Protein AF-0000000070205717 (afdb_homodimer)

pLDDT: mean 78.95, std 25.44, range [17.72, 98.94]

InterPro domains:
  IPR001503 Glycosyl transferase family 10 [PTHR48438] (105-423)
  IPR031481 Fucosyltransferase, N-terminal [PF17039] (109-210)
  IPR038577 GT10-like, C-terminal domain superfamily [G3DSA:3.40.50.11660] (178-382)
  IPR055270 Fucosyltransferase, C-terminal [PF00852] (231-408)

Foldseek 3Di:
DVVVVVVVVVVVVVVVVVVVVVVPVLPPDPPPPPPVPPPDQDFDADDDDDDPPPPPPPDDPDPPPPLKDFDQDDPLDDLCLCQPCPVVFLNLVVLLPFFADFDDAQAEEEEACSQPVDDFFQVLQVPFPQSSHTYDHDPVPPDHQEYEDEQADEPVPDPPPPCVVVPDLRYAYEYAYADACVVGDLRPPCFQPHFFYEYCDSNGSHHDAQWFWDFDNRQDQPPPPDQQLPQAAAEEEEEDADCDAFQNVVVQVVQLCVQGPYAYEYNNGPPPHYAPPRPGVVVVLQCCLRHYAEYEQEDRFAFASNHHCSQVPSAVVSSHEYEYHHHDPVSCCVGDQPLQYHYPVVADGSNRVSVVSVVLSVDSVNSCSNCSSPRRIDIDDSSRVSSVSSQSRHPSRIGMTSRRPSCVNDPPPRGDGNVDDNVNVD/DVVVVVVVVVVVVVVVVVVVVVVPVQDPDPPPPPPVPPPPQPFDADDDDDPPPPPPCPPPDDPPPPLWDFPQPDPLDDLCLCQPCPVVFLNLVVLLPFFADFDDAQAEEEEACRQPVDDFFQVLQVPFPQSSHTYDHDPVPPDHQEYEDEQADEPVPPPPPDCPVVVDPRHAYEYAYADACVVGDLRPPCFQPHFFYEYCDSNGSHHDAQWFWDFDSRQPQPPPPDQQLPQAAAEEEEEDADCDAFQNVVVQVVQLCVQGPYAYEYNNGPPPHYAPPRPGVVVVLQCCLRHYQEYEQEDRFAFASNHHCSQVPSAVVSSHEYEYHHHDPVSCCVGDQPLQYHYPVVADGSNRVSVVSVVLSVDSVNSCSNCSSPRRIDIDDSSRVSSVSSQSRHPSRTGMTSRRPSCVNDPPPRGDGNVDDNVNVD

Nearest PDB structures (foldseek):
  8d0w-assembly1_A  TM=8.241E-01  e=1.315E-23  Homo sapiens
  7yro-assembly3_F  TM=6.337E-01  e=1.299E-13  Mangifera indica
  7yro-assembly4_G  TM=6.312E-01  e=1.382E-13  Mangifera indica
  7yro-assembly1_A  TM=6.136E-01  e=1.470E-13  Mangifera indica
  7yro-assembly2_D  TM=6.256E-01  e=3.496E-13  Mangifera indica

Solvent-accessible surface area (backbone atoms only — not comparable to full-atom values): 48364 Å² total; per-residue (Å²): 117,69,69,66,48,52,55,51,52,50,51,50,48,49,50,50,48,50,58,48,48,68,67,58,62,68,71,69,73,74,72,71,79,77,80,74,76,80,78,80,80,73,64,60,59,56,88,82,83,85,76,88,75,76,72,80,81,76,66,88,68,64,82,74,77,65,43,56,50,71,50,71,57,92,75,48,70,86,61,60,50,47,82,45,52,85,83,72,46,55,32,49,68,48,31,63,70,44,73,54,68,80,66,86,71,66,42,29,33,35,35,59,48,82,76,71,78,50,68,68,39,44,70,86,24,71,85,29,96,39,47,63,35,32,35,38,69,63,84,78,52,89,74,56,41,27,39,51,38,56,54,81,61,44,55,78,67,53,56,68,60,34,52,82,76,64,49,54,90,77,40,41,29,30,44,37,36,84,68,51,66,89,76,45,68,64,36,62,83,39,54,59,62,35,33,41,36,31,17,41,40,58,85,29,67,44,44,46,57,70,65,40,63,42,71,42,68,4,47,56,80,60,78,74,85,68,66,69,55,65,75,37,81,41,52,32,34,32,81,42,60,81,61,87,38,59,33,43,55,55,60,51,48,56,56,26,46,76,64,38,67,60,47,41,22,41,72,61,27,88,71,82,40,73,46,52,80,80,88,28,46,67,56,42,51,49,4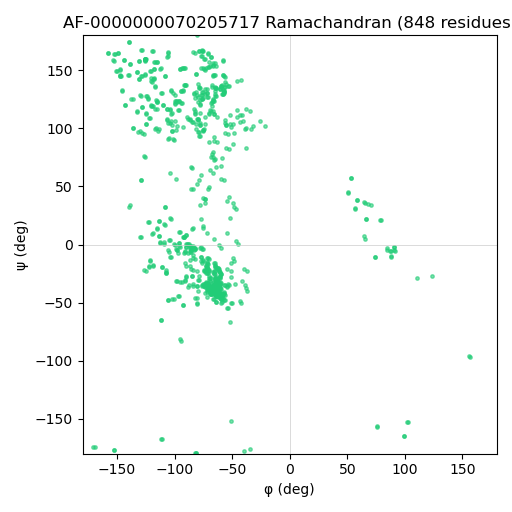7,43,41,47,29,25,48,30,26,53,26,60,45,63,40,32,28,58,52,53,63,53,55,50,43,50,51,65,6,61,67,33,68,21,41,22,35,37,45,28,35,44,72,66,45,49,63,72,53,45,61,70,63,40,65,43,55,60,81,81,36,91,40,49,62,53,44,30,54,51,53,51,51,36,72,76,27,60,71,66,44,39,55,44,50,66,42,58,71,35,44,47,76,47,85,75,50,62,68,35,31,52,36,20,54,72,40,29,84,52,56,63,57,44,37,24,48,33,46,26,54,63,64,60,39,91,77,42,54,54,52,42,48,53,53,77,77,71,72,109,118,69,69,67,49,53,55,49,52,49,51,52,48,48,51,51,48,51,58,49,49,70,68,60,71,66,74,73,72,77,70,73,79,77,80,76,77,80,78,82,78,75,62,58,69,55,89,81,82,87,76,86,72,72,74,80,74,80,65,85,66,65,83,75,76,64,43,56,49,69,51,73,56,94,71,51,73,86,61,57,52,48,82,46,52,86,83,72,45,53,30,49,69,48,31,63,68,45,73,52,68,81,65,88,71,65,42,27,33,36,35,60,46,83,76,70,76,50,68,68,40,44,70,84,24,70,85,29,95,39,47,63,35,33,34,38,68,62,84,78,52,90,74,56,40,27,39,51,37,56,54,81,61,46,56,76,68,52,55,65,63,35,52,81,76,65,47,52,89,79,39,41,29,30,44,36,36,85,68,50,66,90,76,44,68,64,37,59,84,41,53,60,61,34,33,40,38,30,16,41,41,58,85,29,68,44,43,47,56,71,66,41,64,42,70,41,65,12,49,58,80,60,76,74,84,69,66,70,56,65,75,36,81,41,51,33,35,32,82,42,57,80,60,87,40,60,34,44,54,53,60,51,50,58,54,25,46,74,63,37,68,60,47,40,20,38,73,60,25,88,72,82,39,75,45,52,80,80,87,29,45,67,56,42,50,48,47,44,40,48,30,24,49,32,27,52,25,60,46,62,39,31,28,59,52,53,60,52,53,50,43,50,51,65,6,61,68,31,66,21,42,23,33,38,45,28,35,43,71,66,45,49,62,72,53,46,60,70,63,40,66,43,56,59,81,80,37,92,40,48,61,52,42,31,54,50,53,52,53,34,71,76,26,60,71,65,44,38,55,43,50,66,42,57,70,34,43,46,75,45,85,74,51,63,66,37,31,50,36,22,53,71,42,28,84,56,56,65,58,43,36,25,50,34,44,25,53,63,63,60,39,89,78,43,55,54,53,43,45,53,55,79,76,70,74,109

Sequence (852 aa):
MKHLYRYFVLIALIFLLMTAALHFVPKLVMKKDGYGGKLRCPLMPSELGEISNKAEDSDKKWPACSFIHKHVREGSSKLPYVWDNDNGDDRIVSQMEFTPKIKGEKKVIWTRASDFNVPAGDAKFSTCPVNHCTIIEDESFPVIDAKLWNMQFSHMDMPRLNPARTKHPNQVWIIYNLESPLATPDYYLLDNLFNWTASYRRDSTIVTPYERWRPHEKVKPSKKNRNYAAGKSRKAAMFISNCDTSNGRMDYVHELQKYIDVHVYGACGDGTHNCDRFENQTACIETLKRHYKFYLSFENCNCRHYITEKFFVNALSTDVIPVVMGAHPDDYRAVAPPGSFIHVEDYNSPEDLAKYLHKLDKNDDLYNEYFKWKGTGSFIDTKFWCRLCALLNDPDKPSVVVKSLSTWWRPPGVCIRRDQTWKDLRMKHLYRYFVLIALIFLLMTAALHFVPKLVMKKDGYGGKLRCPLMPSELGEISNKAEDSDKKWPACSFIHKHVREGSSKLPYVWDNDNGDDRIVSQMEFTPKIKGEKKVIWTRASDFNVPAGDAKFSTCPVNHCTIIEDESFPVIDAKLWNMQFSHMDMPRLNPARTKHPNQVWIIYNLESPLATPDYYLLDNLFNWTASYRRDSTIVTPYERWRPHEKVKPSKKNRNYAAGKSRKAAMFISNCDTSNGRMDYVHELQKYIDVHVYGACGDGTHNCDRFENQTACIETLKRHYKFYLSFENCNCRHYITEKFFVNALSTDVIPVVMGAHPDDYRAVAPPGSFIHVEDYNSPEDLAKYLHKLDKNDDLYNEYFKWKGTGSFIDTKFWCRLCALLNDPDKPSVVVKSLSTWWRPPGVCIRRDQTWKDLR

Organism: Mizuhopecten yessoensis (NCBI:txid6573)

Structure (mmCIF, N/CA/C/O backbone):
data_AF-0000000070205717-model_v1
#
loop_
_entity.id
_entity.type
_entity.pdbx_description
1 polymer Fucosyltransferase
#
loop_
_atom_site.group_PDB
_atom_site.id
_atom_site.type_symbol
_atom_site.label_atom_id
_atom_site.label_alt_id
_atom_site.label_comp_id
_atom_site.label_asym_id
_atom_site.label_entity_id
_atom_site.label_seq_id
_atom_site.pdbx_PDB_ins_code
_atom_site.Cartn_x
_atom_site.Cartn_y
_atom_site.Cartn_z
_atom_site.occupancy
_atom_site.B_iso_or_equiv
_atom_site.auth_seq_id
_atom_site.auth_comp_id
_atom_site.auth_asym_id
_atom_site.auth_atom_id
_atom_site.pdbx_PDB_model_num
ATOM 1 N N . MET A 1 1 ? 4.633 5.977 -49.312 1 31.09 1 MET A N 1
ATOM 2 C CA . MET A 1 1 ? 5.367 5.293 -48.25 1 31.09 1 MET A CA 1
ATOM 3 C C . MET A 1 1 ? 6.273 6.262 -47.5 1 31.09 1 MET A C 1
ATOM 5 O O . MET A 1 1 ? 6.469 6.129 -46.312 1 31.09 1 MET A O 1
ATOM 9 N N . LYS A 1 2 ? 6.855 7.129 -48.375 1 40.72 2 LYS A N 1
ATOM 10 C CA . LYS A 1 2 ? 7.902 8.055 -47.969 1 40.72 2 LYS A CA 1
ATOM 11 C C . LYS A 1 2 ? 7.332 9.18 -47.094 1 40.72 2 LYS A C 1
ATOM 13 O O . LYS A 1 2 ? 7.973 9.625 -46.156 1 40.72 2 LYS A O 1
ATOM 18 N N . HIS A 1 3 ? 6.145 9.695 -47.625 1 37.28 3 HIS A N 1
ATOM 19 C CA . HIS A 1 3 ? 5.621 10.898 -46.969 1 37.28 3 HIS A CA 1
ATOM 20 C C . HIS A 1 3 ? 5.031 10.586 -45.625 1 37.28 3 HIS A C 1
ATOM 22 O O . HIS A 1 3 ? 4.984 11.453 -44.75 1 37.28 3 HIS A O 1
ATOM 28 N N . LEU A 1 4 ? 4.43 9.328 -45.469 1 41.78 4 LEU A N 1
ATOM 29 C CA . LEU A 1 4 ? 3.838 8.914 -44.219 1 41.78 4 LEU A CA 1
ATOM 30 C C . LEU A 1 4 ? 4.91 8.75 -43.125 1 41.78 4 LEU A C 1
ATOM 32 O O . LEU A 1 4 ? 4.645 8.938 -41.938 1 41.78 4 LEU A O 1
ATOM 36 N N . TYR A 1 5 ? 6.164 8.508 -43.625 1 42.56 5 TYR A N 1
ATOM 37 C CA . TYR A 1 5 ? 7.305 8.32 -42.719 1 42.56 5 TYR A CA 1
ATOM 38 C C . TYR A 1 5 ? 7.719 9.633 -42.094 1 42.56 5 TYR A C 1
ATOM 40 O O . TYR A 1 5 ? 8.094 9.672 -40.906 1 42.56 5 TYR A O 1
ATOM 48 N N . ARG A 1 6 ? 7.594 10.734 -42.875 1 40.81 6 ARG A N 1
ATOM 49 C CA . ARG A 1 6 ? 8.078 12.016 -42.375 1 40.81 6 ARG A CA 1
ATOM 50 C C . ARG A 1 6 ? 7.191 12.539 -41.25 1 40.81 6 ARG A C 1
ATOM 52 O O . ARG A 1 6 ? 7.688 13.117 -40.281 1 40.81 6 ARG A O 1
ATOM 59 N N . TYR A 1 7 ? 5.82 12.266 -41.438 1 43.53 7 TYR A N 1
ATOM 60 C CA . TYR A 1 7 ? 4.926 12.766 -40.406 1 43.53 7 TYR A CA 1
ATOM 61 C C . TYR A 1 7 ? 5.105 11.992 -39.094 1 43.53 7 TYR A C 1
ATOM 63 O O . TYR A 1 7 ? 4.992 12.562 -38 1 43.53 7 TYR A O 1
ATOM 71 N N . PHE A 1 8 ? 5.562 10.672 -39.25 1 43.81 8 PHE A N 1
ATOM 72 C CA . PHE A 1 8 ? 5.82 9.867 -38.062 1 43.81 8 PHE A CA 1
ATOM 73 C C . PHE A 1 8 ? 7.027 10.398 -37.312 1 43.81 8 PHE A C 1
ATOM 75 O O . PHE A 1 8 ? 7.004 10.492 -36.062 1 43.81 8 PHE A O 1
ATOM 82 N N . VAL A 1 9 ? 8.047 10.875 -38.062 1 46.41 9 VAL A N 1
ATOM 83 C CA . VAL A 1 9 ? 9.25 11.391 -37.406 1 46.41 9 VAL A CA 1
ATOM 84 C C . VAL A 1 9 ? 8.938 12.711 -36.719 1 46.41 9 VAL A C 1
ATOM 86 O O . VAL A 1 9 ? 9.398 12.953 -35.594 1 46.41 9 VAL A O 1
ATOM 89 N N . LEU A 1 10 ? 8.023 13.484 -37.312 1 46.03 10 LEU A N 1
ATOM 90 C CA . LEU A 1 10 ? 7.719 14.781 -36.719 1 46.03 10 LEU A CA 1
ATOM 91 C C . LEU A 1 10 ? 6.879 14.617 -35.469 1 46.03 10 LEU A C 1
ATOM 93 O O . LEU A 1 10 ? 7.129 15.281 -34.469 1 46.03 10 LEU A O 1
ATOM 97 N N . ILE A 1 11 ? 5.961 13.586 -35.5 1 46.34 11 ILE A N 1
ATOM 98 C CA . ILE A 1 11 ? 5.156 13.352 -34.312 1 46.34 11 ILE A CA 1
ATOM 99 C C . ILE A 1 11 ? 6.027 12.766 -33.188 1 46.34 11 ILE A C 1
ATOM 101 O O . ILE A 1 11 ? 5.922 13.164 -32.031 1 46.34 11 ILE A O 1
ATOM 105 N N . ALA A 1 12 ? 7.027 11.914 -33.625 1 44.06 12 ALA A N 1
ATOM 106 C CA . ALA A 1 12 ? 7.988 11.391 -32.656 1 44.06 12 ALA A CA 1
ATOM 107 C C . ALA A 1 12 ? 8.844 12.516 -32.062 1 44.06 12 ALA A C 1
ATOM 109 O O . ALA A 1 12 ? 9.125 12.531 -30.859 1 44.06 12 ALA A O 1
ATOM 110 N N . LEU A 1 13 ? 9.156 13.539 -32.938 1 44.84 13 LEU A N 1
ATOM 111 C CA . LEU A 1 13 ? 9.945 14.656 -32.438 1 44.84 13 LEU A CA 1
ATOM 112 C C . LEU A 1 13 ? 9.102 15.547 -31.531 1 44.84 13 LEU A C 1
ATOM 114 O O . LEU A 1 13 ? 9.594 16.031 -30.5 1 44.84 13 LEU A O 1
ATOM 118 N N . ILE A 1 14 ? 7.84 15.656 -31.891 1 44.59 14 ILE A N 1
ATOM 119 C CA . ILE A 1 14 ? 6.996 16.484 -31.031 1 44.59 14 ILE A CA 1
ATOM 120 C C . ILE A 1 14 ? 6.762 15.758 -29.703 1 44.59 14 ILE A C 1
ATOM 122 O O . ILE A 1 14 ? 6.793 16.391 -28.641 1 44.59 14 ILE A O 1
ATOM 126 N N . PHE A 1 15 ? 6.609 14.367 -29.766 1 40.97 15 PHE A N 1
ATOM 127 C CA . PHE A 1 15 ? 6.457 13.633 -28.516 1 40.97 15 PHE A CA 1
ATOM 128 C C . PHE A 1 15 ? 7.727 13.719 -27.672 1 40.97 15 PHE A C 1
ATOM 130 O O . PHE A 1 15 ? 7.664 13.828 -26.453 1 40.97 15 PHE A O 1
ATOM 137 N N . LEU A 1 16 ? 8.906 13.727 -28.359 1 40.12 16 LEU A N 1
ATOM 138 C CA . LEU A 1 16 ? 10.172 13.922 -27.656 1 40.12 16 LEU A CA 1
ATOM 139 C C . LEU A 1 16 ? 10.258 15.32 -27.062 1 40.12 16 LEU A C 1
ATOM 141 O O . LEU A 1 16 ? 10.727 15.5 -25.938 1 40.12 16 LEU A O 1
ATOM 145 N N . LEU A 1 17 ? 9.758 16.281 -27.797 1 39.25 17 LEU A N 1
ATOM 146 C CA . LEU A 1 17 ? 9.82 17.641 -27.25 1 39.25 17 LEU A CA 1
ATOM 147 C C . LEU A 1 17 ? 8.797 17.812 -26.141 1 39.25 17 LEU A C 1
ATOM 149 O O . LEU A 1 17 ? 9.07 18.469 -25.125 1 39.25 17 LEU A O 1
ATOM 153 N N . MET A 1 18 ? 7.617 17.156 -26.234 1 35.88 18 MET A N 1
ATOM 154 C CA . MET A 1 18 ? 6.656 17.312 -25.156 1 35.88 18 MET A CA 1
ATOM 155 C C . MET A 1 18 ? 7.121 16.578 -23.906 1 35.88 18 MET A C 1
ATOM 157 O O . MET A 1 18 ? 6.871 17.016 -22.781 1 35.88 18 MET A O 1
ATOM 161 N N . THR A 1 19 ? 7.723 15.305 -23.984 1 34.22 19 THR A N 1
ATOM 162 C CA . THR A 1 19 ? 8.312 14.672 -22.812 1 34.22 19 THR A CA 1
ATOM 163 C C . THR A 1 19 ? 9.453 15.516 -22.266 1 34.22 19 THR A C 1
ATOM 165 O O . THR A 1 19 ? 9.672 15.547 -21.047 1 34.22 19 THR A O 1
ATOM 168 N N . ALA A 1 20 ? 10.188 16.188 -23.109 1 32.5 20 ALA A N 1
ATOM 169 C CA . ALA A 1 20 ? 11.227 17.078 -22.609 1 32.5 20 ALA A CA 1
ATOM 170 C C . ALA A 1 20 ? 10.617 18.297 -21.906 1 32.5 20 ALA A C 1
ATOM 172 O O . ALA A 1 20 ? 11.141 18.766 -20.906 1 32.5 20 ALA A O 1
ATOM 173 N N . ALA A 1 21 ? 9.523 18.828 -22.422 1 31.48 21 ALA A N 1
ATOM 174 C CA . ALA A 1 21 ? 8.953 19.984 -21.75 1 31.48 21 ALA A CA 1
ATOM 175 C C . ALA A 1 21 ? 8.375 19.625 -20.391 1 31.48 21 ALA A C 1
ATOM 177 O O . ALA A 1 21 ? 8.438 20.406 -19.453 1 31.48 21 ALA A O 1
ATOM 178 N N . LEU A 1 22 ? 7.691 18.469 -20.234 1 30.69 22 LEU A N 1
ATOM 179 C CA . LEU A 1 22 ? 7.145 18.172 -18.922 1 30.69 22 LEU A CA 1
ATOM 180 C C . LEU A 1 22 ? 8.266 17.984 -17.906 1 30.69 22 LEU A C 1
ATOM 182 O O . LEU A 1 22 ? 8.039 18.109 -16.688 1 30.69 22 LEU A O 1
ATOM 186 N N . HIS A 1 23 ? 9.461 17.422 -18.25 1 28.91 23 HIS A N 1
ATOM 187 C CA . HIS A 1 23 ? 10.555 17.359 -17.281 1 28.91 23 HIS A CA 1
ATOM 188 C C . HIS A 1 23 ? 11.039 18.75 -16.906 1 28.91 23 HIS A C 1
ATOM 190 O O . HIS A 1 23 ? 11.742 18.922 -15.906 1 28.91 23 HIS A O 1
ATOM 196 N N . PHE A 1 24 ? 11.055 19.688 -17.844 1 27.33 24 PHE A N 1
ATOM 197 C CA . PHE A 1 24 ? 11.719 20.938 -17.516 1 27.33 24 PHE A CA 1
ATOM 198 C C . PHE A 1 24 ? 10.781 21.875 -16.75 1 27.33 24 PHE A C 1
ATOM 200 O O . PHE A 1 24 ? 11.141 23.016 -16.453 1 27.33 24 PHE A O 1
ATOM 207 N N . VAL A 1 25 ? 9.539 21.562 -16.656 1 24.42 25 VAL A N 1
ATOM 208 C CA . VAL A 1 25 ? 8.828 22.703 -16.078 1 24.42 25 VAL A CA 1
ATOM 209 C C . VAL A 1 25 ? 9.109 22.781 -14.578 1 24.42 25 VAL A C 1
ATOM 211 O O . VAL A 1 25 ? 8.375 23.438 -13.828 1 24.42 25 VAL A O 1
ATOM 214 N N . PRO A 1 26 ? 10.18 22 -14.094 1 23.39 26 PRO A N 1
ATOM 215 C CA . PRO A 1 26 ? 10.172 22.109 -12.633 1 23.39 26 PRO A CA 1
ATOM 216 C C . PRO A 1 26 ? 10.273 23.547 -12.141 1 23.39 26 PRO A C 1
ATOM 218 O O . PRO A 1 26 ? 10.016 23.828 -10.969 1 23.39 26 PRO A O 1
ATOM 221 N N . LYS A 1 27 ? 11.172 24.25 -12.883 1 24.8 27 LYS A N 1
ATOM 222 C CA . LYS A 1 27 ? 12.094 25.125 -12.172 1 24.8 27 LYS A CA 1
ATOM 223 C C . LYS A 1 27 ? 11.375 26.359 -11.633 1 24.8 27 LYS A C 1
ATOM 225 O O . LYS A 1 27 ? 12.008 27.266 -11.102 1 24.8 27 LYS A O 1
ATOM 230 N N . LEU A 1 28 ? 10.141 26.609 -12.047 1 20.78 28 LEU A N 1
ATOM 231 C CA . LEU A 1 28 ? 9.922 28.031 -11.883 1 20.78 28 LEU A CA 1
ATOM 232 C C . LEU A 1 28 ? 9.727 28.391 -10.406 1 20.78 28 LEU A C 1
ATOM 234 O O . LEU A 1 28 ? 10.039 29.5 -9.984 1 20.78 28 LEU A O 1
ATOM 238 N N . VAL A 1 29 ? 9.07 27.547 -9.555 1 19.7 29 VAL A N 1
ATOM 239 C CA . VAL A 1 29 ? 8.273 28.266 -8.57 1 19.7 29 VAL A CA 1
ATOM 240 C C . VAL A 1 29 ? 9.18 28.797 -7.457 1 19.7 29 VAL A C 1
ATOM 242 O O . VAL A 1 29 ? 8.797 29.688 -6.707 1 19.7 29 VAL A O 1
ATOM 245 N N . MET A 1 30 ? 10.32 28.141 -7.191 1 20.55 30 MET A N 1
ATOM 246 C CA . MET A 1 30 ? 10.695 28.312 -5.793 1 20.55 30 MET A CA 1
ATOM 247 C C . MET A 1 30 ? 11.305 29.703 -5.566 1 20.55 30 MET A C 1
ATOM 249 O O . MET A 1 30 ? 12.32 29.828 -4.887 1 20.55 30 MET A O 1
ATOM 253 N N . LYS A 1 31 ? 11.086 30.672 -6.359 1 20.38 31 LYS A N 1
ATOM 254 C CA . LYS A 1 31 ? 11.938 31.781 -5.941 1 20.38 31 LYS A CA 1
ATOM 255 C C . LYS A 1 31 ? 11.469 32.375 -4.609 1 20.38 31 LYS A C 1
ATOM 257 O O . LYS A 1 31 ? 10.516 33.125 -4.566 1 20.38 31 LYS A O 1
ATOM 262 N N . LYS A 1 32 ? 11.227 31.531 -3.557 1 19.64 32 LYS A N 1
ATOM 263 C CA . LYS A 1 32 ? 10.875 32.25 -2.336 1 19.64 32 LYS A CA 1
ATOM 264 C C . LYS A 1 32 ? 11.961 33.281 -1.962 1 19.64 32 LYS A C 1
ATOM 266 O O . LYS A 1 32 ? 13.148 32.938 -1.921 1 19.64 32 LYS A O 1
ATOM 271 N N . ASP A 1 33 ? 11.734 34.531 -2.219 1 19.88 33 ASP A N 1
ATOM 272 C CA . ASP A 1 33 ? 12.531 35.656 -1.74 1 19.88 33 ASP A CA 1
ATOM 273 C C . ASP A 1 33 ? 12.734 35.594 -0.228 1 19.88 33 ASP A C 1
ATOM 275 O O . ASP A 1 33 ? 11.781 35.344 0.518 1 19.88 33 ASP A O 1
ATOM 279 N N . GLY A 1 34 ? 13.859 35.156 0.286 1 20.36 34 GLY A N 1
ATOM 280 C CA . GLY A 1 34 ? 14.469 35.031 1.601 1 20.36 34 GLY A CA 1
ATOM 281 C C . GLY A 1 34 ? 14.398 36.344 2.408 1 20.36 34 GLY A C 1
ATOM 282 O O . GLY A 1 34 ? 15.422 36.938 2.689 1 20.36 34 GLY A O 1
ATOM 283 N N . TYR A 1 35 ? 13.32 37.219 2.342 1 18.67 35 TYR A N 1
ATOM 284 C CA . TYR A 1 35 ? 13.562 38.406 3.166 1 18.67 35 TYR A CA 1
ATOM 285 C C . TYR A 1 35 ? 13.625 38.031 4.645 1 18.67 35 TYR A C 1
ATOM 287 O O . TYR A 1 35 ? 12.695 37.438 5.18 1 18.67 35 TYR A O 1
ATOM 295 N N . GLY A 1 36 ? 14.766 37.75 5.215 1 19.28 36 GLY A N 1
ATOM 296 C CA . GLY A 1 36 ? 15.25 37.438 6.555 1 19.28 36 GLY A CA 1
ATOM 297 C C . GLY A 1 36 ? 14.859 38.5 7.578 1 19.28 36 GLY A C 1
ATOM 298 O O . GLY A 1 36 ? 15.719 39.188 8.102 1 19.28 36 GLY A O 1
ATOM 299 N N . GLY A 1 37 ? 13.648 39.156 7.57 1 18.3 37 GLY A N 1
ATOM 300 C CA . GLY A 1 37 ? 13.633 40.219 8.562 1 18.3 37 GLY A CA 1
ATOM 301 C C . GLY A 1 37 ? 13.688 39.719 9.992 1 18.3 37 GLY A C 1
ATOM 302 O O . GLY A 1 37 ? 13.266 38.594 10.266 1 18.3 37 GLY A O 1
ATOM 303 N N . LYS A 1 38 ? 14.625 40.156 10.828 1 19.8 38 LYS A N 1
ATOM 304 C CA . LYS A 1 38 ? 15.086 40 12.203 1 19.8 38 LYS A CA 1
ATOM 305 C C . LYS A 1 38 ? 13.977 40.312 13.195 1 19.8 38 LYS A C 1
ATOM 307 O O . LYS A 1 38 ? 13.664 41.5 13.453 1 19.8 38 LYS A O 1
ATOM 312 N N . LEU A 1 39 ? 12.812 39.656 13.117 1 17.72 39 LEU A N 1
ATOM 313 C CA . LEU A 1 39 ? 11.859 40.188 14.078 1 17.72 39 LEU A CA 1
ATOM 314 C C . LEU A 1 39 ? 12.312 39.906 15.508 1 17.72 39 LEU A C 1
ATOM 316 O O . LEU A 1 39 ? 12.695 38.781 15.828 1 17.72 39 LEU A O 1
ATOM 320 N N . ARG A 1 40 ? 12.625 40.906 16.312 1 18.38 40 ARG A N 1
ATOM 321 C CA . ARG A 1 40 ? 13.086 41.094 17.688 1 18.38 40 ARG A CA 1
ATOM 322 C C . ARG A 1 40 ? 12.062 40.594 18.688 1 18.38 40 ARG A C 1
ATOM 324 O O . ARG A 1 40 ? 10.906 41.031 18.672 1 18.38 40 ARG A O 1
ATOM 331 N N . CYS A 1 41 ? 12.148 39.344 19.016 1 18.83 41 CYS A N 1
ATOM 332 C CA . CYS A 1 41 ? 11.242 38.656 19.922 1 18.83 41 CYS A CA 1
ATOM 333 C C . CYS A 1 41 ? 11.359 39.188 21.344 1 18.83 41 CYS A C 1
ATOM 335 O O . CYS A 1 41 ? 12.359 38.938 22.016 1 18.83 41 CYS A O 1
ATOM 337 N N . PRO A 1 42 ? 10.852 40.344 21.719 1 17.88 42 PRO A N 1
ATOM 338 C CA . PRO A 1 42 ? 11.18 40.875 23.047 1 17.88 42 PRO A CA 1
ATOM 339 C C . PRO A 1 42 ? 10.508 40.094 24.188 1 17.88 42 PRO A C 1
ATOM 341 O O . PRO A 1 42 ? 10.891 40.25 25.344 1 17.88 42 PRO A O 1
ATOM 344 N N . LEU A 1 43 ? 9.359 39.375 24 1 18.52 43 LEU A N 1
ATOM 345 C CA . LEU A 1 43 ? 8.422 39.594 25.094 1 18.52 43 LEU A CA 1
ATOM 346 C C . LEU A 1 43 ? 8.797 38.75 26.312 1 18.52 43 LEU A C 1
ATOM 348 O O . LEU A 1 43 ? 9.273 37.625 26.172 1 18.52 43 LEU A O 1
ATOM 352 N N . MET A 1 44 ? 8.742 39.25 27.547 1 18.23 44 MET A N 1
ATOM 353 C CA . MET A 1 44 ? 9.141 38.906 28.906 1 18.23 44 MET A CA 1
ATOM 354 C C . MET A 1 44 ? 8.172 37.906 29.516 1 18.23 44 MET A C 1
ATOM 356 O O . MET A 1 44 ? 6.977 37.938 29.234 1 18.23 44 MET A O 1
ATOM 360 N N . PRO A 1 45 ? 8.523 36.75 30.25 1 18.95 45 PRO A N 1
ATOM 361 C CA . PRO A 1 45 ? 7.992 35.531 30.828 1 18.95 45 PRO A CA 1
ATOM 362 C C . PRO A 1 45 ? 6.992 35.781 31.953 1 18.95 45 PRO A C 1
ATOM 364 O O . PRO A 1 45 ? 7.344 36.375 32.969 1 18.95 45 PRO A O 1
ATOM 367 N N . SER A 1 46 ? 5.699 36.25 31.719 1 19.66 46 SER A N 1
ATOM 368 C CA . SER A 1 46 ? 4.984 36.5 32.969 1 19.66 46 SER A CA 1
ATOM 369 C C . SER A 1 46 ? 4.664 35.188 33.688 1 19.66 46 SER A C 1
ATOM 371 O O . SER A 1 46 ? 4.586 34.125 33.062 1 19.66 46 SER A O 1
ATOM 373 N N . GLU A 1 47 ? 4.473 35.031 35.094 1 20.95 47 GLU A N 1
ATOM 374 C CA . GLU A 1 47 ? 4.41 34.156 36.219 1 20.95 47 GLU A CA 1
ATOM 375 C C . GLU A 1 47 ? 3.088 33.406 36.281 1 20.95 47 GLU A C 1
ATOM 377 O O . GLU A 1 47 ? 2.059 33.938 36.656 1 20.95 47 GLU A O 1
ATOM 382 N N . LEU A 1 48 ? 2.566 32.531 35.281 1 20.34 48 LEU A N 1
ATOM 383 C CA . LEU A 1 48 ? 1.249 31.922 35.406 1 20.34 48 LEU A CA 1
ATOM 384 C C . LEU A 1 48 ? 1.205 30.922 36.531 1 20.34 48 LEU A C 1
ATOM 386 O O . LEU A 1 48 ? 2.191 30.234 36.812 1 20.34 48 LEU A O 1
ATOM 390 N N . GLY A 1 49 ? 0.125 30.938 37.375 1 20.95 49 GLY A N 1
ATOM 391 C CA . GLY A 1 49 ? -0.341 30.312 38.625 1 20.95 49 GLY A CA 1
ATOM 392 C C . GLY A 1 49 ? -0.543 28.812 38.5 1 20.95 49 GLY A C 1
ATOM 393 O O . GLY A 1 49 ? -0.696 28.297 37.375 1 20.95 49 GLY A O 1
ATOM 394 N N . GLU A 1 50 ? -0.447 27.922 39.594 1 24.09 50 GLU A N 1
ATOM 395 C CA . GLU A 1 50 ? -0.3 26.531 40.031 1 24.09 50 GLU A CA 1
ATOM 396 C C . GLU A 1 50 ? -1.585 25.734 39.812 1 24.09 50 GLU A C 1
ATOM 398 O O . GLU A 1 50 ? -2.465 25.719 40.656 1 24.09 50 GLU A O 1
ATOM 403 N N . ILE A 1 51 ? -2.443 25.781 38.781 1 24.19 51 ILE A N 1
ATOM 404 C CA . ILE A 1 51 ? -3.646 24.969 38.906 1 24.19 51 ILE A CA 1
ATOM 405 C C . ILE A 1 51 ? -3.262 23.484 38.969 1 24.19 51 ILE A C 1
ATOM 407 O O . ILE A 1 51 ? -2.379 23.047 38.219 1 24.19 51 ILE A O 1
ATOM 411 N N . SER A 1 52 ? -3.736 22.703 40 1 24.62 52 SER A N 1
ATOM 412 C CA . SER A 1 52 ? -3.586 21.312 40.438 1 24.62 52 SER A CA 1
ATOM 413 C C . SER A 1 52 ? -4.039 20.328 39.344 1 24.62 52 SER A C 1
ATOM 415 O O . SER A 1 52 ? -5.223 20.266 39.031 1 24.62 52 SER A O 1
ATOM 417 N N . ASN A 1 53 ? -3.34 20.062 38.25 1 25.14 53 ASN A N 1
ATOM 418 C CA . ASN A 1 53 ? -3.564 19.312 37.031 1 25.14 53 ASN A CA 1
ATOM 419 C C . ASN A 1 53 ? -3.504 17.812 37.281 1 25.14 53 ASN A C 1
ATOM 421 O O . ASN A 1 53 ? -2.596 17.125 36.781 1 25.14 53 ASN A O 1
ATOM 425 N N . LYS A 1 54 ? -4.016 17.188 38.375 1 25.19 54 LYS A N 1
ATOM 426 C CA . LYS A 1 54 ? -3.812 15.75 38.562 1 25.19 54 LYS A CA 1
ATOM 427 C C . LYS A 1 54 ? -4.66 14.945 37.562 1 25.19 54 LYS A C 1
ATOM 429 O O . LYS A 1 54 ? -5.617 14.281 37.969 1 25.19 54 LYS A O 1
ATOM 434 N N . ALA A 1 55 ? -5.305 15.406 36.562 1 29.34 55 ALA A N 1
ATOM 435 C CA . ALA A 1 55 ? -5.977 14.422 35.719 1 29.34 55 ALA A CA 1
ATOM 436 C C . ALA A 1 55 ? -5.055 13.25 35.406 1 29.34 55 ALA A C 1
ATOM 438 O O . ALA A 1 55 ? -3.891 13.445 35.062 1 29.34 55 ALA A O 1
ATOM 439 N N . GLU A 1 56 ? -5.383 11.984 35.875 1 28.5 56 GLU A N 1
ATOM 440 C CA . GLU A 1 56 ? -4.812 10.664 35.625 1 28.5 56 GLU A CA 1
ATOM 441 C C . GLU A 1 56 ? -4.469 10.492 34.156 1 28.5 56 GLU A C 1
ATOM 443 O O . GLU A 1 56 ? -5.281 10.805 33.281 1 28.5 56 GLU A O 1
ATOM 448 N N . ASP A 1 57 ? -3.219 10.414 33.75 1 28.33 57 ASP A N 1
ATOM 449 C CA . ASP A 1 57 ? -2.441 10.219 32.531 1 28.33 57 ASP A CA 1
ATOM 450 C C . ASP A 1 57 ? -2.869 8.938 31.828 1 28.33 57 ASP A C 1
ATOM 452 O O . ASP A 1 57 ? -2.104 7.977 31.75 1 28.33 57 ASP A O 1
ATOM 456 N N . SER A 1 58 ? -3.949 8.305 32.25 1 29.88 58 SER A N 1
ATOM 457 C CA . SER A 1 58 ? -4.258 7.043 31.594 1 29.88 58 SER A CA 1
ATOM 458 C C . SER A 1 58 ? -4.27 7.199 30.078 1 29.88 58 SER A C 1
ATOM 460 O O . SER A 1 58 ? -4.738 6.312 29.359 1 29.88 58 SER A O 1
ATOM 462 N N . ASP A 1 59 ? -4.34 8.391 29.594 1 28.39 59 ASP A N 1
ATOM 463 C CA . ASP A 1 59 ? -4.723 8.711 28.234 1 28.39 59 ASP A CA 1
ATOM 464 C C . ASP A 1 59 ? -3.908 7.891 27.219 1 28.39 59 ASP A C 1
ATOM 466 O O . ASP A 1 59 ? -2.875 7.32 27.578 1 28.39 59 ASP A O 1
ATOM 470 N N . LYS A 1 60 ? -3.738 8.508 25.984 1 32.19 60 LYS A N 1
ATOM 471 C CA . LYS A 1 60 ? -3.664 8.227 24.562 1 32.19 60 LYS A CA 1
ATOM 472 C C . LYS A 1 60 ? -2.279 7.715 24.172 1 32.19 60 LYS A C 1
ATOM 474 O O . LYS A 1 60 ? -1.443 8.477 23.672 1 32.19 60 LYS A O 1
ATOM 479 N N . LYS A 1 61 ? -1.816 6.688 24.891 1 31.52 61 LYS A N 1
ATOM 480 C CA . LYS A 1 61 ? -0.517 6.203 24.438 1 31.52 61 LYS A CA 1
ATOM 481 C C . LYS A 1 61 ? -0.604 5.652 23.016 1 31.52 61 LYS A C 1
ATOM 483 O O . LYS A 1 61 ? -1.493 4.859 22.703 1 31.52 61 LYS A O 1
ATOM 488 N N . TRP A 1 62 ? -0.08 6.277 22.125 1 29.78 62 TRP A N 1
ATOM 489 C CA . TRP A 1 62 ? 0.177 5.719 20.797 1 29.78 62 TRP A CA 1
ATOM 490 C C . TRP A 1 62 ? 0.616 4.262 20.891 1 29.78 62 TRP A C 1
ATOM 492 O O . TRP A 1 62 ? 1.226 3.857 21.891 1 29.78 62 TRP A O 1
ATOM 502 N N . PRO A 1 63 ? -0.06 3.334 20.406 1 32.25 63 PRO A N 1
ATOM 503 C CA . PRO A 1 63 ? 0.494 1.983 20.531 1 32.25 63 PRO A CA 1
ATOM 504 C C . PRO A 1 63 ? 2.02 1.963 20.453 1 32.25 63 PRO A C 1
ATOM 506 O O . PRO A 1 63 ? 2.605 2.609 19.578 1 32.25 63 PRO A O 1
ATOM 509 N N . ALA A 1 64 ? 2.756 1.902 21.484 1 32.56 64 ALA A N 1
ATOM 510 C CA . ALA A 1 64 ? 4.188 1.858 21.766 1 32.56 64 ALA A CA 1
ATOM 511 C C . ALA A 1 64 ? 4.895 0.846 20.859 1 32.56 64 ALA A C 1
ATOM 513 O O . ALA A 1 64 ? 5.996 0.39 21.188 1 32.56 64 ALA A O 1
ATOM 514 N N . CYS A 1 65 ? 4.309 0.171 19.922 1 33.28 65 CYS A N 1
ATOM 515 C CA . CYS A 1 65 ? 5.262 -0.727 19.281 1 33.28 65 CYS A CA 1
ATOM 516 C C . CYS A 1 65 ? 6.32 0.059 18.516 1 33.28 65 CYS A C 1
ATOM 518 O O . CYS A 1 65 ? 6.027 0.657 17.484 1 33.28 65 CYS A O 1
ATOM 520 N N . SER A 1 66 ? 7.293 0.595 19.094 1 38.97 66 SER A N 1
ATOM 521 C CA . SER A 1 66 ? 8.375 1.349 18.484 1 38.97 66 SER A CA 1
ATOM 522 C C . SER A 1 66 ? 9.078 0.53 17.406 1 38.97 66 SER A C 1
ATOM 524 O O . SER A 1 66 ? 9.625 -0.538 17.688 1 38.97 66 SER A O 1
ATOM 526 N N . PHE A 1 67 ? 8.594 0.503 16.297 1 41.78 67 PHE A N 1
ATOM 527 C CA . PHE A 1 67 ? 9.203 -0.162 15.148 1 41.78 67 PHE A CA 1
ATOM 528 C C . PHE A 1 67 ? 10.555 0.46 14.828 1 41.78 67 PHE A C 1
ATOM 530 O O . PHE A 1 67 ? 11.156 0.145 13.797 1 41.78 67 PHE A O 1
ATOM 537 N N . ILE A 1 68 ? 10.875 1.451 15.625 1 35.94 68 ILE A N 1
ATOM 538 C CA . ILE A 1 68 ? 12.211 2.018 15.461 1 35.94 68 ILE A CA 1
ATOM 539 C C . ILE A 1 68 ? 13.125 1.503 16.562 1 35.94 68 ILE A C 1
ATOM 541 O O . ILE A 1 68 ? 12.812 1.634 17.75 1 35.94 68 ILE A O 1
ATOM 545 N N . HIS A 1 69 ? 13.961 0.564 16.234 1 38.53 69 HIS A N 1
ATOM 546 C CA . HIS A 1 69 ? 14.945 0.08 17.203 1 38.53 69 HIS A CA 1
ATOM 547 C C . HIS A 1 69 ? 16.109 1.048 17.328 1 38.53 69 HIS A C 1
ATOM 549 O O . HIS A 1 69 ? 16.672 1.492 16.328 1 38.53 69 HIS A O 1
ATOM 555 N N . LYS A 1 70 ? 16.25 1.682 18.484 1 41.34 70 LYS A N 1
ATOM 556 C CA . LYS A 1 70 ? 17.375 2.531 18.828 1 41.34 70 LYS A CA 1
ATOM 557 C C . LYS A 1 70 ? 18.406 1.771 19.656 1 41.34 70 LYS A C 1
ATOM 559 O O . LYS A 1 70 ? 18.047 1.104 20.625 1 41.34 70 LYS A O 1
ATOM 564 N N . HIS A 1 71 ? 19.594 1.289 19.031 1 38.97 71 HIS A N 1
ATOM 565 C CA . HIS A 1 71 ? 20.672 0.806 19.891 1 38.97 71 HIS A CA 1
ATOM 566 C C . HIS A 1 71 ? 21.453 1.966 20.484 1 38.97 71 HIS A C 1
ATOM 568 O O . HIS A 1 71 ? 22.031 2.779 19.766 1 38.97 71 HIS A O 1
ATOM 574 N N . VAL A 1 72 ? 21.172 2.213 21.672 1 41.66 72 VAL A N 1
ATOM 575 C CA . VAL A 1 72 ? 21.906 3.25 22.375 1 41.66 72 VAL A CA 1
ATOM 576 C C . VAL A 1 72 ? 23.266 2.711 22.797 1 41.66 72 VAL A C 1
ATOM 578 O O . VAL A 1 72 ? 23.375 1.622 23.375 1 41.66 72 VAL A O 1
ATOM 581 N N . ARG A 1 73 ? 24.406 3.012 22.156 1 37.09 73 ARG A N 1
ATOM 582 C CA . ARG A 1 73 ? 25.734 2.67 22.672 1 37.09 73 ARG A CA 1
ATOM 583 C C . ARG A 1 73 ? 25.859 3.002 24.141 1 37.09 73 ARG A C 1
ATOM 585 O O . ARG A 1 73 ? 25.25 3.961 24.625 1 37.09 73 ARG A O 1
ATOM 592 N N . GLU A 1 74 ? 26.547 2.084 24.828 1 36.81 74 GLU A N 1
ATOM 593 C CA . GLU A 1 74 ? 27.141 2.344 26.141 1 36.81 74 GLU A CA 1
ATOM 594 C C . GLU A 1 74 ? 28.078 3.541 26.094 1 36.81 74 GLU A C 1
ATOM 596 O O . GLU A 1 74 ? 28.969 3.609 25.25 1 36.81 74 GLU A O 1
ATOM 601 N N . GLY A 1 75 ? 27.734 4.691 26.641 1 35.38 75 GLY A N 1
ATOM 602 C CA . GLY A 1 75 ? 28.406 5.973 26.75 1 35.38 75 GLY A CA 1
ATOM 603 C C . GLY A 1 75 ? 27.766 7.062 25.922 1 35.38 75 GLY A C 1
ATOM 604 O O . GLY A 1 75 ? 28.344 8.133 25.719 1 35.38 75 GLY A O 1
ATOM 605 N N . SER A 1 76 ? 27.203 6.688 24.938 1 39.66 76 SER A N 1
ATOM 606 C CA . SER A 1 76 ? 26.578 7.707 24.109 1 39.66 76 SER A CA 1
ATOM 607 C C . SER A 1 76 ? 25.844 8.742 24.938 1 39.66 76 SER A C 1
ATOM 609 O O . SER A 1 76 ? 25.062 8.391 25.828 1 39.66 76 SER A O 1
ATOM 611 N N . SER A 1 77 ? 26.422 9.961 24.922 1 38.03 77 SER A N 1
ATOM 612 C CA . SER A 1 77 ? 26.359 11.188 25.719 1 38.03 77 SER A CA 1
ATOM 613 C C . SER A 1 77 ? 24.922 11.492 26.141 1 38.03 77 SER A C 1
ATOM 615 O O . SER A 1 77 ? 23.969 10.93 25.609 1 38.03 77 SER A O 1
ATOM 617 N N . LYS A 1 78 ? 24.75 12.719 26.891 1 41 78 LYS A N 1
ATOM 618 C CA . LYS A 1 78 ? 24.172 13.742 27.75 1 41 78 LYS A CA 1
ATOM 619 C C . LYS A 1 78 ? 22.891 14.312 27.156 1 41 78 LYS A C 1
ATOM 621 O O . LYS A 1 78 ? 22.203 15.125 27.781 1 41 78 LYS A O 1
ATOM 626 N N . LEU A 1 79 ? 22.688 14.453 25.781 1 51.16 79 LEU A N 1
ATOM 627 C CA . LEU A 1 79 ? 21.562 15.336 25.484 1 51.16 79 LEU A CA 1
ATOM 628 C C . LEU A 1 79 ? 20.344 14.531 25.062 1 51.16 79 LEU A C 1
ATOM 630 O O . LEU A 1 79 ? 20.062 14.422 23.859 1 51.16 79 LEU A O 1
ATOM 634 N N . PRO A 1 80 ? 19.797 13.633 25.938 1 56.5 80 PRO A N 1
ATOM 635 C CA . PRO A 1 80 ? 18.609 12.781 25.75 1 56.5 80 PRO A CA 1
ATOM 636 C C . PRO A 1 80 ? 17.5 13.484 24.969 1 56.5 80 PRO A C 1
ATOM 638 O O . PRO A 1 80 ? 16.812 12.852 24.156 1 56.5 80 PRO A O 1
ATOM 641 N N . TYR A 1 81 ? 17.516 14.805 24.984 1 73.44 81 TYR A N 1
ATOM 642 C CA . TYR A 1 81 ? 16.328 15.461 24.453 1 73.44 81 TYR A CA 1
ATOM 643 C C . TYR A 1 81 ? 16.438 15.695 22.953 1 73.44 81 TYR A C 1
ATOM 645 O O . TYR A 1 81 ? 15.438 15.961 22.281 1 73.44 81 TYR A O 1
ATOM 653 N N . VAL A 1 82 ? 17.672 15.391 22.438 1 86 82 VAL A N 1
ATOM 654 C CA . VAL A 1 82 ? 17.859 15.656 21.016 1 86 82 VAL A CA 1
ATOM 655 C C . VAL A 1 82 ? 17.406 14.438 20.203 1 86 82 VAL A C 1
ATOM 657 O O . VAL A 1 82 ? 16.844 14.586 19.125 1 86 82 VAL A O 1
ATOM 660 N N . TRP A 1 83 ? 17.656 13.25 20.797 1 88.25 83 TRP A N 1
ATOM 661 C CA . TRP A 1 83 ? 17.375 12.023 20.062 1 88.25 83 TRP A CA 1
ATOM 662 C C . TRP A 1 83 ? 16.141 11.32 20.625 1 88.25 83 TRP A C 1
ATOM 664 O O . TRP A 1 83 ? 15.531 10.492 19.953 1 88.25 83 TRP A O 1
ATOM 674 N N . ASP A 1 84 ? 15.805 11.562 21.844 1 74.88 84 ASP A N 1
ATOM 675 C CA . ASP A 1 84 ? 14.758 10.812 22.531 1 74.88 84 ASP A CA 1
ATOM 676 C C . ASP A 1 84 ? 13.453 11.609 22.578 1 74.88 84 ASP A C 1
ATOM 678 O O . ASP A 1 84 ? 13.469 12.828 22.766 1 74.88 84 ASP A O 1
ATOM 682 N N . ASN A 1 85 ? 12.375 10.945 22.188 1 66.12 85 ASN A N 1
ATOM 683 C CA . ASN A 1 85 ? 11.055 11.555 22.297 1 66.12 85 ASN A CA 1
ATOM 684 C C . ASN A 1 85 ? 10.258 10.984 23.469 1 66.12 85 ASN A C 1
ATOM 686 O O . ASN A 1 85 ? 9.031 11.031 23.469 1 66.12 85 ASN A O 1
ATOM 690 N N . ASP A 1 86 ? 10.906 10.461 24.391 1 61.28 86 ASP A N 1
ATOM 691 C CA . ASP A 1 86 ? 10.25 9.734 25.469 1 61.28 86 ASP A CA 1
ATOM 692 C C . ASP A 1 86 ? 9.375 10.664 26.297 1 61.28 86 ASP A C 1
ATOM 694 O O . ASP A 1 86 ? 8.406 10.227 26.922 1 61.28 86 ASP A O 1
ATOM 698 N N . ASN A 1 87 ? 9.68 11.93 26.25 1 58.19 87 ASN A N 1
ATOM 699 C CA . ASN A 1 87 ? 8.922 12.852 27.094 1 58.19 87 ASN A CA 1
ATOM 700 C C . ASN A 1 87 ? 7.734 13.438 26.344 1 58.19 87 ASN A C 1
ATOM 702 O O . ASN A 1 87 ? 7.043 14.32 26.859 1 58.19 87 ASN A O 1
ATOM 706 N N . GLY A 1 88 ? 7.484 13.008 25.234 1 66.62 88 GLY A N 1
ATOM 707 C CA . GLY A 1 88 ? 6.359 13.516 24.469 1 66.62 88 GLY A CA 1
ATOM 708 C C . GLY A 1 88 ? 6.688 14.773 23.688 1 66.62 88 GLY A C 1
ATOM 709 O O . GLY A 1 88 ? 5.855 15.273 22.922 1 66.62 88 GLY A O 1
ATOM 710 N N . ASP A 1 89 ? 7.844 15.203 23.875 1 73.31 89 ASP A N 1
ATOM 711 C CA . ASP A 1 89 ? 8.266 16.406 23.172 1 73.31 89 ASP A CA 1
ATOM 712 C C . ASP A 1 89 ? 8.594 16.109 21.719 1 73.31 89 ASP A C 1
ATOM 714 O O . ASP A 1 89 ? 8.961 14.984 21.375 1 73.31 89 ASP A O 1
ATOM 718 N N . ASP A 1 90 ? 8.398 17.203 20.844 1 82.56 90 ASP A N 1
ATOM 719 C CA . ASP A 1 90 ? 8.664 17 19.422 1 82.56 90 ASP A CA 1
ATOM 720 C C . ASP A 1 90 ? 10.148 17.188 19.109 1 82.56 90 ASP A C 1
ATOM 722 O O . ASP A 1 90 ? 10.586 16.984 17.984 1 82.56 90 ASP A O 1
ATOM 726 N N . ARG A 1 91 ? 11 17.547 20.062 1 88.31 91 ARG A N 1
ATOM 727 C CA . ARG A 1 91 ? 12.453 17.641 20 1 88.31 91 ARG A CA 1
ATOM 728 C C . ARG A 1 91 ? 12.891 18.734 19.031 1 88.31 91 ARG A C 1
ATOM 730 O O . ARG A 1 91 ? 14.078 18.906 18.781 1 88.31 91 ARG A O 1
ATOM 737 N N . ILE A 1 92 ? 11.961 19.5 18.453 1 92.31 92 ILE A N 1
ATOM 738 C CA . ILE A 1 92 ? 12.289 20.453 17.406 1 92.31 92 ILE A CA 1
ATOM 739 C C . ILE A 1 92 ? 13.211 21.531 17.969 1 92.31 92 ILE A C 1
ATOM 741 O O . ILE A 1 92 ? 14.305 21.766 17.453 1 92.31 92 ILE A O 1
ATOM 745 N N . VAL A 1 93 ? 12.844 22.094 19.094 1 88.5 93 VAL A N 1
ATOM 746 C CA . VAL A 1 93 ? 13.617 23.188 19.688 1 88.5 93 VAL A CA 1
ATOM 747 C C . VAL A 1 93 ? 14.953 22.656 20.188 1 88.5 93 VAL A C 1
ATOM 749 O O . VAL A 1 93 ? 15.992 23.281 19.984 1 88.5 93 VAL A O 1
ATOM 752 N N . SER A 1 94 ? 14.922 21.484 20.797 1 88.75 94 SER A N 1
ATOM 753 C CA . SER A 1 94 ? 16.156 20.859 21.297 1 88.75 94 SER A CA 1
ATOM 754 C C . SER A 1 94 ? 17.141 20.609 20.156 1 88.75 94 SER A C 1
ATOM 756 O O . SER A 1 94 ? 18.344 20.812 20.312 1 88.75 94 SER A O 1
ATOM 758 N N . GLN A 1 95 ? 16.609 20.25 19.047 1 93.38 95 GLN A N 1
ATOM 759 C CA . GLN A 1 95 ? 17.469 19.984 17.891 1 93.38 95 GLN A CA 1
ATOM 760 C C . GLN A 1 95 ? 17.969 21.281 17.25 1 93.38 95 GLN A C 1
ATOM 762 O O . GLN A 1 95 ? 19.094 21.344 16.766 1 93.38 95 GLN A O 1
ATOM 767 N N . MET A 1 96 ? 17.188 22.297 17.25 1 92.81 96 MET A N 1
ATOM 768 C CA . MET A 1 96 ? 17.578 23.594 16.703 1 92.81 96 MET A CA 1
ATOM 769 C C . MET A 1 96 ? 18.719 24.188 17.5 1 92.81 96 MET A C 1
ATOM 771 O O . MET A 1 96 ? 19.594 24.859 16.938 1 92.81 96 MET A O 1
ATOM 775 N N . GLU A 1 97 ? 18.734 23.891 18.781 1 90.12 97 GLU A N 1
ATOM 776 C CA . GLU A 1 97 ? 19.734 24.484 19.672 1 90.12 97 GLU A CA 1
ATOM 777 C C . GLU A 1 97 ? 20.938 23.578 19.859 1 90.12 97 GLU A C 1
ATOM 779 O O . GLU A 1 97 ? 21.906 23.953 20.516 1 90.12 97 GLU A O 1
ATOM 784 N N . PHE A 1 98 ? 20.875 22.469 19.266 1 93.19 98 PHE A N 1
ATOM 785 C CA . PHE A 1 98 ? 21.922 21.469 19.453 1 93.19 98 PHE A CA 1
ATOM 786 C C . PHE A 1 98 ? 23.156 21.812 18.625 1 93.19 98 PHE A C 1
ATOM 788 O O . PHE A 1 98 ? 23.062 21.984 17.406 1 93.19 98 PHE A O 1
ATOM 795 N N . THR A 1 99 ? 24.328 21.922 19.312 1 93.75 99 THR A N 1
ATOM 796 C CA . THR A 1 99 ? 25.625 22.156 18.672 1 93.75 99 THR A CA 1
ATOM 797 C C . THR A 1 99 ? 26.641 21.125 19.141 1 93.75 99 THR A C 1
ATOM 799 O O . THR A 1 99 ? 27.266 21.281 20.188 1 93.75 99 THR A O 1
ATOM 802 N N . PRO A 1 100 ? 26.766 20.141 18.359 1 93.88 100 PRO A N 1
ATOM 803 C CA . PRO A 1 100 ? 27.719 19.094 18.75 1 93.88 100 PRO A CA 1
ATOM 804 C C . PRO A 1 100 ? 29.172 19.531 18.547 1 93.88 100 PRO A C 1
ATOM 806 O O . PRO A 1 100 ? 29.438 20.5 17.844 1 93.88 100 PRO A O 1
ATOM 809 N N . LYS A 1 101 ? 30.078 18.797 19.281 1 92.06 101 LYS A N 1
ATOM 810 C CA . LYS A 1 101 ? 31.484 18.938 18.969 1 92.06 101 LYS A CA 1
ATOM 811 C C . LYS A 1 101 ? 31.812 18.375 17.578 1 92.06 101 LYS A C 1
ATOM 813 O O . LYS A 1 101 ? 31.547 17.203 17.297 1 92.06 101 LYS A O 1
ATOM 818 N N . ILE A 1 102 ? 32.375 19.219 16.797 1 92.19 102 ILE A N 1
ATOM 819 C CA . ILE A 1 102 ? 32.625 18.844 15.406 1 92.19 102 ILE A CA 1
ATOM 820 C C . ILE A 1 102 ? 33.938 18.047 15.312 1 92.19 102 ILE A C 1
ATOM 822 O O . ILE A 1 102 ? 34.938 18.438 15.891 1 92.19 102 ILE A O 1
ATOM 826 N N . LYS A 1 103 ? 33.719 16.969 14.656 1 90.62 103 LYS A N 1
ATOM 827 C CA . LYS A 1 103 ? 34.906 16.125 14.422 1 90.62 103 LYS A CA 1
ATOM 828 C C . LYS A 1 103 ? 35 15.719 12.953 1 90.62 103 LYS A C 1
ATOM 830 O O . LYS A 1 103 ? 33.969 15.438 12.312 1 90.62 103 LYS A O 1
ATOM 835 N N . GLY A 1 104 ? 36.219 15.68 12.469 1 91.25 104 GLY A N 1
ATOM 836 C CA . GLY A 1 104 ? 36.469 15.125 11.148 1 91.25 104 GLY A CA 1
ATOM 837 C C . GLY A 1 104 ? 36.062 16.062 10.023 1 91.25 104 GLY A C 1
ATOM 838 O O . GLY A 1 104 ? 36.062 17.281 10.203 1 91.25 104 GLY A O 1
ATOM 839 N N . GLU A 1 105 ? 35.812 15.484 8.906 1 93.81 105 GLU A N 1
ATOM 840 C CA . GLU A 1 105 ? 35.5 16.219 7.691 1 93.81 105 GLU A CA 1
ATOM 841 C C . GLU A 1 105 ? 34 16.578 7.645 1 93.81 105 GLU A C 1
ATOM 843 O O . GLU A 1 105 ? 33.219 16.062 8.43 1 93.81 105 GLU A O 1
ATOM 848 N N . LYS A 1 106 ? 33.75 17.5 6.727 1 96.06 106 LYS A N 1
ATOM 849 C CA . LYS A 1 106 ? 32.375 17.891 6.496 1 96.06 106 LYS A CA 1
ATOM 850 C C . LYS A 1 106 ? 31.5 16.688 6.129 1 96.06 106 LYS A C 1
ATOM 852 O O . LYS A 1 106 ? 31.922 15.828 5.352 1 96.06 106 LYS A O 1
ATOM 857 N N . LYS A 1 107 ? 30.359 16.641 6.734 1 97.81 107 LYS A N 1
ATOM 858 C CA . LYS A 1 107 ? 29.422 15.562 6.41 1 97.81 107 LYS A CA 1
ATOM 859 C C . LYS A 1 107 ? 28.812 15.766 5.027 1 97.81 107 LYS A C 1
ATOM 861 O O . LYS A 1 107 ? 28.328 16.859 4.711 1 97.81 107 LYS A O 1
ATOM 866 N N . VAL A 1 108 ? 28.859 14.742 4.262 1 97.06 108 VAL A N 1
ATOM 867 C CA . VAL A 1 108 ? 28.375 14.797 2.885 1 97.06 108 VAL A CA 1
ATOM 868 C C . VAL A 1 108 ? 26.969 14.195 2.801 1 97.06 108 VAL A C 1
ATOM 870 O O . VAL A 1 108 ? 26.766 13.031 3.164 1 97.06 108 VAL A O 1
ATOM 873 N N . ILE A 1 109 ? 26.016 15 2.33 1 96.88 109 ILE A N 1
ATOM 874 C CA . ILE A 1 109 ? 24.625 14.578 2.172 1 96.88 109 ILE A CA 1
ATOM 875 C C . ILE A 1 109 ? 24.281 14.461 0.688 1 96.88 109 ILE A C 1
ATOM 877 O O . ILE A 1 109 ? 24.391 15.445 -0.056 1 96.88 109 ILE A O 1
ATOM 881 N N . TRP A 1 110 ? 23.891 13.258 0.311 1 94.81 110 TRP A N 1
ATOM 882 C CA . TRP A 1 110 ? 23.391 13.094 -1.052 1 94.81 110 TRP A CA 1
ATOM 883 C C . TRP A 1 110 ? 21.875 13.258 -1.105 1 94.81 110 TRP A C 1
ATOM 885 O O . TRP A 1 110 ? 21.156 12.711 -0.266 1 94.81 110 TRP A O 1
ATOM 895 N N . THR A 1 111 ? 21.391 14.023 -2.037 1 93.44 111 THR A N 1
ATOM 896 C CA . THR A 1 111 ? 19.984 14.07 -2.393 1 93.44 111 THR A CA 1
ATOM 897 C C . THR A 1 111 ? 19.797 14.508 -3.844 1 93.44 111 THR A C 1
ATOM 899 O O . THR A 1 111 ? 20.719 15.055 -4.449 1 93.44 111 THR A O 1
ATOM 902 N N . ARG A 1 112 ? 18.656 14.172 -4.363 1 86.88 112 ARG A N 1
ATOM 903 C CA . ARG A 1 112 ? 18.344 14.703 -5.688 1 86.88 112 ARG A CA 1
ATOM 904 C C . ARG A 1 112 ? 17.938 16.172 -5.605 1 86.88 112 ARG A C 1
ATOM 906 O O . ARG A 1 112 ? 17.062 16.531 -4.824 1 86.88 112 ARG A O 1
ATOM 913 N N . ALA A 1 113 ? 18.625 16.953 -6.348 1 77.38 113 ALA A N 1
ATOM 914 C CA . ALA A 1 113 ? 18.453 18.406 -6.262 1 77.38 113 ALA A CA 1
ATOM 915 C C . ALA A 1 113 ? 16.984 18.781 -6.469 1 77.38 113 ALA A C 1
ATOM 917 O O . ALA A 1 113 ? 16.469 19.672 -5.781 1 77.38 113 ALA A O 1
ATOM 918 N N . SER A 1 114 ? 16.328 18.062 -7.328 1 83.81 114 SER A N 1
ATOM 919 C CA . SER A 1 114 ? 14.969 18.422 -7.699 1 83.81 114 SER A CA 1
ATOM 920 C C . SER A 1 114 ? 13.977 18.047 -6.605 1 83.81 114 SER A C 1
ATOM 922 O O . SER A 1 114 ? 12.875 18.594 -6.535 1 83.81 114 SER A O 1
ATOM 924 N N . ASP A 1 115 ? 14.406 17.234 -5.723 1 88 115 ASP A N 1
ATOM 925 C CA . ASP A 1 115 ? 13.469 16.719 -4.738 1 88 115 ASP A CA 1
ATOM 926 C C . ASP A 1 115 ? 13.203 17.75 -3.639 1 88 115 ASP A C 1
ATOM 928 O O . ASP A 1 115 ? 12.102 17.812 -3.088 1 88 115 ASP A O 1
ATOM 932 N N . PHE A 1 116 ? 14.188 18.594 -3.322 1 91.44 116 PHE A N 1
ATOM 933 C CA . PHE A 1 116 ? 14.047 19.453 -2.152 1 91.44 116 PHE A CA 1
ATOM 934 C C . PHE A 1 116 ? 14.344 20.906 -2.508 1 91.44 116 PHE A C 1
ATOM 936 O O . PHE A 1 116 ? 14.344 21.766 -1.636 1 91.44 116 PHE A O 1
ATOM 943 N N . ASN A 1 117 ? 14.539 21.172 -3.748 1 89.62 117 ASN A N 1
ATOM 944 C CA . ASN A 1 117 ? 14.82 22.516 -4.238 1 89.62 117 ASN A CA 1
ATOM 945 C C . ASN A 1 117 ? 15.945 23.188 -3.453 1 89.62 117 ASN A C 1
ATOM 947 O O . ASN A 1 117 ? 15.789 24.312 -2.963 1 89.62 117 ASN A O 1
ATOM 951 N N . VAL A 1 118 ? 16.984 22.469 -3.213 1 92.19 118 VAL A N 1
ATOM 952 C CA . VAL A 1 118 ? 18.156 22.984 -2.525 1 92.19 118 VAL A CA 1
ATOM 953 C C . VAL A 1 118 ? 19.375 22.875 -3.43 1 92.19 118 VAL A C 1
ATOM 955 O O . VAL A 1 118 ? 19.516 21.891 -4.164 1 92.19 118 VAL A O 1
ATOM 958 N N . PRO A 1 119 ? 20.234 23.938 -3.396 1 92.06 119 PRO A N 1
ATOM 959 C CA . PRO A 1 119 ? 21.453 23.859 -4.211 1 92.06 119 PRO A CA 1
ATOM 960 C C . PRO A 1 119 ? 22.5 22.906 -3.631 1 92.06 119 PRO A C 1
ATOM 962 O O . PRO A 1 119 ? 22.562 22.719 -2.414 1 92.06 119 PRO A O 1
ATOM 965 N N . ALA A 1 120 ? 23.219 22.375 -4.566 1 93.94 120 ALA A N 1
ATOM 966 C CA . ALA A 1 120 ? 24.391 21.625 -4.102 1 93.94 120 ALA A CA 1
ATOM 967 C C . ALA A 1 120 ? 25.391 22.562 -3.426 1 93.94 120 ALA A C 1
ATOM 969 O O . ALA A 1 120 ? 25.375 23.781 -3.654 1 93.94 120 ALA A O 1
ATOM 970 N N . GLY A 1 121 ? 26.188 21.922 -2.568 1 95.06 121 GLY A N 1
ATOM 971 C CA . GLY A 1 121 ? 27.219 22.688 -1.891 1 95.06 121 GLY A CA 1
ATOM 972 C C . GLY A 1 121 ? 26.859 23.031 -0.458 1 95.06 121 GLY A C 1
ATOM 973 O O . GLY A 1 121 ? 26.109 22.297 0.195 1 95.06 121 GLY A O 1
ATOM 974 N N . ASP A 1 122 ? 27.438 24.172 0.024 1 96.12 122 ASP A N 1
ATOM 975 C CA . ASP A 1 122 ? 27.391 24.484 1.446 1 96.12 122 ASP A CA 1
ATOM 976 C C . ASP A 1 122 ? 26.375 25.609 1.721 1 96.12 122 ASP A C 1
ATOM 978 O O . ASP A 1 122 ? 26.078 25.906 2.879 1 96.12 122 ASP A O 1
ATOM 982 N N . ALA A 1 123 ? 25.828 26.125 0.652 1 95.12 123 ALA A N 1
ATOM 983 C CA . ALA A 1 123 ? 25.062 27.359 0.765 1 95.12 123 ALA A CA 1
ATOM 984 C C . ALA A 1 123 ? 23.875 27.188 1.709 1 95.12 123 ALA A C 1
ATOM 986 O O . ALA A 1 123 ? 23.562 28.094 2.49 1 95.12 123 ALA A O 1
ATOM 987 N N . LYS A 1 124 ? 23.25 26.031 1.657 1 94.75 124 LYS A N 1
ATOM 988 C CA . LYS A 1 124 ? 22.047 25.781 2.457 1 94.75 124 LYS A CA 1
ATOM 989 C C . LYS A 1 124 ? 22.375 25.812 3.949 1 94.75 124 LYS A C 1
ATOM 991 O O . LYS A 1 124 ? 21.5 26.078 4.773 1 94.75 124 LYS A O 1
ATOM 996 N N . PHE A 1 125 ? 23.672 25.656 4.305 1 97.19 125 PHE A N 1
ATOM 997 C CA . PHE A 1 125 ? 24.047 25.516 5.707 1 97.19 125 PHE A CA 1
ATOM 998 C C . PHE A 1 125 ? 24.766 26.781 6.195 1 97.19 125 PHE A C 1
ATOM 1000 O O . PHE A 1 125 ? 25.125 26.875 7.375 1 97.19 125 PHE A O 1
ATOM 1007 N N . SER A 1 126 ? 24.953 27.781 5.41 1 95.56 126 SER A N 1
ATOM 1008 C CA . SER A 1 126 ? 25.797 28.938 5.699 1 95.56 126 SER A CA 1
ATOM 1009 C C . SER A 1 126 ? 25.312 29.688 6.93 1 95.56 126 SER A C 1
ATOM 1011 O O . SER A 1 126 ? 26.109 30.234 7.684 1 95.56 126 SER A O 1
ATOM 1013 N N . THR A 1 127 ? 24.016 29.641 7.219 1 94.38 127 THR A N 1
ATOM 1014 C CA . THR A 1 127 ? 23.453 30.406 8.328 1 94.38 127 THR A CA 1
ATOM 1015 C C . THR A 1 127 ? 23.156 29.5 9.523 1 94.38 127 THR A C 1
ATOM 1017 O O . THR A 1 127 ? 22.578 29.938 10.516 1 94.38 127 THR A O 1
ATOM 1020 N N . CYS A 1 128 ? 23.516 28.281 9.367 1 96.81 128 CYS A N 1
ATOM 1021 C CA . CYS A 1 128 ? 23.25 27.328 10.438 1 96.81 128 CYS A CA 1
ATOM 1022 C C . CYS A 1 128 ? 24.312 27.422 11.523 1 96.81 128 CYS A C 1
ATOM 1024 O O . CYS A 1 128 ? 25.484 27.625 11.234 1 96.81 128 CYS A O 1
ATOM 1026 N N . PRO A 1 129 ? 23.875 27.172 12.797 1 94.69 129 PRO A N 1
ATOM 1027 C CA . PRO A 1 129 ? 24.875 27.094 13.859 1 94.69 129 PRO A CA 1
ATOM 1028 C C . PRO A 1 129 ? 25.938 26.031 13.586 1 94.69 129 PRO A C 1
ATOM 1030 O O . PRO A 1 129 ? 27.125 26.234 13.875 1 94.69 129 PRO A O 1
ATOM 1033 N N . VAL A 1 130 ? 25.484 24.938 13.125 1 96.88 130 VAL A N 1
ATOM 1034 C CA . VAL A 1 130 ? 26.375 23.891 12.641 1 96.88 130 VAL A CA 1
ATOM 1035 C C . VAL A 1 130 ? 26.328 23.828 11.117 1 96.88 130 VAL A C 1
ATOM 1037 O O . VAL A 1 130 ? 25.328 23.422 10.531 1 96.88 130 VAL A O 1
ATOM 1040 N N . ASN A 1 131 ? 27.391 24.297 10.5 1 96.94 131 ASN A N 1
ATOM 1041 C CA . ASN A 1 131 ? 27.391 24.406 9.047 1 96.94 131 ASN A CA 1
ATOM 1042 C C . ASN A 1 131 ? 28.406 23.453 8.414 1 96.94 131 ASN A C 1
ATOM 1044 O O . ASN A 1 131 ? 28.859 23.672 7.289 1 96.94 131 ASN A O 1
ATOM 1048 N N . HIS A 1 132 ? 28.766 22.469 9.156 1 98.19 132 HIS A N 1
ATOM 1049 C CA . HIS A 1 132 ? 29.781 21.5 8.766 1 98.19 132 HIS A CA 1
ATOM 1050 C C . HIS A 1 132 ? 29.172 20.391 7.906 1 98.19 132 HIS A C 1
ATOM 1052 O O . HIS A 1 132 ? 29.344 19.203 8.195 1 98.19 132 HIS A O 1
ATOM 1058 N N . CYS A 1 133 ? 28.375 20.75 6.891 1 98.12 133 CYS A N 1
ATOM 1059 C CA . CYS A 1 133 ? 27.734 19.828 5.961 1 98.12 133 CYS A CA 1
ATOM 1060 C C . CYS A 1 133 ? 27.797 20.359 4.535 1 98.12 133 CYS A C 1
ATOM 1062 O O . CYS A 1 133 ? 27.984 21.562 4.324 1 98.12 133 CYS A O 1
ATOM 1064 N N . THR A 1 134 ? 27.734 19.453 3.576 1 97.38 134 THR A N 1
ATOM 1065 C CA . THR A 1 134 ? 27.656 19.797 2.162 1 97.38 134 THR A CA 1
ATOM 1066 C C . THR A 1 134 ? 26.688 18.875 1.43 1 97.38 134 THR A C 1
ATOM 1068 O O . THR A 1 134 ? 26.562 17.703 1.779 1 97.38 134 THR A O 1
ATOM 1071 N N . ILE A 1 135 ? 25.969 19.391 0.419 1 96.62 135 ILE A N 1
ATOM 1072 C CA . ILE A 1 135 ? 25.016 18.625 -0.377 1 96.62 135 ILE A CA 1
ATOM 1073 C C . ILE A 1 135 ? 25.641 18.281 -1.731 1 96.62 135 ILE A C 1
ATOM 1075 O O . ILE A 1 135 ? 26.266 19.141 -2.361 1 96.62 135 ILE A O 1
ATOM 1079 N N . ILE A 1 136 ? 25.516 17.031 -2.09 1 95.31 136 ILE A N 1
ATOM 1080 C CA . ILE A 1 136 ? 25.984 16.625 -3.41 1 95.31 136 ILE A CA 1
ATOM 1081 C C . ILE A 1 136 ? 24.859 15.938 -4.172 1 95.31 136 ILE A C 1
ATOM 1083 O O . ILE A 1 136 ? 23.875 15.477 -3.57 1 95.31 136 ILE A O 1
ATOM 1087 N N . GLU A 1 137 ? 24.969 15.875 -5.504 1 90.88 137 GLU A N 1
ATOM 1088 C CA . GLU A 1 137 ? 23.969 15.234 -6.344 1 90.88 137 GLU A CA 1
ATOM 1089 C C . GLU A 1 137 ? 24.516 13.953 -6.973 1 90.88 137 GLU A C 1
ATOM 1091 O O . GLU A 1 137 ? 23.75 13.109 -7.441 1 90.88 137 GLU A O 1
ATOM 1096 N N . ASP A 1 138 ? 25.797 13.906 -6.969 1 88.12 138 ASP A N 1
ATOM 1097 C CA . ASP A 1 138 ? 26.438 12.734 -7.566 1 88.12 138 ASP A CA 1
ATOM 1098 C C . ASP A 1 138 ? 26.469 11.57 -6.582 1 88.12 138 ASP A C 1
ATOM 1100 O O . ASP A 1 138 ? 27.234 11.594 -5.609 1 88.12 138 ASP A O 1
ATOM 1104 N N . GLU A 1 139 ? 25.781 10.594 -6.879 1 84.56 139 GLU A N 1
ATOM 1105 C CA . GLU A 1 139 ? 25.656 9.445 -5.992 1 84.56 139 GLU A CA 1
ATOM 1106 C C . GLU A 1 139 ? 26.938 8.633 -5.965 1 84.56 139 GLU A C 1
ATOM 1108 O O . GLU A 1 139 ? 27.141 7.789 -5.082 1 84.56 139 GLU A O 1
ATOM 1113 N N . SER A 1 140 ? 27.812 8.828 -6.871 1 83.75 140 SER A N 1
ATOM 1114 C CA . SER A 1 140 ? 29.047 8.062 -6.961 1 83.75 140 SER A CA 1
ATOM 1115 C C . SER A 1 140 ? 30.156 8.703 -6.129 1 83.75 140 SER A C 1
ATOM 1117 O O . SER A 1 140 ? 31.281 8.188 -6.07 1 83.75 140 SER A O 1
ATOM 1119 N N . PHE A 1 141 ? 29.844 9.727 -5.535 1 86.88 141 PHE A N 1
ATOM 1120 C CA . PHE A 1 141 ? 30.812 10.375 -4.672 1 86.88 141 PHE A CA 1
ATOM 1121 C C . PHE A 1 141 ? 31.391 9.391 -3.66 1 86.88 141 PHE A C 1
ATOM 1123 O O . PHE A 1 141 ? 30.656 8.57 -3.105 1 86.88 141 PHE A O 1
ATOM 1130 N N . PRO A 1 142 ? 32.625 9.383 -3.428 1 84.5 142 PRO A N 1
ATOM 1131 C CA . PRO A 1 142 ? 33.312 8.32 -2.699 1 84.5 142 PRO A CA 1
ATOM 1132 C C . PRO A 1 142 ? 32.812 8.172 -1.26 1 84.5 142 PRO A C 1
ATOM 1134 O O . PRO A 1 142 ? 32.719 7.051 -0.748 1 84.5 142 PRO A O 1
ATOM 1137 N N . VAL A 1 143 ? 32.656 9.336 -0.619 1 88.81 143 VAL A N 1
ATOM 1138 C CA . VAL A 1 143 ? 32.25 9.25 0.775 1 88.81 143 VAL A CA 1
ATOM 1139 C C . VAL A 1 143 ? 30.938 10.031 0.974 1 88.81 143 VAL A C 1
ATOM 1141 O O . VAL A 1 143 ? 30.922 11.258 0.824 1 88.81 143 VAL A O 1
ATOM 1144 N N . ILE A 1 144 ? 29.906 9.328 1.181 1 93.19 144 ILE A N 1
ATOM 1145 C CA . ILE A 1 144 ? 28.609 9.914 1.479 1 93.19 144 ILE A CA 1
ATOM 1146 C C . ILE A 1 144 ? 28.172 9.531 2.893 1 93.19 144 ILE A C 1
ATOM 1148 O O . ILE A 1 144 ? 28.141 8.344 3.238 1 93.19 144 ILE A O 1
ATOM 1152 N N . ASP A 1 145 ? 27.922 10.578 3.701 1 95.56 145 ASP A N 1
ATOM 1153 C CA . ASP A 1 145 ? 27.562 10.328 5.09 1 95.56 145 ASP A CA 1
ATOM 1154 C C . ASP A 1 145 ? 26.062 10.031 5.219 1 95.56 145 ASP A C 1
ATOM 1156 O O . ASP A 1 145 ? 25.656 9.258 6.09 1 95.56 145 ASP A O 1
ATOM 1160 N N . ALA A 1 146 ? 25.281 10.664 4.398 1 96.31 146 ALA A N 1
ATOM 1161 C CA . ALA A 1 146 ? 23.844 10.469 4.469 1 96.31 146 ALA A CA 1
ATOM 1162 C C . ALA A 1 146 ? 23.203 10.594 3.086 1 96.31 146 ALA A C 1
ATOM 1164 O O . ALA A 1 146 ? 23.688 11.359 2.242 1 96.31 146 ALA A O 1
ATOM 1165 N N . LYS A 1 147 ? 22.172 9.797 2.891 1 94.19 147 LYS A N 1
ATOM 1166 C CA . LYS A 1 147 ? 21.312 9.93 1.724 1 94.19 147 LYS A CA 1
ATOM 1167 C C . LYS A 1 147 ? 19.891 10.32 2.133 1 94.19 147 LYS A C 1
ATOM 1169 O O . LYS A 1 147 ? 19.281 9.664 2.977 1 94.19 147 LYS A O 1
ATOM 1174 N N . LEU A 1 148 ? 19.469 11.391 1.563 1 95.75 148 LEU A N 1
ATOM 1175 C CA . LEU A 1 148 ? 18.125 11.883 1.817 1 95.75 148 LEU A CA 1
ATOM 1176 C C . LEU A 1 148 ? 17.203 11.578 0.64 1 95.75 148 LEU A C 1
ATOM 1178 O O . LEU A 1 148 ? 17.391 12.117 -0.454 1 95.75 148 LEU A O 1
ATOM 1182 N N . TRP A 1 149 ? 16.203 10.742 0.958 1 93.19 149 TRP A N 1
ATOM 1183 C CA . TRP A 1 149 ? 15.273 10.312 -0.077 1 93.19 149 TRP A CA 1
ATOM 1184 C C . TRP A 1 149 ? 13.906 10.969 0.122 1 93.19 149 TRP A C 1
ATOM 1186 O O . TRP A 1 149 ? 13.453 11.133 1.256 1 93.19 149 TRP A O 1
ATOM 1196 N N . ASN A 1 150 ? 13.281 11.25 -0.996 1 94.19 150 ASN A N 1
ATOM 1197 C CA . ASN A 1 150 ? 11.93 11.797 -0.897 1 94.19 150 ASN A CA 1
ATOM 1198 C C . ASN A 1 150 ? 10.891 10.695 -0.686 1 94.19 150 ASN A C 1
ATOM 1200 O O . ASN A 1 150 ? 11.234 9.516 -0.676 1 94.19 150 ASN A O 1
ATOM 1204 N N . MET A 1 151 ? 9.695 11.023 -0.598 1 95.12 151 MET A N 1
ATOM 1205 C CA . MET A 1 151 ? 8.602 10.156 -0.181 1 95.12 151 MET A CA 1
ATOM 1206 C C . MET A 1 151 ? 8.305 9.109 -1.245 1 95.12 151 MET A C 1
ATOM 1208 O O . MET A 1 151 ? 7.629 8.117 -0.972 1 95.12 151 MET A O 1
ATOM 1212 N N . GLN A 1 152 ? 8.812 9.203 -2.408 1 92.94 152 GLN A N 1
ATOM 1213 C CA . GLN A 1 152 ? 8.414 8.352 -3.521 1 92.94 152 GLN A CA 1
ATOM 1214 C C . GLN A 1 152 ? 9.281 7.094 -3.578 1 92.94 152 GLN A C 1
ATOM 1216 O O . GLN A 1 152 ? 9.031 6.195 -4.387 1 92.94 152 GLN A O 1
ATOM 1221 N N . PHE A 1 153 ? 10.203 6.945 -2.68 1 91.12 153 PHE A N 1
ATOM 1222 C CA . PHE A 1 153 ? 11.07 5.777 -2.65 1 91.12 153 PHE A CA 1
ATOM 1223 C C . PHE A 1 153 ? 10.266 4.5 -2.463 1 91.12 153 PHE A C 1
ATOM 1225 O O . PHE A 1 153 ? 9.336 4.461 -1.653 1 91.12 153 PHE A O 1
ATOM 1232 N N . SER A 1 154 ? 10.562 3.496 -3.248 1 89.81 154 SER A N 1
ATOM 1233 C CA . SER A 1 154 ? 9.898 2.201 -3.139 1 89.81 154 SER A CA 1
ATOM 1234 C C . SER A 1 154 ? 10.891 1.056 -3.314 1 89.81 154 SER A C 1
ATOM 1236 O O . SER A 1 154 ? 12.07 1.285 -3.568 1 89.81 154 SER A O 1
ATOM 1238 N N . HIS A 1 155 ? 10.391 -0.152 -3.113 1 86.81 155 HIS A N 1
ATOM 1239 C CA . HIS A 1 155 ? 11.227 -1.339 -3.258 1 86.81 155 HIS A CA 1
ATOM 1240 C C . HIS A 1 155 ? 11.758 -1.468 -4.68 1 86.81 155 HIS A C 1
ATOM 1242 O O . HIS A 1 155 ? 12.781 -2.113 -4.91 1 86.81 155 HIS A O 1
ATOM 1248 N N . MET A 1 156 ? 11.086 -0.826 -5.613 1 82.69 156 MET A N 1
ATOM 1249 C CA . MET A 1 156 ? 11.523 -0.857 -7.008 1 82.69 156 MET A CA 1
ATOM 1250 C C . MET A 1 156 ? 12.781 -0.015 -7.199 1 82.69 156 MET A C 1
ATOM 1252 O O . MET A 1 156 ? 13.484 -0.159 -8.203 1 82.69 156 MET A O 1
ATOM 1256 N N . ASP A 1 157 ? 12.992 0.881 -6.266 1 79.12 157 ASP A N 1
ATOM 1257 C CA . ASP A 1 157 ? 14.133 1.782 -6.363 1 79.12 157 ASP A CA 1
ATOM 1258 C C . ASP A 1 157 ? 15.398 1.124 -5.816 1 79.12 157 ASP A C 1
ATOM 1260 O O . ASP A 1 157 ? 16.5 1.668 -5.953 1 79.12 157 ASP A O 1
ATOM 1264 N N . MET A 1 158 ? 15.188 0.013 -5.152 1 74.25 158 MET A N 1
ATOM 1265 C CA . MET A 1 158 ? 16.344 -0.703 -4.629 1 74.25 158 MET A CA 1
ATOM 1266 C C . MET A 1 158 ? 17.188 -1.277 -5.766 1 74.25 158 MET A C 1
ATOM 1268 O O . MET A 1 158 ? 16.656 -1.825 -6.727 1 74.25 158 MET A O 1
ATOM 1272 N N . PRO A 1 159 ? 18.469 -0.769 -5.77 1 57.34 159 PRO A N 1
ATOM 1273 C CA . PRO A 1 159 ? 19.297 -1.37 -6.82 1 57.34 159 PRO A CA 1
ATOM 1274 C C . PRO A 1 159 ? 19.359 -2.893 -6.715 1 57.34 159 PRO A C 1
ATOM 1276 O O . PRO A 1 159 ? 19.203 -3.447 -5.625 1 57.34 159 PRO A O 1
ATOM 1279 N N . ARG A 1 160 ? 19.297 -3.6 -7.941 1 53.16 160 ARG A N 1
ATOM 1280 C CA . ARG A 1 160 ? 19.438 -5.051 -8.016 1 53.16 160 ARG A CA 1
ATOM 1281 C C . ARG A 1 160 ? 20.547 -5.543 -7.086 1 53.16 160 ARG A C 1
ATOM 1283 O O . ARG A 1 160 ? 20.469 -6.66 -6.57 1 53.16 160 ARG A O 1
ATOM 1290 N N . LEU A 1 161 ? 21.547 -4.637 -6.938 1 48.44 161 LEU A N 1
ATOM 1291 C CA . LEU A 1 161 ? 22.609 -5.117 -6.051 1 48.44 161 LEU A CA 1
ATOM 1292 C C . LEU A 1 161 ? 22.234 -4.895 -4.59 1 48.44 161 LEU A C 1
ATOM 1294 O O . LEU A 1 161 ? 21.531 -3.932 -4.262 1 48.44 161 LEU A O 1
ATOM 1298 N N . ASN A 1 162 ? 22.25 -5.918 -3.686 1 48.09 162 ASN A N 1
ATOM 1299 C CA . ASN A 1 162 ? 21.969 -6.02 -2.256 1 48.09 162 ASN A CA 1
ATOM 1300 C C . ASN A 1 162 ? 22.188 -4.684 -1.549 1 48.09 162 ASN A C 1
ATOM 1302 O O . ASN A 1 162 ? 23.312 -4.168 -1.518 1 48.09 162 ASN A O 1
ATOM 1306 N N . PRO A 1 163 ? 21.156 -4.008 -1.171 1 50.47 163 PRO A N 1
ATOM 1307 C CA . PRO A 1 163 ? 21.344 -2.762 -0.424 1 50.47 163 PRO A CA 1
ATOM 1308 C C . PRO A 1 163 ? 22.406 -2.877 0.659 1 50.47 163 PRO A C 1
ATOM 1310 O O . PRO A 1 163 ? 23.172 -1.929 0.888 1 50.47 163 PRO A O 1
ATOM 1313 N N . ALA A 1 164 ? 22.266 -4.008 1.477 1 47.59 164 ALA A N 1
ATOM 1314 C CA . ALA A 1 164 ? 23.344 -4.223 2.424 1 47.59 164 ALA A CA 1
ATOM 1315 C C . ALA A 1 164 ? 24.703 -4.172 1.724 1 47.59 164 ALA A C 1
ATOM 1317 O O . ALA A 1 164 ? 25.719 -3.848 2.344 1 47.59 164 ALA A O 1
ATOM 1318 N N . ARG A 1 165 ? 24.672 -4.535 0.455 1 48.97 165 ARG A N 1
ATOM 1319 C CA . ARG A 1 165 ? 25.938 -4.516 -0.272 1 48.97 165 ARG A CA 1
ATOM 1320 C C . ARG A 1 165 ? 26.203 -3.135 -0.861 1 48.97 165 ARG A C 1
ATOM 1322 O O . ARG A 1 165 ? 27.359 -2.781 -1.125 1 48.97 165 ARG A O 1
ATOM 1329 N N . THR A 1 166 ? 24.938 -2.354 -0.928 1 60.53 166 THR A N 1
ATOM 1330 C CA . THR A 1 166 ? 25.25 -1.075 -1.56 1 60.53 166 THR A CA 1
ATOM 1331 C C . THR A 1 166 ? 25.219 0.056 -0.537 1 60.53 166 THR A C 1
ATOM 1333 O O . THR A 1 166 ? 25.938 1.049 -0.676 1 60.53 166 THR A O 1
ATOM 1336 N N . LYS A 1 167 ? 24.406 -0.302 0.538 1 75.25 167 LYS A N 1
ATOM 1337 C CA . LYS A 1 167 ? 24.422 0.72 1.581 1 75.25 167 LYS A CA 1
ATOM 1338 C C . LYS A 1 167 ? 25.625 0.551 2.504 1 75.25 167 LYS A C 1
ATOM 1340 O O . LYS A 1 167 ? 25.797 -0.5 3.127 1 75.25 167 LYS A O 1
ATOM 1345 N N . HIS A 1 168 ? 26.453 1.538 2.48 1 79.38 168 HIS A N 1
ATOM 1346 C CA . HIS A 1 168 ? 27.594 1.515 3.395 1 79.38 168 HIS A CA 1
ATOM 1347 C C . HIS A 1 168 ? 27.125 1.578 4.848 1 79.38 168 HIS A C 1
ATOM 1349 O O . HIS A 1 168 ? 26.234 2.355 5.184 1 79.38 168 HIS A O 1
ATOM 1355 N N . PRO A 1 169 ? 27.625 0.727 5.691 1 80.12 169 PRO A N 1
ATOM 1356 C CA . PRO A 1 169 ? 27.188 0.646 7.086 1 80.12 169 PRO A CA 1
ATOM 1357 C C . PRO A 1 169 ? 27.281 1.984 7.812 1 80.12 169 PRO A C 1
ATOM 1359 O O . PRO A 1 169 ? 26.562 2.215 8.789 1 80.12 169 PRO A O 1
ATOM 1362 N N . ASN A 1 170 ? 28.109 2.867 7.285 1 84.44 170 ASN A N 1
ATOM 1363 C CA . ASN A 1 170 ? 28.312 4.137 7.973 1 84.44 170 ASN A CA 1
ATOM 1364 C C . ASN A 1 170 ? 27.422 5.238 7.391 1 84.44 170 ASN A C 1
ATOM 1366 O O . ASN A 1 170 ? 27.453 6.375 7.867 1 84.44 170 ASN A O 1
ATOM 1370 N N . GLN A 1 171 ? 26.656 4.82 6.426 1 91.94 171 GLN A N 1
ATOM 1371 C CA . GLN A 1 171 ? 25.766 5.797 5.801 1 91.94 171 GLN A CA 1
ATOM 1372 C C . GLN A 1 171 ? 24.422 5.848 6.508 1 91.94 171 GLN A C 1
ATOM 1374 O O . GLN A 1 171 ? 23.875 4.809 6.883 1 91.94 171 GLN A O 1
ATOM 1379 N N . VAL A 1 172 ? 23.938 7.066 6.699 1 95 172 VAL A N 1
ATOM 1380 C CA . VAL A 1 172 ? 22.609 7.273 7.258 1 95 172 VAL A CA 1
ATOM 1381 C C . VAL A 1 172 ? 21.609 7.504 6.125 1 95 172 VAL A C 1
ATOM 1383 O O . VAL A 1 172 ? 21.719 8.492 5.391 1 95 172 VAL A O 1
ATOM 1386 N N . TRP A 1 173 ? 20.672 6.605 5.996 1 94.19 173 TRP A N 1
ATOM 1387 C CA . TRP A 1 173 ? 19.594 6.809 5.043 1 94.19 173 TRP A CA 1
ATOM 1388 C C . TRP A 1 173 ? 18.375 7.434 5.727 1 94.19 173 TRP A C 1
ATOM 1390 O O . TRP A 1 173 ? 17.938 6.965 6.777 1 94.19 173 TRP A O 1
ATOM 1400 N N . ILE A 1 174 ? 17.906 8.453 5.047 1 96.25 174 ILE A N 1
ATOM 1401 C CA . ILE A 1 174 ? 16.828 9.242 5.625 1 96.25 174 ILE A CA 1
ATOM 1402 C C . ILE A 1 174 ? 15.648 9.297 4.652 1 96.25 174 ILE A C 1
ATOM 1404 O O . ILE A 1 174 ? 15.828 9.57 3.463 1 96.25 174 ILE A O 1
ATOM 1408 N N . ILE A 1 175 ? 14.422 8.961 5.109 1 96.44 175 ILE A N 1
ATOM 1409 C CA . ILE A 1 175 ? 13.211 9.125 4.316 1 96.44 175 ILE A CA 1
ATOM 1410 C C . ILE A 1 175 ? 12.492 10.406 4.734 1 96.44 175 ILE A C 1
ATOM 1412 O O . ILE A 1 175 ? 12.242 10.633 5.922 1 96.44 175 ILE A O 1
ATOM 1416 N N . TYR A 1 176 ? 12.289 11.242 3.758 1 97.44 176 TYR A N 1
ATOM 1417 C CA . TYR A 1 176 ? 11.594 12.508 3.953 1 97.44 176 TYR A CA 1
ATOM 1418 C C . TYR A 1 176 ? 10.195 12.461 3.361 1 97.44 176 TYR A C 1
ATOM 1420 O O . TYR A 1 176 ? 10.031 12.258 2.156 1 97.44 176 TYR A O 1
ATOM 1428 N N . ASN A 1 177 ? 9.188 12.602 4.223 1 97.25 177 ASN A N 1
ATOM 1429 C CA . ASN A 1 177 ? 7.801 12.508 3.771 1 97.25 177 ASN A CA 1
ATOM 1430 C C . ASN A 1 177 ? 6.902 13.5 4.512 1 97.25 177 ASN A C 1
ATOM 1432 O O . ASN A 1 177 ? 6.73 13.391 5.73 1 97.25 177 ASN A O 1
ATOM 1436 N N . LEU A 1 178 ? 6.266 14.414 3.74 1 96.81 178 LEU A N 1
ATOM 1437 C CA . LEU A 1 178 ? 5.371 15.383 4.367 1 96.81 178 LEU A CA 1
ATOM 1438 C C . LEU A 1 178 ? 3.936 15.172 3.9 1 96.81 178 LEU A C 1
ATOM 1440 O O . LEU A 1 178 ? 3.082 16.047 4.109 1 96.81 178 LEU A O 1
ATOM 1444 N N . GLU A 1 179 ? 3.641 14.031 3.26 1 96.75 179 GLU A N 1
ATOM 1445 C CA . GLU A 1 179 ? 2.285 13.672 2.852 1 96.75 179 GLU A CA 1
ATOM 1446 C C . GLU A 1 179 ? 1.71 12.578 3.75 1 96.75 179 GLU A C 1
ATOM 1448 O O . GLU A 1 179 ? 2.439 11.953 4.516 1 96.75 179 GLU A O 1
ATOM 1453 N N . SER A 1 180 ? 0.448 12.43 3.652 1 96.38 180 SER A N 1
ATOM 1454 C CA . SER A 1 180 ? -0.236 11.492 4.535 1 96.38 180 SER A CA 1
ATOM 1455 C C . SER A 1 180 ? -0.006 10.047 4.094 1 96.38 180 SER A C 1
ATOM 1457 O O . SER A 1 180 ? 0.358 9.797 2.941 1 96.38 180 SER A O 1
ATOM 1459 N N . PRO A 1 181 ? -0.264 9.078 5.027 1 95.19 181 PRO A N 1
ATOM 1460 C CA . PRO A 1 181 ? -0.083 7.656 4.711 1 95.19 181 PRO A CA 1
ATOM 1461 C C . PRO A 1 181 ? -0.951 7.195 3.541 1 95.19 181 PRO A C 1
ATOM 1463 O O . PRO A 1 181 ? -0.601 6.238 2.848 1 95.19 181 PRO A O 1
ATOM 1466 N N . LEU A 1 182 ? -2.033 7.852 3.297 1 93.69 182 LEU A N 1
ATOM 1467 C CA . LEU A 1 182 ? -2.969 7.398 2.273 1 93.69 182 LEU A CA 1
ATOM 1468 C C . LEU A 1 182 ? -2.646 8.031 0.923 1 93.69 182 LEU A C 1
ATOM 1470 O O . LEU A 1 182 ? -3.219 7.645 -0.099 1 93.69 182 LEU A O 1
ATOM 1474 N N . ALA A 1 183 ? -1.677 8.961 0.924 1 92 183 ALA A N 1
ATOM 1475 C CA . ALA A 1 183 ? -1.301 9.641 -0.31 1 92 183 ALA A CA 1
ATOM 1476 C C . ALA A 1 183 ? 0.119 9.273 -0.732 1 92 183 ALA A C 1
ATOM 1478 O O . ALA A 1 183 ? 0.698 9.914 -1.612 1 92 183 ALA A O 1
ATOM 1479 N N . THR A 1 184 ? 0.751 8.328 -0.066 1 93.44 184 THR A N 1
ATOM 1480 C CA . THR A 1 184 ? 2.119 7.922 -0.361 1 93.44 184 THR A CA 1
ATOM 1481 C C . THR A 1 184 ? 2.209 6.406 -0.533 1 93.44 184 THR A C 1
ATOM 1483 O O . THR A 1 184 ? 1.263 5.684 -0.212 1 93.44 184 THR A O 1
ATOM 1486 N N . PRO A 1 185 ? 3.398 6.004 -1.074 1 89.19 185 PRO A N 1
ATOM 1487 C CA . PRO A 1 185 ? 3.609 4.555 -1.062 1 89.19 185 PRO A CA 1
ATOM 1488 C C . PRO A 1 185 ? 3.553 3.961 0.344 1 89.19 185 PRO A C 1
ATOM 1490 O O . PRO A 1 185 ? 3.711 4.684 1.33 1 89.19 185 PRO A O 1
ATOM 1493 N N . ASP A 1 186 ? 3.297 2.688 0.424 1 88.5 186 ASP A N 1
ATOM 1494 C CA . ASP A 1 186 ? 3.182 2.035 1.724 1 88.5 186 ASP A CA 1
ATOM 1495 C C . ASP A 1 186 ? 4.551 1.606 2.248 1 88.5 186 ASP A C 1
ATOM 1497 O O . ASP A 1 186 ? 4.656 1.071 3.354 1 88.5 186 ASP A O 1
ATOM 1501 N N . TYR A 1 187 ? 5.594 1.817 1.546 1 91.94 187 TYR A N 1
ATOM 1502 C CA . TYR A 1 187 ? 6.98 1.532 1.9 1 91.94 187 TYR A CA 1
ATOM 1503 C C . TYR A 1 187 ? 7.164 0.058 2.242 1 91.94 187 TYR A C 1
ATOM 1505 O O . TYR A 1 187 ? 7.996 -0.291 3.084 1 91.94 187 TYR A O 1
ATOM 1513 N N . TYR A 1 188 ? 6.352 -0.828 1.61 1 91.12 188 TYR A N 1
ATOM 1514 C CA . TYR A 1 188 ? 6.438 -2.273 1.777 1 91.12 188 TYR A CA 1
ATOM 1515 C C . TYR A 1 188 ? 7.77 -2.805 1.259 1 91.12 188 TYR A C 1
ATOM 1517 O O . TYR A 1 188 ? 8.273 -2.338 0.234 1 91.12 188 TYR A O 1
ATOM 1525 N N . LEU A 1 189 ? 8.453 -3.723 2.057 1 91 189 LEU A N 1
ATOM 1526 C CA . LEU A 1 189 ? 9.672 -4.445 1.715 1 91 189 LEU A CA 1
ATOM 1527 C C . LEU A 1 189 ? 10.898 -3.555 1.879 1 91 189 LEU A C 1
ATOM 1529 O O . LEU A 1 189 ? 11.945 -3.824 1.295 1 91 189 LEU A O 1
ATOM 1533 N N . LEU A 1 190 ? 10.805 -2.504 2.664 1 89.56 190 LEU A N 1
ATOM 1534 C CA . LEU A 1 190 ? 11.938 -1.617 2.898 1 89.56 190 LEU A CA 1
ATOM 1535 C C . LEU A 1 190 ? 12.477 -1.784 4.316 1 89.56 190 LEU A C 1
ATOM 1537 O O . LEU A 1 190 ? 13 -0.833 4.902 1 89.56 190 LEU A O 1
ATOM 1541 N N . ASP A 1 191 ? 12.375 -2.979 4.832 1 86.06 191 ASP A N 1
ATOM 1542 C CA . ASP A 1 191 ? 12.781 -3.266 6.207 1 86.06 191 ASP A CA 1
ATOM 1543 C C . ASP A 1 191 ? 14.281 -3.062 6.391 1 86.06 191 ASP A C 1
ATOM 1545 O O . ASP A 1 191 ? 15.07 -3.428 5.52 1 86.06 191 ASP A O 1
ATOM 1549 N N . ASN A 1 192 ? 14.641 -2.406 7.441 1 85.88 192 ASN A N 1
ATOM 1550 C CA . ASN A 1 192 ? 16.016 -2.268 7.906 1 85.88 192 ASN A CA 1
ATOM 1551 C C . ASN A 1 192 ? 16.859 -1.46 6.926 1 85.88 192 ASN A C 1
ATOM 1553 O O . ASN A 1 192 ? 18.078 -1.591 6.902 1 85.88 192 ASN A O 1
ATOM 1557 N N . LEU A 1 193 ? 16.266 -0.708 6.148 1 86.81 193 LEU A N 1
ATOM 1558 C CA . LEU A 1 193 ? 16.984 0.056 5.137 1 86.81 193 LEU A CA 1
ATOM 1559 C C . LEU A 1 193 ? 17.266 1.474 5.625 1 86.81 193 LEU A C 1
ATOM 1561 O O . LEU A 1 193 ? 18.391 1.967 5.496 1 86.81 193 LEU A O 1
ATOM 1565 N N . PHE A 1 194 ? 16.281 2.027 6.195 1 92 194 PHE A N 1
ATOM 1566 C CA . PHE A 1 194 ? 16.406 3.426 6.59 1 92 194 PHE A CA 1
ATOM 1567 C C . PHE A 1 194 ? 16.828 3.543 8.047 1 92 194 PHE A C 1
ATOM 1569 O O . PHE A 1 194 ? 16.562 2.648 8.852 1 92 194 PHE A O 1
ATOM 1576 N N . ASN A 1 195 ? 17.516 4.652 8.281 1 94.69 195 ASN A N 1
ATOM 1577 C CA . ASN A 1 195 ? 18 4.93 9.633 1 94.69 195 ASN A CA 1
ATOM 1578 C C . ASN A 1 195 ? 17.172 6.023 10.305 1 94.69 195 ASN A C 1
ATOM 1580 O O . ASN A 1 195 ? 16.734 5.859 11.445 1 94.69 195 ASN A O 1
ATOM 1584 N N . TRP A 1 196 ? 16.969 7.094 9.578 1 95.88 196 TRP A N 1
ATOM 1585 C CA . TRP A 1 196 ? 16.234 8.227 10.125 1 95.88 196 TRP A CA 1
ATOM 1586 C C . TRP A 1 196 ? 14.961 8.484 9.328 1 95.88 196 TRP A C 1
ATOM 1588 O O . TRP A 1 196 ? 14.875 8.148 8.148 1 95.88 196 TRP A O 1
ATOM 1598 N N . THR A 1 197 ? 13.984 9.023 10.039 1 96.31 197 THR A N 1
ATOM 1599 C CA . THR A 1 197 ? 12.734 9.477 9.438 1 96.31 197 THR A CA 1
ATOM 1600 C C . THR A 1 197 ? 12.562 10.984 9.617 1 96.31 197 THR A C 1
ATOM 1602 O O . THR A 1 197 ? 12.906 11.531 10.672 1 96.31 197 THR A O 1
ATOM 1605 N N . ALA A 1 198 ? 12.164 11.641 8.602 1 97.19 198 ALA A N 1
ATOM 1606 C CA . ALA A 1 198 ? 11.812 13.055 8.625 1 97.19 198 ALA A CA 1
ATOM 1607 C C . ALA A 1 198 ? 10.398 13.281 8.102 1 97.19 198 ALA A C 1
ATOM 1609 O O . ALA A 1 198 ? 10.148 13.172 6.902 1 97.19 198 ALA A O 1
ATOM 1610 N N . SER A 1 199 ? 9.492 13.523 8.984 1 96.69 199 SER A N 1
ATOM 1611 C CA . SER A 1 199 ? 8.086 13.719 8.648 1 96.69 199 SER A CA 1
ATOM 1612 C C . SER A 1 199 ? 7.391 14.609 9.664 1 96.69 199 SER A C 1
ATOM 1614 O O . SER A 1 199 ? 8.023 15.109 10.602 1 96.69 199 SER A O 1
ATOM 1616 N N . TYR A 1 200 ? 6.09 14.758 9.43 1 95.88 200 TYR A N 1
ATOM 1617 C CA . TYR A 1 200 ? 5.277 15.562 10.336 1 95.88 200 TYR A CA 1
ATOM 1618 C C . TYR A 1 200 ? 5.004 14.812 11.633 1 95.88 200 TYR A C 1
ATOM 1620 O O . TYR A 1 200 ? 4.539 15.406 12.609 1 95.88 200 TYR A O 1
ATOM 1628 N N . ARG A 1 201 ? 5.246 13.555 11.656 1 93.81 201 ARG A N 1
ATOM 1629 C CA . ARG A 1 201 ? 4.977 12.758 12.844 1 93.81 201 ARG A CA 1
ATOM 1630 C C . ARG A 1 201 ? 5.891 13.156 13.992 1 93.81 201 ARG A C 1
ATOM 1632 O O . ARG A 1 201 ? 7.078 13.406 13.789 1 93.81 201 ARG A O 1
ATOM 1639 N N . ARG A 1 202 ? 5.359 13.086 15.141 1 88.25 202 ARG A N 1
ATOM 1640 C CA . ARG A 1 202 ? 6.098 13.523 16.312 1 88.25 202 ARG A CA 1
ATOM 1641 C C . ARG A 1 202 ? 7.191 12.523 16.688 1 88.25 202 ARG A C 1
ATOM 1643 O O . ARG A 1 202 ? 8.148 12.867 17.375 1 88.25 202 ARG A O 1
ATOM 1650 N N . ASP A 1 203 ? 7.035 11.289 16.25 1 88.19 203 ASP A N 1
ATOM 1651 C CA . ASP A 1 203 ? 8.016 10.273 16.625 1 88.19 203 ASP A CA 1
ATOM 1652 C C . ASP A 1 203 ? 9.062 10.102 15.516 1 88.19 203 ASP A C 1
ATOM 1654 O O . ASP A 1 203 ? 9.836 9.141 15.531 1 88.19 203 ASP A O 1
ATOM 1658 N N . SER A 1 204 ? 9.062 10.977 14.562 1 93.19 204 SER A N 1
ATOM 1659 C CA . SER A 1 204 ? 10.141 10.984 13.578 1 93.19 204 SER A CA 1
ATOM 1660 C C . SER A 1 204 ? 11.469 11.359 14.219 1 93.19 204 SER A C 1
ATOM 1662 O O . SER A 1 204 ? 11.5 12.055 15.234 1 93.19 204 SER A O 1
ATOM 1664 N N . THR A 1 205 ? 12.547 10.906 13.617 1 93.31 205 THR A N 1
ATOM 1665 C CA . THR A 1 205 ? 13.867 11.328 14.078 1 93.31 205 THR A CA 1
ATOM 1666 C C . THR A 1 205 ? 14.008 12.844 13.984 1 93.31 205 THR A C 1
ATOM 1668 O O . THR A 1 205 ? 14.453 13.492 14.938 1 93.31 205 THR A O 1
ATOM 1671 N N . ILE A 1 206 ? 13.688 13.383 12.867 1 95.56 206 ILE A N 1
ATOM 1672 C CA . ILE A 1 206 ? 13.633 14.828 12.656 1 95.56 206 ILE A CA 1
ATOM 1673 C C . ILE A 1 206 ? 12.203 15.25 12.344 1 95.56 206 ILE A C 1
ATOM 1675 O O . ILE A 1 206 ? 11.758 15.156 11.195 1 95.56 206 ILE A O 1
ATOM 1679 N N . VAL A 1 207 ? 11.547 15.758 13.344 1 95.12 207 VAL A N 1
ATOM 1680 C CA . VAL A 1 207 ? 10.164 16.188 13.172 1 95.12 207 VAL A CA 1
ATOM 1681 C C . VAL A 1 207 ? 10.109 17.406 12.258 1 95.12 207 VAL A C 1
ATOM 1683 O O . VAL A 1 207 ? 10.758 18.422 12.531 1 95.12 207 VAL A O 1
ATOM 1686 N N . THR A 1 208 ? 9.352 17.25 11.156 1 96.25 208 THR A N 1
ATOM 1687 C CA . THR A 1 208 ? 9.273 18.281 10.125 1 96.25 208 THR A CA 1
ATOM 1688 C C . THR A 1 208 ? 7.824 18.672 9.859 1 96.25 208 THR A C 1
ATOM 1690 O O . THR A 1 208 ? 7.273 18.359 8.805 1 96.25 208 THR A O 1
ATOM 1693 N N . PRO A 1 209 ? 7.27 19.438 10.773 1 95.5 209 PRO A N 1
ATOM 1694 C CA . PRO A 1 209 ? 5.891 19.891 10.562 1 95.5 209 PRO A CA 1
ATOM 1695 C C . PRO A 1 209 ? 5.785 21.016 9.539 1 95.5 209 PRO A C 1
ATOM 1697 O O . PRO A 1 209 ? 6.801 21.609 9.148 1 95.5 209 PRO A O 1
ATOM 1700 N N . TYR A 1 210 ? 4.594 21.328 9.078 1 95.88 210 TYR A N 1
ATOM 1701 C CA . TYR A 1 210 ? 4.367 22.422 8.156 1 95.88 210 TYR A CA 1
ATOM 1702 C C . TYR A 1 210 ? 4.605 23.766 8.836 1 95.88 210 TYR A C 1
ATOM 1704 O O . TYR A 1 210 ? 5.109 24.703 8.219 1 95.88 210 TYR A O 1
ATOM 1712 N N . GLU A 1 211 ? 4.145 23.891 10.031 1 94.81 211 GLU A N 1
ATOM 1713 C CA . GLU A 1 211 ? 4.453 25 10.922 1 94.81 211 GLU A CA 1
ATOM 1714 C C . GLU A 1 211 ? 4.559 24.547 12.367 1 94.81 211 GLU A C 1
ATOM 1716 O O . GLU A 1 211 ? 4.102 23.453 12.711 1 94.81 211 GLU A O 1
ATOM 1721 N N . ARG A 1 212 ? 5.246 25.344 13.148 1 93.88 212 ARG A N 1
ATOM 1722 C CA . ARG A 1 212 ? 5.41 25.047 14.57 1 93.88 212 ARG A CA 1
ATOM 1723 C C . ARG A 1 212 ? 5.125 26.281 15.422 1 93.88 212 ARG A C 1
ATOM 1725 O O . ARG A 1 212 ? 5.824 27.297 15.312 1 93.88 212 ARG A O 1
ATOM 1732 N N . TRP A 1 213 ? 4.055 26.188 16.219 1 94.12 213 TRP A N 1
ATOM 1733 C CA . TRP A 1 213 ? 3.688 27.25 17.156 1 94.12 213 TRP A CA 1
ATOM 1734 C C . TRP A 1 213 ? 4.59 27.219 18.375 1 94.12 213 TRP A C 1
ATOM 1736 O O . TRP A 1 213 ? 4.848 26.156 18.953 1 94.12 213 TRP A O 1
ATOM 1746 N N . ARG A 1 214 ? 5.137 28.312 18.703 1 90.75 214 ARG A N 1
ATOM 1747 C CA . ARG A 1 214 ? 5.949 28.484 19.906 1 90.75 214 ARG A CA 1
ATOM 1748 C C . ARG A 1 214 ? 5.418 29.625 20.766 1 90.75 214 ARG A C 1
ATOM 1750 O O . ARG A 1 214 ? 5.488 30.797 20.375 1 90.75 214 ARG A O 1
ATOM 1757 N N . PRO A 1 215 ? 4.906 29.297 21.938 1 90.12 215 PRO A N 1
ATOM 1758 C CA . PRO A 1 215 ? 4.445 30.359 22.828 1 90.12 215 PRO A CA 1
ATOM 1759 C C . PRO A 1 215 ? 5.586 31.234 23.344 1 90.12 215 PRO A C 1
ATOM 1761 O O . PRO A 1 215 ? 6.711 30.766 23.516 1 90.12 215 PRO A O 1
ATOM 1764 N N . HIS A 1 216 ? 5.238 32.5 23.5 1 88.5 216 HIS A N 1
ATOM 1765 C CA . HIS A 1 216 ? 6.199 33.406 24.141 1 88.5 216 HIS A CA 1
ATOM 1766 C C . HIS A 1 216 ? 6.32 33.125 25.625 1 88.5 216 HIS A C 1
ATOM 1768 O O . HIS A 1 216 ? 5.348 32.688 26.266 1 88.5 216 HIS A O 1
ATOM 1774 N N . GLU A 1 217 ? 7.594 33.062 26.156 1 78.38 217 GLU A N 1
ATOM 1775 C CA . GLU A 1 217 ? 7.805 32.844 27.578 1 78.38 217 GLU A CA 1
ATOM 1776 C C . GLU A 1 217 ? 7.055 33.875 28.422 1 78.38 217 GLU A C 1
ATOM 1778 O O . GLU A 1 217 ? 6.414 33.531 29.406 1 78.38 217 GLU A O 1
ATOM 1783 N N . LYS A 1 218 ? 7.27 35.188 28.188 1 69 218 LYS A N 1
ATOM 1784 C CA . LYS A 1 218 ? 6.59 36.25 28.906 1 69 218 LYS A CA 1
ATOM 1785 C C . LYS A 1 218 ? 5.461 36.844 28.062 1 69 218 LYS A C 1
ATOM 1787 O O . LYS A 1 218 ? 5.703 37.375 26.984 1 69 218 LYS A O 1
ATOM 1792 N N . VAL A 1 219 ? 4.223 36.25 28.234 1 64.62 219 VAL A N 1
ATOM 1793 C CA . VAL A 1 219 ? 3.068 36.688 27.453 1 64.62 219 VAL A CA 1
ATOM 1794 C C . VAL A 1 219 ? 2.561 38.031 28 1 64.62 219 VAL A C 1
ATOM 1796 O O . VAL A 1 219 ? 2.295 38.156 29.188 1 64.62 219 VAL A O 1
ATOM 1799 N N . LYS A 1 220 ? 2.914 39.125 27.391 1 55.66 220 LYS A N 1
ATOM 1800 C CA . LYS A 1 220 ? 2.166 40.312 27.75 1 55.66 220 LYS A CA 1
ATOM 1801 C C . LYS A 1 220 ? 0.836 40.406 27 1 55.66 220 LYS A C 1
ATOM 1803 O O . LYS A 1 220 ? 0.798 40.25 25.766 1 55.66 220 LYS A O 1
ATOM 1808 N N . PRO A 1 221 ? -0.188 40.094 27.75 1 52.59 221 PRO A N 1
ATOM 1809 C CA . PRO A 1 221 ? -1.471 40.188 27.047 1 52.59 221 PRO A CA 1
ATOM 1810 C C . PRO A 1 221 ? -1.535 41.375 26.109 1 52.59 221 PRO A C 1
ATOM 1812 O O . PRO A 1 221 ? -1.09 42.469 26.469 1 52.59 221 PRO A O 1
ATOM 1815 N N . SER A 1 222 ? -1.329 41.188 24.844 1 54.75 222 SER A N 1
ATOM 1816 C CA . SER A 1 222 ? -1.493 42.312 23.953 1 54.75 222 SER A CA 1
ATOM 1817 C C . SER A 1 222 ? -2.844 43 24.156 1 54.75 222 SER A C 1
ATOM 1819 O O . SER A 1 222 ? -3.879 42.344 24.203 1 54.75 222 SER A O 1
ATOM 1821 N N . LYS A 1 223 ? -2.828 44.094 24.797 1 54.09 223 LYS A N 1
ATOM 1822 C CA . LYS A 1 223 ? -3.936 45.031 25.031 1 54.09 223 LYS A CA 1
ATOM 1823 C C . LYS A 1 223 ? -4.676 45.344 23.734 1 54.09 223 LYS A C 1
ATOM 1825 O O . LYS A 1 223 ? -5.672 46.062 23.734 1 54.09 223 LYS A O 1
ATOM 1830 N N . LYS A 1 224 ? -4.145 45.031 22.547 1 60.22 224 LYS A N 1
ATOM 1831 C CA . LYS A 1 224 ? -4.855 45.688 21.438 1 60.22 224 LYS A CA 1
ATOM 1832 C C . LYS A 1 224 ? -6.164 44.938 21.141 1 60.22 224 LYS A C 1
ATOM 1834 O O . LYS A 1 224 ? -6.172 43.75 20.891 1 60.22 224 LYS A O 1
ATOM 1839 N N . ASN A 1 225 ? -7.246 45.531 21.562 1 73.81 225 ASN A N 1
ATOM 1840 C CA . ASN A 1 225 ? -8.641 45.125 21.391 1 73.81 225 ASN A CA 1
ATOM 1841 C C . ASN A 1 225 ? -9.078 45.25 19.938 1 73.81 225 ASN A C 1
ATOM 1843 O O . ASN A 1 225 ? -9.805 46.156 19.562 1 73.81 225 ASN A O 1
ATOM 1847 N N . ARG A 1 226 ? -8.422 44.438 19.078 1 89.12 226 ARG A N 1
ATOM 1848 C CA . ARG A 1 226 ? -8.82 44.406 17.672 1 89.12 226 ARG A CA 1
ATOM 1849 C C . ARG A 1 226 ? -10.047 43.5 17.484 1 89.12 226 ARG A C 1
ATOM 1851 O O . ARG A 1 226 ? -10.141 42.438 18.078 1 89.12 226 ARG A O 1
ATOM 1858 N N . ASN A 1 227 ? -10.953 44.125 16.781 1 96 227 ASN A N 1
ATOM 1859 C CA . ASN A 1 227 ? -12.078 43.312 16.359 1 96 227 ASN A CA 1
ATOM 1860 C C . ASN A 1 227 ? -11.773 42.562 15.055 1 96 227 ASN A C 1
ATOM 1862 O O . ASN A 1 227 ? -11.852 43.156 13.969 1 96 227 ASN A O 1
ATOM 1866 N N . TYR A 1 228 ? -11.523 41.281 15.094 1 96.31 228 TYR A N 1
ATOM 1867 C CA . TYR A 1 228 ? -11.109 40.469 13.953 1 96.31 228 TYR A CA 1
ATOM 1868 C C . TYR A 1 228 ? -12.289 40.156 13.039 1 96.31 228 TYR A C 1
ATOM 1870 O O . TYR A 1 228 ? -12.109 39.719 11.906 1 96.31 228 TYR A O 1
ATOM 1878 N N . A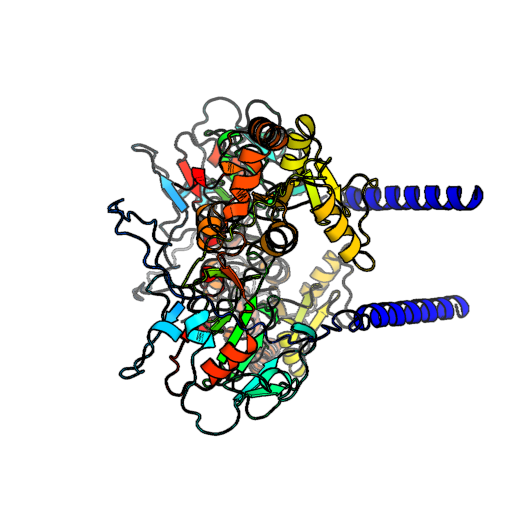LA A 1 229 ? -13.445 40.438 13.5 1 97 229 ALA A N 1
ATOM 1879 C CA . ALA A 1 229 ? -14.641 40.219 12.695 1 97 229 ALA A CA 1
ATOM 1880 C C . ALA A 1 229 ? -14.922 41.406 11.789 1 97 229 ALA A C 1
ATOM 1882 O O . ALA A 1 229 ? -15.727 41.312 10.852 1 97 229 ALA A O 1
ATOM 1883 N N . ALA A 1 230 ? -14.375 42.531 12.141 1 95.69 230 ALA A N 1
ATOM 1884 C CA . ALA A 1 230 ? -14.695 43.75 11.438 1 95.69 230 ALA A CA 1
ATOM 1885 C C . ALA A 1 230 ? -14.383 43.656 9.945 1 95.69 230 ALA A C 1
ATOM 1887 O O . ALA A 1 230 ? -13.289 43.219 9.57 1 95.69 230 ALA A O 1
ATOM 1888 N N . GLY A 1 231 ? -15.32 44 9.141 1 94.56 231 GLY A N 1
ATOM 1889 C CA . GLY A 1 231 ? -15.133 44.031 7.695 1 94.56 231 GLY A CA 1
ATOM 1890 C C . GLY A 1 231 ? -15.414 42.719 7.02 1 94.56 231 GLY A C 1
ATOM 1891 O O . GLY A 1 231 ? -15.477 42.625 5.789 1 94.56 231 GLY A O 1
ATOM 1892 N N . LYS A 1 232 ? -15.562 41.75 7.754 1 96.81 232 LYS A N 1
ATOM 1893 C CA . LYS A 1 232 ? -15.781 40.406 7.184 1 96.81 232 LYS A CA 1
ATOM 1894 C C . LYS A 1 232 ? -17.266 40.156 6.957 1 96.81 232 LYS A C 1
ATOM 1896 O O . LYS A 1 232 ? -18.016 39.938 7.914 1 96.81 232 LYS A O 1
ATOM 1901 N N . SER A 1 233 ? -17.625 40.156 5.691 1 95.31 233 SER A N 1
ATOM 1902 C CA . SER A 1 233 ? -19.047 40.031 5.344 1 95.31 233 SER A CA 1
ATOM 1903 C C . SER A 1 233 ? -19.391 38.625 4.867 1 95.31 233 SER A C 1
ATOM 1905 O O . SER A 1 233 ? -20.562 38.281 4.762 1 95.31 233 SER A O 1
ATOM 1907 N N . ARG A 1 234 ? -18.375 37.844 4.629 1 96.5 234 ARG A N 1
ATOM 1908 C CA . ARG A 1 234 ? -18.609 36.5 4.148 1 96.5 234 ARG A CA 1
ATOM 1909 C C . ARG A 1 234 ? -18.359 35.469 5.246 1 96.5 234 ARG A C 1
ATOM 1911 O O . ARG A 1 234 ? -17.703 35.781 6.25 1 96.5 234 ARG A O 1
ATOM 1918 N N . LYS A 1 235 ? -18.875 34.281 5.043 1 98 235 LYS A N 1
ATOM 1919 C CA . LYS A 1 235 ? -18.828 33.281 6.102 1 98 235 LYS A CA 1
ATOM 1920 C C . LYS A 1 235 ? -17.625 32.344 5.938 1 98 235 LYS A C 1
ATOM 1922 O O . LYS A 1 235 ? -16.516 32.688 6.348 1 98 235 LYS A O 1
ATOM 1927 N N . ALA A 1 236 ? -17.719 31.328 5.086 1 98.19 236 ALA A N 1
ATOM 1928 C CA . ALA A 1 236 ? -16.641 30.344 5.023 1 98.19 236 ALA A CA 1
ATOM 1929 C C . ALA A 1 236 ? -16.125 30.188 3.6 1 98.19 236 ALA A C 1
ATOM 1931 O O . ALA A 1 236 ? -16.875 30.344 2.637 1 98.19 236 ALA A O 1
ATOM 1932 N N . ALA A 1 237 ? -14.828 29.938 3.496 1 97 237 ALA A N 1
ATOM 1933 C CA . ALA A 1 237 ? -14.172 29.641 2.225 1 97 237 ALA A CA 1
ATOM 1934 C C . ALA A 1 237 ? -13.297 28.391 2.33 1 97 237 ALA A C 1
ATOM 1936 O O . ALA A 1 237 ? -12.938 27.984 3.432 1 97 237 ALA A O 1
ATOM 1937 N N . MET A 1 238 ? -13.039 27.797 1.215 1 95.94 238 MET A N 1
ATOM 1938 C CA . MET A 1 238 ? -12.125 26.656 1.09 1 95.94 238 MET A CA 1
ATOM 1939 C C . MET A 1 238 ? -11.375 26.703 -0.238 1 95.94 238 MET A C 1
ATOM 1941 O O . MET A 1 238 ? -11.969 26.984 -1.281 1 95.94 238 MET A O 1
ATOM 1945 N N . PHE A 1 239 ? -10.062 26.531 -0.2 1 93.69 239 PHE A N 1
ATOM 1946 C CA . PHE A 1 239 ? -9.234 26.422 -1.394 1 93.69 239 PHE A CA 1
ATOM 1947 C C . PHE A 1 239 ? -8.82 24.969 -1.639 1 93.69 239 PHE A C 1
ATOM 1949 O O . PHE A 1 239 ? -7.961 24.438 -0.931 1 93.69 239 PHE A O 1
ATOM 1956 N N . ILE A 1 240 ? -9.484 24.266 -2.67 1 93.19 240 ILE A N 1
ATOM 1957 C CA . ILE A 1 240 ? -9.18 22.859 -2.854 1 93.19 240 ILE A CA 1
ATOM 1958 C C . ILE A 1 240 ? -9.281 22.5 -4.332 1 93.19 240 ILE A C 1
ATOM 1960 O O . ILE A 1 240 ? -10.133 23.031 -5.051 1 93.19 240 ILE A O 1
ATOM 1964 N N . SER A 1 241 ? -8.375 21.562 -4.734 1 91.75 241 SER A N 1
ATOM 1965 C CA . SER A 1 241 ? -8.414 21.125 -6.125 1 91.75 241 SER A CA 1
ATOM 1966 C C . SER A 1 241 ? -8.516 19.609 -6.219 1 91.75 241 SER A C 1
ATOM 1968 O O . SER A 1 241 ? -8.883 19.062 -7.262 1 91.75 241 SER A O 1
ATOM 1970 N N . ASN A 1 242 ? -8.141 18.891 -5.215 1 92.81 242 ASN A N 1
ATOM 1971 C CA . ASN A 1 242 ? -8.352 17.453 -5.141 1 92.81 242 ASN A CA 1
ATOM 1972 C C . ASN A 1 242 ? -9.727 17.109 -4.562 1 92.81 242 ASN A C 1
ATOM 1974 O O . ASN A 1 242 ? -9.93 17.188 -3.352 1 92.81 242 ASN A O 1
ATOM 1978 N N . CYS A 1 243 ? -10.602 16.641 -5.457 1 93.19 243 CYS A N 1
ATOM 1979 C CA . CYS A 1 243 ? -12.008 16.578 -5.078 1 93.19 243 CYS A CA 1
ATOM 1980 C C . CYS A 1 243 ? -12.375 15.211 -4.527 1 93.19 243 CYS A C 1
ATOM 1982 O O . CYS A 1 243 ? -13.32 15.086 -3.75 1 93.19 243 CYS A O 1
ATOM 1984 N N . ASP A 1 244 ? -11.773 14.172 -4.984 1 89.88 244 ASP A N 1
ATOM 1985 C CA . ASP A 1 244 ? -12.055 12.805 -4.547 1 89.88 244 ASP A CA 1
ATOM 1986 C C . ASP A 1 244 ? -10.984 12.305 -3.584 1 89.88 244 ASP A C 1
ATOM 1988 O O . ASP A 1 244 ? -9.93 11.836 -4.016 1 89.88 244 ASP A O 1
ATOM 1992 N N . THR A 1 245 ? -11.375 12.438 -2.264 1 92.81 245 THR A N 1
ATOM 1993 C CA . THR A 1 245 ? -10.367 12.141 -1.255 1 92.81 245 THR A CA 1
ATOM 1994 C C . THR A 1 245 ? -10.812 10.984 -0.362 1 92.81 245 THR A C 1
ATOM 1996 O O . THR A 1 245 ? -11.984 10.617 -0.36 1 92.81 245 THR A O 1
ATOM 1999 N N . SER A 1 246 ? -9.922 10.469 0.38 1 90.69 246 SER A N 1
ATOM 2000 C CA . SER A 1 246 ? -10.148 9.289 1.205 1 90.69 246 SER A CA 1
ATOM 2001 C C . SER A 1 246 ? -11.172 9.562 2.301 1 90.69 246 SER A C 1
ATOM 2003 O O . SER A 1 246 ? -11.891 8.656 2.727 1 90.69 246 SER A O 1
ATOM 2005 N N . ASN A 1 247 ? -11.281 10.734 2.76 1 92.75 247 ASN A N 1
ATOM 2006 C CA . ASN A 1 247 ? -12.156 11.031 3.887 1 92.75 247 ASN A CA 1
ATOM 2007 C C . ASN A 1 247 ? -13.484 11.633 3.422 1 92.75 247 ASN A C 1
ATOM 2009 O O . ASN A 1 247 ? -14.328 11.992 4.246 1 92.75 247 ASN A O 1
ATOM 2013 N N . GLY A 1 248 ? -13.703 11.82 2.154 1 90.12 248 GLY A N 1
ATOM 2014 C CA . GLY A 1 248 ? -14.961 12.328 1.637 1 90.12 248 GLY A CA 1
ATOM 2015 C C . GLY A 1 248 ? -15.258 13.75 2.07 1 90.12 248 GLY A C 1
ATOM 2016 O O . GLY A 1 248 ? -16.406 14.094 2.369 1 90.12 248 GLY A O 1
ATOM 2017 N N . ARG A 1 249 ? -14.25 14.539 2.162 1 94.75 249 ARG A N 1
ATOM 2018 C CA . ARG A 1 249 ? -14.398 15.883 2.711 1 94.75 249 ARG A CA 1
ATOM 2019 C C . ARG A 1 249 ? -15.391 16.703 1.894 1 94.75 249 ARG A C 1
ATOM 2021 O O . ARG A 1 249 ? -16.125 17.531 2.441 1 94.75 249 ARG A O 1
ATOM 2028 N N . MET A 1 250 ? -15.5 16.5 0.559 1 94.25 250 MET A N 1
ATOM 2029 C CA . MET A 1 250 ? -16.406 17.312 -0.26 1 94.25 250 MET A CA 1
ATOM 2030 C C . MET A 1 250 ? -17.859 16.984 0.05 1 94.25 250 MET A C 1
ATOM 2032 O O . MET A 1 250 ? -18.719 17.859 -0.018 1 94.25 250 MET A O 1
ATOM 2036 N N . ASP A 1 251 ? -18.125 15.742 0.43 1 92.12 251 ASP A N 1
ATOM 2037 C CA . ASP A 1 251 ? -19.484 15.406 0.866 1 92.12 251 ASP A CA 1
ATOM 2038 C C . ASP A 1 251 ? -19.891 16.25 2.078 1 92.12 251 ASP A C 1
ATOM 2040 O O . ASP A 1 251 ? -21.016 16.734 2.152 1 92.12 251 ASP A O 1
ATOM 2044 N N . TYR A 1 252 ? -19 16.359 2.975 1 95.19 252 TYR A N 1
ATOM 2045 C CA . TYR A 1 252 ? -19.25 17.172 4.16 1 95.19 252 TYR A CA 1
ATOM 2046 C C . TYR A 1 252 ? -19.484 18.625 3.783 1 95.19 252 TYR A C 1
ATOM 2048 O O . TYR A 1 252 ? -20.422 19.266 4.289 1 95.19 252 TYR A O 1
ATOM 2056 N N . VAL A 1 253 ? -18.688 19.156 2.885 1 97.06 253 VAL A N 1
ATOM 2057 C CA . VAL A 1 253 ? -18.766 20.547 2.465 1 97.06 253 VAL A CA 1
ATOM 2058 C C . VAL A 1 253 ? -20.109 20.797 1.783 1 97.06 253 VAL A C 1
ATOM 2060 O O . VAL A 1 253 ? -20.781 21.797 2.07 1 97.06 253 VAL A O 1
ATOM 2063 N N . HIS A 1 254 ? -20.5 19.906 0.969 1 96.31 254 HIS A N 1
ATOM 2064 C CA . HIS A 1 254 ? -21.766 20.062 0.269 1 96.31 254 HIS A CA 1
ATOM 2065 C C . HIS A 1 254 ? -22.938 20.062 1.244 1 96.31 254 HIS A C 1
ATOM 2067 O O . HIS A 1 254 ? -23.875 20.828 1.092 1 96.31 254 HIS A O 1
ATOM 2073 N N . GLU A 1 255 ? -22.828 19.156 2.191 1 97.44 255 GLU A N 1
ATOM 2074 C CA . GLU A 1 255 ? -23.875 19.156 3.215 1 97.44 255 GLU A CA 1
ATOM 2075 C C . GLU A 1 255 ? -23.859 20.453 4.008 1 97.44 255 GLU A C 1
ATOM 2077 O O . GLU A 1 255 ? -24.922 21.031 4.27 1 97.44 255 GLU A O 1
ATOM 2082 N N . LEU A 1 256 ? -22.75 20.938 4.367 1 98.31 256 LEU A N 1
ATOM 2083 C CA . LEU A 1 256 ? -22.594 22.172 5.133 1 98.31 256 LEU A CA 1
ATOM 2084 C C . LEU A 1 256 ? -23.156 23.375 4.363 1 98.31 256 LEU A C 1
ATOM 2086 O O . LEU A 1 256 ? -23.766 24.266 4.953 1 98.31 256 LEU A O 1
ATOM 2090 N N . GLN A 1 257 ? -23.016 23.359 3.055 1 97.81 257 GLN A N 1
ATOM 2091 C CA . GLN A 1 257 ? -23.438 24.453 2.176 1 97.81 257 GLN A CA 1
ATOM 2092 C C . GLN A 1 257 ? -24.953 24.641 2.209 1 97.81 257 GLN A C 1
ATOM 2094 O O . GLN A 1 257 ? -25.453 25.688 1.825 1 97.81 257 GLN A O 1
ATOM 2099 N N . LYS A 1 258 ? -25.609 23.672 2.662 1 98.12 258 LYS A N 1
ATOM 2100 C CA . LYS A 1 258 ? -27.062 23.781 2.775 1 98.12 258 LYS A CA 1
ATOM 2101 C C . LYS A 1 258 ? -27.453 24.703 3.922 1 98.12 258 LYS A C 1
ATOM 2103 O O . LYS A 1 258 ? -28.578 25.188 3.979 1 98.12 258 LYS A O 1
ATOM 2108 N N . TYR A 1 259 ? -26.578 24.938 4.809 1 98.62 259 TYR A N 1
ATOM 2109 C CA . TYR A 1 259 ? -26.969 25.609 6.047 1 98.62 259 TYR A CA 1
ATOM 2110 C C . TYR A 1 259 ? -26.172 26.891 6.238 1 98.62 259 TYR A C 1
ATOM 2112 O O . TYR A 1 259 ? -26.562 27.75 7.047 1 98.62 259 TYR A O 1
ATOM 2120 N N . ILE A 1 260 ? -25.094 27.047 5.594 1 98.44 260 ILE A N 1
ATOM 2121 C CA . ILE A 1 260 ? -24.25 28.25 5.707 1 98.44 260 ILE A CA 1
ATOM 2122 C C . ILE A 1 260 ? -23.516 28.469 4.395 1 98.44 260 ILE A C 1
ATOM 2124 O O . ILE A 1 260 ? -23.172 27.516 3.688 1 98.44 260 ILE A O 1
ATOM 2128 N N . ASP A 1 261 ? -23.234 29.781 4.066 1 97.38 261 ASP A N 1
ATOM 2129 C CA . ASP A 1 261 ? -22.547 30.125 2.826 1 97.38 261 ASP A CA 1
ATOM 2130 C C . ASP A 1 261 ? -21.078 29.688 2.865 1 97.38 261 ASP A C 1
ATOM 2132 O O . ASP A 1 261 ? -20.312 30.172 3.699 1 97.38 261 ASP A O 1
ATOM 2136 N N . VAL A 1 262 ? -20.766 28.703 2.029 1 97.88 262 VAL A N 1
ATOM 2137 C CA . VAL A 1 262 ? -19.391 28.234 1.875 1 97.88 262 VAL A CA 1
ATOM 2138 C C . VAL A 1 262 ? -18.953 28.406 0.423 1 97.88 262 VAL A C 1
ATOM 2140 O O . VAL A 1 262 ? -19.547 27.812 -0.485 1 97.88 262 VAL A O 1
ATOM 2143 N N . HIS A 1 263 ? -17.891 29.219 0.227 1 96.25 263 HIS A N 1
ATOM 2144 C CA . HIS A 1 263 ? -17.328 29.406 -1.105 1 96.25 263 HIS A CA 1
ATOM 2145 C C . HIS A 1 263 ? -16.141 28.484 -1.333 1 96.25 263 HIS A C 1
ATOM 2147 O O . HIS A 1 263 ? -15.172 28.516 -0.567 1 96.25 263 HIS A O 1
ATOM 2153 N N . VAL A 1 264 ? -16.234 27.656 -2.402 1 95.31 264 VAL A N 1
ATOM 2154 C CA . VAL A 1 264 ? -15.172 26.719 -2.73 1 95.31 264 VAL A CA 1
ATOM 2155 C C . VAL A 1 264 ? -14.359 27.25 -3.908 1 95.31 264 VAL A C 1
ATOM 2157 O O . VAL A 1 264 ? -14.891 27.438 -5.008 1 95.31 264 VAL A O 1
ATOM 2160 N N . TYR A 1 265 ? -13.141 27.578 -3.6 1 92.5 265 TYR A N 1
ATOM 2161 C CA . TYR A 1 265 ? -12.195 28 -4.625 1 92.5 265 TYR A CA 1
ATOM 2162 C C . TYR A 1 265 ? -11.383 26.828 -5.145 1 92.5 265 TYR A C 1
ATOM 2164 O O . TYR A 1 265 ? -11.133 25.859 -4.414 1 92.5 265 TYR A O 1
ATOM 2172 N N . GLY A 1 266 ? -10.914 26.875 -6.418 1 89.94 266 GLY A N 1
ATOM 2173 C CA . GLY A 1 266 ? -10.125 25.797 -7.02 1 89.94 266 GLY A CA 1
ATOM 2174 C C . GLY A 1 266 ? -10.945 24.875 -7.902 1 89.94 266 GLY A C 1
ATOM 2175 O O . GLY A 1 266 ? -12.094 25.188 -8.234 1 89.94 266 GLY A O 1
ATOM 2176 N N . ALA A 1 267 ? -10.422 23.719 -8.25 1 90.25 267 ALA A N 1
ATOM 2177 C CA . ALA A 1 267 ? -10.992 22.812 -9.242 1 90.25 267 ALA A CA 1
ATOM 2178 C C . ALA A 1 267 ? -12.273 22.172 -8.719 1 90.25 267 ALA A C 1
ATOM 2180 O O . ALA A 1 267 ? -13.117 21.719 -9.5 1 90.25 267 ALA A O 1
ATOM 2181 N N . CYS A 1 268 ? -12.422 22.125 -7.379 1 92.56 268 CYS A N 1
ATOM 2182 C CA . CYS A 1 268 ? -13.586 21.469 -6.801 1 92.56 268 CYS A CA 1
ATOM 2183 C C . CYS A 1 268 ? -14.766 22.422 -6.707 1 92.56 268 CYS A C 1
ATOM 2185 O O . CYS A 1 268 ? -15.867 22.016 -6.312 1 92.56 268 CYS A O 1
ATOM 2187 N N . GLY A 1 269 ? -14.484 23.672 -7.035 1 91.12 269 GLY A N 1
ATOM 2188 C CA . GLY A 1 269 ? -15.539 24.672 -6.961 1 91.12 269 GLY A CA 1
ATOM 2189 C C . GLY A 1 269 ? -16.453 24.656 -8.172 1 91.12 269 GLY A C 1
ATOM 2190 O O . GLY A 1 269 ? -16.312 23.812 -9.062 1 91.12 269 GLY A O 1
ATOM 2191 N N . ASP A 1 270 ? -17.422 25.562 -8.117 1 86 270 ASP A N 1
ATOM 2192 C CA . ASP A 1 270 ? -18.422 25.641 -9.188 1 86 270 ASP A CA 1
ATOM 2193 C C . ASP A 1 270 ? -17.969 26.594 -10.289 1 86 270 ASP A C 1
ATOM 2195 O O . ASP A 1 270 ? -18.75 26.938 -11.188 1 86 270 ASP A O 1
ATOM 2199 N N . GLY A 1 271 ? -16.812 27.078 -10.281 1 82.81 271 GLY A N 1
ATOM 2200 C CA . GLY A 1 271 ? -16.297 27.969 -11.312 1 82.81 271 GLY A CA 1
ATOM 2201 C C . GLY A 1 271 ? -16.516 29.438 -11.008 1 82.81 271 GLY A C 1
ATOM 2202 O O . GLY A 1 271 ? -15.977 30.312 -11.695 1 82.81 271 GLY A O 1
ATOM 2203 N N . THR A 1 272 ? -17.203 29.797 -9.969 1 80.88 272 THR A N 1
ATOM 2204 C CA . THR A 1 272 ? -17.531 31.172 -9.656 1 80.88 272 THR A CA 1
ATOM 2205 C C . THR A 1 272 ? -16.453 31.797 -8.781 1 80.88 272 THR A C 1
ATOM 2207 O O . THR A 1 272 ? -16.281 33.031 -8.781 1 80.88 272 THR A O 1
ATOM 2210 N N . HIS A 1 273 ? -15.797 31.016 -8.055 1 80.69 273 HIS A N 1
ATOM 2211 C CA . HIS A 1 273 ? -14.727 31.469 -7.176 1 80.69 273 HIS A CA 1
ATOM 2212 C C . HIS A 1 273 ? -13.375 30.922 -7.629 1 80.69 273 HIS A C 1
ATOM 2214 O O . HIS A 1 273 ? -13.117 29.719 -7.512 1 80.69 273 HIS A O 1
ATOM 2220 N N . ASN A 1 274 ? -12.633 31.734 -8.367 1 76.44 274 ASN A N 1
ATOM 2221 C CA . ASN A 1 274 ? -11.367 31.266 -8.93 1 76.44 274 ASN A CA 1
ATOM 2222 C C . ASN A 1 274 ? -10.18 32.031 -8.352 1 76.44 274 ASN A C 1
ATOM 2224 O O . ASN A 1 274 ? -10.266 33.25 -8.117 1 76.44 274 ASN A O 1
ATOM 2228 N N . CYS A 1 275 ? -9.391 31.281 -7.691 1 68.81 275 CYS A N 1
ATOM 2229 C CA . CYS A 1 275 ? -8.07 31.812 -7.375 1 68.81 275 CYS A CA 1
ATOM 2230 C C . CYS A 1 275 ? -7.023 31.281 -8.344 1 68.81 275 CYS A C 1
ATOM 2232 O O . CYS A 1 275 ? -7.027 30.094 -8.68 1 68.81 275 CYS A O 1
ATOM 2234 N N . ASP A 1 276 ? -6.523 32.094 -9.281 1 52.94 276 ASP A N 1
ATOM 2235 C CA . ASP A 1 276 ? -5.469 31.516 -10.102 1 52.94 276 ASP A CA 1
ATOM 2236 C C . ASP A 1 276 ? -4.324 30.984 -9.242 1 52.94 276 ASP A C 1
ATOM 2238 O O . ASP A 1 276 ? -3.781 31.703 -8.406 1 52.94 276 ASP A O 1
ATOM 2242 N N . ARG A 1 277 ? -4.211 29.672 -9.031 1 50.22 277 ARG A N 1
ATOM 2243 C CA . ARG A 1 277 ? -3.254 28.953 -8.203 1 50.22 277 ARG A CA 1
ATOM 2244 C C . ARG A 1 277 ? -1.877 29.609 -8.266 1 50.22 277 ARG A C 1
ATOM 2246 O O . ARG A 1 277 ? -1.142 29.609 -7.273 1 50.22 277 ARG A O 1
ATOM 2253 N N . PHE A 1 278 ? -1.455 30.062 -9.414 1 50.38 278 PHE A N 1
ATOM 2254 C CA . PHE A 1 278 ? -0.072 30.484 -9.609 1 50.38 278 PHE A CA 1
ATOM 2255 C C . PHE A 1 278 ? 0.051 32 -9.539 1 50.38 278 PHE A C 1
ATOM 2257 O O . PHE A 1 278 ? 1.02 32.531 -8.977 1 50.38 278 PHE A O 1
ATOM 2264 N N . GLU A 1 279 ? -0.783 32.719 -10.195 1 50.81 279 GLU A N 1
ATOM 2265 C CA . GLU A 1 279 ? -0.539 34.125 -10.344 1 50.81 279 GLU A CA 1
ATOM 2266 C C . GLU A 1 279 ? -1.2 34.938 -9.211 1 50.81 279 GLU A C 1
ATOM 2268 O O . GLU A 1 279 ? -0.687 35.969 -8.789 1 50.81 279 GLU A O 1
ATOM 2273 N N . ASN A 1 280 ? -2.203 34.219 -8.445 1 58.69 280 ASN A N 1
ATOM 2274 C CA . ASN A 1 280 ? -2.998 35.125 -7.621 1 58.69 280 ASN A CA 1
ATOM 2275 C C . ASN A 1 280 ? -3.283 34.531 -6.246 1 58.69 280 ASN A C 1
ATOM 2277 O O . ASN A 1 280 ? -4.324 34.812 -5.648 1 58.69 280 ASN A O 1
ATOM 2281 N N . GLN A 1 281 ? -2.279 33.719 -5.766 1 67.19 281 GLN A N 1
ATOM 2282 C CA . GLN A 1 281 ? -2.473 33.125 -4.445 1 67.19 281 GLN A CA 1
ATOM 2283 C C . GLN A 1 281 ? -2.512 34.188 -3.365 1 67.19 281 GLN A C 1
ATOM 2285 O O . GLN A 1 281 ? -3.324 34.125 -2.441 1 67.19 281 GLN A O 1
ATOM 2290 N N . THR A 1 282 ? -1.657 35.156 -3.561 1 74.81 282 THR A N 1
ATOM 2291 C CA . THR A 1 282 ? -1.62 36.25 -2.613 1 74.81 282 THR A CA 1
ATOM 2292 C C . THR A 1 282 ? -2.955 37 -2.594 1 74.81 282 THR A C 1
ATOM 2294 O O . THR A 1 282 ? -3.453 37.375 -1.528 1 74.81 282 THR A O 1
ATOM 2297 N N . ALA A 1 283 ? -3.482 37.094 -3.779 1 79 283 ALA A N 1
ATOM 2298 C CA . ALA A 1 283 ? -4.762 37.781 -3.861 1 79 283 ALA A CA 1
ATOM 2299 C C . ALA A 1 283 ? -5.871 37 -3.182 1 79 283 ALA A C 1
ATOM 2301 O O . ALA A 1 283 ? -6.734 37.562 -2.512 1 79 283 ALA A O 1
ATOM 2302 N N . CYS A 1 284 ? -5.777 35.719 -3.291 1 85 284 CYS A N 1
ATOM 2303 C CA . CYS A 1 284 ? -6.797 34.875 -2.676 1 85 284 CYS A CA 1
ATOM 2304 C C . CYS A 1 284 ? -6.68 34.875 -1.156 1 85 284 CYS A C 1
ATOM 2306 O O . CYS A 1 284 ? -7.688 34.938 -0.453 1 85 284 CYS A O 1
ATOM 2308 N N . ILE A 1 285 ? -5.492 34.875 -0.734 1 87.31 285 ILE A N 1
ATOM 2309 C CA . ILE A 1 285 ? -5.254 34.906 0.705 1 87.31 285 ILE A CA 1
ATOM 2310 C C . ILE A 1 285 ? -5.711 36.25 1.279 1 87.31 285 ILE A C 1
ATOM 2312 O O . ILE A 1 285 ? -6.293 36.281 2.367 1 87.31 285 ILE A O 1
ATOM 2316 N N . GLU A 1 286 ? -5.488 37.25 0.502 1 87.69 286 GLU A N 1
ATOM 2317 C CA . GLU A 1 286 ? -5.941 38.594 0.933 1 87.69 286 GLU A CA 1
ATOM 2318 C C . GLU A 1 286 ? -7.465 38.656 0.956 1 87.69 286 GLU A C 1
ATOM 2320 O O . GLU A 1 286 ? -8.047 39.281 1.856 1 87.69 286 GLU A O 1
ATOM 2325 N N . THR A 1 287 ? -8 38.094 -0.005 1 88.81 287 THR A N 1
ATOM 2326 C CA . THR A 1 287 ? -9.453 38.031 -0.045 1 88.81 287 THR A CA 1
ATOM 2327 C C . THR A 1 287 ? -10.008 37.281 1.157 1 88.81 287 THR A C 1
ATOM 2329 O O . THR A 1 287 ? -10.977 37.719 1.784 1 88.81 287 THR A O 1
ATOM 2332 N N . LEU A 1 288 ? -9.391 36.219 1.479 1 93 288 LEU A N 1
ATOM 2333 C CA . LEU A 1 288 ? -9.773 35.438 2.645 1 93 288 LEU A CA 1
ATOM 2334 C C . LEU A 1 288 ? -9.68 36.25 3.92 1 93 288 LEU A C 1
ATOM 2336 O O . LEU A 1 288 ? -10.633 36.312 4.699 1 93 288 LEU A O 1
ATOM 2340 N N . LYS A 1 289 ? -8.617 36.938 4.078 1 93.44 289 LYS A N 1
ATOM 2341 C CA . LYS A 1 289 ? -8.328 37.75 5.27 1 93.44 289 LYS A CA 1
ATOM 2342 C C . LYS A 1 289 ? -9.344 38.875 5.43 1 93.44 289 LYS A C 1
ATOM 2344 O O . LYS A 1 289 ? -9.789 39.156 6.543 1 93.44 289 LYS A O 1
ATOM 2349 N N . ARG A 1 290 ? -9.781 39.406 4.359 1 93.44 290 ARG A N 1
ATOM 2350 C CA . ARG A 1 290 ? -10.57 40.625 4.402 1 93.44 290 ARG A CA 1
ATOM 2351 C C . ARG A 1 290 ? -12.062 40.312 4.492 1 93.44 290 ARG A C 1
ATOM 2353 O O . ARG A 1 290 ? -12.828 41.062 5.109 1 93.44 290 ARG A O 1
ATOM 2360 N N . HIS A 1 291 ? -12.406 39.188 3.914 1 94.88 291 HIS A N 1
ATOM 2361 C CA . HIS A 1 291 ? -13.844 39.094 3.676 1 94.88 291 HIS A CA 1
ATOM 2362 C C . HIS A 1 291 ? -14.445 37.906 4.426 1 94.88 291 HIS A C 1
ATOM 2364 O O . HIS A 1 291 ? -15.664 37.844 4.625 1 94.88 291 HIS A O 1
ATOM 2370 N N . TYR A 1 292 ? -13.641 36.969 4.828 1 97.5 292 TYR A N 1
ATOM 2371 C CA . TYR A 1 292 ? -14.227 35.75 5.352 1 97.5 292 TYR A CA 1
ATOM 2372 C C . TYR A 1 292 ? -13.953 35.594 6.844 1 97.5 292 TYR A C 1
ATOM 2374 O O . TYR A 1 292 ? -12.906 36.031 7.332 1 97.5 292 TYR A O 1
ATOM 2382 N N . LYS A 1 293 ? -14.82 34.938 7.523 1 98.56 293 LYS A N 1
ATOM 2383 C CA . LYS A 1 293 ? -14.68 34.688 8.961 1 98.56 293 LYS A CA 1
ATOM 2384 C C . LYS A 1 293 ? -14.109 33.312 9.234 1 98.56 293 LYS A C 1
ATOM 2386 O O . LYS A 1 293 ? -13.445 33.094 10.25 1 98.56 293 LYS A O 1
ATOM 2391 N N . PHE A 1 294 ? -14.422 32.344 8.336 1 98.81 294 PHE A N 1
ATOM 2392 C CA . PHE A 1 294 ? -14.008 30.969 8.57 1 98.81 294 PHE A CA 1
ATOM 2393 C C . PHE A 1 294 ? -13.289 30.406 7.344 1 98.81 294 PHE A C 1
ATOM 2395 O O . PHE A 1 294 ? -13.594 30.797 6.211 1 98.81 294 PHE A O 1
ATOM 2402 N N . TYR A 1 295 ? -12.305 29.562 7.559 1 98.56 295 TYR A N 1
ATOM 2403 C CA . TYR A 1 295 ? -11.641 28.797 6.512 1 98.56 295 TYR A CA 1
ATOM 2404 C C . TYR A 1 295 ? -11.719 27.297 6.801 1 98.56 295 TYR A C 1
ATOM 2406 O O . TYR A 1 295 ? -11.344 26.844 7.887 1 98.56 295 TYR A O 1
ATOM 2414 N N . LEU A 1 296 ? -12.242 26.562 5.844 1 98.75 296 LEU A N 1
ATOM 2415 C CA . LEU A 1 296 ? -12.305 25.109 5.996 1 98.75 296 LEU A CA 1
ATOM 2416 C C . LEU A 1 296 ? -10.945 24.469 5.695 1 98.75 296 LEU A C 1
ATOM 2418 O O . LEU A 1 296 ? -10.633 24.203 4.535 1 98.75 296 LEU A O 1
ATOM 2422 N N . SER A 1 297 ? -10.203 24.219 6.758 1 98.56 297 SER A N 1
ATOM 2423 C CA . SER A 1 297 ? -8.906 23.547 6.66 1 98.56 297 SER A CA 1
ATOM 2424 C C . SER A 1 297 ? -9.07 22.031 6.664 1 98.56 297 SER A C 1
ATOM 2426 O O . SER A 1 297 ? -8.555 21.344 7.551 1 98.56 297 SER A O 1
ATOM 2428 N N . PHE A 1 298 ? -9.68 21.516 5.598 1 98.38 298 PHE A N 1
ATOM 2429 C CA . PHE A 1 298 ? -9.969 20.094 5.512 1 98.38 298 PHE A CA 1
ATOM 2430 C C . PHE A 1 298 ? -8.859 19.359 4.766 1 98.38 298 PHE A C 1
ATOM 2432 O O . PHE A 1 298 ? -8.539 19.688 3.625 1 98.38 298 PHE A O 1
ATOM 2439 N N . GLU A 1 299 ? -8.297 18.406 5.477 1 98.19 299 GLU A N 1
ATOM 2440 C CA . GLU A 1 299 ? -7.281 17.562 4.855 1 98.19 299 GLU A CA 1
ATOM 2441 C C . GLU A 1 299 ? -7.914 16.547 3.91 1 98.19 299 GLU A C 1
ATOM 2443 O O . GLU A 1 299 ? -9.133 16.375 3.906 1 98.19 299 GLU A O 1
ATOM 2448 N N . ASN A 1 300 ? -7.062 15.898 3.064 1 96 300 ASN A N 1
ATOM 2449 C CA . ASN A 1 300 ? -7.555 14.914 2.102 1 96 300 ASN A CA 1
ATOM 2450 C C . ASN A 1 300 ? -7.734 13.547 2.74 1 96 300 ASN A C 1
ATOM 2452 O O . ASN A 1 300 ? -8.18 12.602 2.084 1 96 300 ASN A O 1
ATOM 2456 N N . CYS A 1 301 ? -7.375 13.461 3.967 1 96.62 301 CYS A N 1
ATOM 2457 C CA . CYS A 1 301 ? -7.516 12.234 4.742 1 96.62 301 CYS A CA 1
ATOM 2458 C C . CYS A 1 301 ? -7.672 12.539 6.227 1 96.62 301 CYS A C 1
ATOM 2460 O O . CYS A 1 301 ? -7.484 13.68 6.652 1 96.62 301 CYS A O 1
ATOM 2462 N N . ASN A 1 302 ? -8.125 11.547 6.926 1 96.69 302 ASN A N 1
ATOM 2463 C CA . ASN A 1 302 ? -8.148 11.625 8.383 1 96.69 302 ASN A CA 1
ATOM 2464 C C . ASN A 1 302 ? -7.047 10.766 9.008 1 96.69 302 ASN A C 1
ATOM 2466 O O . ASN A 1 302 ? -7.25 9.578 9.266 1 96.69 302 ASN A O 1
ATOM 2470 N N . CYS A 1 303 ? -5.91 11.383 9.219 1 97.38 303 CYS A N 1
ATOM 2471 C CA . CYS A 1 303 ? -4.754 10.672 9.758 1 97.38 303 CYS A CA 1
ATOM 2472 C C . CYS A 1 303 ? -4.117 11.453 10.898 1 97.38 303 CYS A C 1
ATOM 2474 O O . CYS A 1 303 ? -4.062 12.688 10.859 1 97.38 303 CYS A O 1
ATOM 2476 N N . ARG A 1 304 ? -3.564 10.734 11.82 1 96.56 304 ARG A N 1
ATOM 2477 C CA . ARG A 1 304 ? -2.914 11.328 12.984 1 96.56 304 ARG A CA 1
ATOM 2478 C C . ARG A 1 304 ? -1.76 12.234 12.57 1 96.56 304 ARG A C 1
ATOM 2480 O O . ARG A 1 304 ? -1.034 11.922 11.617 1 96.56 304 ARG A O 1
ATOM 2487 N N . HIS A 1 305 ? -1.658 13.391 13.18 1 95.75 305 HIS A N 1
ATOM 2488 C CA . HIS A 1 305 ? -0.546 14.336 13.117 1 95.75 305 HIS A CA 1
ATOM 2489 C C . HIS A 1 305 ? -0.513 15.07 11.781 1 95.75 305 HIS A C 1
ATOM 2491 O O . HIS A 1 305 ? 0.224 16.047 11.625 1 95.75 305 HIS A O 1
ATOM 2497 N N . TYR A 1 306 ? -1.312 14.609 10.805 1 97.81 306 TYR A N 1
ATOM 2498 C CA . TYR A 1 306 ? -1.271 15.227 9.484 1 97.81 306 TYR A CA 1
ATOM 2499 C C . TYR A 1 306 ? -2.045 16.547 9.477 1 97.81 306 TYR A C 1
ATOM 2501 O O . TYR A 1 306 ? -3.258 16.547 9.25 1 97.81 306 TYR A O 1
ATOM 2509 N N . ILE A 1 307 ? -1.359 17.625 9.703 1 98.31 307 ILE A N 1
ATOM 2510 C CA . ILE A 1 307 ? -1.857 19 9.719 1 98.31 307 ILE A CA 1
ATOM 2511 C C . ILE A 1 307 ? -0.987 19.875 8.812 1 98.31 307 ILE A C 1
ATOM 2513 O O . ILE A 1 307 ? 0.207 20.047 9.07 1 98.31 307 ILE A O 1
ATOM 2517 N N . THR A 1 308 ? -1.581 20.453 7.77 1 97.56 308 THR A N 1
ATOM 2518 C CA . THR A 1 308 ? -0.796 21.047 6.691 1 97.56 308 THR A CA 1
ATOM 2519 C C . THR A 1 308 ? -0.945 22.562 6.684 1 97.56 308 THR A C 1
ATOM 2521 O O . THR A 1 308 ? -1.401 23.141 7.668 1 97.56 308 THR A O 1
ATOM 2524 N N . GLU A 1 309 ? -0.49 23.156 5.582 1 95.25 309 GLU A N 1
ATOM 2525 C CA . GLU A 1 309 ? -0.493 24.609 5.402 1 95.25 309 GLU A CA 1
ATOM 2526 C C . GLU A 1 309 ? -1.914 25.172 5.422 1 95.25 309 GLU A C 1
ATOM 2528 O O . GLU A 1 309 ? -2.129 26.328 5.793 1 95.25 309 GLU A O 1
ATOM 2533 N N . LYS A 1 310 ? -2.881 24.375 5.191 1 96.06 310 LYS A N 1
ATOM 2534 C CA . LYS A 1 310 ? -4.27 24.828 5.18 1 96.06 310 LYS A CA 1
ATOM 2535 C C . LYS A 1 310 ? -4.688 25.359 6.547 1 96.06 310 LYS A C 1
ATOM 2537 O O . LYS A 1 310 ? -5.449 26.328 6.637 1 96.06 310 LYS A O 1
ATOM 2542 N N . PHE A 1 311 ? -4.203 24.719 7.508 1 97.94 311 PHE A N 1
ATOM 2543 C CA . PHE A 1 311 ? -4.5 25.109 8.883 1 97.94 311 PHE A CA 1
ATOM 2544 C C . PHE A 1 311 ? -3.625 26.281 9.312 1 97.94 311 PHE A C 1
ATOM 2546 O O . PHE A 1 311 ? -4.133 27.312 9.75 1 97.94 311 PHE A O 1
ATOM 2553 N N . PHE A 1 312 ? -2.381 26.141 9.117 1 96.56 312 PHE A N 1
ATOM 2554 C CA . PHE A 1 312 ? -1.405 27.062 9.695 1 96.56 312 PHE A CA 1
ATOM 2555 C C . PHE A 1 312 ? -1.303 28.344 8.867 1 96.56 312 PHE A C 1
ATOM 2557 O O . PHE A 1 312 ? -1.351 29.438 9.414 1 96.56 312 PHE A O 1
ATOM 2564 N N . VAL A 1 313 ? -1.219 28.156 7.613 1 93.19 313 VAL A N 1
ATOM 2565 C CA . VAL A 1 313 ? -0.902 29.266 6.73 1 93.19 313 VAL A CA 1
ATOM 2566 C C . VAL A 1 313 ? -2.193 29.906 6.219 1 93.19 313 VAL A C 1
ATOM 2568 O O . VAL A 1 313 ? -2.422 31.109 6.418 1 93.19 313 VAL A O 1
ATOM 2571 N N . ASN A 1 314 ? -3.029 29.094 5.691 1 93.88 314 ASN A N 1
ATOM 2572 C CA . ASN A 1 314 ? -4.238 29.641 5.078 1 93.88 314 ASN A CA 1
ATOM 2573 C C . ASN A 1 314 ? -5.156 30.266 6.121 1 93.88 314 ASN A C 1
ATOM 2575 O O . ASN A 1 314 ? -5.793 31.297 5.855 1 93.88 314 ASN A O 1
ATOM 2579 N N . ALA A 1 315 ? -5.16 29.734 7.316 1 96.69 315 ALA A N 1
ATOM 2580 C CA . ALA A 1 315 ? -6.16 30.203 8.273 1 96.69 315 ALA A CA 1
ATOM 2581 C C . ALA A 1 315 ? -5.508 30.984 9.414 1 96.69 315 ALA A C 1
ATOM 2583 O O . ALA A 1 315 ? -5.602 32.219 9.469 1 96.69 315 ALA A O 1
ATOM 2584 N N . LEU A 1 316 ? -4.707 30.359 10.203 1 96.38 316 LEU A N 1
ATOM 2585 C CA . LEU A 1 316 ? -4.172 30.984 11.414 1 96.38 316 LEU A CA 1
ATOM 2586 C C . LEU A 1 316 ? -3.354 32.219 11.07 1 96.38 316 LEU A C 1
ATOM 2588 O O . LEU A 1 316 ? -3.396 33.219 11.797 1 96.38 316 LEU A O 1
ATOM 2592 N N . SER A 1 317 ? -2.705 32.188 9.984 1 92.69 317 SER A N 1
ATOM 2593 C CA . SER A 1 317 ? -1.83 33.312 9.625 1 92.69 317 SER A CA 1
ATOM 2594 C C . SER A 1 317 ? -2.604 34.406 8.906 1 92.69 317 SER A C 1
ATOM 2596 O O . SER A 1 317 ? -2.041 35.469 8.586 1 92.69 317 SER A O 1
ATOM 2598 N N . THR A 1 318 ? -3.883 34.25 8.648 1 92.88 318 THR A N 1
ATOM 2599 C CA . THR A 1 318 ? -4.656 35.25 7.91 1 92.88 318 THR A CA 1
ATOM 2600 C C . THR A 1 318 ? -5.84 35.75 8.734 1 92.88 318 THR A C 1
ATOM 2602 O O . THR A 1 318 ? -6.809 36.281 8.188 1 92.88 318 THR A O 1
ATOM 2605 N N . ASP A 1 319 ? -5.789 35.562 9.992 1 94.56 319 ASP A N 1
ATOM 2606 C CA . ASP A 1 319 ? -6.789 36.062 10.938 1 94.56 319 ASP A CA 1
ATOM 2607 C C . ASP A 1 319 ? -8.18 35.531 10.602 1 94.56 319 ASP A C 1
ATOM 2609 O O . ASP A 1 319 ? -9.156 36.25 10.586 1 94.56 319 ASP A O 1
ATOM 2613 N N . VAL A 1 320 ? -8.266 34.375 10.203 1 97.44 320 VAL A N 1
ATOM 2614 C CA . VAL A 1 320 ? -9.5 33.625 9.961 1 97.44 320 VAL A CA 1
ATOM 2615 C C . VAL A 1 320 ? -9.547 32.406 10.859 1 97.44 320 VAL A C 1
ATOM 2617 O O . VAL A 1 320 ? -8.523 31.766 11.109 1 97.44 320 VAL A O 1
ATOM 2620 N N . ILE A 1 321 ? -10.75 32.062 11.367 1 98.62 321 ILE A N 1
ATOM 2621 C CA . ILE A 1 321 ? -10.867 30.875 12.234 1 98.62 321 ILE A CA 1
ATOM 2622 C C . ILE A 1 321 ? -10.859 29.609 11.391 1 98.62 321 ILE A C 1
ATOM 2624 O O . ILE A 1 321 ? -11.727 29.422 10.531 1 98.62 321 ILE A O 1
ATOM 2628 N N . PRO A 1 322 ? -9.898 28.734 11.633 1 98.88 322 PRO A N 1
ATOM 2629 C CA . PRO A 1 322 ? -9.938 27.469 10.914 1 98.88 322 PRO A CA 1
ATOM 2630 C C . PRO A 1 322 ? -11.008 26.516 11.461 1 98.88 322 PRO A C 1
ATOM 2632 O O . PRO A 1 322 ? -11.125 26.344 12.672 1 98.88 322 PRO A O 1
ATOM 2635 N N . VAL A 1 323 ? -11.781 25.984 10.57 1 98.94 323 VAL A N 1
ATOM 2636 C CA . VAL A 1 323 ? -12.586 24.781 10.805 1 98.94 323 VAL A CA 1
ATOM 2637 C C . VAL A 1 323 ? -11.859 23.562 10.25 1 98.94 323 VAL A C 1
ATOM 2639 O O . VAL A 1 323 ? -11.539 23.5 9.055 1 98.94 323 VAL A O 1
ATOM 2642 N N . VAL A 1 324 ? -11.625 22.562 11.172 1 98.88 324 VAL A N 1
ATOM 2643 C CA . VAL A 1 324 ? -10.625 21.578 10.758 1 98.88 324 VAL A CA 1
ATOM 2644 C C . VAL A 1 324 ? -11.266 20.203 10.664 1 98.88 324 VAL A C 1
ATOM 2646 O O . VAL A 1 324 ? -12.164 19.875 11.438 1 98.88 324 VAL A O 1
ATOM 2649 N N . MET A 1 325 ? -10.828 19.438 9.672 1 98.31 325 MET A N 1
ATOM 2650 C CA . MET A 1 325 ? -11.07 18.016 9.43 1 98.31 325 MET A CA 1
ATOM 2651 C C . MET A 1 325 ? -9.789 17.328 8.977 1 98.31 325 MET A C 1
ATOM 2653 O O . MET A 1 325 ? -9.109 17.797 8.062 1 98.31 325 MET A O 1
ATOM 2657 N N . GLY A 1 326 ? -9.375 16.359 9.57 1 97.69 326 GLY A N 1
ATOM 2658 C CA . GLY A 1 326 ? -8.164 15.625 9.242 1 97.69 326 GLY A CA 1
ATOM 2659 C C . GLY A 1 326 ? -7.59 14.859 10.422 1 97.69 326 GLY A C 1
ATOM 2660 O O . GLY A 1 326 ? -8.047 13.758 10.727 1 97.69 326 GLY A O 1
ATOM 2661 N N . ALA A 1 327 ? -6.613 15.453 11.109 1 97.94 327 ALA A N 1
ATOM 2662 C CA . ALA A 1 327 ? -5.961 14.812 12.242 1 97.94 327 ALA A CA 1
ATOM 2663 C C . ALA A 1 327 ? -6.898 14.734 13.445 1 97.94 327 ALA A C 1
ATOM 2665 O O . ALA A 1 327 ? -7.934 15.406 13.477 1 97.94 327 ALA A O 1
ATOM 2666 N N . HIS A 1 328 ? -6.516 13.891 14.383 1 97.12 328 HIS A N 1
ATOM 2667 C CA . HIS A 1 328 ? -7.25 13.781 15.633 1 97.12 328 HIS A CA 1
ATOM 2668 C C . HIS A 1 328 ? -7.32 15.125 16.359 1 97.12 328 HIS A C 1
ATOM 2670 O O . HIS A 1 328 ? -6.352 15.891 16.344 1 97.12 328 HIS A O 1
ATOM 2676 N N . PRO A 1 329 ? -8.453 15.383 17.062 1 96.88 329 PRO A N 1
ATOM 2677 C CA . PRO A 1 329 ? -8.547 16.641 17.812 1 96.88 329 PRO A CA 1
ATOM 2678 C C . PRO A 1 329 ? -7.371 16.859 18.75 1 96.88 329 PRO A C 1
ATOM 2680 O O . PRO A 1 329 ? -6.887 17.984 18.891 1 96.88 329 PRO A O 1
ATOM 2683 N N . ASP A 1 330 ? -6.891 15.781 19.297 1 94.69 330 ASP A N 1
ATOM 2684 C CA . ASP A 1 330 ? -5.762 15.898 20.219 1 94.69 330 ASP A CA 1
ATOM 2685 C C . ASP A 1 330 ? -4.508 16.375 19.484 1 94.69 330 ASP A C 1
ATOM 2687 O O . ASP A 1 330 ? -3.68 17.078 20.062 1 94.69 330 ASP A O 1
ATOM 2691 N N . ASP A 1 331 ? -4.363 15.961 18.281 1 95.62 331 ASP A N 1
ATOM 2692 C CA . ASP A 1 331 ? -3.217 16.406 17.5 1 95.62 331 ASP A CA 1
ATOM 2693 C C . ASP A 1 331 ? -3.273 17.906 17.234 1 95.62 331 ASP A C 1
ATOM 2695 O O . ASP A 1 331 ? -2.258 18.594 17.344 1 95.62 331 ASP A O 1
ATOM 2699 N N . TYR A 1 332 ? -4.449 18.422 16.922 1 97.38 332 TYR A N 1
ATOM 2700 C CA . TYR A 1 332 ? -4.613 19.859 16.734 1 97.38 332 TYR A CA 1
ATOM 2701 C C . TYR A 1 332 ? -4.312 20.625 18.031 1 97.38 332 TYR A C 1
ATOM 2703 O O . TYR A 1 332 ? -3.615 21.641 18 1 97.38 332 TYR A O 1
ATOM 2711 N N . ARG A 1 333 ? -4.789 20.141 19.109 1 96.12 333 ARG A N 1
ATOM 2712 C CA . ARG A 1 333 ? -4.582 20.812 20.391 1 96.12 333 ARG A CA 1
ATOM 2713 C C . ARG A 1 333 ? -3.1 20.875 20.75 1 96.12 333 ARG A C 1
ATOM 2715 O O . ARG A 1 333 ? -2.641 21.844 21.359 1 96.12 333 ARG A O 1
ATOM 2722 N N . ALA A 1 334 ? -2.453 19.859 20.297 1 93.31 334 ALA A N 1
ATOM 2723 C CA . ALA A 1 334 ? -1.038 19.766 20.656 1 93.31 334 ALA A CA 1
ATOM 2724 C C . ALA A 1 334 ? -0.203 20.766 19.875 1 93.31 334 ALA A C 1
ATOM 2726 O O . ALA A 1 334 ? 0.866 21.188 20.328 1 93.31 334 ALA A O 1
ATOM 2727 N N . VAL A 1 335 ? -0.702 21.219 18.75 1 95.12 335 VAL A N 1
ATOM 2728 C CA . VAL A 1 335 ? 0.205 21.984 17.891 1 95.12 335 VAL A CA 1
ATOM 2729 C C . VAL A 1 335 ? -0.365 23.375 17.656 1 95.12 335 VAL A C 1
ATOM 2731 O O . VAL A 1 335 ? 0.346 24.266 17.203 1 95.12 335 VAL A O 1
ATOM 2734 N N . ALA A 1 336 ? -1.61 23.609 17.969 1 96.94 336 ALA A N 1
ATOM 2735 C CA . ALA A 1 336 ? -2.279 24.875 17.672 1 96.94 336 ALA A CA 1
ATOM 2736 C C . ALA A 1 336 ? -2.158 25.844 18.844 1 96.94 336 ALA A C 1
ATOM 2738 O O . ALA A 1 336 ? -2.047 25.422 20 1 96.94 336 ALA A O 1
ATOM 2739 N N . PRO A 1 337 ? -2.191 27.188 18.484 1 95.62 337 PRO A N 1
ATOM 2740 C CA . PRO A 1 337 ? -2.436 28.094 19.609 1 95.62 337 PRO A CA 1
ATOM 2741 C C . PRO A 1 337 ? -3.732 27.781 20.344 1 95.62 337 PRO A C 1
ATOM 2743 O O . PRO A 1 337 ? -4.715 27.359 19.734 1 95.62 337 PRO A O 1
ATOM 2746 N N . PRO A 1 338 ? -3.684 27.984 21.656 1 94.31 338 PRO A N 1
ATOM 2747 C CA . PRO A 1 338 ? -4.879 27.625 22.422 1 94.31 338 PRO A CA 1
ATOM 2748 C C . PRO A 1 338 ? -6.129 28.359 21.938 1 94.31 338 PRO A C 1
ATOM 2750 O O . PRO A 1 338 ? -6.074 29.562 21.672 1 94.31 338 PRO A O 1
ATOM 2753 N N . GLY A 1 339 ? -7.203 27.625 21.766 1 96.38 339 GLY A N 1
ATOM 2754 C CA . GLY A 1 339 ? -8.5 28.188 21.422 1 96.38 339 GLY A CA 1
ATOM 2755 C C . GLY A 1 339 ? -8.547 28.781 20.031 1 96.38 339 GLY A C 1
ATOM 2756 O O . GLY A 1 339 ? -9.242 29.766 19.781 1 96.38 339 GLY A O 1
ATOM 2757 N N . SER A 1 340 ? -7.871 28.219 19.094 1 97.81 340 SER A N 1
ATOM 2758 C CA . SER A 1 340 ? -7.676 28.922 17.828 1 97.81 340 SER A CA 1
ATOM 2759 C C . SER A 1 340 ? -8.422 28.219 16.703 1 97.81 340 SER A C 1
ATOM 2761 O O . SER A 1 340 ? -8.367 28.656 15.547 1 97.81 340 SER A O 1
ATOM 2763 N N . PHE A 1 341 ? -9.164 27.109 17 1 98.69 341 PHE A N 1
ATOM 2764 C CA . PHE A 1 341 ? -9.766 26.391 15.891 1 98.69 341 PHE A CA 1
ATOM 2765 C C . PHE A 1 341 ? -11.078 25.734 16.312 1 98.69 341 PHE A C 1
ATOM 2767 O O . PHE A 1 341 ? -11.398 25.688 17.5 1 98.69 341 PHE A O 1
ATOM 2774 N N . ILE A 1 342 ? -11.836 25.328 15.305 1 98.81 342 ILE A N 1
ATOM 2775 C CA . ILE A 1 342 ? -13.078 24.578 15.469 1 98.81 342 ILE A CA 1
ATOM 2776 C C . ILE A 1 342 ? -12.953 23.219 14.781 1 98.81 342 ILE A C 1
ATOM 2778 O O . ILE A 1 342 ? -12.672 23.141 13.586 1 98.81 342 ILE A O 1
ATOM 2782 N N . HIS A 1 343 ? -13.086 22.156 15.562 1 98.62 343 HIS A N 1
ATOM 2783 C CA . HIS A 1 343 ? -13.031 20.828 14.977 1 98.62 343 HIS A CA 1
ATOM 2784 C C . HIS A 1 343 ? -14.422 20.328 14.594 1 98.62 343 HIS A C 1
ATOM 2786 O O . HIS A 1 343 ? -15.359 20.422 15.391 1 98.62 343 HIS A O 1
ATOM 2792 N N . VAL A 1 344 ? -14.562 19.719 13.461 1 98.12 344 VAL A N 1
ATOM 2793 C CA . VAL A 1 344 ? -15.867 19.328 12.953 1 98.12 344 VAL A CA 1
ATOM 2794 C C . VAL A 1 344 ? -16.484 18.281 13.875 1 98.12 344 VAL A C 1
ATOM 2796 O O . VAL A 1 344 ? -17.703 18.203 14.008 1 98.12 344 VAL A O 1
ATOM 2799 N N . GLU A 1 345 ? -15.648 17.516 14.523 1 95.88 345 GLU A N 1
ATOM 2800 C CA . GLU A 1 345 ? -16.156 16.406 15.305 1 95.88 345 GLU A CA 1
ATOM 2801 C C . GLU A 1 345 ? -16.641 16.859 16.672 1 95.88 345 GLU A C 1
ATOM 2803 O O . GLU A 1 345 ? -17.172 16.062 17.453 1 95.88 345 GLU A O 1
ATOM 2808 N N . ASP A 1 346 ? -16.484 18.078 16.938 1 96.5 346 ASP A N 1
ATOM 2809 C CA . ASP A 1 346 ? -17.109 18.625 18.141 1 96.5 346 ASP A CA 1
ATOM 2810 C C . ASP A 1 346 ? -18.609 18.828 17.938 1 96.5 346 ASP A C 1
ATOM 2812 O O . ASP A 1 346 ? -19.328 19.156 18.891 1 96.5 346 ASP A O 1
ATOM 2816 N N . TYR A 1 347 ? -19.062 18.578 16.797 1 97.19 347 TYR A N 1
ATOM 2817 C CA . TYR A 1 347 ? -20.469 18.75 16.453 1 97.19 347 TYR A CA 1
ATOM 2818 C C . TYR A 1 347 ? -21.047 17.469 15.875 1 97.19 347 TYR A C 1
ATOM 2820 O O . TYR A 1 347 ? -20.328 16.656 15.289 1 97.19 347 TYR A O 1
ATOM 2828 N N . ASN A 1 348 ? -22.328 17.344 15.914 1 94 348 ASN A N 1
ATOM 2829 C CA . ASN A 1 348 ? -22.984 16.094 15.555 1 94 348 ASN A CA 1
ATOM 2830 C C . ASN A 1 348 ? -23.203 15.977 14.055 1 94 348 ASN A C 1
ATOM 2832 O O . ASN A 1 348 ? -23.391 14.883 13.531 1 94 348 ASN A O 1
ATOM 2836 N N . SER A 1 349 ? -23.312 17.125 13.398 1 95.25 349 SER A N 1
ATOM 2837 C CA . SER A 1 349 ? -23.594 17.172 11.969 1 95.25 349 SER A CA 1
ATOM 2838 C C . SER A 1 349 ? -23.141 18.484 11.359 1 95.25 349 SER A C 1
ATOM 2840 O O . SER A 1 349 ? -22.828 19.438 12.078 1 95.25 349 SER A O 1
ATOM 2842 N N . PRO A 1 350 ? -23.062 18.5 10.031 1 97.81 350 PRO A N 1
ATOM 2843 C CA . PRO A 1 350 ? -22.781 19.781 9.383 1 97.81 350 PRO A CA 1
ATOM 2844 C C . PRO A 1 350 ? -23.781 20.859 9.75 1 97.81 350 PRO A C 1
ATOM 2846 O O . PRO A 1 350 ? -23.422 22.031 9.875 1 97.81 350 PRO A O 1
ATOM 2849 N N . GLU A 1 351 ? -25.016 20.469 9.93 1 98.5 351 GLU A N 1
ATOM 2850 C CA . GLU A 1 351 ? -26.047 21.422 10.344 1 98.5 351 GLU A CA 1
ATOM 2851 C C . GLU A 1 351 ? -25.734 22 11.719 1 98.5 351 GLU A C 1
ATOM 2853 O O . GLU A 1 351 ? -25.844 23.203 11.938 1 98.5 351 GLU A O 1
ATOM 2858 N N . ASP A 1 352 ? -25.344 21.078 12.547 1 98.5 352 ASP A N 1
ATOM 2859 C CA . ASP A 1 352 ? -24.984 21.5 13.898 1 98.5 352 ASP A CA 1
ATOM 2860 C C . ASP A 1 352 ? -23.781 22.438 13.875 1 98.5 352 ASP A C 1
ATOM 2862 O O . ASP A 1 352 ? -23.766 23.438 14.594 1 98.5 352 ASP A O 1
ATOM 2866 N N . LEU A 1 353 ? -22.828 22.156 13.078 1 98.75 353 LEU A N 1
ATOM 2867 C CA . LEU A 1 353 ? -21.672 23.031 12.914 1 98.75 353 LEU A CA 1
ATOM 2868 C C . LEU A 1 353 ? -22.094 24.391 12.359 1 98.75 353 LEU A C 1
ATOM 2870 O O . LEU A 1 353 ? -21.656 25.422 12.859 1 98.75 353 LEU A O 1
ATOM 2874 N N . ALA A 1 354 ? -22.953 24.359 11.414 1 98.81 354 ALA A N 1
ATOM 2875 C CA . ALA A 1 354 ? -23.406 25.609 10.797 1 98.81 354 ALA A CA 1
ATOM 2876 C C . ALA A 1 354 ? -24.078 26.5 11.828 1 98.81 354 ALA A C 1
ATOM 2878 O O . ALA A 1 354 ? -23.891 27.719 11.82 1 98.81 354 ALA A O 1
ATOM 2879 N N . LYS A 1 355 ? -24.875 25.922 12.672 1 98.75 355 LYS A N 1
ATOM 2880 C CA . LYS A 1 355 ? -25.531 26.703 13.727 1 98.75 355 LYS A CA 1
ATOM 2881 C C . LYS A 1 355 ? -24.5 27.438 14.586 1 98.75 355 LYS A C 1
ATOM 2883 O O . LYS A 1 355 ? -24.688 28.609 14.906 1 98.75 355 LYS A O 1
ATOM 2888 N N . TYR A 1 356 ? -23.5 26.75 14.891 1 98.81 356 TYR A N 1
ATOM 2889 C CA . TYR A 1 356 ? -22.469 27.359 15.719 1 98.81 356 TYR A CA 1
ATOM 2890 C C . TYR A 1 356 ? -21.734 28.453 14.961 1 98.81 356 TYR A C 1
ATOM 2892 O O . TYR A 1 356 ? -21.438 29.516 15.523 1 98.81 356 TYR A O 1
ATOM 2900 N N . LEU A 1 357 ? -21.453 28.234 13.719 1 98.88 357 LEU A N 1
ATOM 2901 C CA . LEU A 1 357 ? -20.766 29.25 12.906 1 98.88 357 LEU A CA 1
ATOM 2902 C C . LEU A 1 357 ? -21.625 30.5 12.766 1 98.88 357 LEU A C 1
ATOM 2904 O O . LEU A 1 357 ? -21.109 31.609 12.789 1 98.88 357 LEU A O 1
ATOM 2908 N N . HIS A 1 358 ? -22.922 30.375 12.664 1 98.75 358 HIS A N 1
ATOM 2909 C CA . HIS A 1 358 ? -23.828 31.5 12.625 1 98.75 358 HIS A CA 1
ATOM 2910 C C . HIS A 1 358 ? -23.812 32.281 13.938 1 98.75 358 HIS A C 1
ATOM 2912 O O . HIS A 1 358 ? -23.875 33.5 13.938 1 98.75 358 HIS A O 1
ATOM 2918 N N . LYS A 1 359 ? -23.766 31.484 14.977 1 98.62 359 LYS A N 1
ATOM 2919 C CA . LYS A 1 359 ? -23.672 32.125 16.281 1 98.62 359 LYS A CA 1
ATOM 2920 C C . LYS A 1 359 ? -22.422 33 16.375 1 98.62 359 LYS A C 1
ATOM 2922 O O . LYS A 1 359 ? -22.484 34.156 16.828 1 98.62 359 LYS A O 1
ATOM 2927 N N . LEU A 1 360 ? -21.297 32.469 15.914 1 98.69 360 LEU A N 1
ATOM 2928 C CA . LEU A 1 360 ? -20.047 33.219 15.914 1 98.69 360 LEU A CA 1
ATOM 2929 C C . LEU A 1 360 ? -20.141 34.438 14.977 1 98.69 360 LEU A C 1
ATOM 2931 O O . LEU A 1 360 ? -19.625 35.5 15.297 1 98.69 360 LEU A O 1
ATOM 2935 N N . ASP A 1 361 ? -20.812 34.25 13.867 1 98.06 361 ASP A N 1
ATOM 2936 C CA . ASP A 1 361 ? -20.938 35.312 12.867 1 98.06 361 ASP A CA 1
ATOM 2937 C C . ASP A 1 361 ? -21.719 36.5 13.422 1 98.06 361 ASP A C 1
ATOM 2939 O O . ASP A 1 361 ? -21.438 37.656 13.094 1 98.06 361 ASP A O 1
ATOM 2943 N N . LYS A 1 362 ? -22.609 36.312 14.305 1 97.38 362 LYS A N 1
ATOM 2944 C CA . LYS A 1 362 ? -23.516 37.344 14.797 1 97.38 362 LYS A CA 1
ATOM 2945 C C . LYS A 1 362 ? -23.016 37.938 16.109 1 97.38 362 LYS A C 1
ATOM 2947 O O . LYS A 1 362 ? -23.609 38.875 16.656 1 97.38 362 LYS A O 1
ATOM 2952 N N . ASN A 1 363 ? -21.938 37.344 16.594 1 97.94 363 ASN A N 1
ATOM 2953 C CA . ASN A 1 363 ? -21.422 37.75 17.891 1 97.94 363 ASN A CA 1
ATOM 2954 C C . ASN A 1 363 ? -19.922 38.031 17.844 1 97.94 363 ASN A C 1
ATOM 2956 O O . ASN A 1 363 ? -19.125 37.125 18.062 1 97.94 363 ASN A O 1
ATOM 2960 N N . ASP A 1 364 ? -19.578 39.281 17.719 1 97.06 364 ASP A N 1
ATOM 2961 C CA . ASP A 1 364 ? -18.188 39.656 17.547 1 97.06 364 ASP A CA 1
ATOM 2962 C C . ASP A 1 364 ? -17.359 39.25 18.766 1 97.06 364 ASP A C 1
ATOM 2964 O O . ASP A 1 364 ? -16.203 38.875 18.641 1 97.06 364 ASP A O 1
ATOM 2968 N N . ASP A 1 365 ? -17.953 39.438 19.891 1 96 365 ASP A N 1
ATOM 2969 C CA . ASP A 1 365 ? -17.219 39.094 21.109 1 96 365 ASP A CA 1
ATOM 2970 C C . ASP A 1 365 ? -16.844 37.594 21.109 1 96 365 ASP A C 1
ATOM 2972 O O . ASP A 1 365 ? -15.695 37.25 21.406 1 96 365 ASP A O 1
ATOM 2976 N N . LEU A 1 366 ? -17.781 36.781 20.797 1 97.5 366 LEU A N 1
ATOM 2977 C CA . LEU A 1 366 ? -17.516 35.344 20.75 1 97.5 366 LEU A CA 1
ATOM 2978 C C . LEU A 1 366 ? -16.516 35 19.641 1 97.5 366 LEU A C 1
ATOM 2980 O O . LEU A 1 366 ? -15.641 34.156 19.844 1 97.5 366 LEU A O 1
ATOM 2984 N N . TYR A 1 367 ? -16.688 35.656 18.531 1 98 367 TYR A N 1
ATOM 2985 C CA . TYR A 1 367 ? -15.766 35.438 17.406 1 98 367 TYR A CA 1
ATOM 2986 C C . TYR A 1 367 ? -14.336 35.812 17.812 1 98 367 TYR A C 1
ATOM 2988 O O . TYR A 1 367 ? -13.398 35.062 17.531 1 98 367 TYR A O 1
ATOM 2996 N N . ASN A 1 368 ? -14.172 36.906 18.5 1 96.94 368 ASN A N 1
ATOM 2997 C CA . ASN A 1 368 ? -12.852 37.438 18.828 1 96.94 368 ASN A CA 1
ATOM 2998 C C . ASN A 1 368 ? -12.148 36.562 19.875 1 96.94 368 ASN A C 1
ATOM 3000 O O . ASN A 1 368 ? -10.93 36.656 20.031 1 96.94 368 ASN A O 1
ATOM 3004 N N . GLU A 1 369 ? -12.898 35.688 20.594 1 96 369 GLU A N 1
ATOM 3005 C CA . GLU A 1 369 ? -12.289 34.781 21.547 1 96 369 GLU A CA 1
ATOM 3006 C C . GLU A 1 369 ? -11.289 33.844 20.859 1 96 369 GLU A C 1
ATOM 3008 O O . GLU A 1 369 ? -10.289 33.438 21.453 1 96 369 GLU A O 1
ATOM 3013 N N . TYR A 1 370 ? -11.461 33.562 19.641 1 97.25 370 TYR A N 1
ATOM 3014 C CA . TYR A 1 370 ? -10.617 32.625 18.891 1 97.25 370 TYR A CA 1
ATOM 3015 C C . TYR A 1 370 ? -9.297 33.281 18.5 1 97.25 370 TYR A C 1
ATOM 3017 O O . TYR A 1 370 ? -8.422 32.625 17.922 1 97.25 370 TYR A O 1
ATOM 3025 N N . PHE A 1 371 ? -9.117 34.531 18.812 1 95.69 371 PHE A N 1
ATOM 3026 C CA . PHE A 1 371 ? -7.922 35.25 18.422 1 95.69 371 PHE A CA 1
ATOM 3027 C C . PHE A 1 371 ? -7.152 35.75 19.641 1 95.69 371 PHE A C 1
ATOM 3029 O O . PHE A 1 371 ? -6.191 36.5 19.5 1 95.69 371 PHE A O 1
ATOM 3036 N N . LYS A 1 372 ? -7.566 35.281 20.797 1 92.88 372 LYS A N 1
ATOM 3037 C CA . LYS A 1 372 ? -6.902 35.719 22.031 1 92.88 372 LYS A CA 1
ATOM 3038 C C . LYS A 1 372 ? -5.441 35.281 22.047 1 92.88 372 LYS A C 1
ATOM 3040 O O . LYS A 1 372 ? -4.625 35.844 22.766 1 92.88 372 LYS A O 1
ATOM 3045 N N . TRP A 1 373 ? -5.176 34.25 21.219 1 93.69 373 TRP A N 1
ATOM 3046 C CA . TRP A 1 373 ? -3.816 33.719 21.156 1 93.69 373 TRP A CA 1
ATOM 3047 C C . TRP A 1 373 ? -2.885 34.688 20.438 1 93.69 373 TRP A C 1
ATOM 3049 O O . TRP A 1 373 ? -1.662 34.594 20.547 1 93.69 373 TRP A O 1
ATOM 3059 N N . LYS A 1 374 ? -3.457 35.594 19.672 1 92.31 374 LYS A N 1
ATOM 3060 C CA . LYS A 1 374 ? -2.631 36.531 18.922 1 92.31 374 LYS A CA 1
ATOM 3061 C C . LYS A 1 374 ? -1.717 37.344 19.844 1 92.31 374 LYS A C 1
ATOM 3063 O O . LYS A 1 374 ? -2.168 37.875 20.859 1 92.31 374 LYS A O 1
ATOM 3068 N N . GLY A 1 375 ? -0.407 37.375 19.5 1 87.94 375 GLY A N 1
ATOM 3069 C CA . GLY A 1 375 ? 0.573 38.094 20.297 1 87.94 375 GLY A CA 1
ATOM 3070 C C . GLY A 1 375 ? 1.17 37.281 21.406 1 87.94 375 GLY A C 1
ATOM 3071 O O . GLY A 1 375 ? 2.119 37.688 22.062 1 87.94 375 GLY A O 1
ATOM 3072 N N . THR A 1 376 ? 0.675 36.062 21.609 1 91.31 376 THR A N 1
ATOM 3073 C CA . THR A 1 376 ? 1.133 35.25 22.734 1 91.31 376 THR A CA 1
ATOM 3074 C C . THR A 1 376 ? 2.201 34.25 22.281 1 91.31 376 THR A C 1
ATOM 3076 O O . THR A 1 376 ? 2.777 33.531 23.094 1 91.31 376 THR A O 1
ATOM 3079 N N . GLY A 1 377 ? 2.453 34.188 21.078 1 92.25 377 GLY A N 1
ATOM 3080 C CA . GLY A 1 377 ? 3.449 33.312 20.484 1 92.25 377 GLY A CA 1
ATOM 3081 C C . GLY A 1 377 ? 3.697 33.594 19.016 1 92.25 377 GLY A C 1
ATOM 3082 O O . GLY A 1 377 ? 3.27 34.625 18.5 1 92.25 377 GLY A O 1
ATOM 3083 N N . SER A 1 378 ? 4.484 32.75 18.438 1 90.25 378 SER A N 1
ATOM 3084 C CA . SER A 1 378 ? 4.781 32.906 17.016 1 90.25 378 SER A CA 1
ATOM 3085 C C . SER A 1 378 ? 4.992 31.562 16.328 1 90.25 378 SER A C 1
ATOM 3087 O O . SER A 1 378 ? 5.289 30.562 17 1 90.25 378 SER A O 1
ATOM 3089 N N . PHE A 1 379 ? 4.676 31.516 15.078 1 92.44 379 PHE A N 1
ATOM 3090 C CA . PHE A 1 379 ? 5.062 30.375 14.25 1 92.44 379 PHE A CA 1
ATOM 3091 C C . PHE A 1 379 ? 6.531 30.484 13.852 1 92.44 379 PHE A C 1
ATOM 3093 O O . PHE A 1 379 ? 7.004 31.547 13.461 1 92.44 379 PHE A O 1
ATOM 3100 N N . ILE A 1 380 ? 7.227 29.312 13.984 1 90.38 380 ILE A N 1
ATOM 3101 C CA . ILE A 1 380 ? 8.664 29.375 13.773 1 90.38 380 ILE A CA 1
ATOM 3102 C C . ILE A 1 380 ? 9.062 28.453 12.625 1 90.38 380 ILE A C 1
ATOM 3104 O O . ILE A 1 380 ? 8.398 27.438 12.391 1 90.38 380 ILE A O 1
ATOM 3108 N N . ASP A 1 381 ? 10.148 28.859 11.914 1 90.75 381 ASP A N 1
ATOM 3109 C CA . ASP A 1 381 ? 10.828 27.953 10.992 1 90.75 381 ASP A CA 1
ATOM 3110 C C . ASP A 1 381 ? 11.609 26.875 11.75 1 90.75 381 ASP A C 1
ATOM 3112 O O . ASP A 1 381 ? 12.438 27.188 12.602 1 90.75 381 ASP A O 1
ATOM 3116 N N . THR A 1 382 ? 11.391 25.625 11.445 1 94.62 382 THR A N 1
ATOM 3117 C CA . THR A 1 382 ? 11.977 24.531 12.227 1 94.62 382 THR A CA 1
ATOM 3118 C C . THR A 1 382 ? 13.383 24.219 11.719 1 94.62 382 THR A C 1
ATOM 3120 O O . THR A 1 382 ? 14.094 23.406 12.32 1 94.62 382 THR A O 1
ATOM 3123 N N . LYS A 1 383 ? 13.844 24.859 10.648 1 95.75 383 LYS A N 1
ATOM 3124 C CA . LYS A 1 383 ? 15.211 24.797 10.148 1 95.75 383 LYS A CA 1
ATOM 3125 C C . LYS A 1 383 ? 15.641 23.344 9.938 1 95.75 383 LYS A C 1
ATOM 3127 O O . LYS A 1 383 ? 16.672 22.922 10.469 1 95.75 383 LYS A O 1
ATOM 3132 N N . PHE A 1 384 ? 14.938 22.625 9.156 1 97 384 PHE A N 1
ATOM 3133 C CA . PHE A 1 384 ? 15.164 21.203 8.938 1 97 384 PHE A CA 1
ATOM 3134 C C . PHE A 1 384 ? 16.625 20.922 8.602 1 97 384 PHE A C 1
ATOM 3136 O O . PHE A 1 384 ? 17.25 20.062 9.234 1 97 384 PHE A O 1
ATOM 3143 N N . TRP A 1 385 ? 17.188 21.641 7.66 1 97.44 385 TRP A N 1
ATOM 3144 C CA . TRP A 1 385 ? 18.531 21.375 7.16 1 97.44 385 TRP A CA 1
ATOM 3145 C C . TRP A 1 385 ? 19.578 21.625 8.234 1 97.44 385 TRP A C 1
ATOM 3147 O O . TRP A 1 385 ? 20.562 20.891 8.359 1 97.44 385 TRP A O 1
ATOM 3157 N N . CYS A 1 386 ? 19.359 22.688 9.016 1 97.62 386 CYS A N 1
ATOM 3158 C CA . CYS A 1 386 ? 20.297 22.969 10.102 1 97.62 386 CYS A CA 1
ATOM 3159 C C . CYS A 1 386 ? 20.281 21.859 11.133 1 97.62 386 CYS A C 1
ATOM 3161 O O . CYS A 1 386 ? 21.328 21.422 11.602 1 97.62 386 CYS A O 1
ATOM 3163 N N . ARG A 1 387 ? 19.094 21.391 11.461 1 97.38 387 ARG A N 1
ATOM 3164 C CA . ARG A 1 387 ? 18.953 20.312 12.422 1 97.38 387 ARG A CA 1
ATOM 3165 C C . ARG A 1 387 ? 19.562 19.016 11.883 1 97.38 387 ARG A C 1
ATOM 3167 O O . ARG A 1 387 ? 20.234 18.297 12.617 1 97.38 387 ARG A O 1
ATOM 3174 N N . LEU A 1 388 ? 19.312 18.719 10.602 1 98 388 LEU A N 1
ATOM 3175 C CA . LEU A 1 388 ? 19.891 17.547 9.953 1 98 388 LEU A CA 1
ATOM 3176 C C . LEU A 1 388 ? 21.406 17.578 10.047 1 98 388 LEU A C 1
ATOM 3178 O O . LEU A 1 388 ? 22.031 16.578 10.445 1 98 388 LEU A O 1
ATOM 3182 N N . CYS A 1 389 ? 22.016 18.719 9.719 1 98.19 389 CYS A N 1
ATOM 3183 C CA . CYS A 1 389 ? 23.469 18.844 9.75 1 98.19 389 CYS A CA 1
ATOM 3184 C C . CYS A 1 389 ? 24 18.672 11.172 1 98.19 389 CYS A C 1
ATOM 3186 O O . CYS A 1 389 ? 24.984 17.984 11.391 1 98.19 389 CYS A O 1
ATOM 3188 N N . ALA A 1 390 ? 23.344 19.297 12.109 1 97.44 390 ALA A N 1
ATOM 3189 C CA . ALA A 1 390 ? 23.766 19.188 13.5 1 97.44 390 ALA A CA 1
ATOM 3190 C C . ALA A 1 390 ? 23.75 17.734 13.961 1 97.44 390 ALA A C 1
ATOM 3192 O O . ALA A 1 390 ? 24.703 17.25 14.578 1 97.44 390 ALA A O 1
ATOM 3193 N N . LEU A 1 391 ? 22.703 17 13.625 1 96.25 391 LEU A N 1
ATOM 3194 C CA . LEU A 1 391 ? 22.547 15.617 14.055 1 96.25 391 LEU A CA 1
ATOM 3195 C C . LEU A 1 391 ? 23.594 14.727 13.391 1 96.25 391 LEU A C 1
ATOM 3197 O O . LEU A 1 391 ? 24.141 13.82 14.023 1 96.25 391 LEU A O 1
ATOM 3201 N N . LEU A 1 392 ? 23.875 14.977 12.117 1 96.88 392 LEU A N 1
ATOM 3202 C CA . LEU A 1 392 ? 24.859 14.18 11.398 1 96.88 392 LEU A CA 1
ATOM 3203 C C . LEU A 1 392 ? 26.25 14.352 12.008 1 96.88 392 LEU A C 1
ATOM 3205 O O . LEU A 1 392 ? 27.062 13.438 11.953 1 96.88 392 LEU A O 1
ATOM 3209 N N . ASN A 1 393 ? 26.5 15.523 12.594 1 96.75 393 ASN A N 1
ATOM 3210 C CA . ASN A 1 393 ? 27.812 15.82 13.133 1 96.75 393 ASN A CA 1
ATOM 3211 C C . ASN A 1 393 ? 27.922 15.398 14.602 1 96.75 393 ASN A C 1
ATOM 3213 O O . ASN A 1 393 ? 28.984 15.562 15.211 1 96.75 393 ASN A O 1
ATOM 3217 N N . ASP A 1 394 ? 26.844 14.891 15.156 1 94.19 394 ASP A N 1
ATOM 3218 C CA . ASP A 1 394 ? 26.891 14.414 16.531 1 94.19 394 ASP A CA 1
ATOM 3219 C C . ASP A 1 394 ? 27.812 13.195 16.672 1 94.19 394 ASP A C 1
ATOM 3221 O O . ASP A 1 394 ? 27.516 12.133 16.125 1 94.19 394 ASP A O 1
ATOM 3225 N N . PRO A 1 395 ? 28.938 13.398 17.375 1 91.25 395 PRO A N 1
ATOM 3226 C CA . PRO A 1 395 ? 29.828 12.242 17.531 1 91.25 395 PRO A CA 1
ATOM 3227 C C . PRO A 1 395 ? 29.219 11.109 18.344 1 91.25 395 PRO A C 1
ATOM 3229 O O . PRO A 1 395 ? 29.672 9.969 18.25 1 91.25 395 PRO A O 1
ATOM 3232 N N . ASP A 1 396 ? 28.156 11.422 19.047 1 86.81 396 ASP A N 1
ATOM 3233 C CA . ASP A 1 396 ? 27.516 10.438 19.922 1 86.81 396 ASP A CA 1
ATOM 3234 C C . ASP A 1 396 ? 26.172 10 19.359 1 86.81 396 ASP A C 1
ATOM 3236 O O . ASP A 1 396 ? 25.312 9.508 20.094 1 86.81 396 ASP A O 1
ATOM 3240 N N . LYS A 1 397 ? 25.953 10.266 18.047 1 88.81 397 LYS A N 1
ATOM 3241 C CA . LYS A 1 397 ? 24.656 9.898 17.484 1 88.81 397 LYS A CA 1
ATOM 3242 C C . LYS A 1 397 ? 24.406 8.398 17.625 1 88.81 397 LYS A C 1
ATOM 3244 O O . LYS A 1 397 ? 25.312 7.586 17.438 1 88.81 397 LYS A O 1
ATOM 3249 N N . PRO A 1 398 ? 23.219 8.078 18 1 86.19 398 PRO A N 1
ATOM 3250 C CA . PRO A 1 398 ? 22.875 6.656 18.109 1 86.19 398 PRO A CA 1
ATOM 3251 C C . PRO A 1 398 ? 22.766 5.973 16.75 1 86.19 398 PRO A C 1
ATOM 3253 O O . PRO A 1 398 ? 22.531 6.641 15.734 1 86.19 398 PRO A O 1
ATOM 3256 N N . SER A 1 399 ? 23.031 4.672 16.828 1 85.69 399 SER A N 1
ATOM 3257 C CA . SER A 1 399 ? 22.734 3.861 15.648 1 85.69 399 SER A CA 1
ATOM 3258 C C . SER A 1 399 ? 21.25 3.516 15.586 1 85.69 399 SER A C 1
ATOM 3260 O O . SER A 1 399 ? 20.734 2.793 16.438 1 85.69 399 SER A O 1
ATOM 3262 N N . VAL A 1 400 ? 20.594 4.137 14.656 1 87.81 400 VAL A N 1
ATOM 3263 C CA . VAL A 1 400 ? 19.156 3.951 14.508 1 87.81 400 VAL A CA 1
ATOM 3264 C C . VAL A 1 400 ? 18.859 3.191 13.219 1 87.81 400 VAL A C 1
ATOM 3266 O O . VAL A 1 400 ? 19.469 3.463 12.18 1 87.81 400 VAL A O 1
ATOM 3269 N N . VAL A 1 401 ? 18.031 2.146 13.352 1 89.12 401 VAL A N 1
ATOM 3270 C CA . VAL A 1 401 ? 17.531 1.447 12.172 1 89.12 401 VAL A CA 1
ATOM 3271 C C . VAL A 1 401 ? 16.016 1.31 12.258 1 89.12 401 VAL A C 1
ATOM 3273 O O . VAL A 1 401 ? 15.477 0.922 13.297 1 89.12 401 VAL A O 1
ATOM 3276 N N . VAL A 1 402 ? 15.367 1.734 11.172 1 91.69 402 VAL A N 1
ATOM 3277 C CA . VAL A 1 402 ? 13.922 1.528 11.086 1 91.69 402 VAL A CA 1
ATOM 3278 C C . VAL A 1 402 ? 13.633 0.091 10.664 1 91.69 402 VAL A C 1
ATOM 3280 O O . VAL A 1 402 ? 13.742 -0.25 9.484 1 91.69 402 VAL A O 1
ATOM 3283 N N . LYS A 1 403 ? 13.172 -0.671 11.547 1 89.31 403 LYS A N 1
ATOM 3284 C CA . LYS A 1 403 ? 13.008 -2.1 11.305 1 89.31 403 LYS A CA 1
ATOM 3285 C C . LYS A 1 403 ? 11.945 -2.354 10.242 1 89.31 403 LYS A C 1
ATOM 3287 O O . LYS A 1 403 ? 12.133 -3.203 9.367 1 89.31 403 LYS A O 1
ATOM 3292 N N . SER A 1 404 ? 10.836 -1.704 10.383 1 89.44 404 SER A N 1
ATOM 3293 C CA . SER A 1 404 ? 9.766 -1.767 9.391 1 89.44 404 SER A CA 1
ATOM 3294 C C . SER A 1 404 ? 9.188 -0.383 9.109 1 89.44 404 SER A C 1
ATOM 3296 O O . SER A 1 404 ? 8.367 0.115 9.875 1 89.44 404 SER A O 1
ATOM 3298 N N . LEU A 1 405 ? 9.656 0.167 7.98 1 92.44 405 LEU A N 1
ATOM 3299 C CA . LEU A 1 405 ? 9.188 1.502 7.629 1 92.44 405 LEU A CA 1
ATOM 3300 C C . LEU A 1 405 ? 7.691 1.49 7.32 1 92.44 405 LEU A C 1
ATOM 3302 O O . LEU A 1 405 ? 6.977 2.439 7.652 1 92.44 405 LEU A O 1
ATOM 3306 N N . SER A 1 406 ? 7.23 0.376 6.715 1 91.69 406 SER A N 1
ATOM 3307 C CA . SER A 1 406 ? 5.816 0.255 6.375 1 91.69 406 SER A CA 1
ATOM 3308 C C . SER A 1 406 ? 4.941 0.256 7.625 1 91.69 406 SER A C 1
ATOM 3310 O O . SER A 1 406 ? 3.926 0.949 7.676 1 91.69 406 SER A O 1
ATOM 3312 N N . THR A 1 407 ? 5.371 -0.469 8.641 1 89 407 THR A N 1
ATOM 3313 C CA . THR A 1 407 ? 4.605 -0.554 9.883 1 89 407 THR A CA 1
ATOM 3314 C C . THR A 1 407 ? 4.676 0.761 10.648 1 89 407 THR A C 1
ATOM 3316 O O . THR A 1 407 ? 3.695 1.177 11.273 1 89 407 THR A O 1
ATOM 3319 N N . TRP A 1 408 ? 5.781 1.374 10.57 1 91.88 408 TRP A N 1
ATOM 3320 C CA . TRP A 1 408 ? 5.926 2.67 11.227 1 91.88 408 TRP A CA 1
ATOM 3321 C C . TRP A 1 408 ? 5.023 3.713 10.578 1 91.88 408 TRP A C 1
ATOM 3323 O O . TRP A 1 408 ? 4.398 4.52 11.266 1 91.88 408 TRP A O 1
ATOM 3333 N N . TRP A 1 409 ? 4.91 3.676 9.297 1 94.25 409 TRP A N 1
ATOM 3334 C CA . TRP A 1 409 ? 4.203 4.691 8.523 1 94.25 409 TRP A CA 1
ATOM 3335 C C . TRP A 1 409 ? 2.699 4.453 8.555 1 94.25 409 TRP A C 1
ATOM 3337 O O . TRP A 1 409 ? 1.913 5.402 8.625 1 94.25 409 TRP A O 1
ATOM 3347 N N . ARG A 1 410 ? 2.275 3.184 8.555 1 91.69 410 ARG A N 1
ATOM 3348 C CA . ARG A 1 410 ? 0.859 2.838 8.492 1 91.69 410 ARG A CA 1
ATOM 3349 C C . ARG A 1 410 ? 0.487 1.854 9.594 1 91.69 410 ARG A C 1
ATOM 3351 O O . ARG A 1 410 ? -0.102 0.805 9.328 1 91.69 410 ARG A O 1
ATOM 3358 N N . PRO A 1 411 ? 0.759 2.221 10.82 1 86.62 411 PRO A N 1
ATOM 3359 C CA . PRO A 1 411 ? 0.283 1.364 11.914 1 86.62 411 PRO A CA 1
ATOM 3360 C C . PRO A 1 411 ? -1.237 1.381 12.055 1 86.62 411 PRO A C 1
ATOM 3362 O O . PRO A 1 411 ? -1.9 2.277 11.523 1 86.62 411 PRO A O 1
ATOM 3365 N N . PRO A 1 412 ? -1.737 0.365 12.742 1 82.69 412 PRO A N 1
ATOM 3366 C CA . PRO A 1 412 ? -3.178 0.392 13.008 1 82.69 412 PRO A CA 1
ATOM 3367 C C . PRO A 1 412 ? -3.617 1.649 13.75 1 82.69 412 PRO A C 1
ATOM 3369 O O . PRO A 1 412 ? -2.932 2.098 14.672 1 82.69 412 PRO A O 1
ATOM 3372 N N . GLY A 1 413 ? -4.668 2.264 13.258 1 86.69 413 GLY A N 1
ATOM 3373 C CA . GLY A 1 413 ? -5.277 3.371 13.977 1 86.69 413 GLY A CA 1
ATOM 3374 C C . GLY A 1 413 ? -4.699 4.723 13.594 1 86.69 413 GLY A C 1
ATOM 3375 O O . GLY A 1 413 ? -5.168 5.758 14.07 1 86.69 413 GLY A O 1
ATOM 3376 N N . VAL A 1 414 ? -3.732 4.766 12.734 1 93.44 414 VAL A N 1
ATOM 3377 C CA . VAL A 1 414 ? -3.107 6.035 12.383 1 93.44 414 VAL A CA 1
ATOM 3378 C C . VAL A 1 414 ? -4.059 6.855 11.516 1 93.44 414 VAL A C 1
ATOM 3380 O O . VAL A 1 414 ? -4.055 8.086 11.57 1 93.44 414 VAL A O 1
ATOM 3383 N N . CYS A 1 415 ? -4.855 6.18 10.695 1 94.94 415 CYS A N 1
ATOM 3384 C CA . CYS A 1 415 ? -5.887 6.816 9.883 1 94.94 415 CYS A CA 1
ATOM 3385 C C . CYS A 1 415 ? -7.246 6.168 10.117 1 94.94 415 CYS A C 1
ATOM 3387 O O . CYS A 1 415 ? -7.324 5.043 10.617 1 94.94 415 CYS A O 1
ATOM 3389 N N . ILE A 1 416 ? -8.25 6.867 9.789 1 91.88 416 ILE A N 1
ATOM 3390 C CA . ILE A 1 416 ? -9.586 6.297 9.836 1 91.88 416 ILE A CA 1
ATOM 3391 C C . ILE A 1 416 ? -10.273 6.461 8.484 1 91.88 416 ILE A C 1
ATOM 3393 O O . ILE A 1 416 ? -9.906 7.336 7.695 1 91.88 416 ILE A O 1
ATOM 3397 N N . ARG A 1 417 ? -11.227 5.664 8.234 1 88.88 417 ARG A N 1
ATOM 3398 C CA . ARG A 1 417 ? -11.969 5.672 6.98 1 88.88 417 ARG A CA 1
ATOM 3399 C C . ARG A 1 417 ? -13 6.797 6.961 1 88.88 417 ARG A C 1
ATOM 3401 O O . ARG A 1 417 ? -13.281 7.406 7.996 1 88.88 417 ARG A O 1
ATOM 3408 N N . ARG A 1 418 ? -13.508 7.055 5.777 1 87.38 418 ARG A N 1
ATOM 3409 C CA . ARG A 1 418 ? -14.438 8.164 5.578 1 87.38 418 ARG A CA 1
ATOM 3410 C C . ARG A 1 418 ? -15.734 7.934 6.348 1 87.38 418 ARG A C 1
ATOM 3412 O O . ARG A 1 418 ? -16.453 8.883 6.66 1 87.38 418 ARG A O 1
ATOM 3419 N N . ASP A 1 419 ? -16.062 6.66 6.617 1 83.31 419 ASP A N 1
ATOM 3420 C CA . ASP A 1 419 ? -17.312 6.363 7.309 1 83.31 419 ASP A CA 1
ATOM 3421 C C . ASP A 1 419 ? -17.094 6.305 8.82 1 83.31 419 ASP A C 1
ATOM 3423 O O . ASP A 1 419 ? -18.031 5.98 9.57 1 83.31 419 ASP A O 1
ATOM 3427 N N . GLN A 1 420 ? -15.914 6.637 9.273 1 86.19 420 GLN A N 1
ATOM 3428 C CA . GLN A 1 420 ? -15.562 6.586 10.688 1 86.19 420 GLN A CA 1
ATOM 3429 C C . GLN A 1 420 ? -15.266 7.977 11.234 1 86.19 420 GLN A C 1
ATOM 3431 O O . GLN A 1 420 ? -15.039 8.914 10.469 1 86.19 420 GLN A O 1
ATOM 3436 N N . THR A 1 421 ? -15.398 8.109 12.555 1 90.38 421 THR A N 1
ATOM 3437 C CA . THR A 1 421 ? -14.945 9.289 13.289 1 90.38 421 THR A CA 1
ATOM 3438 C C . THR A 1 421 ? -13.859 8.914 14.289 1 90.38 421 THR A C 1
ATOM 3440 O O . THR A 1 421 ? -13.703 7.742 14.633 1 90.38 421 THR A O 1
ATOM 3443 N N . TRP A 1 422 ? -13.078 9.859 14.664 1 93.19 422 TRP A N 1
ATOM 3444 C CA . TRP A 1 422 ? -12.023 9.602 15.641 1 93.19 422 TRP A CA 1
ATOM 3445 C C . TRP A 1 422 ? -12.625 9.125 16.969 1 93.19 422 TRP A C 1
ATOM 3447 O O . TRP A 1 422 ? -11.961 8.422 17.734 1 93.19 422 TRP A O 1
ATOM 3457 N N . LYS A 1 423 ? -13.852 9.469 17.203 1 86.94 423 LYS A N 1
ATOM 3458 C CA . LYS A 1 423 ? -14.523 9.055 18.438 1 86.94 423 LYS A CA 1
ATOM 3459 C C . LYS A 1 423 ? -14.852 7.562 18.406 1 86.94 423 LYS A C 1
ATOM 3461 O O . LYS A 1 423 ? -15.039 6.941 19.453 1 86.94 423 LYS A O 1
ATOM 3466 N N . ASP A 1 424 ? -14.969 6.996 17.156 1 77.5 424 ASP A N 1
ATOM 3467 C CA . ASP A 1 424 ? -15.266 5.578 16.984 1 77.5 424 ASP A CA 1
ATOM 3468 C C . ASP A 1 424 ? -14.094 4.711 17.422 1 77.5 424 ASP A C 1
ATOM 3470 O O . ASP A 1 424 ? -14.266 3.525 17.719 1 77.5 424 ASP A O 1
ATOM 3474 N N . LEU A 1 425 ? -12.898 5.219 17.328 1 69.88 425 LEU A N 1
ATOM 3475 C CA . LEU A 1 425 ? -11.711 4.438 17.641 1 69.88 425 LEU A CA 1
ATOM 3476 C C . LEU A 1 425 ? -11.414 4.465 19.141 1 69.88 425 LEU A C 1
ATOM 3478 O O . LEU A 1 425 ? -10.5 3.795 19.609 1 69.88 425 LEU A O 1
ATOM 3482 N N . ARG A 1 426 ? -12.281 4.906 20.078 1 52.94 426 ARG A N 1
ATOM 3483 C CA . ARG A 1 426 ? -12.016 4.902 21.516 1 52.94 426 ARG A CA 1
ATOM 3484 C C . ARG A 1 426 ? -12.156 3.498 22.094 1 52.94 426 ARG A C 1
ATOM 3486 O O . ARG A 1 426 ? -12.953 2.695 21.609 1 52.94 426 ARG A O 1
ATOM 3493 N N . MET B 1 1 ? -16.062 32.5 -34.375 1 33.97 1 MET B N 1
ATOM 3494 C CA . MET B 1 1 ? -16.469 32.062 -33.031 1 33.97 1 MET B CA 1
ATOM 3495 C C . MET B 1 1 ? -17.266 30.766 -33.125 1 33.97 1 MET B C 1
ATOM 3497 O O . MET B 1 1 ? -17.188 29.938 -32.219 1 33.97 1 MET B O 1
ATOM 3501 N N . LYS B 1 2 ? -18.094 30.781 -34.188 1 45.19 2 LYS B N 1
ATOM 3502 C CA . LYS B 1 2 ? -19.125 29.781 -34.406 1 45.19 2 LYS B CA 1
ATOM 3503 C C . LYS B 1 2 ? -18.516 28.453 -34.844 1 45.19 2 LYS B C 1
ATOM 3505 O O . LYS B 1 2 ? -18.984 27.375 -34.438 1 45.19 2 LYS B O 1
ATOM 3510 N N . HIS B 1 3 ? -17.516 28.594 -35.75 1 39 3 HIS B N 1
ATOM 3511 C CA . HIS B 1 3 ? -17 27.375 -36.375 1 39 3 HIS B CA 1
ATOM 3512 C C . HIS B 1 3 ? -16.109 26.594 -35.406 1 39 3 HIS B C 1
ATOM 3514 O O . HIS B 1 3 ? -15.969 25.375 -35.531 1 39 3 HIS B O 1
ATOM 3520 N N . LEU B 1 4 ? -15.336 27.375 -34.5 1 42.84 4 LEU B N 1
ATOM 3521 C CA . LEU B 1 4 ? -14.453 26.75 -33.531 1 42.84 4 LEU B CA 1
ATOM 3522 C C . LEU B 1 4 ? -15.266 25.953 -32.5 1 42.84 4 LEU B C 1
ATOM 3524 O O . LEU B 1 4 ? -14.773 24.969 -31.953 1 42.84 4 LEU B O 1
ATOM 3528 N N . TYR B 1 5 ? -16.562 26.375 -32.344 1 42.78 5 TYR B N 1
ATOM 3529 C CA . TYR B 1 5 ? -17.469 25.703 -31.406 1 42.78 5 TYR B CA 1
ATOM 3530 C C . TYR B 1 5 ? -17.859 24.328 -31.906 1 42.78 5 TYR B C 1
ATOM 3532 O O . TYR B 1 5 ? -17.953 23.375 -31.125 1 42.78 5 TYR B O 1
ATOM 3540 N N . ARG B 1 6 ? -18.016 24.203 -33.25 1 42 6 ARG B N 1
ATOM 3541 C CA . ARG B 1 6 ? -18.516 22.938 -33.781 1 42 6 ARG B CA 1
ATOM 3542 C C . ARG B 1 6 ? -17.453 21.844 -33.688 1 42 6 ARG B C 1
ATOM 3544 O O . ARG B 1 6 ? -17.781 20.688 -33.406 1 42 6 ARG B O 1
ATOM 3551 N N . TYR B 1 7 ? -16.125 22.297 -33.875 1 44.28 7 TYR B N 1
ATOM 3552 C CA . TYR B 1 7 ? -15.07 21.297 -33.781 1 44.28 7 TYR B CA 1
ATOM 3553 C C . TYR B 1 7 ? -14.891 20.812 -32.344 1 44.28 7 TYR B C 1
ATOM 3555 O O . TYR B 1 7 ? -14.602 19.641 -32.094 1 44.28 7 TYR B O 1
ATOM 3563 N N . PHE B 1 8 ? -15.227 21.75 -31.359 1 44.53 8 PHE B N 1
ATOM 3564 C CA . PHE B 1 8 ? -15.141 21.375 -29.953 1 44.53 8 PHE B CA 1
ATOM 3565 C C . PHE B 1 8 ? -16.203 20.328 -29.609 1 44.53 8 PHE B C 1
ATOM 3567 O O . PHE B 1 8 ? -15.93 19.359 -28.906 1 44.53 8 PHE B O 1
ATOM 3574 N N . VAL B 1 9 ? -17.406 20.469 -30.203 1 47.22 9 VAL B N 1
ATOM 3575 C CA . VAL B 1 9 ? -18.484 19.531 -29.922 1 47.22 9 VAL B CA 1
ATOM 3576 C C . VAL B 1 9 ? -18.156 18.172 -30.547 1 47.22 9 VAL B C 1
ATOM 3578 O O . VAL B 1 9 ? -18.375 17.125 -29.922 1 47.22 9 VAL B O 1
ATOM 3581 N N . LEU B 1 10 ? -17.484 18.188 -31.703 1 46.72 10 LEU B N 1
ATOM 3582 C CA . LEU B 1 10 ? -17.172 16.922 -32.344 1 46.72 10 LEU B CA 1
ATOM 3583 C C . LEU B 1 10 ? -16.062 16.188 -31.609 1 46.72 10 LEU B C 1
ATOM 3585 O O . LEU B 1 10 ? -16.141 14.969 -31.422 1 46.72 10 LEU B O 1
ATOM 3589 N N . ILE B 1 11 ? -15.07 16.969 -31.078 1 46.53 11 ILE B N 1
ATOM 3590 C CA . ILE B 1 11 ? -14.008 16.312 -30.328 1 46.53 11 ILE B CA 1
ATOM 3591 C C . ILE B 1 11 ? -14.562 15.789 -29 1 46.53 11 ILE B C 1
ATOM 3593 O O . ILE B 1 11 ? -14.25 14.672 -28.578 1 46.53 11 ILE B O 1
ATOM 3597 N N . ALA B 1 12 ? -15.531 16.578 -28.406 1 44.53 12 ALA B N 1
ATOM 3598 C CA . ALA B 1 12 ? -16.203 16.109 -27.203 1 44.53 12 ALA B CA 1
ATOM 3599 C C . ALA B 1 12 ? -17.031 14.852 -27.484 1 44.53 12 ALA B C 1
ATOM 3601 O O . ALA B 1 12 ? -17.047 13.922 -26.672 1 44.53 12 ALA B O 1
ATOM 3602 N N . LEU B 1 13 ? -17.625 14.812 -28.719 1 45.19 13 LEU B N 1
ATOM 3603 C CA . LEU B 1 13 ? -18.391 13.625 -29.062 1 45.19 13 LEU B CA 1
ATOM 3604 C C . LEU B 1 13 ? -17.469 12.438 -29.328 1 45.19 13 LEU B C 1
ATOM 3606 O O . LEU B 1 13 ? -17.781 11.305 -28.938 1 45.19 13 LEU B O 1
ATOM 3610 N N . ILE B 1 14 ? -16.328 12.742 -29.906 1 44.94 14 ILE B N 1
ATOM 3611 C CA . ILE B 1 14 ? -15.406 11.641 -30.156 1 44.94 14 ILE B CA 1
ATOM 3612 C C . ILE B 1 14 ? -14.828 11.156 -28.828 1 44.94 14 ILE B C 1
ATOM 3614 O O . ILE B 1 14 ? -14.695 9.945 -28.609 1 44.94 14 ILE B O 1
ATOM 3618 N N . PHE B 1 15 ? -14.539 12.148 -27.859 1 41.41 15 PHE B N 1
ATOM 3619 C CA . PHE B 1 15 ? -14.055 11.719 -26.562 1 41.41 15 PHE B CA 1
ATOM 3620 C C . PHE B 1 15 ? -15.125 10.922 -25.828 1 41.41 15 PHE B C 1
ATOM 3622 O O . PHE B 1 15 ? -14.82 9.945 -25.141 1 41.41 15 PHE B O 1
ATOM 3629 N N . LEU B 1 16 ? -16.422 11.344 -26.016 1 40.41 16 LEU B N 1
ATOM 3630 C CA . LEU B 1 16 ? -17.516 10.578 -25.438 1 40.41 16 LEU B CA 1
ATOM 3631 C C . LEU B 1 16 ? -17.625 9.203 -26.094 1 40.41 16 LEU B C 1
ATOM 3633 O O . LEU B 1 16 ? -17.859 8.203 -25.406 1 40.41 16 LEU B O 1
ATOM 3637 N N . LEU B 1 17 ? -17.406 9.148 -27.391 1 39.59 17 LEU B N 1
ATOM 3638 C CA . LEU B 1 17 ? -17.484 7.848 -28.031 1 39.59 17 LEU B CA 1
ATOM 3639 C C . LEU B 1 17 ? -16.281 6.988 -27.688 1 39.59 17 LEU B C 1
ATOM 3641 O O . LEU B 1 17 ? -16.406 5.777 -27.484 1 39.59 17 LEU B O 1
ATOM 3645 N N . MET B 1 18 ? -15.078 7.617 -27.531 1 36.22 18 MET B N 1
ATOM 3646 C CA . MET B 1 18 ? -13.938 6.785 -27.172 1 36.22 18 MET B CA 1
ATOM 3647 C C . MET B 1 18 ? -14.047 6.305 -25.719 1 36.22 18 MET B C 1
ATOM 3649 O O . MET B 1 18 ? -13.602 5.203 -25.391 1 36.22 18 MET B O 1
ATOM 3653 N N . THR B 1 19 ? -14.523 7.156 -24.719 1 34.5 19 THR B N 1
ATOM 3654 C CA . THR B 1 19 ? -14.773 6.652 -23.375 1 34.5 19 THR B CA 1
ATOM 3655 C C . THR B 1 19 ? -15.852 5.57 -23.391 1 34.5 19 THR B C 1
ATOM 3657 O O . THR B 1 19 ? -15.812 4.637 -22.594 1 34.5 19 THR B O 1
ATOM 3660 N N . ALA B 1 20 ? -16.828 5.711 -24.281 1 32.72 20 ALA B N 1
ATOM 3661 C CA . ALA B 1 20 ? -17.828 4.656 -24.391 1 32.72 20 ALA B CA 1
ATOM 3662 C C . ALA B 1 20 ? -17.234 3.383 -24.984 1 32.72 20 ALA B C 1
ATOM 3664 O O . ALA B 1 20 ? -17.578 2.273 -24.578 1 32.72 20 ALA B O 1
ATOM 3665 N N . ALA B 1 21 ? -16.328 3.504 -25.938 1 31.52 21 ALA B N 1
ATOM 3666 C CA . ALA B 1 21 ? -15.781 2.279 -26.516 1 31.52 21 ALA B CA 1
ATOM 3667 C C . ALA B 1 21 ? -14.914 1.539 -25.5 1 31.52 21 ALA B C 1
ATOM 3669 O O . ALA B 1 21 ? -14.875 0.306 -25.5 1 31.52 21 ALA B O 1
ATOM 3670 N N . LEU B 1 22 ? -14.094 2.254 -24.688 1 30.64 22 LEU B N 1
ATOM 3671 C CA . LEU B 1 22 ? -13.273 1.497 -23.75 1 30.64 22 LEU B CA 1
ATOM 3672 C C . LEU B 1 22 ? -14.148 0.768 -22.734 1 30.64 22 LEU B C 1
ATOM 3674 O O . LEU B 1 22 ? -13.703 -0.205 -22.109 1 30.64 22 LEU B O 1
ATOM 3678 N N . HIS B 1 23 ? -15.32 1.301 -22.297 1 28.88 23 HIS B N 1
ATOM 3679 C CA . HIS B 1 23 ? -16.172 0.54 -21.406 1 28.88 23 HIS B CA 1
ATOM 3680 C C . HIS B 1 23 ? -16.719 -0.71 -22.078 1 28.88 23 HIS B C 1
ATOM 3682 O O . HIS B 1 23 ? -17.188 -1.636 -21.406 1 28.88 23 HIS B O 1
ATOM 3688 N N . PHE B 1 24 ? -17.078 -0.662 -23.359 1 26.84 24 PHE B N 1
ATOM 3689 C CA . PHE B 1 24 ? -17.844 -1.771 -23.906 1 26.84 24 PHE B CA 1
ATOM 3690 C C . PHE B 1 24 ? -16.922 -2.891 -24.391 1 26.84 24 PHE B C 1
ATOM 3692 O O . PHE B 1 24 ? -17.359 -3.844 -25.031 1 26.84 24 PHE B O 1
ATOM 3699 N N . VAL B 1 25 ? -15.625 -2.748 -24.375 1 24.33 25 VAL B N 1
ATOM 3700 C CA . VAL B 1 25 ? -15.008 -3.908 -25 1 24.33 25 VAL B CA 1
ATOM 3701 C C . VAL B 1 25 ? -15.102 -5.117 -24.078 1 24.33 25 VAL B C 1
ATOM 3703 O O . VAL B 1 25 ? -14.242 -5.316 -23.219 1 24.33 25 VAL B O 1
ATOM 3706 N N . PRO B 1 26 ? -16.312 -5.23 -23.281 1 22.03 26 PRO B N 1
ATOM 3707 C CA . PRO B 1 26 ? -16.297 -6.363 -22.359 1 22.03 26 PRO B CA 1
ATOM 3708 C C . PRO B 1 26 ? -15.961 -7.684 -23.047 1 22.03 26 PRO B C 1
ATOM 3710 O O . PRO B 1 26 ? -15.25 -8.516 -22.484 1 22.03 26 PRO B O 1
ATOM 3713 N N . LYS B 1 27 ? -16.875 -8.109 -23.906 1 24.31 27 LYS B N 1
ATOM 3714 C CA . LYS B 1 27 ? -17.609 -9.375 -23.922 1 24.31 27 LYS B CA 1
ATOM 3715 C C . LYS B 1 27 ? -16.812 -10.461 -24.656 1 24.31 27 LYS B C 1
ATOM 3717 O O . LYS B 1 27 ? -17.328 -11.562 -24.875 1 24.31 27 LYS B O 1
ATOM 3722 N N . LEU B 1 28 ? -15.727 -10.109 -25.406 1 20.7 28 LEU B N 1
ATOM 3723 C CA . LEU B 1 28 ? -15.602 -11.172 -26.391 1 20.7 28 LEU B CA 1
ATOM 3724 C C . LEU B 1 28 ? -15.172 -12.477 -25.734 1 20.7 28 LEU B C 1
ATOM 3726 O O . LEU B 1 28 ? -15.617 -13.555 -26.141 1 20.7 28 LEU B O 1
ATOM 3730 N N . VAL B 1 29 ? -14.219 -12.5 -24.797 1 19.14 29 VAL B N 1
ATOM 3731 C CA . VAL B 1 29 ? -13.344 -13.656 -24.969 1 19.14 29 VAL B CA 1
ATOM 3732 C C . VAL B 1 29 ? -14.016 -14.898 -24.391 1 19.14 29 VAL B C 1
ATOM 3734 O O . VAL B 1 29 ? -13.812 -16.016 -24.891 1 19.14 29 VAL B O 1
ATOM 3737 N N . MET B 1 30 ? -14.688 -14.797 -23.25 1 18.89 30 MET B N 1
ATOM 3738 C CA . MET B 1 30 ? -14.609 -16.062 -22.516 1 18.89 30 MET B CA 1
ATOM 3739 C C . MET B 1 30 ? -15.562 -17.094 -23.094 1 18.89 30 MET B C 1
ATOM 3741 O O . MET B 1 30 ? -16.719 -17.188 -22.672 1 18.89 30 MET B O 1
ATOM 3745 N N . LYS B 1 31 ? -15.805 -17.125 -24.375 1 20.56 31 LYS B N 1
ATOM 3746 C CA . LYS B 1 31 ? -16.688 -18.266 -24.594 1 20.56 31 LYS B CA 1
ATOM 3747 C C . LYS B 1 31 ? -16.031 -19.578 -24.141 1 20.56 31 LYS B C 1
ATOM 3749 O O . LYS B 1 31 ? -15.109 -20.062 -24.797 1 20.56 31 LYS B O 1
ATOM 3754 N N . LYS B 1 32 ? -15.797 -19.766 -22.781 1 20.2 32 LYS B N 1
ATOM 3755 C CA . LYS B 1 32 ? -15.367 -21.062 -22.266 1 20.2 32 LYS B CA 1
ATOM 3756 C C . LYS B 1 32 ? -16.25 -22.188 -22.797 1 20.2 32 LYS B C 1
ATOM 3758 O O . LYS B 1 32 ? -17.469 -22.188 -22.578 1 20.2 32 LYS B O 1
ATOM 3763 N N . ASP B 1 33 ? -15.992 -22.781 -23.969 1 19.3 33 ASP B N 1
ATOM 3764 C CA . ASP B 1 33 ? -16.672 -24.016 -24.375 1 19.3 33 ASP B CA 1
ATOM 3765 C C . ASP B 1 33 ? -16.531 -25.094 -23.312 1 19.3 33 ASP B C 1
ATOM 3767 O O . ASP B 1 33 ? -15.438 -25.359 -22.828 1 19.3 33 ASP B O 1
ATOM 3771 N N . GLY B 1 34 ? -17.453 -25.297 -22.391 1 20.25 34 GLY B N 1
ATOM 3772 C CA . GLY B 1 34 ? -17.734 -26.234 -21.312 1 20.25 34 GLY B CA 1
ATOM 3773 C C . GLY B 1 34 ? -17.609 -27.688 -21.734 1 20.25 34 GLY B C 1
ATOM 3774 O O . GLY B 1 34 ? -18.594 -28.422 -21.766 1 20.25 34 GLY B O 1
ATOM 3775 N N . TYR B 1 35 ? -16.688 -28.141 -22.703 1 18.44 35 TYR B N 1
ATOM 3776 C CA . TYR B 1 35 ? -16.859 -29.562 -22.953 1 18.44 35 TYR B CA 1
ATOM 3777 C C . TYR B 1 35 ? -16.5 -30.391 -21.734 1 18.44 35 TYR B C 1
ATOM 3779 O O . TYR B 1 35 ? -15.375 -30.297 -21.219 1 18.44 35 TYR B O 1
ATOM 3787 N N . GLY B 1 36 ? -17.375 -30.688 -20.828 1 19.81 36 GLY B N 1
ATOM 3788 C CA . GLY B 1 36 ? -17.453 -31.5 -19.625 1 19.81 36 GLY B CA 1
ATOM 3789 C C . GLY B 1 36 ? -17.016 -32.938 -19.844 1 19.81 36 GLY B C 1
ATOM 3790 O O . GLY B 1 36 ? -17.844 -33.844 -19.891 1 19.81 36 GLY B O 1
ATOM 3791 N N . GLY B 1 37 ? -15.93 -33.312 -20.625 1 18.42 37 GLY B N 1
ATOM 3792 C CA . GLY B 1 37 ? -15.805 -34.75 -20.781 1 18.42 37 GLY B CA 1
ATOM 3793 C C . GLY B 1 37 ? -15.484 -35.438 -19.469 1 18.42 37 GLY B C 1
ATOM 3794 O O . GLY B 1 37 ? -14.844 -34.875 -18.594 1 18.42 37 GLY B O 1
ATOM 3795 N N . LYS B 1 38 ? -16.281 -36.406 -19.016 1 20.52 38 LYS B N 1
ATOM 3796 C CA . LYS B 1 38 ? -16.422 -37.312 -17.891 1 20.52 38 LYS B CA 1
ATOM 3797 C C . LYS B 1 38 ? -15.188 -38.219 -17.766 1 20.52 38 LYS B C 1
ATOM 3799 O O . LYS B 1 38 ? -15.039 -39.188 -18.516 1 20.52 38 LYS B O 1
ATOM 3804 N N . LEU B 1 39 ? -13.945 -37.719 -17.641 1 17.97 39 LEU B N 1
ATOM 3805 C CA . LEU B 1 39 ? -12.93 -38.75 -17.672 1 17.97 39 LEU B CA 1
ATOM 3806 C C . LEU B 1 39 ? -12.984 -39.625 -16.406 1 17.97 39 LEU B C 1
ATOM 3808 O O . LEU B 1 39 ? -13.055 -39.094 -15.297 1 17.97 39 LEU B O 1
ATOM 3812 N N . ARG B 1 40 ? -13.289 -40.906 -16.5 1 18.77 40 ARG B N 1
ATOM 3813 C CA . ARG B 1 40 ? -13.484 -42.031 -15.609 1 18.77 40 ARG B CA 1
ATOM 3814 C C . ARG B 1 40 ? -12.172 -42.438 -14.945 1 18.77 40 ARG B C 1
ATOM 3816 O O . ARG B 1 40 ? -11.203 -42.812 -15.633 1 18.77 40 ARG B O 1
ATOM 3823 N N . CYS B 1 41 ? -11.742 -41.719 -13.945 1 18.69 41 CYS B N 1
ATOM 3824 C CA . CYS B 1 41 ? -10.445 -42 -13.344 1 18.69 41 CYS B CA 1
ATOM 3825 C C . CYS B 1 41 ? -10.453 -43.312 -12.578 1 18.69 41 CYS B C 1
ATOM 3827 O O . CYS B 1 41 ? -11.156 -43.438 -11.578 1 18.69 41 CYS B O 1
ATOM 3829 N N . PRO B 1 42 ? -10.188 -44.469 -13.102 1 18.44 42 PRO B N 1
ATOM 3830 C CA . PRO B 1 42 ? -10.281 -45.75 -12.383 1 18.44 42 PRO B CA 1
ATOM 3831 C C . PRO B 1 42 ? -9.125 -45.969 -11.414 1 18.44 42 PRO B C 1
ATOM 3833 O O . PRO B 1 42 ? -8.984 -47.062 -10.852 1 18.44 42 PRO B O 1
ATOM 3836 N N . LEU B 1 43 ? -8.289 -45 -10.992 1 18.33 43 LEU B N 1
ATOM 3837 C CA . LEU B 1 43 ? -6.957 -45.531 -10.664 1 18.33 43 LEU B CA 1
ATOM 3838 C C . LEU B 1 43 ? -6.973 -46.25 -9.336 1 18.33 43 LEU B C 1
ATOM 3840 O O . LEU B 1 43 ? -7.574 -45.781 -8.367 1 18.33 43 LEU B O 1
ATOM 3844 N N . MET B 1 44 ? -6.547 -47.5 -9.289 1 18.38 44 MET B N 1
ATOM 3845 C CA . MET B 1 44 ? -6.457 -48.5 -8.234 1 18.38 44 MET B CA 1
ATOM 3846 C C . MET B 1 44 ? -5.293 -48.219 -7.301 1 18.38 44 MET B C 1
ATOM 3848 O O . MET B 1 44 ? -4.242 -47.75 -7.738 1 18.38 44 MET B O 1
ATOM 3852 N N . PRO B 1 45 ? -5.305 -48.188 -5.902 1 18.88 45 PRO B N 1
ATOM 3853 C CA . PRO B 1 45 ? -4.523 -47.812 -4.723 1 18.88 45 PRO B CA 1
ATOM 3854 C C . PRO B 1 45 ? -3.26 -48.656 -4.551 1 18.88 45 PRO B C 1
ATOM 3856 O O . PRO B 1 45 ? -3.34 -49.875 -4.355 1 18.88 45 PRO B O 1
ATOM 3859 N N . SER B 1 46 ? -2.156 -48.469 -5.398 1 19.86 46 SER B N 1
ATOM 3860 C CA . SER B 1 46 ? -1.127 -49.469 -5.102 1 19.86 46 SER B CA 1
ATOM 3861 C C . SER B 1 46 ? -0.444 -49.156 -3.77 1 19.86 46 SER B C 1
ATOM 3863 O O . SER B 1 46 ? -0.416 -48.031 -3.32 1 19.86 46 SER B O 1
ATOM 3865 N N . GLU B 1 47 ? 0.145 -50.094 -2.908 1 21.22 47 GLU B N 1
ATOM 3866 C CA . GLU B 1 47 ? 0.643 -50.406 -1.57 1 21.22 47 GLU B CA 1
ATOM 3867 C C . GLU B 1 47 ? 2.033 -49.812 -1.351 1 21.22 47 GLU B C 1
ATOM 3869 O O . GLU B 1 47 ? 3.029 -50.375 -1.824 1 21.22 47 GLU B O 1
ATOM 3874 N N . LEU B 1 48 ? 2.391 -48.469 -1.506 1 20.45 48 LEU B N 1
ATOM 3875 C CA . LEU B 1 48 ? 3.775 -48.031 -1.376 1 20.45 48 LEU B CA 1
ATOM 3876 C C . LEU B 1 48 ? 4.27 -48.188 0.057 1 20.45 48 LEU B C 1
ATOM 3878 O O . LEU B 1 48 ? 3.506 -48 1.007 1 20.45 48 LEU B O 1
ATOM 3882 N N . GLY B 1 49 ? 5.531 -48.688 0.273 1 21.53 49 GLY B N 1
ATOM 3883 C CA . GLY B 1 49 ? 6.391 -49.188 1.345 1 21.53 49 GLY B CA 1
ATOM 3884 C C . GLY B 1 49 ? 6.824 -48.062 2.291 1 21.53 49 GLY B C 1
ATOM 3885 O O . GLY B 1 49 ? 6.773 -46.906 1.942 1 21.53 49 GLY B O 1
ATOM 3886 N N . GLU B 1 50 ? 7.238 -48.344 3.639 1 23.91 50 GLU B N 1
ATOM 3887 C CA . GLU B 1 50 ? 7.438 -47.75 4.957 1 23.91 50 GLU B CA 1
ATOM 3888 C C . GLU B 1 50 ? 8.711 -46.906 5 1 23.91 50 GLU B C 1
ATOM 3890 O O . GLU B 1 50 ? 9.789 -47.406 5.277 1 23.91 50 GLU B O 1
ATOM 3895 N N . ILE B 1 51 ? 9.164 -46.094 4.055 1 24.5 51 ILE B N 1
ATOM 3896 C CA . ILE B 1 51 ? 10.477 -45.531 4.332 1 24.5 51 ILE B CA 1
ATOM 3897 C C . ILE B 1 51 ? 10.391 -44.625 5.559 1 24.5 51 ILE B C 1
ATOM 3899 O O . ILE B 1 51 ? 9.43 -43.844 5.707 1 24.5 51 ILE B O 1
ATOM 3903 N N . SER B 1 52 ? 11.281 -44.844 6.594 1 24.02 52 SER B N 1
ATOM 3904 C CA . SER B 1 52 ? 11.477 -44.281 7.934 1 24.02 52 SER B CA 1
ATOM 3905 C C . SER B 1 52 ? 11.844 -42.812 7.875 1 24.02 52 SER B C 1
ATOM 3907 O O . SER B 1 52 ? 12.922 -42.469 7.398 1 24.02 52 SER B O 1
ATOM 3909 N N . ASN B 1 53 ? 11.031 -41.906 7.469 1 22.69 53 ASN B N 1
ATOM 3910 C CA . ASN B 1 53 ? 11.203 -40.469 7.223 1 22.69 53 ASN B CA 1
ATOM 3911 C C . ASN B 1 53 ? 11.367 -39.688 8.523 1 22.69 53 ASN B C 1
ATOM 3913 O O . ASN B 1 53 ? 10.398 -39.125 9.039 1 22.69 53 ASN B O 1
ATOM 3917 N N . LYS B 1 54 ? 12.242 -40.094 9.531 1 25.53 54 LYS B N 1
ATOM 3918 C CA . LYS B 1 54 ? 12.352 -39.25 10.734 1 25.53 54 LYS B CA 1
ATOM 3919 C C . LYS B 1 54 ? 12.953 -37.906 10.422 1 25.53 54 LYS B C 1
ATOM 3921 O O . LYS B 1 54 ? 13.867 -37.438 11.109 1 25.53 54 LYS B O 1
ATOM 3926 N N . ALA B 1 55 ? 13.266 -37.469 9.195 1 28.66 55 ALA B N 1
ATOM 3927 C CA . ALA B 1 55 ? 13.758 -36.094 9.219 1 28.66 55 ALA B CA 1
ATOM 3928 C C . ALA B 1 55 ? 12.883 -35.188 10.094 1 28.66 55 ALA B C 1
ATOM 3930 O O . ALA B 1 55 ? 11.648 -35.219 9.977 1 28.66 55 ALA B O 1
ATOM 3931 N N . GLU B 1 56 ? 13.398 -34.75 11.242 1 27.75 56 GLU B N 1
ATOM 3932 C CA . GLU B 1 56 ? 12.883 -33.781 12.219 1 27.75 56 GLU B CA 1
ATOM 3933 C C . GLU B 1 56 ? 12.234 -32.594 11.531 1 27.75 56 GLU B C 1
ATOM 3935 O O . GLU B 1 56 ? 12.812 -32 10.609 1 27.75 56 GLU B O 1
ATOM 3940 N N . ASP B 1 57 ? 10.945 -32.469 11.531 1 27.12 57 ASP B N 1
ATOM 3941 C CA . ASP B 1 57 ? 9.922 -31.531 11.078 1 27.12 57 ASP B CA 1
ATOM 3942 C C . ASP B 1 57 ? 10.203 -30.125 11.578 1 27.12 57 ASP B C 1
ATOM 3944 O O . ASP B 1 57 ? 9.672 -29.703 12.609 1 27.12 57 ASP B O 1
ATOM 3948 N N . SER B 1 58 ? 11.484 -29.828 11.914 1 30 58 SER B N 1
ATOM 3949 C CA . SER B 1 58 ? 11.656 -28.422 12.289 1 30 58 SER B CA 1
ATOM 3950 C C . SER B 1 58 ? 10.977 -27.5 11.289 1 30 58 SER B C 1
ATOM 3952 O O . SER B 1 58 ? 11.586 -27.078 10.305 1 30 58 SER B O 1
ATOM 3954 N N . ASP B 1 59 ? 9.953 -27.875 10.68 1 28.55 59 ASP B N 1
ATOM 3955 C CA . ASP B 1 59 ? 9.102 -27.25 9.664 1 28.55 59 ASP B CA 1
ATOM 3956 C C . ASP B 1 59 ? 8.727 -25.828 10.055 1 28.55 59 ASP B C 1
ATOM 3958 O O . ASP B 1 59 ? 8.195 -25.594 11.141 1 28.55 59 ASP B O 1
ATOM 3962 N N . LYS B 1 60 ? 9.5 -24.922 9.516 1 31.61 60 LYS B N 1
ATOM 3963 C CA . LYS B 1 60 ? 9.406 -23.453 9.523 1 31.61 60 LYS B CA 1
ATOM 3964 C C . LYS B 1 60 ? 7.957 -23 9.414 1 31.61 60 LYS B C 1
ATOM 3966 O O . LYS B 1 60 ? 7.363 -23.047 8.336 1 31.61 60 LYS B O 1
ATOM 3971 N N . LYS B 1 61 ? 7.254 -22.969 10.547 1 30.8 61 LYS B N 1
ATOM 3972 C CA . LYS B 1 61 ? 5.902 -22.484 10.805 1 30.8 61 LYS B CA 1
ATOM 3973 C C . LYS B 1 61 ? 5.73 -21.062 10.289 1 30.8 61 LYS B C 1
ATOM 3975 O O . LYS B 1 61 ? 6.621 -20.219 10.461 1 30.8 61 LYS B O 1
ATOM 3980 N N . TRP B 1 62 ? 5.012 -20.891 9.352 1 28.91 62 TRP B N 1
ATOM 3981 C CA . TRP B 1 62 ? 4.512 -19.562 8.984 1 28.91 62 TRP B CA 1
ATOM 3982 C C . TRP B 1 62 ? 4.262 -18.719 10.227 1 28.91 62 TRP B C 1
ATOM 3984 O O . TRP B 1 62 ? 3.918 -19.25 11.289 1 28.91 62 TRP B O 1
ATOM 3994 N N . PRO B 1 63 ? 4.918 -17.703 10.445 1 31.23 63 PRO B N 1
ATOM 3995 C CA . PRO B 1 63 ? 4.555 -16.953 11.648 1 31.23 63 PRO B CA 1
ATOM 3996 C C . PRO B 1 63 ? 3.068 -17.047 11.977 1 31.23 63 PRO B C 1
ATOM 3998 O O . PRO B 1 63 ? 2.225 -16.938 11.086 1 31.23 63 PRO B O 1
ATOM 4001 N N . ALA B 1 64 ? 2.609 -17.828 12.898 1 32.03 64 ALA B N 1
ATOM 4002 C CA . ALA B 1 64 ? 1.305 -18.156 13.469 1 32.03 64 ALA B CA 1
ATOM 4003 C C . ALA B 1 64 ? 0.494 -16.891 13.734 1 32.03 64 ALA B C 1
ATOM 4005 O O . ALA B 1 64 ? -0.487 -16.938 14.484 1 32.03 64 ALA B O 1
ATOM 4006 N N . CYS B 1 65 ? 0.924 -15.695 13.477 1 32.06 65 CYS B N 1
ATOM 4007 C CA . CYS B 1 65 ? -0.059 -14.711 13.922 1 32.06 65 CYS B CA 1
ATOM 4008 C C . CYS B 1 65 ? -1.32 -14.781 13.07 1 32.06 65 CYS B C 1
ATOM 4010 O O . CYS B 1 65 ? -1.309 -14.383 11.898 1 32.06 65 CYS B O 1
ATOM 4012 N N . SER B 1 66 ? -2.166 -15.703 13.203 1 36.97 66 SER B N 1
ATOM 4013 C CA . SER B 1 66 ? -3.428 -15.852 12.484 1 36.97 66 SER B CA 1
ATOM 4014 C C . SER B 1 66 ? -4.27 -14.586 12.586 1 36.97 66 SER B C 1
ATOM 4016 O O . SER B 1 66 ? -4.629 -14.156 13.688 1 36.97 66 SER B O 1
ATOM 4018 N N . PHE B 1 67 ? -4.023 -13.695 11.828 1 39.56 67 PHE B N 1
ATOM 4019 C CA . PHE B 1 67 ? -4.812 -12.469 11.766 1 39.56 67 PHE B CA 1
ATOM 4020 C C . PHE B 1 67 ? -6.262 -12.773 11.414 1 39.56 67 PHE B C 1
ATOM 4022 O O . PHE B 1 67 ? -7.055 -11.859 11.18 1 39.56 67 PHE B O 1
ATOM 4029 N N . ILE B 1 68 ? -6.477 -14.016 11.18 1 34.91 68 ILE B N 1
ATOM 4030 C CA . ILE B 1 68 ? -7.871 -14.406 10.992 1 34.91 68 ILE B CA 1
ATOM 4031 C C . ILE B 1 68 ? -8.422 -14.992 12.289 1 34.91 68 ILE B C 1
ATOM 4033 O O . ILE B 1 68 ? -7.867 -15.945 12.836 1 34.91 68 ILE B O 1
ATOM 4037 N N . HIS B 1 69 ? -9.133 -14.18 13.039 1 37.19 69 HIS B N 1
ATOM 4038 C CA . HIS B 1 69 ? -9.781 -14.695 14.242 1 37.19 69 HIS B CA 1
ATOM 4039 C C . HIS B 1 69 ? -10.992 -15.547 13.891 1 37.19 69 HIS B C 1
ATOM 4041 O O . HIS B 1 69 ? -11.844 -15.133 13.094 1 37.19 69 HIS B O 1
ATOM 4047 N N . LYS B 1 70 ? -10.891 -16.828 14.094 1 41.38 70 LYS B N 1
ATOM 4048 C CA . LYS B 1 70 ? -12.008 -17.75 13.969 1 41.38 70 LYS B CA 1
ATOM 4049 C C . LYS B 1 70 ? -12.703 -17.953 15.32 1 41.38 70 LYS B C 1
ATOM 4051 O O . LYS B 1 70 ? -12.039 -18.188 16.328 1 41.38 70 LYS B O 1
ATOM 4056 N N . HIS B 1 71 ? -13.898 -17.281 15.586 1 37.88 71 HIS B N 1
ATOM 4057 C CA . HIS B 1 71 ? -14.664 -17.703 16.75 1 37.88 71 HIS B CA 1
ATOM 4058 C C . HIS B 1 71 ? -15.383 -19.016 16.484 1 37.88 71 HIS B C 1
ATOM 4060 O O . HIS B 1 71 ? -16.219 -19.109 15.586 1 37.88 71 HIS B O 1
ATOM 4066 N N . VAL B 1 72 ? -14.789 -19.984 16.938 1 39.06 72 VAL B N 1
ATOM 4067 C CA . VAL B 1 72 ? -15.469 -21.266 16.844 1 39.06 72 VAL B CA 1
ATOM 4068 C C . VAL B 1 72 ? -16.594 -21.344 17.859 1 39.06 72 VAL B C 1
ATOM 4070 O O . VAL B 1 72 ? -16.391 -21.062 19.047 1 39.06 72 VAL B O 1
ATOM 4073 N N . ARG B 1 73 ? -17.891 -21.125 17.531 1 34.94 73 ARG B N 1
ATOM 4074 C CA . ARG B 1 73 ? -19 -21.406 18.453 1 34.94 73 ARG B CA 1
ATOM 4075 C C . ARG B 1 73 ? -18.781 -22.719 19.172 1 34.94 73 ARG B C 1
ATOM 4077 O O . ARG B 1 73 ? -18.188 -23.656 18.625 1 34.94 73 ARG B O 1
ATOM 4084 N N . GLU B 1 74 ? -19.156 -22.672 20.422 1 35.22 74 GLU B N 1
ATOM 4085 C CA . GLU B 1 74 ? -19.438 -23.844 21.234 1 35.22 74 GLU B CA 1
ATOM 4086 C C . GLU B 1 74 ? -20.516 -24.719 20.594 1 35.22 74 GLU B C 1
ATOM 4088 O O . GLU B 1 74 ? -21.594 -24.219 20.234 1 35.22 74 GLU B O 1
ATOM 4093 N N . GLY B 1 75 ? -20.172 -25.75 19.859 1 34.69 75 GLY B N 1
ATOM 4094 C CA . GLY B 1 75 ? -20.953 -26.766 19.172 1 34.69 75 GLY B CA 1
ATOM 4095 C C . GLY B 1 75 ? -20.656 -26.844 17.688 1 34.69 75 GLY B C 1
ATOM 4096 O O . GLY B 1 75 ? -21.406 -27.469 16.922 1 34.69 75 GLY B O 1
ATOM 4097 N N . SER B 1 76 ? -20.266 -25.797 17.234 1 39.5 76 SER B N 1
ATOM 4098 C CA . SER B 1 76 ? -20 -25.906 15.797 1 39.5 76 SER B CA 1
ATOM 4099 C C . SER B 1 76 ? -19.266 -27.203 15.461 1 39.5 76 SER B C 1
ATOM 4101 O O . SER B 1 76 ? -18.25 -27.516 16.062 1 39.5 76 SER B O 1
ATOM 4103 N N . SER B 1 77 ? -20.016 -28.094 14.898 1 37.12 77 SER B N 1
ATOM 4104 C CA . SER B 1 77 ? -19.875 -29.5 14.5 1 37.12 77 SER B CA 1
ATOM 4105 C C . SER B 1 77 ? -18.453 -29.797 14.039 1 37.12 77 SER B C 1
ATOM 4107 O O . SER B 1 77 ? -17.672 -28.875 13.773 1 37.12 77 SER B O 1
ATOM 4109 N N . LYS B 1 78 ? -18.234 -31.141 13.531 1 40.97 78 LYS B N 1
ATOM 4110 C CA . LYS B 1 78 ? -17.578 -32.375 13.117 1 40.97 78 LYS B CA 1
ATOM 4111 C C . LYS B 1 78 ? -16.656 -32.125 11.922 1 40.97 78 LYS B C 1
ATOM 4113 O O . LYS B 1 78 ? -15.945 -33.031 11.492 1 40.97 78 LYS B O 1
ATOM 4118 N N . LEU B 1 79 ? -16.891 -31.156 10.984 1 50.88 79 LEU B N 1
ATOM 4119 C CA . LEU B 1 79 ? -16.078 -31.391 9.781 1 50.88 79 LEU B CA 1
ATOM 4120 C C . LEU B 1 79 ? -14.836 -30.516 9.789 1 50.88 79 LEU B C 1
ATOM 4122 O O . LEU B 1 79 ? -14.789 -29.484 9.094 1 50.88 79 LEU B O 1
ATOM 4126 N N . PRO B 1 80 ? -14.008 -30.594 10.805 1 55.62 80 PRO B N 1
ATOM 4127 C CA . PRO B 1 80 ? -12.773 -29.828 11.008 1 55.62 80 PRO B CA 1
ATOM 4128 C C . PRO B 1 80 ? -11.977 -29.641 9.719 1 55.62 80 PRO B C 1
ATOM 4130 O O . PRO B 1 80 ? -11.367 -28.578 9.516 1 55.62 80 PRO B O 1
ATOM 4133 N N . TYR B 1 81 ? -12.227 -30.5 8.758 1 72.75 81 TYR B N 1
ATOM 4134 C CA . TYR B 1 81 ? -11.297 -30.453 7.645 1 72.75 81 TYR B CA 1
ATOM 4135 C C . TYR B 1 81 ? -11.789 -29.5 6.559 1 72.75 81 TYR B C 1
ATOM 4137 O O . TYR B 1 81 ? -11.016 -29.078 5.691 1 72.75 81 TYR B O 1
ATOM 4145 N N . VAL B 1 82 ? -13.055 -29.016 6.762 1 85.19 82 VAL B N 1
ATOM 4146 C CA . VAL B 1 82 ? -13.602 -28.156 5.723 1 85.19 82 VAL B CA 1
ATOM 4147 C C . VAL B 1 82 ? -13.211 -26.703 6.004 1 85.19 82 VAL B C 1
ATOM 4149 O O . VAL B 1 82 ? -12.922 -25.953 5.078 1 85.19 82 VAL B O 1
ATOM 4152 N N . TRP B 1 83 ? -13.203 -26.375 7.332 1 88 83 TRP B N 1
ATOM 4153 C CA . TRP B 1 83 ? -12.945 -24.984 7.703 1 88 83 TRP B CA 1
ATOM 4154 C C . TRP B 1 83 ? -11.555 -24.828 8.305 1 88 83 TRP B C 1
ATOM 4156 O O . TRP B 1 83 ? -11.008 -23.719 8.328 1 88 83 TRP B O 1
ATOM 4166 N N . ASP B 1 84 ? -10.992 -25.891 8.812 1 74.31 84 ASP B N 1
ATOM 4167 C CA . ASP B 1 84 ? -9.742 -25.797 9.562 1 74.31 84 ASP B CA 1
ATOM 4168 C C . ASP B 1 84 ? -8.547 -26.188 8.688 1 74.31 84 ASP B C 1
ATOM 4170 O O . ASP B 1 84 ? -8.625 -27.141 7.906 1 74.31 84 ASP B O 1
ATOM 4174 N N . ASN B 1 85 ? -7.555 -25.328 8.664 1 66.31 85 ASN B N 1
ATOM 4175 C CA . ASN B 1 85 ? -6.32 -25.625 7.953 1 66.31 85 ASN B CA 1
ATOM 4176 C C . ASN B 1 85 ? -5.203 -26.016 8.914 1 66.31 85 ASN B C 1
ATOM 4178 O O . ASN B 1 85 ? -4.02 -25.906 8.578 1 66.31 85 ASN B O 1
ATOM 4182 N N . ASP B 1 86 ? -5.531 -26.438 10.039 1 61.34 86 ASP B N 1
ATOM 4183 C CA . ASP B 1 86 ? -4.543 -26.688 11.086 1 61.34 86 ASP B CA 1
ATOM 4184 C C . ASP B 1 86 ? -3.605 -27.828 10.703 1 61.34 86 ASP B C 1
ATOM 4186 O O . ASP B 1 86 ? -2.471 -27.906 11.18 1 61.34 86 ASP B O 1
ATOM 4190 N N . ASN B 1 87 ? -4.074 -28.672 9.82 1 59 87 ASN B N 1
ATOM 4191 C CA . ASN B 1 87 ? -3.246 -29.828 9.469 1 59 87 ASN B CA 1
ATOM 4192 C C . ASN B 1 87 ? -2.354 -29.531 8.266 1 59 87 ASN B C 1
ATOM 4194 O O . ASN B 1 87 ? -1.666 -30.422 7.766 1 59 87 ASN B O 1
ATOM 4198 N N . GLY B 1 88 ? -2.326 -28.391 7.832 1 66.75 88 GLY B N 1
ATOM 4199 C CA . GLY B 1 88 ? -1.479 -28.031 6.703 1 66.75 88 GLY B CA 1
ATOM 4200 C C . GLY B 1 88 ? -2.117 -28.312 5.359 1 66.75 88 GLY B C 1
ATOM 4201 O O . GLY B 1 88 ? -1.555 -27.984 4.312 1 66.75 88 GLY B O 1
ATOM 4202 N N . ASP B 1 89 ? -3.234 -28.891 5.441 1 73.38 89 ASP B N 1
ATOM 4203 C CA . ASP B 1 89 ? -3.936 -29.219 4.203 1 73.38 89 ASP B CA 1
ATOM 4204 C C . ASP B 1 89 ? -4.57 -27.984 3.586 1 73.38 89 ASP B C 1
ATOM 4206 O O . ASP B 1 89 ? -4.891 -27.031 4.297 1 73.38 89 ASP B O 1
ATOM 4210 N N . ASP B 1 90 ? -4.703 -28.031 2.188 1 82.44 90 ASP B N 1
ATOM 4211 C CA . ASP B 1 90 ? -5.285 -26.891 1.508 1 82.44 90 ASP B CA 1
ATOM 4212 C C . ASP B 1 90 ? -6.809 -26.938 1.539 1 82.44 90 ASP B C 1
ATOM 4214 O O . ASP B 1 90 ? -7.48 -26 1.106 1 82.44 90 ASP B O 1
ATOM 4218 N N . ARG B 1 91 ? -7.43 -27.969 2.057 1 88.44 91 ARG B N 1
ATOM 4219 C CA . ARG B 1 91 ? -8.859 -28.156 2.301 1 88.44 91 ARG B CA 1
ATOM 4220 C C . ARG B 1 91 ? -9.641 -28.172 0.991 1 88.44 91 ARG B C 1
ATOM 4222 O O . ARG B 1 91 ? -10.875 -28.203 0.997 1 88.44 91 ARG B O 1
ATOM 4229 N N . ILE B 1 92 ? -8.961 -28.172 -0.154 1 92.31 92 ILE B N 1
ATOM 4230 C CA . ILE B 1 92 ? -9.641 -28.062 -1.441 1 92.31 92 ILE B CA 1
ATOM 4231 C C . ILE B 1 92 ? -10.523 -29.281 -1.665 1 92.31 92 ILE B C 1
ATOM 4233 O O . ILE B 1 92 ? -11.727 -29.156 -1.899 1 92.31 92 ILE B O 1
ATOM 4237 N N . VAL B 1 93 ? -9.961 -30.438 -1.469 1 88.62 93 VAL B N 1
ATOM 4238 C CA . VAL B 1 93 ? -10.688 -31.688 -1.725 1 88.62 93 VAL B CA 1
ATOM 4239 C C . VAL B 1 93 ? -11.797 -31.859 -0.69 1 88.62 93 VAL B C 1
ATOM 4241 O O . VAL B 1 93 ? -12.922 -32.219 -1.032 1 88.62 93 VAL B O 1
ATOM 4244 N N . SER B 1 94 ? -11.5 -31.531 0.561 1 88.88 94 SER B N 1
ATOM 4245 C CA . SER B 1 94 ? -12.5 -31.609 1.62 1 88.88 94 SER B CA 1
ATOM 4246 C C . SER B 1 94 ? -13.688 -30.703 1.335 1 88.88 94 SER B C 1
ATOM 4248 O O . SER B 1 94 ? -14.836 -31.078 1.574 1 88.88 94 SER B O 1
ATOM 4250 N N . GLN B 1 95 ? -13.406 -29.594 0.779 1 93.44 95 GLN B N 1
ATOM 4251 C CA . GLN B 1 95 ? -14.469 -28.656 0.464 1 93.44 95 GLN B CA 1
ATOM 4252 C C . GLN B 1 95 ? -15.25 -29.094 -0.773 1 93.44 95 GLN B C 1
ATOM 4254 O O . GLN B 1 95 ? -16.469 -28.891 -0.854 1 93.44 95 GLN B O 1
ATOM 4259 N N . MET B 1 96 ? -14.609 -29.672 -1.722 1 92.94 96 MET B N 1
ATOM 4260 C CA . MET B 1 96 ? -15.266 -30.172 -2.932 1 92.94 96 MET B CA 1
ATOM 4261 C C . MET B 1 96 ? -16.25 -31.281 -2.604 1 92.94 96 MET B C 1
ATOM 4263 O O . MET B 1 96 ? -17.297 -31.391 -3.23 1 92.94 96 MET B O 1
ATOM 4267 N N . GLU B 1 97 ? -15.922 -32.031 -1.57 1 90.31 97 GLU B N 1
ATOM 4268 C CA . GLU B 1 97 ? -16.719 -33.188 -1.221 1 90.31 97 GLU B CA 1
ATOM 4269 C C . GLU B 1 97 ? -17.734 -32.875 -0.134 1 90.31 97 GLU B C 1
ATOM 4271 O O . GLU B 1 97 ? -18.562 -33.688 0.231 1 90.31 97 GLU B O 1
ATOM 4276 N N . PHE B 1 98 ? -17.703 -31.688 0.3 1 93.38 98 PHE B N 1
ATOM 4277 C CA . PHE B 1 98 ? -18.547 -31.281 1.413 1 93.38 98 PHE B CA 1
ATOM 4278 C C . PHE B 1 98 ? -19.984 -31.016 0.944 1 93.38 98 PHE B C 1
ATOM 4280 O O . PHE B 1 98 ? -20.203 -30.219 0.033 1 93.38 98 PHE B O 1
ATOM 4287 N N . THR B 1 99 ? -20.953 -31.734 1.554 1 94 99 THR B N 1
ATOM 4288 C CA . THR B 1 99 ? -22.375 -31.547 1.297 1 94 99 THR B CA 1
ATOM 4289 C C . THR B 1 99 ? -23.141 -31.312 2.602 1 94 99 THR B C 1
ATOM 4291 O O . THR B 1 99 ? -23.5 -32.281 3.281 1 94 99 THR B O 1
ATOM 4294 N N . PRO B 1 100 ? -23.328 -30.094 2.887 1 94.06 100 PRO B N 1
ATOM 4295 C CA . PRO B 1 100 ? -24.047 -29.797 4.129 1 94.06 100 PRO B CA 1
ATOM 4296 C C . PRO B 1 100 ? -25.547 -30.094 4.035 1 94.06 100 PRO B C 1
ATOM 4298 O O . PRO B 1 100 ? -26.078 -30.234 2.934 1 94.06 100 PRO B O 1
ATOM 4301 N N . LYS B 1 101 ? -26.156 -30.25 5.254 1 92.44 101 LYS B N 1
ATOM 4302 C CA . LYS B 1 101 ? -27.609 -30.266 5.297 1 92.44 101 LYS B CA 1
ATOM 4303 C C . LYS B 1 101 ? -28.188 -28.906 4.918 1 92.44 101 LYS B C 1
ATOM 4305 O O . LYS B 1 101 ? -27.859 -27.891 5.543 1 92.44 101 LYS B O 1
ATOM 4310 N N . ILE B 1 102 ? -29.031 -28.953 3.926 1 92.56 102 ILE B N 1
ATOM 4311 C CA . ILE B 1 102 ? -29.562 -27.688 3.398 1 92.56 102 ILE B CA 1
ATOM 4312 C C . ILE B 1 102 ? -30.734 -27.234 4.25 1 92.56 102 ILE B C 1
ATOM 4314 O O . ILE B 1 102 ? -31.625 -28.031 4.57 1 92.56 102 ILE B O 1
ATOM 4318 N N . LYS B 1 103 ? -30.594 -26.016 4.598 1 90.88 103 LYS B N 1
ATOM 4319 C CA . LYS B 1 103 ? -31.688 -25.406 5.355 1 90.88 103 LYS B CA 1
ATOM 4320 C C . LYS B 1 103 ? -32.094 -24.062 4.766 1 90.88 103 LYS B C 1
ATOM 4322 O O . LYS B 1 103 ? -31.234 -23.297 4.324 1 90.88 103 LYS B O 1
ATOM 4327 N N . GLY B 1 104 ? -33.406 -23.812 4.785 1 91.5 104 GLY B N 1
ATOM 4328 C CA . GLY B 1 104 ? -33.906 -22.484 4.426 1 91.5 104 GLY B CA 1
ATOM 4329 C C . GLY B 1 104 ? -33.875 -22.234 2.93 1 91.5 104 GLY B C 1
ATOM 4330 O O . GLY B 1 104 ? -33.938 -23.172 2.133 1 91.5 104 GLY B O 1
ATOM 4331 N N . GLU B 1 105 ? -33.844 -20.984 2.58 1 93.94 105 GLU B N 1
ATOM 4332 C CA . GLU B 1 105 ? -33.875 -20.531 1.19 1 93.94 105 GLU B CA 1
ATOM 4333 C C . GLU B 1 105 ? -32.5 -20.578 0.547 1 93.94 105 GLU B C 1
ATOM 4335 O O . GLU B 1 105 ? -31.484 -20.734 1.24 1 93.94 105 GLU B O 1
ATOM 4340 N N . LYS B 1 106 ? -32.562 -20.484 -0.774 1 96.12 106 LYS B N 1
ATOM 4341 C CA . LYS B 1 106 ? -31.312 -20.422 -1.539 1 96.12 106 LYS B CA 1
ATOM 4342 C C . LYS B 1 106 ? -30.438 -19.25 -1.073 1 96.12 106 LYS B C 1
ATOM 4344 O O . LYS B 1 106 ? -30.938 -18.156 -0.826 1 96.12 106 LYS B O 1
ATOM 4349 N N . LYS B 1 107 ? -29.188 -19.547 -0.932 1 97.81 107 LYS B N 1
ATOM 4350 C CA . LYS B 1 107 ? -28.25 -18.5 -0.562 1 97.81 107 LYS B CA 1
ATOM 4351 C C . LYS B 1 107 ? -28.016 -17.547 -1.726 1 97.81 107 LYS B C 1
ATOM 4353 O O . LYS B 1 107 ? -27.75 -17.984 -2.848 1 97.81 107 LYS B O 1
ATOM 4358 N N . VAL B 1 108 ? -28.125 -16.297 -1.451 1 96.88 108 VAL B N 1
ATOM 4359 C CA . VAL B 1 108 ? -28 -15.25 -2.469 1 96.88 108 VAL B CA 1
ATOM 4360 C C . VAL B 1 108 ? -26.609 -14.641 -2.412 1 96.88 108 VAL B C 1
ATOM 4362 O O . VAL B 1 108 ? -26.188 -14.117 -1.375 1 96.88 108 VAL B O 1
ATOM 4365 N N . ILE B 1 109 ? -25.891 -14.734 -3.535 1 96.69 109 ILE B N 1
ATOM 4366 C CA . ILE B 1 109 ? -24.547 -14.188 -3.656 1 96.69 109 ILE B CA 1
ATOM 4367 C C . ILE B 1 109 ? -24.547 -12.977 -4.586 1 96.69 109 ILE B C 1
ATOM 4369 O O . ILE B 1 109 ? -24.938 -13.086 -5.75 1 96.69 109 ILE B O 1
ATOM 4373 N N . TRP B 1 110 ? -24.125 -11.859 -4.02 1 94.62 110 TRP B N 1
ATOM 4374 C CA . TRP B 1 110 ? -23.953 -10.68 -4.863 1 94.62 110 TRP B CA 1
ATOM 4375 C C . TRP B 1 110 ? -22.516 -10.586 -5.387 1 94.62 110 TRP B C 1
ATOM 4377 O O . TRP B 1 110 ? -21.562 -10.773 -4.629 1 94.62 110 TRP B O 1
ATOM 4387 N N . THR B 1 111 ? -22.359 -10.367 -6.652 1 93.06 111 THR B N 1
ATOM 4388 C CA . THR B 1 111 ? -21.094 -9.984 -7.25 1 93.06 111 THR B CA 1
ATOM 4389 C C . THR B 1 111 ? -21.312 -9.172 -8.523 1 93.06 111 THR B C 1
ATOM 4391 O O . THR B 1 111 ? -22.406 -9.188 -9.094 1 93.06 111 THR B O 1
ATOM 4394 N N . ARG B 1 112 ? -20.297 -8.422 -8.859 1 86.5 112 ARG B N 1
ATOM 4395 C CA . ARG B 1 112 ? -20.391 -7.75 -10.156 1 86.5 112 ARG B CA 1
ATOM 4396 C C . ARG B 1 112 ? -20.141 -8.727 -11.297 1 86.5 112 ARG B C 1
ATOM 4398 O O . ARG B 1 112 ? -19.156 -9.477 -11.281 1 86.5 112 ARG B O 1
ATOM 4405 N N . ALA B 1 113 ? -21.062 -8.758 -12.195 1 77.38 113 ALA B N 1
ATOM 4406 C CA . ALA B 1 113 ? -21.031 -9.75 -13.266 1 77.38 113 ALA B CA 1
ATOM 4407 C C . ALA B 1 113 ? -19.703 -9.703 -14.023 1 77.38 113 ALA B C 1
ATOM 4409 O O . ALA B 1 113 ? -19.156 -10.75 -14.367 1 77.38 113 ALA B O 1
ATOM 4410 N N . SER B 1 114 ? -19.188 -8.531 -14.18 1 83.75 114 SER B N 1
ATOM 4411 C CA . SER B 1 114 ? -18 -8.367 -15.008 1 83.75 114 SER B CA 1
ATOM 4412 C C . SER B 1 114 ? -16.734 -8.828 -14.273 1 83.75 114 SER B C 1
ATOM 4414 O O . SER B 1 114 ? -15.719 -9.125 -14.898 1 83.75 114 SER B O 1
ATOM 4416 N N . ASP B 1 115 ? -16.859 -9 -13.031 1 88 115 ASP B N 1
ATOM 4417 C CA . ASP B 1 115 ? -15.664 -9.289 -12.258 1 88 115 ASP B CA 1
ATOM 4418 C C . ASP B 1 115 ? -15.258 -10.758 -12.391 1 88 115 ASP B C 1
ATOM 4420 O O . ASP B 1 115 ? -14.078 -11.086 -12.359 1 88 115 ASP B O 1
ATOM 4424 N N . PHE B 1 116 ? -16.234 -11.656 -12.586 1 91.44 116 PHE B N 1
ATOM 4425 C CA . PHE B 1 116 ? -15.914 -13.078 -12.523 1 91.44 116 PHE B CA 1
ATOM 4426 C C . PHE B 1 116 ? -16.453 -13.805 -13.75 1 91.44 116 PHE B C 1
ATOM 4428 O O . PHE B 1 116 ? -16.328 -15.023 -13.852 1 91.44 116 PHE B O 1
ATOM 4435 N N . ASN B 1 117 ? -16.969 -13.086 -14.688 1 89.69 117 ASN B N 1
ATOM 4436 C CA . ASN B 1 117 ? -17.5 -13.641 -15.93 1 89.69 117 ASN B CA 1
ATOM 4437 C C . ASN B 1 117 ? -18.469 -14.789 -15.656 1 89.69 117 ASN B C 1
ATOM 4439 O O . ASN B 1 117 ? -18.328 -15.875 -16.219 1 89.69 117 ASN B O 1
ATOM 4443 N N . VAL B 1 118 ? -19.328 -14.609 -14.727 1 92.38 118 VAL B N 1
ATOM 4444 C CA . VAL B 1 118 ? -20.344 -15.594 -14.406 1 92.38 118 VAL B CA 1
ATOM 4445 C C . VAL B 1 118 ? -21.734 -14.984 -14.586 1 92.38 118 VAL B C 1
ATOM 4447 O O . VAL B 1 118 ? -21.938 -13.805 -14.289 1 92.38 118 VAL B O 1
ATOM 4450 N N . PRO B 1 119 ? -22.688 -15.797 -15.133 1 92.19 119 PRO B N 1
ATOM 4451 C CA . PRO B 1 119 ? -24.047 -15.273 -15.297 1 92.19 119 PRO B CA 1
ATOM 4452 C C . PRO B 1 119 ? -24.797 -15.18 -13.977 1 92.19 119 PRO B C 1
ATOM 4454 O O . PRO B 1 119 ? -24.547 -15.961 -13.055 1 92.19 119 PRO B O 1
ATOM 4457 N N . ALA B 1 120 ? -25.672 -14.219 -13.992 1 93.94 120 ALA B N 1
ATOM 4458 C CA . ALA B 1 120 ? -26.594 -14.195 -12.867 1 93.94 120 ALA B CA 1
ATOM 4459 C C . ALA B 1 120 ? -27.516 -15.414 -12.891 1 93.94 120 ALA B C 1
ATOM 4461 O O . ALA B 1 120 ? -27.688 -16.047 -13.938 1 93.94 120 ALA B O 1
ATOM 4462 N N . GLY B 1 121 ? -28 -15.695 -11.68 1 95.12 121 GLY B N 1
ATOM 4463 C CA . GLY B 1 121 ? -28.906 -16.812 -11.578 1 95.12 121 GLY B CA 1
ATOM 4464 C C . GLY B 1 121 ? -28.266 -18.078 -11.023 1 95.12 121 GLY B C 1
ATOM 4465 O O . GLY B 1 121 ? -27.312 -17.984 -10.25 1 95.12 121 GLY B O 1
ATOM 4466 N N . ASP B 1 122 ? -28.828 -19.25 -11.414 1 96.12 122 ASP B N 1
ATOM 4467 C CA . ASP B 1 122 ? -28.484 -20.516 -10.773 1 96.12 122 ASP B CA 1
ATOM 4468 C C . ASP B 1 122 ? -27.562 -21.344 -11.672 1 96.12 122 ASP B C 1
ATOM 4470 O O . ASP B 1 122 ? -27.031 -22.375 -11.242 1 96.12 122 ASP B O 1
ATOM 4474 N N . ALA B 1 123 ? -27.359 -20.844 -12.867 1 95.19 123 ALA B N 1
ATOM 4475 C CA . ALA B 1 123 ? -26.719 -21.656 -13.898 1 95.19 123 ALA B CA 1
ATOM 4476 C C . ALA B 1 123 ? -25.328 -22.109 -13.469 1 95.19 123 ALA B C 1
ATOM 4478 O O . ALA B 1 123 ? -24.938 -23.25 -13.719 1 95.19 123 ALA B O 1
ATOM 4479 N N . LYS B 1 124 ? -24.609 -21.234 -12.797 1 94.88 124 LYS B N 1
ATOM 4480 C CA . LYS B 1 124 ? -23.234 -21.531 -12.398 1 94.88 124 LYS B CA 1
ATOM 4481 C C . LYS B 1 124 ? -23.188 -22.688 -11.414 1 94.88 124 LYS B C 1
ATOM 4483 O O . LYS B 1 124 ? -22.172 -23.391 -11.305 1 94.88 124 LYS B O 1
ATOM 4488 N N . PHE B 1 125 ? -24.359 -23 -10.75 1 97.25 125 PHE B N 1
ATOM 4489 C CA . PHE B 1 125 ? -24.359 -24 -9.688 1 97.25 125 PHE B CA 1
ATOM 4490 C C . PHE B 1 125 ? -25.078 -25.266 -10.133 1 97.25 125 PHE B C 1
ATOM 4492 O O . PHE B 1 125 ? -25.156 -26.234 -9.391 1 97.25 125 PHE B O 1
ATOM 4499 N N . SER B 1 126 ? -25.547 -25.359 -11.336 1 95.69 126 SER B N 1
ATOM 4500 C CA . SER B 1 126 ? -26.422 -26.422 -11.805 1 95.69 126 SER B CA 1
ATOM 4501 C C . SER B 1 126 ? -25.75 -27.781 -11.711 1 95.69 126 SER B C 1
ATOM 4503 O O . SER B 1 126 ? -26.406 -28.797 -11.453 1 95.69 126 SER B O 1
ATOM 4505 N N . THR B 1 127 ? -24.406 -27.828 -11.805 1 94.5 127 THR B N 1
ATOM 4506 C CA . THR B 1 127 ? -23.703 -29.109 -11.812 1 94.5 127 THR B CA 1
ATOM 4507 C C . THR B 1 127 ? -23.031 -29.359 -10.469 1 94.5 127 THR B C 1
ATOM 4509 O O . THR B 1 127 ? -22.281 -30.328 -10.312 1 94.5 127 THR B O 1
ATOM 4512 N N . CYS B 1 128 ? -23.266 -28.469 -9.57 1 96.88 128 CYS B N 1
ATOM 4513 C CA . CYS B 1 128 ? -22.641 -28.609 -8.266 1 96.88 128 CYS B CA 1
ATOM 4514 C C . CYS B 1 128 ? -23.422 -29.578 -7.387 1 96.88 128 CYS B C 1
ATOM 4516 O O . CYS B 1 128 ? -24.656 -29.625 -7.441 1 96.88 128 CYS B O 1
ATOM 4518 N N . PRO B 1 129 ? -22.672 -30.328 -6.508 1 94.88 129 PRO B N 1
ATOM 4519 C CA . PRO B 1 129 ? -23.375 -31.172 -5.539 1 94.88 129 PRO B CA 1
ATOM 4520 C C . PRO B 1 129 ? -24.344 -30.375 -4.664 1 94.88 129 PRO B C 1
ATOM 4522 O O . PRO B 1 129 ? -25.438 -30.859 -4.359 1 94.88 129 PRO B O 1
ATOM 4525 N N . VAL B 1 130 ? -23.891 -29.266 -4.262 1 96.94 130 VAL B N 1
ATOM 4526 C CA . VAL B 1 130 ? -24.75 -28.312 -3.57 1 96.94 130 VAL B CA 1
ATOM 4527 C C . VAL B 1 130 ? -25.062 -27.141 -4.496 1 96.94 130 VAL B C 1
ATOM 4529 O O . VAL B 1 130 ? -24.188 -26.328 -4.801 1 96.94 130 VAL B O 1
ATOM 4532 N N . ASN B 1 131 ? -26.281 -27.094 -4.965 1 97.06 131 ASN B N 1
ATOM 4533 C CA . ASN B 1 131 ? -26.656 -26.094 -5.957 1 97.06 131 ASN B CA 1
ATOM 4534 C C . ASN B 1 131 ? -27.672 -25.094 -5.398 1 97.06 131 ASN B C 1
ATOM 4536 O O . ASN B 1 131 ? -28.406 -24.469 -6.156 1 97.06 131 ASN B O 1
ATOM 4540 N N . HIS B 1 132 ? -27.719 -25.016 -4.117 1 98.25 132 HIS B N 1
ATOM 4541 C CA . HIS B 1 132 ? -28.688 -24.203 -3.402 1 98.25 132 HIS B CA 1
ATOM 4542 C C . HIS B 1 132 ? -28.188 -22.766 -3.262 1 98.25 132 HIS B C 1
ATOM 4544 O O . HIS B 1 132 ? -28.156 -22.219 -2.158 1 98.25 132 HIS B O 1
ATOM 4550 N N . CYS B 1 133 ? -27.703 -22.172 -4.363 1 98.12 133 CYS B N 1
ATOM 4551 C CA . CYS B 1 133 ? -27.203 -20.797 -4.422 1 98.12 133 CYS B CA 1
ATOM 4552 C C . CYS B 1 133 ? -27.656 -20.109 -5.695 1 98.12 133 CYS B C 1
ATOM 4554 O O . CYS B 1 133 ? -28.031 -20.766 -6.672 1 98.12 133 CYS B O 1
ATOM 4556 N N . THR B 1 134 ? -27.719 -18.781 -5.637 1 97.38 134 THR B N 1
ATOM 4557 C CA . THR B 1 134 ? -28.031 -17.953 -6.801 1 97.38 134 THR B CA 1
ATOM 4558 C C . THR B 1 134 ? -27.172 -16.703 -6.809 1 97.38 134 THR B C 1
ATOM 4560 O O . THR B 1 134 ? -26.828 -16.156 -5.75 1 97.38 134 THR B O 1
ATOM 4563 N N . ILE B 1 135 ? -26.781 -16.219 -8 1 96.62 135 ILE B N 1
ATOM 4564 C CA . ILE B 1 135 ? -25.969 -15.016 -8.156 1 96.62 135 ILE B CA 1
ATOM 4565 C C . ILE B 1 135 ? -26.859 -13.859 -8.609 1 96.62 135 ILE B C 1
ATOM 4567 O O . ILE B 1 135 ? -27.703 -14.016 -9.484 1 96.62 135 ILE B O 1
ATOM 4571 N N . ILE B 1 136 ? -26.672 -12.742 -7.93 1 94.94 136 ILE B N 1
ATOM 4572 C CA . ILE B 1 136 ? -27.406 -11.547 -8.344 1 94.94 136 ILE B CA 1
ATOM 4573 C C . ILE B 1 136 ? -26.422 -10.406 -8.586 1 94.94 136 ILE B C 1
ATOM 4575 O O . ILE B 1 136 ? -25.281 -10.438 -8.102 1 94.94 136 ILE B O 1
ATOM 4579 N N . GLU B 1 137 ? -26.844 -9.398 -9.352 1 90.56 137 GLU B N 1
ATOM 4580 C CA . GLU B 1 137 ? -26.016 -8.242 -9.641 1 90.56 137 GLU B CA 1
ATOM 4581 C C . GLU B 1 137 ? -26.547 -6.984 -8.953 1 90.56 137 GLU B C 1
ATOM 4583 O O . GLU B 1 137 ? -25.828 -5.996 -8.805 1 90.56 137 GLU B O 1
ATOM 4588 N N . ASP B 1 138 ? -27.766 -7.078 -8.602 1 87.62 138 ASP B N 1
ATOM 4589 C CA . ASP B 1 138 ? -28.406 -5.934 -7.957 1 87.62 138 ASP B CA 1
ATOM 4590 C C . ASP B 1 138 ? -28.078 -5.898 -6.465 1 87.62 138 ASP B C 1
ATOM 4592 O O . ASP B 1 138 ? -28.578 -6.719 -5.695 1 87.62 138 ASP B O 1
ATOM 4596 N N . GLU B 1 139 ? -27.375 -4.965 -6.102 1 84.31 139 GLU B N 1
ATOM 4597 C CA . GLU B 1 139 ? -26.922 -4.848 -4.719 1 84.31 139 GLU B CA 1
ATOM 4598 C C . GLU B 1 139 ? -28.062 -4.469 -3.787 1 84.31 139 GLU B C 1
ATOM 4600 O O . GLU B 1 139 ? -27.953 -4.586 -2.566 1 84.31 139 GLU B O 1
ATOM 4605 N N . SER B 1 140 ? -29.141 -4.012 -4.293 1 83.5 140 SER B N 1
ATOM 4606 C CA . SER B 1 140 ? -30.266 -3.57 -3.486 1 83.5 140 SER B CA 1
ATOM 4607 C C . SER B 1 140 ? -31.203 -4.73 -3.172 1 83.5 140 SER B C 1
ATOM 4609 O O . SER B 1 140 ? -32.219 -4.551 -2.482 1 83.5 140 SER B O 1
ATOM 4611 N N . PHE B 1 141 ? -30.875 -5.82 -3.631 1 86.25 141 PHE B N 1
ATOM 4612 C CA . PHE B 1 141 ? -31.688 -6.996 -3.336 1 86.25 141 PHE B CA 1
ATOM 4613 C C . PHE B 1 141 ? -31.875 -7.156 -1.833 1 86.25 141 PHE B C 1
ATOM 4615 O O . PHE B 1 141 ? -30.953 -6.953 -1.058 1 86.25 141 PHE B O 1
ATOM 4622 N N . PRO B 1 142 ? -33 -7.453 -1.384 1 83.62 142 PRO B N 1
ATOM 4623 C CA . PRO B 1 142 ? -33.375 -7.359 0.03 1 83.62 142 PRO B CA 1
ATOM 4624 C C . PRO B 1 142 ? -32.531 -8.281 0.92 1 83.62 142 PRO B C 1
ATOM 4626 O O . PRO B 1 142 ? -32.219 -7.914 2.047 1 83.62 142 PRO B O 1
ATOM 4629 N N . VAL B 1 143 ? -32.375 -9.516 0.422 1 88.56 143 VAL B N 1
ATOM 4630 C CA . VAL B 1 143 ? -31.625 -10.453 1.26 1 88.56 143 VAL B CA 1
ATOM 4631 C C . VAL B 1 143 ? -30.406 -10.977 0.493 1 88.56 143 VAL B C 1
ATOM 4633 O O . VAL B 1 143 ? -30.562 -11.672 -0.514 1 88.56 143 VAL B O 1
ATOM 4636 N N . ILE B 1 144 ? -29.281 -10.555 0.899 1 92.94 144 ILE B N 1
ATOM 4637 C CA . ILE B 1 144 ? -28.016 -11.016 0.341 1 92.94 144 ILE B CA 1
ATOM 4638 C C . ILE B 1 144 ? -27.234 -11.766 1.411 1 92.94 144 ILE B C 1
ATOM 4640 O O . ILE B 1 144 ? -26.984 -11.234 2.498 1 92.94 144 ILE B O 1
ATOM 4644 N N . ASP B 1 145 ? -26.906 -13.023 1.078 1 95.31 145 ASP B N 1
ATOM 4645 C CA . ASP B 1 145 ? -26.188 -13.852 2.045 1 95.31 145 ASP B CA 1
ATOM 4646 C C . ASP B 1 145 ? -24.688 -13.586 1.987 1 95.31 145 ASP B C 1
ATOM 4648 O O . ASP B 1 145 ? -24 -13.68 3.004 1 95.31 145 ASP B O 1
ATOM 4652 N N . ALA B 1 146 ? -24.203 -13.336 0.81 1 96.06 146 ALA B N 1
ATOM 4653 C CA . ALA B 1 146 ? -22.781 -13.102 0.648 1 96.06 146 ALA B CA 1
ATOM 4654 C C . ALA B 1 146 ? -22.5 -12.094 -0.463 1 96.06 146 ALA B C 1
ATOM 4656 O O . ALA B 1 146 ? -23.25 -12.023 -1.445 1 96.06 146 ALA B O 1
ATOM 4657 N N . LYS B 1 147 ? -21.469 -11.312 -0.247 1 93.88 1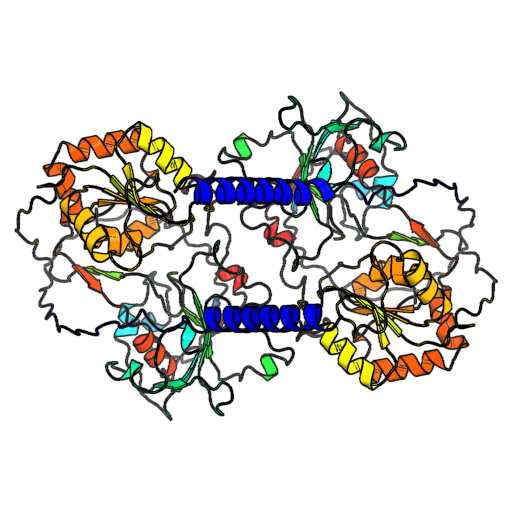47 LYS B N 1
ATOM 4658 C CA . LYS B 1 147 ? -20.922 -10.438 -1.284 1 93.88 147 LYS B CA 1
ATOM 4659 C C . LYS B 1 147 ? -19.5 -10.844 -1.662 1 93.88 147 LYS B C 1
ATOM 4661 O O . LYS B 1 147 ? -18.641 -10.969 -0.795 1 93.88 147 LYS B O 1
ATOM 4666 N N . LEU B 1 148 ? -19.359 -11.086 -2.91 1 95.56 148 LEU B N 1
ATOM 4667 C CA . LEU B 1 148 ? -18.062 -11.453 -3.441 1 95.56 148 LEU B CA 1
ATOM 4668 C C . LEU B 1 148 ? -17.422 -10.281 -4.176 1 95.56 148 LEU B C 1
ATOM 4670 O O . LEU B 1 148 ? -17.922 -9.844 -5.215 1 95.56 148 LEU B O 1
ATOM 4674 N N . TRP B 1 149 ? -16.281 -9.852 -3.588 1 93 149 TRP B N 1
ATOM 4675 C CA . TRP B 1 149 ? -15.586 -8.703 -4.148 1 93 149 TRP B CA 1
ATOM 4676 C C . TRP B 1 149 ? -14.289 -9.133 -4.832 1 93 149 TRP B C 1
ATOM 4678 O O . TRP B 1 149 ? -13.594 -10.039 -4.355 1 93 149 TRP B O 1
ATOM 4688 N N . ASN B 1 150 ? -13.984 -8.43 -5.898 1 94 150 ASN B N 1
ATOM 4689 C CA . ASN B 1 150 ? -12.719 -8.719 -6.566 1 94 150 ASN B CA 1
ATOM 4690 C C . ASN B 1 150 ? -11.547 -8.031 -5.867 1 94 150 ASN B C 1
ATOM 4692 O O . ASN B 1 150 ? -11.742 -7.289 -4.902 1 94 150 ASN B O 1
ATOM 4696 N N . MET B 1 151 ? -10.414 -8.195 -6.348 1 94.94 151 MET B N 1
ATOM 4697 C CA . MET B 1 151 ? -9.156 -7.809 -5.707 1 94.94 151 MET B CA 1
ATOM 4698 C C . MET B 1 151 ? -9.008 -6.289 -5.668 1 94.94 151 MET B C 1
ATOM 4700 O O . MET B 1 151 ? -8.18 -5.766 -4.922 1 94.94 151 MET B O 1
ATOM 4704 N N . GLN B 1 152 ? -9.781 -5.543 -6.352 1 92.56 152 GLN B N 1
ATOM 4705 C CA . GLN B 1 152 ? -9.578 -4.105 -6.508 1 92.56 152 GLN B CA 1
ATOM 4706 C C . GLN B 1 152 ? -10.289 -3.328 -5.402 1 92.56 152 GLN B C 1
ATOM 4708 O O . GLN B 1 152 ? -10.141 -2.107 -5.305 1 92.56 152 GLN B O 1
ATOM 4713 N N . PHE B 1 153 ? -10.945 -4 -4.504 1 90.81 153 PHE B N 1
ATOM 4714 C CA . PHE B 1 153 ? -11.648 -3.346 -3.41 1 90.81 153 PHE B CA 1
ATOM 4715 C C . PHE B 1 153 ? -10.68 -2.553 -2.541 1 90.81 153 PHE B C 1
ATOM 4717 O O . PHE B 1 153 ? -9.586 -3.025 -2.229 1 90.81 153 PHE B O 1
ATOM 4724 N N . SER B 1 154 ? -11.047 -1.339 -2.225 1 89.56 154 SER B N 1
ATOM 4725 C CA . SER B 1 154 ? -10.242 -0.489 -1.354 1 89.56 154 SER B CA 1
ATOM 4726 C C . SER B 1 154 ? -11.117 0.293 -0.38 1 89.56 154 SER B C 1
ATOM 4728 O O . SER B 1 154 ? -12.344 0.203 -0.429 1 89.56 154 SER B O 1
ATOM 4730 N N . HIS B 1 155 ? -10.461 0.999 0.525 1 86.62 155 HIS B N 1
ATOM 4731 C CA . HIS B 1 155 ? -11.172 1.803 1.513 1 86.62 155 HIS B CA 1
ATOM 4732 C C . HIS B 1 155 ? -12.008 2.887 0.841 1 86.62 155 HIS B C 1
ATOM 4734 O O . HIS B 1 155 ? -12.977 3.373 1.421 1 86.62 155 HIS B O 1
ATOM 4740 N N . MET B 1 156 ? -11.641 3.242 -0.378 1 82.44 156 MET B N 1
ATOM 4741 C CA . MET B 1 156 ? -12.391 4.246 -1.124 1 82.44 156 MET B CA 1
ATOM 4742 C C . MET B 1 156 ? -13.742 3.697 -1.57 1 82.44 156 MET B C 1
ATOM 4744 O O . MET B 1 156 ? -14.641 4.461 -1.926 1 82.44 156 MET B O 1
ATOM 4748 N N . ASP B 1 157 ? -13.805 2.387 -1.615 1 78.88 157 ASP B N 1
ATOM 4749 C CA . ASP B 1 157 ? -15.031 1.74 -2.068 1 78.88 157 ASP B CA 1
ATOM 4750 C C . ASP B 1 157 ? -16.047 1.648 -0.936 1 78.88 157 ASP B C 1
ATOM 4752 O O . ASP B 1 157 ? -17.203 1.281 -1.162 1 78.88 157 ASP B O 1
ATOM 4756 N N . MET B 1 158 ? -15.555 1.912 0.258 1 73.81 158 MET B N 1
ATOM 4757 C CA . MET B 1 158 ? -16.484 1.899 1.392 1 73.81 158 MET B CA 1
ATOM 4758 C C . MET B 1 158 ? -17.469 3.055 1.301 1 73.81 158 MET B C 1
ATOM 4760 O O . MET B 1 158 ? -17.094 4.184 0.989 1 73.81 158 MET B O 1
ATOM 4764 N N . PRO B 1 159 ? -18.766 2.654 1.128 1 56.72 159 PRO B N 1
ATOM 4765 C CA . PRO B 1 159 ? -19.703 3.775 1.095 1 56.72 159 PRO B CA 1
ATOM 4766 C C . PRO B 1 159 ? -19.609 4.66 2.334 1 56.72 159 PRO B C 1
ATOM 4768 O O . PRO B 1 159 ? -19.188 4.203 3.395 1 56.72 159 PRO B O 1
ATOM 4771 N N . ARG B 1 160 ? -19.672 6.078 2.141 1 51.88 160 ARG B N 1
ATOM 4772 C CA . ARG B 1 160 ? -19.719 7.027 3.25 1 51.88 160 ARG B CA 1
ATOM 4773 C C . ARG B 1 160 ? -20.594 6.504 4.379 1 51.88 160 ARG B C 1
ATOM 4775 O O . ARG B 1 160 ? -20.375 6.82 5.547 1 51.88 160 ARG B O 1
ATOM 4782 N N . LEU B 1 161 ? -21.672 5.789 3.969 1 47.75 161 LEU B N 1
ATOM 4783 C CA . LEU B 1 161 ? -22.531 5.316 5.047 1 47.75 161 LEU B CA 1
ATOM 4784 C C . LEU B 1 161 ? -21.953 4.066 5.699 1 47.75 161 LEU B C 1
ATOM 4786 O O . LEU B 1 161 ? -21.25 3.289 5.047 1 47.75 161 LEU B O 1
ATOM 4790 N N . ASN B 1 162 ? -21.734 3.945 7.051 1 46.59 162 ASN B N 1
ATOM 4791 C CA . ASN B 1 162 ? -21.25 2.98 8.031 1 46.59 162 ASN B CA 1
ATOM 4792 C C . ASN B 1 162 ? -21.344 1.55 7.504 1 46.59 162 ASN B C 1
ATOM 4794 O O . ASN B 1 162 ? -22.45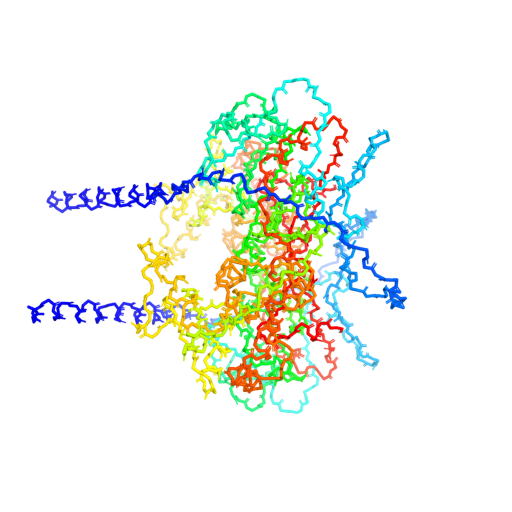3 1.045 7.289 1 46.59 162 ASN B O 1
ATOM 4798 N N . PRO B 1 163 ? -20.359 1.009 7.102 1 48.94 163 PRO B N 1
ATOM 4799 C CA . PRO B 1 163 ? -20.438 -0.407 6.734 1 48.94 163 PRO B CA 1
ATOM 4800 C C . PRO B 1 163 ? -21.25 -1.226 7.734 1 48.94 163 PRO B C 1
ATOM 4802 O O . PRO B 1 163 ? -21.953 -2.158 7.344 1 48.94 163 PRO B O 1
ATOM 4805 N N . ALA B 1 164 ? -20.875 -1.043 9.055 1 45.41 164 ALA B N 1
ATOM 4806 C CA . ALA B 1 164 ? -21.766 -1.665 10.031 1 45.41 164 ALA B CA 1
ATOM 4807 C C . ALA B 1 164 ? -23.219 -1.346 9.719 1 45.41 164 ALA B C 1
ATOM 4809 O O . ALA B 1 164 ? -24.125 -2.119 10.062 1 45.41 164 ALA B O 1
ATOM 4810 N N . ARG B 1 165 ? -23.438 -0.184 9.203 1 46.62 165 ARG B N 1
ATOM 4811 C CA . ARG B 1 165 ? -24.812 0.16 8.883 1 46.62 165 ARG B CA 1
ATOM 4812 C C . ARG B 1 165 ? -25.25 -0.46 7.555 1 46.62 165 ARG B C 1
ATOM 4814 O O . ARG B 1 165 ? -26.438 -0.651 7.309 1 46.62 165 ARG B O 1
ATOM 4821 N N . THR B 1 166 ? -24.047 -0.781 6.656 1 58.03 166 THR B N 1
ATOM 4822 C CA . THR B 1 166 ? -24.609 -1.309 5.418 1 58.03 166 THR B CA 1
ATOM 4823 C C . THR B 1 166 ? -24.375 -2.814 5.32 1 58.03 166 THR B C 1
ATOM 4825 O O . THR B 1 166 ? -25.188 -3.531 4.723 1 58.03 166 THR B O 1
ATOM 4828 N N . LYS B 1 167 ? -23.234 -3.176 6.105 1 74.38 167 LYS B N 1
ATOM 4829 C CA . LYS B 1 167 ? -23.062 -4.625 6.074 1 74.38 167 LYS B CA 1
ATOM 4830 C C . LYS B 1 167 ? -23.969 -5.305 7.098 1 74.38 167 LYS B C 1
ATOM 4832 O O . LYS B 1 167 ? -23.844 -5.07 8.297 1 74.38 167 LYS B O 1
ATOM 4837 N N . HIS B 1 168 ? -24.859 -6.035 6.594 1 78.44 168 HIS B N 1
ATOM 4838 C CA . HIS B 1 168 ? -25.734 -6.812 7.477 1 78.44 168 HIS B CA 1
ATOM 4839 C C . HIS B 1 168 ? -24.938 -7.867 8.234 1 78.44 168 HIS B C 1
ATOM 4841 O O . HIS B 1 168 ? -24.062 -8.531 7.664 1 78.44 168 HIS B O 1
ATOM 4847 N N . PRO B 1 169 ? -25.078 -7.953 9.523 1 79.31 169 PRO B N 1
ATOM 4848 C CA . PRO B 1 169 ? -24.312 -8.875 10.359 1 79.31 169 PRO B CA 1
ATOM 4849 C C . PRO B 1 169 ? -24.359 -10.312 9.852 1 79.31 169 PRO B C 1
ATOM 4851 O O . PRO B 1 169 ? -23.453 -11.102 10.125 1 79.31 169 PRO B O 1
ATOM 4854 N N . ASN B 1 170 ? -25.375 -10.609 9.086 1 84.06 170 ASN B N 1
ATOM 4855 C CA . ASN B 1 170 ? -25.547 -11.984 8.633 1 84.06 170 ASN B CA 1
ATOM 4856 C C . ASN B 1 170 ? -24.953 -12.188 7.242 1 84.06 170 ASN B C 1
ATOM 4858 O O . ASN B 1 170 ? -24.969 -13.305 6.711 1 84.06 170 ASN B O 1
ATOM 4862 N N . GLN B 1 171 ? -24.391 -11.117 6.754 1 91.62 171 GLN B N 1
ATOM 4863 C CA . GLN B 1 171 ? -23.812 -11.203 5.422 1 91.62 171 GLN B CA 1
ATOM 4864 C C . GLN B 1 171 ? -22.344 -11.609 5.496 1 91.62 171 GLN B C 1
ATOM 4866 O O . GLN B 1 171 ? -21.594 -11.141 6.363 1 91.62 171 GLN B O 1
ATOM 4871 N N . VAL B 1 172 ? -21.969 -12.516 4.598 1 94.81 172 VAL B N 1
ATOM 4872 C CA . VAL B 1 172 ? -20.562 -12.922 4.469 1 94.81 172 VAL B CA 1
ATOM 4873 C C . VAL B 1 172 ? -19.891 -12.125 3.35 1 94.81 172 VAL B C 1
ATOM 4875 O O . VAL B 1 172 ? -20.281 -12.242 2.184 1 94.81 172 VAL B O 1
ATOM 4878 N N . TRP B 1 173 ? -18.922 -11.336 3.715 1 93.88 173 TRP B N 1
ATOM 4879 C CA . TRP B 1 173 ? -18.125 -10.648 2.703 1 93.88 173 TRP B CA 1
ATOM 4880 C C . TRP B 1 173 ? -16.859 -11.438 2.373 1 93.88 173 TRP B C 1
ATOM 4882 O O . TRP B 1 173 ? -16.125 -11.859 3.273 1 93.88 173 TRP B O 1
ATOM 4892 N N . ILE B 1 174 ? -16.688 -11.562 1.075 1 96.06 174 ILE B N 1
ATOM 4893 C CA . ILE B 1 174 ? -15.586 -12.391 0.589 1 96.06 174 ILE B CA 1
ATOM 4894 C C . ILE B 1 174 ? -14.695 -11.578 -0.34 1 96.06 174 ILE B C 1
ATOM 4896 O O . ILE B 1 174 ? -15.18 -10.898 -1.244 1 96.06 174 ILE B O 1
ATOM 4900 N N . ILE B 1 175 ? -13.367 -11.562 -0.092 1 96.31 175 ILE B N 1
ATOM 4901 C CA . ILE B 1 175 ? -12.406 -10.953 -1.005 1 96.31 175 ILE B CA 1
ATOM 4902 C C . ILE B 1 175 ? -11.758 -12.031 -1.864 1 96.31 175 ILE B C 1
ATOM 4904 O O . ILE B 1 175 ? -11.258 -13.031 -1.343 1 96.31 175 ILE B O 1
ATOM 4908 N N . TYR B 1 176 ? -11.883 -11.836 -3.145 1 97.38 176 TYR B N 1
ATOM 4909 C CA . TYR B 1 176 ? -11.312 -12.75 -4.129 1 97.38 176 TYR B CA 1
ATOM 4910 C C . TYR B 1 176 ? -10.094 -12.125 -4.805 1 97.38 176 TYR B C 1
ATOM 4912 O O . TYR B 1 176 ? -10.203 -11.078 -5.445 1 97.38 176 TYR B O 1
ATOM 4920 N N . ASN B 1 177 ? -8.938 -12.75 -4.609 1 97.19 177 ASN B N 1
ATOM 4921 C CA . ASN B 1 177 ? -7.699 -12.203 -5.16 1 97.19 177 ASN B CA 1
ATOM 4922 C C . ASN B 1 177 ? -6.766 -13.305 -5.645 1 97.19 177 ASN B C 1
ATOM 4924 O O . ASN B 1 177 ? -6.293 -14.125 -4.848 1 97.19 177 ASN B O 1
ATOM 4928 N N . LEU B 1 178 ? -6.434 -13.273 -6.965 1 96.81 178 LEU B N 1
ATOM 4929 C CA . LEU B 1 178 ? -5.531 -14.281 -7.508 1 96.81 178 LEU B CA 1
ATOM 4930 C C . LEU B 1 178 ? -4.234 -13.641 -7.992 1 96.81 178 LEU B C 1
ATOM 4932 O O . LEU B 1 178 ? -3.453 -14.281 -8.703 1 96.81 178 LEU B O 1
ATOM 4936 N N . GLU B 1 179 ? -3.98 -12.375 -7.617 1 96.69 179 GLU B N 1
ATOM 4937 C CA . GLU B 1 179 ? -2.732 -11.688 -7.938 1 96.69 179 GLU B CA 1
ATOM 4938 C C . GLU B 1 179 ? -1.842 -11.562 -6.703 1 96.69 179 GLU B C 1
ATOM 4940 O O . GLU B 1 179 ? -2.293 -11.789 -5.578 1 96.69 179 GLU B O 1
ATOM 4945 N N . SER B 1 180 ? -0.634 -11.242 -6.961 1 96.38 180 SER B N 1
ATOM 4946 C CA . SER B 1 180 ? 0.341 -11.203 -5.879 1 96.38 180 SER B CA 1
ATOM 4947 C C . SER B 1 180 ? 0.173 -9.945 -5.031 1 96.38 180 SER B C 1
ATOM 4949 O O . SER B 1 180 ? -0.427 -8.961 -5.477 1 96.38 180 SER B O 1
ATOM 4951 N N . PRO B 1 181 ? 0.756 -9.961 -3.783 1 95.19 181 PRO B N 1
ATOM 4952 C CA . PRO B 1 181 ? 0.665 -8.805 -2.889 1 95.19 181 PRO B CA 1
ATOM 4953 C C . PRO B 1 181 ? 1.271 -7.543 -3.492 1 95.19 181 PRO B C 1
ATOM 4955 O O . PRO B 1 181 ? 0.873 -6.43 -3.137 1 95.19 181 PRO B O 1
ATOM 4958 N N . LEU B 1 182 ? 2.182 -7.68 -4.395 1 93.69 182 LEU B N 1
ATOM 4959 C CA . LEU B 1 182 ? 2.889 -6.523 -4.93 1 93.69 182 LEU B CA 1
ATOM 4960 C C . LEU B 1 182 ? 2.18 -5.977 -6.168 1 93.69 182 LEU B C 1
ATOM 4962 O O . LEU B 1 182 ? 2.525 -4.902 -6.66 1 93.69 182 LEU B O 1
ATOM 4966 N N . ALA B 1 183 ? 1.145 -6.707 -6.609 1 92 183 ALA B N 1
ATOM 4967 C CA . ALA B 1 183 ? 0.407 -6.285 -7.797 1 92 183 ALA B CA 1
ATOM 4968 C C . ALA B 1 183 ? -1.022 -5.887 -7.441 1 92 183 ALA B C 1
ATOM 4970 O O . ALA B 1 183 ? -1.864 -5.715 -8.328 1 92 183 ALA B O 1
ATOM 4971 N N . THR B 1 184 ? -1.362 -5.82 -6.172 1 93.44 184 THR B N 1
ATOM 4972 C CA . THR B 1 184 ? -2.709 -5.484 -5.723 1 93.44 184 THR B CA 1
ATOM 4973 C C . THR B 1 184 ? -2.668 -4.371 -4.68 1 93.44 184 THR B C 1
ATOM 4975 O O . THR B 1 184 ? -1.6 -4.027 -4.172 1 93.44 184 THR B O 1
ATOM 4978 N N . PRO B 1 185 ? -3.9 -3.824 -4.426 1 89.06 185 PRO B N 1
ATOM 4979 C CA . PRO B 1 185 ? -3.936 -2.889 -3.299 1 89.06 185 PRO B CA 1
ATOM 4980 C C . PRO B 1 185 ? -3.475 -3.523 -1.989 1 89.06 185 PRO B C 1
ATOM 4982 O O . PRO B 1 185 ? -3.479 -4.75 -1.859 1 89.06 185 PRO B O 1
ATOM 4985 N N . ASP B 1 186 ? -3.053 -2.711 -1.059 1 88.25 186 ASP B N 1
ATOM 4986 C CA . ASP B 1 186 ? -2.557 -3.223 0.215 1 88.25 186 ASP B CA 1
ATOM 4987 C C . ASP B 1 186 ? -3.707 -3.486 1.186 1 88.25 186 ASP B C 1
ATOM 4989 O O . ASP B 1 186 ? -3.486 -3.959 2.303 1 88.25 186 ASP B O 1
ATOM 4993 N N . TYR B 1 187 ? -4.902 -3.232 0.844 1 91.94 187 TYR B N 1
ATOM 4994 C CA . TYR B 1 187 ? -6.125 -3.459 1.609 1 91.94 187 TYR B CA 1
ATOM 4995 C C . TYR B 1 187 ? -6.059 -2.76 2.961 1 91.94 187 TYR B C 1
ATOM 4997 O O . TYR B 1 187 ? -6.613 -3.248 3.947 1 91.94 187 TYR B O 1
ATOM 5005 N N . TYR B 1 188 ? -5.34 -1.61 3.029 1 91.12 188 TYR B N 1
ATOM 5006 C CA . TYR B 1 188 ? -5.23 -0.785 4.227 1 91.12 188 TYR B CA 1
ATOM 5007 C C . TYR B 1 188 ? -6.582 -0.197 4.609 1 91.12 188 TYR B C 1
ATOM 5009 O O . TYR B 1 188 ? -7.367 0.194 3.742 1 91.12 188 TYR B O 1
ATOM 5017 N N . LEU B 1 189 ? -6.945 -0.242 5.957 1 91.06 189 LEU B N 1
ATOM 5018 C CA . LEU B 1 189 ? -8.125 0.357 6.57 1 91.06 189 LEU B CA 1
ATOM 5019 C C . LEU B 1 189 ? -9.367 -0.495 6.312 1 91.06 189 LEU B C 1
ATOM 5021 O O . LEU B 1 189 ? -10.492 -0.005 6.406 1 91.06 189 LEU B O 1
ATOM 5025 N N . LEU B 1 190 ? -9.195 -1.76 5.996 1 89.44 190 LEU B N 1
ATOM 5026 C CA . LEU B 1 190 ? -10.328 -2.646 5.758 1 89.44 190 LEU B CA 1
ATOM 5027 C C . LEU B 1 190 ? -10.484 -3.646 6.898 1 89.44 190 LEU B C 1
ATOM 5029 O O . LEU B 1 190 ? -10.953 -4.766 6.688 1 89.44 190 LEU B O 1
ATOM 5033 N N . ASP B 1 191 ? -10.133 -3.238 8.078 1 86.06 191 ASP B N 1
ATOM 5034 C CA . ASP B 1 191 ? -10.156 -4.113 9.25 1 86.06 191 ASP B CA 1
ATOM 5035 C C . ASP B 1 191 ? -11.586 -4.543 9.578 1 86.06 191 ASP B C 1
ATOM 5037 O O . ASP B 1 191 ? -12.516 -3.742 9.5 1 86.06 191 ASP B O 1
ATOM 5041 N N . ASN B 1 192 ? -11.75 -5.793 9.836 1 85.5 192 ASN B N 1
ATOM 5042 C CA . ASN B 1 192 ? -12.977 -6.375 10.359 1 85.5 192 ASN B CA 1
ATOM 5043 C C . ASN B 1 192 ? -14.117 -6.273 9.352 1 85.5 192 ASN B C 1
ATOM 5045 O O . ASN B 1 192 ? -15.289 -6.297 9.734 1 85.5 192 ASN B O 1
ATOM 5049 N N . LEU B 1 193 ? -13.812 -6.137 8.164 1 86.5 193 LEU B N 1
ATOM 5050 C CA . LEU B 1 193 ? -14.836 -5.969 7.137 1 86.5 193 LEU B CA 1
ATOM 5051 C C . LEU B 1 193 ? -15.156 -7.297 6.461 1 86.5 193 LEU B C 1
ATOM 5053 O O . LEU B 1 193 ? -16.328 -7.652 6.293 1 86.5 193 LEU B O 1
ATOM 5057 N N . PHE B 1 194 ? -14.133 -7.98 6.164 1 91.62 194 PHE B N 1
ATOM 5058 C CA . PHE B 1 194 ? -14.312 -9.211 5.406 1 91.62 194 PHE B CA 1
ATOM 5059 C C . PHE B 1 194 ? -14.383 -10.414 6.336 1 91.62 194 PHE B C 1
ATOM 5061 O O . PHE B 1 194 ? -13.828 -10.391 7.434 1 91.62 194 PHE B O 1
ATOM 5068 N N . ASN B 1 195 ? -15.109 -11.391 5.828 1 94.56 195 ASN B N 1
ATOM 5069 C CA . ASN B 1 195 ? -15.281 -12.625 6.582 1 94.56 195 ASN B CA 1
ATOM 5070 C C . ASN B 1 195 ? -14.453 -13.758 5.996 1 94.56 195 ASN B C 1
ATOM 5072 O O . ASN B 1 195 ? -13.734 -14.453 6.727 1 94.56 195 ASN B O 1
ATOM 5076 N N . TRP B 1 196 ? -14.547 -13.914 4.703 1 95.81 196 TRP B N 1
ATOM 5077 C CA . TRP B 1 196 ? -13.828 -14.992 4.027 1 95.81 196 TRP B CA 1
ATOM 5078 C C . TRP B 1 196 ? -12.82 -14.438 3.027 1 95.81 196 TRP B C 1
ATOM 5080 O O . TRP B 1 196 ? -12.992 -13.32 2.523 1 95.81 196 TRP B O 1
ATOM 5090 N N . THR B 1 197 ? -11.781 -15.211 2.832 1 96.31 197 THR B N 1
ATOM 5091 C CA . THR B 1 197 ? -10.773 -14.93 1.814 1 96.31 197 THR B CA 1
ATOM 5092 C C . THR B 1 197 ? -10.734 -16.047 0.77 1 96.31 197 THR B C 1
ATOM 5094 O O . THR B 1 197 ? -10.875 -17.219 1.104 1 96.31 197 THR B O 1
ATOM 5097 N N . ALA B 1 198 ? -10.656 -15.68 -0.441 1 97.19 198 ALA B N 1
ATOM 5098 C CA . ALA B 1 198 ? -10.469 -16.594 -1.563 1 97.19 198 ALA B CA 1
ATOM 5099 C C . ALA B 1 198 ? -9.25 -16.203 -2.393 1 97.19 198 ALA B C 1
ATOM 5101 O O . ALA B 1 198 ? -9.281 -15.211 -3.119 1 97.19 198 ALA B O 1
ATOM 5102 N N . SER B 1 199 ? -8.195 -16.922 -2.236 1 96.62 199 SER B N 1
ATOM 5103 C CA . SER B 1 199 ? -6.949 -16.641 -2.934 1 96.62 199 SER B CA 1
ATOM 5104 C C . SER B 1 199 ? -6.129 -17.906 -3.123 1 96.62 199 SER B C 1
ATOM 5106 O O . SER B 1 199 ? -6.57 -19 -2.756 1 96.62 199 SER B O 1
ATOM 5108 N N . TYR B 1 200 ? -4.941 -17.703 -3.703 1 95.81 200 TYR B N 1
ATOM 5109 C CA . TYR B 1 200 ? -4.031 -18.828 -3.926 1 95.81 200 TYR B CA 1
ATOM 5110 C C . TYR B 1 200 ? -3.369 -19.25 -2.625 1 95.81 200 TYR B C 1
ATOM 5112 O O . TYR B 1 200 ? -2.75 -20.312 -2.559 1 95.81 200 TYR B O 1
ATOM 5120 N N . ARG B 1 201 ? -3.461 -18.453 -1.626 1 93.69 201 ARG B N 1
ATOM 5121 C CA . ARG B 1 201 ? -2.826 -18.781 -0.352 1 93.69 201 ARG B CA 1
ATOM 5122 C C . ARG B 1 201 ? -3.471 -20 0.29 1 93.69 201 ARG B C 1
ATOM 5124 O O . ARG B 1 201 ? -4.695 -20.156 0.262 1 93.69 201 ARG B O 1
ATOM 5131 N N . ARG B 1 202 ? -2.68 -20.734 0.938 1 88.31 202 ARG B N 1
ATOM 5132 C CA . ARG B 1 202 ? -3.154 -21.984 1.528 1 88.31 202 ARG B CA 1
ATOM 5133 C C . ARG B 1 202 ? -4.012 -21.719 2.76 1 88.31 202 ARG B C 1
ATOM 5135 O O . ARG B 1 202 ? -4.805 -22.578 3.168 1 88.31 202 ARG B O 1
ATOM 5142 N N . ASP B 1 203 ? -3.834 -20.562 3.375 1 88.06 203 ASP B N 1
ATOM 5143 C CA . ASP B 1 203 ? -4.586 -20.266 4.59 1 88.06 203 ASP B CA 1
ATOM 5144 C C . ASP B 1 203 ? -5.84 -19.453 4.277 1 88.06 203 ASP B C 1
ATOM 5146 O O . ASP B 1 203 ? -6.477 -18.922 5.188 1 88.06 203 ASP B O 1
ATOM 5150 N N . SER B 1 204 ? -6.16 -19.344 3.023 1 93.19 204 SER B N 1
ATOM 5151 C CA . SER B 1 204 ? -7.438 -18.734 2.66 1 93.19 204 SER B CA 1
ATOM 5152 C C . SER B 1 204 ? -8.609 -19.594 3.102 1 93.19 204 SER B C 1
ATOM 5154 O O . SER B 1 204 ? -8.469 -20.812 3.236 1 93.19 204 SER B O 1
ATOM 5156 N N . THR B 1 205 ? -9.734 -18.953 3.328 1 93.31 205 THR B N 1
ATOM 5157 C CA . THR B 1 205 ? -10.945 -19.719 3.623 1 93.31 205 THR B CA 1
ATOM 5158 C C . THR B 1 205 ? -11.281 -20.672 2.477 1 93.31 205 THR B C 1
ATOM 5160 O O . THR B 1 205 ? -11.555 -21.844 2.701 1 93.31 205 THR B O 1
ATOM 5163 N N . ILE B 1 206 ? -11.289 -20.156 1.304 1 95.56 206 ILE B N 1
ATOM 5164 C CA . ILE B 1 206 ? -11.453 -20.953 0.09 1 95.56 206 ILE B CA 1
ATOM 5165 C C . ILE B 1 206 ? -10.195 -20.844 -0.769 1 95.56 206 ILE B C 1
ATOM 5167 O O . ILE B 1 206 ? -10.039 -19.891 -1.53 1 95.56 206 ILE B O 1
ATOM 5171 N N . VAL B 1 207 ? -9.383 -21.844 -0.668 1 95.06 207 VAL B N 1
ATOM 5172 C CA . VAL B 1 207 ? -8.133 -21.859 -1.425 1 95.06 207 VAL B CA 1
ATOM 5173 C C . VAL B 1 207 ? -8.438 -21.984 -2.916 1 95.06 207 VAL B C 1
ATOM 5175 O O . VAL B 1 207 ? -9.117 -22.922 -3.342 1 95.06 207 VAL B O 1
ATOM 5178 N N . THR B 1 208 ? -7.945 -20.984 -3.686 1 96.25 208 THR B N 1
ATOM 5179 C CA . THR B 1 208 ? -8.242 -20.891 -5.113 1 96.25 208 THR B CA 1
ATOM 5180 C C . THR B 1 208 ? -6.949 -20.797 -5.922 1 96.25 208 THR B C 1
ATOM 5182 O O . THR B 1 208 ? -6.641 -19.75 -6.488 1 96.25 208 THR B O 1
ATOM 5185 N N . PRO B 1 209 ? -6.281 -21.922 -6.062 1 95.56 209 PRO B N 1
ATOM 5186 C CA . PRO B 1 209 ? -5.055 -21.922 -6.859 1 95.56 209 PRO B CA 1
ATOM 5187 C C . PRO B 1 209 ? -5.324 -21.891 -8.359 1 95.56 209 PRO B C 1
ATOM 5189 O O . PRO B 1 209 ? -6.465 -22.109 -8.789 1 95.56 209 PRO B O 1
ATOM 5192 N N . TYR B 1 210 ? -4.32 -21.625 -9.156 1 95.75 210 TYR B N 1
ATOM 5193 C CA . TYR B 1 210 ? -4.445 -21.641 -10.609 1 95.75 210 TYR B CA 1
ATOM 5194 C C . TYR B 1 210 ? -4.664 -23.062 -11.117 1 95.75 210 TYR B C 1
ATOM 5196 O O . TYR B 1 210 ? -5.406 -23.281 -12.078 1 95.75 210 TYR B O 1
ATOM 5204 N N . GLU B 1 211 ? -3.943 -23.969 -10.57 1 94.88 211 GLU B N 1
ATOM 5205 C CA . GLU B 1 211 ? -4.152 -25.406 -10.766 1 94.88 211 GLU B CA 1
ATOM 5206 C C . GLU B 1 211 ? -3.852 -26.172 -9.484 1 94.88 211 GLU B C 1
ATOM 5208 O O . GLU B 1 211 ? -3.211 -25.656 -8.57 1 94.88 211 GLU B O 1
ATOM 5213 N N . ARG B 1 212 ? -4.426 -27.359 -9.43 1 94 212 ARG B N 1
ATOM 5214 C CA . ARG B 1 212 ? -4.211 -28.234 -8.281 1 94 212 ARG B CA 1
ATOM 5215 C C . ARG B 1 212 ? -3.863 -29.656 -8.727 1 94 212 ARG B C 1
ATOM 5217 O O . ARG B 1 212 ? -4.672 -30.328 -9.383 1 94 212 ARG B O 1
ATOM 5224 N N . TRP B 1 213 ? -2.625 -30.062 -8.414 1 94.12 213 TRP B N 1
ATOM 5225 C CA . TRP B 1 213 ? -2.162 -31.406 -8.695 1 94.12 213 TRP B CA 1
ATOM 5226 C C . TRP B 1 213 ? -2.734 -32.406 -7.691 1 94.12 213 TRP B C 1
ATOM 5228 O O . TRP B 1 213 ? -2.729 -32.156 -6.484 1 94.12 213 TRP B O 1
ATOM 5238 N N . ARG B 1 214 ? -3.301 -33.438 -8.18 1 90.75 214 ARG B N 1
ATOM 5239 C CA . ARG B 1 214 ? -3.814 -34.531 -7.352 1 90.75 214 ARG B CA 1
ATOM 5240 C C . ARG B 1 214 ? -3.219 -35.875 -7.777 1 90.75 214 ARG B C 1
ATOM 5242 O O . ARG B 1 214 ? -3.504 -36.344 -8.867 1 90.75 214 ARG B O 1
ATOM 5249 N N . PRO B 1 215 ? -2.41 -36.438 -6.934 1 90.12 215 PRO B N 1
ATOM 5250 C CA . PRO B 1 215 ? -1.867 -37.781 -7.262 1 90.12 215 PRO B CA 1
ATOM 5251 C C . PRO B 1 215 ? -2.941 -38.844 -7.316 1 90.12 215 PRO B C 1
ATOM 5253 O O . PRO B 1 215 ? -3.928 -38.781 -6.578 1 90.12 215 PRO B O 1
ATOM 5256 N N . HIS B 1 216 ? -2.691 -39.781 -8.234 1 88.44 216 HIS B N 1
ATOM 5257 C CA . HIS B 1 216 ? -3.564 -40.938 -8.266 1 88.44 216 HIS B CA 1
ATOM 5258 C C . HIS B 1 216 ? -3.285 -41.875 -7.09 1 88.44 216 HIS B C 1
ATOM 5260 O O . HIS B 1 216 ? -2.146 -41.969 -6.621 1 88.44 216 HIS B O 1
ATOM 5266 N N . GLU B 1 217 ? -4.391 -42.344 -6.391 1 78.06 217 GLU B N 1
ATOM 5267 C CA . GLU B 1 217 ? -4.219 -43.281 -5.281 1 78.06 217 GLU B CA 1
ATOM 5268 C C . GLU B 1 217 ? -3.414 -44.5 -5.711 1 78.06 217 GLU B C 1
ATOM 5270 O O . GLU B 1 217 ? -2.514 -44.938 -4.996 1 78.06 217 GLU B O 1
ATOM 5275 N N . LYS B 1 218 ? -3.824 -45.219 -6.773 1 68.62 218 LYS B N 1
ATOM 5276 C CA . LYS B 1 218 ? -3.123 -46.406 -7.293 1 68.62 218 LYS B CA 1
ATOM 5277 C C . LYS B 1 218 ? -2.297 -46.031 -8.523 1 68.62 218 LYS B C 1
ATOM 5279 O O . LYS B 1 218 ? -2.846 -45.625 -9.547 1 68.62 218 LYS B O 1
ATOM 5284 N N . VAL B 1 219 ? -1.006 -45.625 -8.25 1 63.91 219 VAL B N 1
ATOM 5285 C CA . VAL B 1 219 ? -0.124 -45.188 -9.328 1 63.91 219 VAL B CA 1
ATOM 5286 C C . VAL B 1 219 ? 0.371 -46.406 -10.102 1 63.91 219 VAL B C 1
ATOM 5288 O O . VAL B 1 219 ? 0.917 -47.344 -9.516 1 63.91 219 VAL B O 1
ATOM 5291 N N . LYS B 1 220 ? -0.214 -46.781 -11.219 1 55.25 220 LYS B N 1
ATOM 5292 C CA . LYS B 1 220 ? 0.519 -47.719 -12.055 1 55.25 220 LYS B CA 1
ATOM 5293 C C . LYS B 1 220 ? 1.557 -47 -12.914 1 55.25 220 LYS B C 1
ATOM 5295 O O . LYS B 1 220 ? 1.229 -46.062 -13.625 1 55.25 220 LYS B O 1
ATOM 5300 N N . PRO B 1 221 ? 2.785 -47.062 -12.414 1 52.91 221 PRO B N 1
ATOM 5301 C CA . PRO B 1 221 ? 3.766 -46.406 -13.281 1 52.91 221 PRO B CA 1
ATOM 5302 C C . PRO B 1 221 ? 3.494 -46.625 -14.766 1 52.91 221 PRO B C 1
ATOM 5304 O O . PRO B 1 221 ? 3.146 -47.75 -15.164 1 52.91 221 PRO B O 1
ATOM 5307 N N . SER B 1 222 ? 2.918 -45.688 -15.414 1 54.72 222 SER B N 1
ATOM 5308 C CA . SER B 1 222 ? 2.756 -45.844 -16.859 1 54.72 222 SER B CA 1
ATOM 5309 C C . SER B 1 222 ? 4.07 -46.25 -17.516 1 54.72 222 SER B C 1
ATOM 5311 O O . SER B 1 222 ? 5.109 -45.625 -17.25 1 54.72 222 SER B O 1
ATOM 5313 N N . LYS B 1 223 ? 4.176 -47.469 -17.859 1 54 223 LYS B N 1
ATOM 5314 C CA . LYS B 1 223 ? 5.246 -48.094 -18.625 1 54 223 LYS B CA 1
ATOM 5315 C C . LYS B 1 223 ? 5.566 -47.312 -19.891 1 54 223 LYS B C 1
ATOM 5317 O O . LYS B 1 223 ? 6.441 -47.688 -20.672 1 54 223 LYS B O 1
ATOM 5322 N N . LYS B 1 224 ? 4.766 -46.344 -20.297 1 60.31 224 LYS B N 1
ATOM 5323 C CA . LYS B 1 224 ? 5.09 -45.875 -21.641 1 60.31 224 LYS B CA 1
ATOM 5324 C C . LYS B 1 224 ? 6.363 -45.031 -21.641 1 60.31 224 LYS B C 1
ATOM 5326 O O . LYS B 1 224 ? 6.469 -44.062 -20.906 1 60.31 224 LYS B O 1
ATOM 5331 N N . ASN B 1 225 ? 7.418 -45.625 -22.094 1 73.75 225 ASN B N 1
ATOM 5332 C CA . ASN B 1 225 ? 8.773 -45.094 -22.297 1 73.75 225 ASN B CA 1
ATOM 5333 C C . ASN B 1 225 ? 8.82 -44.031 -23.391 1 73.75 225 ASN B C 1
ATOM 5335 O O . ASN B 1 225 ? 9.32 -44.281 -24.484 1 73.75 225 ASN B O 1
ATOM 5339 N N . ARG B 1 226 ? 8.078 -42.938 -23.141 1 89.19 226 ARG B N 1
ATOM 5340 C CA . ARG B 1 226 ? 8.125 -41.812 -24.078 1 89.19 226 ARG B CA 1
ATOM 5341 C C . ARG B 1 226 ? 9.352 -40.938 -23.844 1 89.19 226 ARG B C 1
ATOM 5343 O O . ARG B 1 226 ? 9.711 -40.656 -22.688 1 89.19 226 ARG B O 1
ATOM 5350 N N . ASN B 1 227 ? 9.984 -40.75 -24.953 1 96.06 227 ASN B N 1
ATOM 5351 C CA . ASN B 1 227 ? 11.062 -39.75 -24.891 1 96.06 227 ASN B CA 1
ATOM 5352 C C . ASN B 1 227 ? 10.539 -38.344 -25.078 1 96.06 227 ASN B C 1
ATOM 5354 O O . ASN B 1 227 ? 10.289 -37.906 -26.203 1 96.06 227 ASN B O 1
ATOM 5358 N N . TYR B 1 228 ? 10.438 -37.531 -24.047 1 96.31 228 TYR B N 1
ATOM 5359 C CA . TYR B 1 228 ? 9.852 -36.219 -24.062 1 96.31 228 TYR B CA 1
ATOM 5360 C C . TYR B 1 228 ? 10.812 -35.188 -24.688 1 96.31 228 TYR B C 1
ATOM 5362 O O . TYR B 1 228 ? 10.422 -34.094 -25.016 1 96.31 228 TYR B O 1
ATOM 5370 N N . ALA B 1 229 ? 12 -35.594 -24.875 1 97 229 ALA B N 1
ATOM 5371 C CA . ALA B 1 229 ? 12.992 -34.75 -25.5 1 97 229 ALA B CA 1
ATOM 5372 C C . ALA B 1 229 ? 12.914 -34.812 -27.031 1 97 229 ALA B C 1
ATOM 5374 O O . ALA B 1 229 ? 13.477 -33.969 -27.734 1 97 229 ALA B O 1
ATOM 5375 N N . ALA B 1 230 ? 12.336 -35.875 -27.5 1 95.75 230 ALA B N 1
ATOM 5376 C CA . ALA B 1 230 ? 12.344 -36.125 -28.938 1 95.75 230 ALA B CA 1
ATOM 5377 C C . ALA B 1 230 ? 11.703 -35 -29.703 1 95.75 230 ALA B C 1
ATOM 5379 O O . ALA B 1 230 ? 10.602 -34.531 -29.375 1 95.75 230 ALA B O 1
ATOM 5380 N N . GLY B 1 231 ? 12.375 -34.5 -30.703 1 94.56 231 GLY B N 1
ATOM 5381 C CA . GLY B 1 231 ? 11.852 -33.5 -31.594 1 94.56 231 GLY B CA 1
ATOM 5382 C C . GLY B 1 231 ? 12.102 -32.094 -31.094 1 94.56 231 GLY B C 1
ATOM 5383 O O . GLY B 1 231 ? 11.883 -31.109 -31.828 1 94.56 231 GLY B O 1
ATOM 5384 N N . LYS B 1 232 ? 12.531 -31.984 -29.953 1 96.81 232 LYS B N 1
ATOM 5385 C CA . LYS B 1 232 ? 12.75 -30.656 -29.391 1 96.81 232 LYS B CA 1
ATOM 5386 C C . LYS B 1 232 ? 14.156 -30.156 -29.688 1 96.81 232 LYS B C 1
ATOM 5388 O O . LYS B 1 232 ? 15.133 -30.641 -29.109 1 96.81 232 LYS B O 1
ATOM 5393 N N . SER B 1 233 ? 14.203 -29.172 -30.562 1 95.38 233 SER B N 1
ATOM 5394 C CA . SER B 1 233 ? 15.492 -28.703 -31.047 1 95.38 233 SER B CA 1
ATOM 5395 C C . SER B 1 233 ? 15.867 -27.375 -30.391 1 95.38 233 SER B C 1
ATOM 5397 O O . SER B 1 233 ? 17.016 -26.938 -30.484 1 95.38 233 SER B O 1
ATOM 5399 N N . ARG B 1 234 ? 14.922 -26.797 -29.719 1 96.44 234 ARG B N 1
ATOM 5400 C CA . ARG B 1 234 ? 15.18 -25.5 -29.078 1 96.44 234 ARG B CA 1
ATOM 5401 C C . ARG B 1 234 ? 15.312 -25.672 -27.562 1 96.44 234 ARG B C 1
ATOM 5403 O O . ARG B 1 234 ? 14.883 -26.672 -27 1 96.44 234 ARG B O 1
ATOM 5410 N N . LYS B 1 235 ? 15.906 -24.688 -26.938 1 97.94 235 LYS B N 1
ATOM 5411 C CA . LYS B 1 235 ? 16.234 -24.797 -25.516 1 97.94 235 LYS B CA 1
ATOM 5412 C C . LYS B 1 235 ? 15.133 -24.188 -24.656 1 97.94 235 LYS B C 1
ATOM 5414 O O . LYS B 1 235 ? 14.117 -24.844 -24.391 1 97.94 235 LYS B O 1
ATOM 5419 N N . ALA B 1 236 ? 15.133 -22.875 -24.453 1 98.19 236 ALA B N 1
ATOM 5420 C CA . ALA B 1 236 ? 14.188 -22.297 -23.5 1 98.19 236 ALA B CA 1
ATOM 5421 C C . ALA B 1 236 ? 13.367 -21.188 -24.156 1 98.19 236 ALA B C 1
ATOM 5423 O O . ALA B 1 236 ? 13.844 -20.5 -25.047 1 98.19 236 ALA B O 1
ATOM 5424 N N . ALA B 1 237 ? 12.125 -21.078 -23.719 1 96.94 237 ALA B N 1
ATOM 5425 C CA . ALA B 1 237 ? 11.219 -20.016 -24.141 1 96.94 237 ALA B CA 1
ATOM 5426 C C . ALA B 1 237 ? 10.539 -19.359 -22.938 1 96.94 237 ALA B C 1
ATOM 5428 O O . ALA B 1 237 ? 10.5 -19.938 -21.844 1 96.94 237 ALA B O 1
ATOM 5429 N N . MET B 1 238 ? 10.078 -18.172 -23.125 1 95.88 238 MET B N 1
ATOM 5430 C CA . MET B 1 238 ? 9.289 -17.422 -22.156 1 95.88 238 MET B CA 1
ATOM 5431 C C . MET B 1 238 ? 8.242 -16.547 -22.844 1 95.88 238 MET B C 1
ATOM 5433 O O . MET B 1 238 ? 8.539 -15.898 -23.844 1 95.88 238 MET B O 1
ATOM 5437 N N . PHE B 1 239 ? 7.012 -16.594 -22.359 1 93.5 239 PHE B N 1
ATOM 5438 C CA . PHE B 1 239 ? 5.934 -15.727 -22.828 1 93.5 239 PHE B CA 1
ATOM 5439 C C . PHE B 1 239 ? 5.633 -14.633 -21.812 1 93.5 239 PHE B C 1
ATOM 5441 O O . PHE B 1 239 ? 5.027 -14.898 -20.781 1 93.5 239 PHE B O 1
ATOM 5448 N N . ILE B 1 240 ? 6.105 -13.336 -22.109 1 93.06 240 ILE B N 1
ATOM 5449 C CA . ILE B 1 240 ? 5.922 -12.297 -21.109 1 93.06 240 ILE B CA 1
ATOM 5450 C C . ILE B 1 240 ? 5.707 -10.945 -21.781 1 93.06 240 ILE B C 1
ATOM 5452 O O . ILE B 1 240 ? 6.297 -10.68 -22.844 1 93.06 240 ILE B O 1
ATOM 5456 N N . SER B 1 241 ? 4.844 -10.125 -21.141 1 91.69 241 SER B N 1
ATOM 5457 C CA . SER B 1 241 ? 4.59 -8.79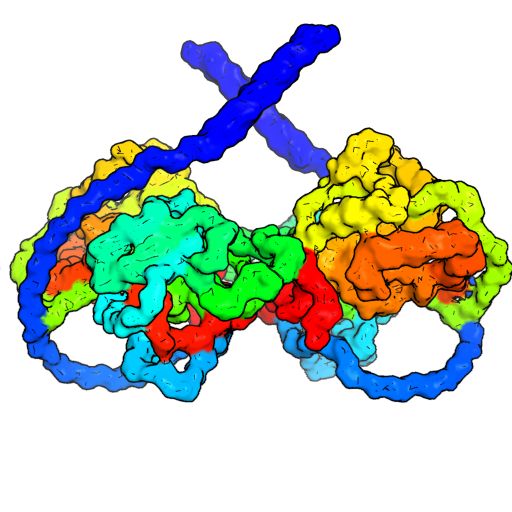7 -21.688 1 91.69 241 SER B CA 1
ATOM 5458 C C . SER B 1 241 ? 4.848 -7.715 -20.656 1 91.69 241 SER B C 1
ATOM 5460 O O . SER B 1 241 ? 5.023 -6.543 -21 1 91.69 241 SER B O 1
ATOM 5462 N N . ASN B 1 242 ? 4.797 -8.031 -19.406 1 92.62 242 ASN B N 1
ATOM 5463 C CA . ASN B 1 242 ? 5.176 -7.105 -18.344 1 92.62 242 ASN B CA 1
ATOM 5464 C C . ASN B 1 242 ? 6.676 -7.16 -18.062 1 92.62 242 ASN B C 1
ATOM 5466 O O . ASN B 1 242 ? 7.156 -8.094 -17.422 1 92.62 242 ASN B O 1
ATOM 5470 N N . CYS B 1 243 ? 7.359 -6.094 -18.469 1 93.06 243 CYS B N 1
ATOM 5471 C CA . CYS B 1 243 ? 8.812 -6.184 -18.531 1 93.06 243 CYS B CA 1
ATOM 5472 C C . CYS B 1 243 ? 9.453 -5.641 -17.266 1 93.06 243 CYS B C 1
ATOM 5474 O O . CYS B 1 243 ? 10.562 -6.023 -16.906 1 93.06 243 CYS B O 1
ATOM 5476 N N . ASP B 1 244 ? 8.883 -4.672 -16.625 1 89.88 244 ASP B N 1
ATOM 5477 C CA . ASP B 1 244 ? 9.406 -4.062 -15.414 1 89.88 244 ASP B CA 1
ATOM 5478 C C . ASP B 1 244 ? 8.664 -4.562 -14.18 1 89.88 244 ASP B C 1
ATOM 5480 O O . ASP B 1 244 ? 7.59 -4.055 -13.852 1 89.88 244 ASP B O 1
ATOM 5484 N N . THR B 1 245 ? 9.344 -5.574 -13.539 1 92.81 245 THR B N 1
ATOM 5485 C CA . THR B 1 245 ? 8.648 -6.242 -12.445 1 92.81 245 THR B CA 1
ATOM 5486 C C . THR B 1 245 ? 9.422 -6.09 -11.133 1 92.81 245 THR B C 1
ATOM 5488 O O . THR B 1 245 ? 10.594 -5.715 -11.141 1 92.81 245 THR B O 1
ATOM 5491 N N . SER B 1 246 ? 8.789 -6.395 -10.07 1 90.62 246 SER B N 1
ATOM 5492 C CA . SER B 1 246 ? 9.336 -6.203 -8.727 1 90.62 246 SER B CA 1
ATOM 5493 C C . SER B 1 246 ? 10.555 -7.086 -8.492 1 90.62 246 SER B C 1
ATOM 5495 O O . SER B 1 246 ? 11.445 -6.723 -7.723 1 90.62 246 SER B O 1
ATOM 5497 N N . ASN B 1 247 ? 10.648 -8.195 -9.109 1 92.69 247 ASN B N 1
ATOM 5498 C CA . ASN B 1 247 ? 11.734 -9.125 -8.836 1 92.69 247 ASN B CA 1
ATOM 5499 C C . ASN B 1 247 ? 12.828 -9.039 -9.891 1 92.69 247 ASN B C 1
ATOM 5501 O O . ASN B 1 247 ? 13.797 -9.797 -9.852 1 92.69 247 ASN B O 1
ATOM 5505 N N . GLY B 1 248 ? 12.711 -8.188 -10.867 1 90.12 248 GLY B N 1
ATOM 5506 C CA . GLY B 1 248 ? 13.75 -8 -11.875 1 90.12 248 GLY B CA 1
ATOM 5507 C C . GLY B 1 248 ? 13.984 -9.234 -12.719 1 90.12 248 GLY B C 1
ATOM 5508 O O . GLY B 1 248 ? 15.125 -9.555 -13.062 1 90.12 248 GLY B O 1
ATOM 5509 N N . ARG B 1 249 ? 12.945 -9.938 -13.016 1 94.75 249 ARG B N 1
ATOM 5510 C CA . ARG B 1 249 ? 13.078 -11.227 -13.703 1 94.75 249 ARG B CA 1
ATOM 5511 C C . ARG B 1 249 ? 13.742 -11.055 -15.062 1 94.75 249 ARG B C 1
ATOM 5513 O O . ARG B 1 249 ? 14.492 -11.93 -15.508 1 94.75 249 ARG B O 1
ATOM 5520 N N . MET B 1 250 ? 13.547 -9.93 -15.781 1 94.19 250 MET B N 1
ATOM 5521 C CA . MET B 1 250 ? 14.125 -9.758 -17.109 1 94.19 250 MET B CA 1
ATOM 5522 C C . MET B 1 250 ? 15.641 -9.609 -17.031 1 94.19 250 MET B C 1
ATOM 5524 O O . MET B 1 250 ? 16.359 -10.047 -17.922 1 94.19 250 MET B O 1
ATOM 5528 N N . ASP B 1 251 ? 16.125 -9.031 -15.938 1 92.12 251 ASP B N 1
ATOM 5529 C CA . ASP B 1 251 ? 17.578 -8.984 -15.742 1 92.12 251 ASP B CA 1
ATOM 5530 C C . ASP B 1 251 ? 18.172 -10.398 -15.695 1 92.12 251 ASP B C 1
ATOM 5532 O O . ASP B 1 251 ? 19.219 -10.648 -16.281 1 92.12 251 ASP B O 1
ATOM 5536 N N . TYR B 1 252 ? 17.516 -11.234 -15 1 95.19 252 TYR B N 1
ATOM 5537 C CA . TYR B 1 252 ? 17.953 -12.617 -14.922 1 95.19 252 TYR B CA 1
ATOM 5538 C C . TYR B 1 252 ? 17.922 -13.281 -16.297 1 95.19 252 TYR B C 1
ATOM 5540 O O . TYR B 1 252 ? 18.875 -13.977 -16.672 1 95.19 252 TYR B O 1
ATOM 5548 N N . VAL B 1 253 ? 16.891 -13.055 -17.047 1 97.06 253 VAL B N 1
ATOM 5549 C CA . VAL B 1 253 ? 16.703 -13.656 -18.359 1 97.06 253 VAL B CA 1
ATOM 5550 C C . VAL B 1 253 ? 17.812 -13.18 -19.297 1 97.06 253 VAL B C 1
ATOM 5552 O O . VAL B 1 253 ? 18.406 -13.984 -20.016 1 97.06 253 VAL B O 1
ATOM 5555 N N . HIS B 1 254 ? 18.094 -11.938 -19.25 1 96.25 254 HIS B N 1
ATOM 5556 C CA . HIS B 1 254 ? 19.125 -11.383 -20.109 1 96.25 254 HIS B CA 1
ATOM 5557 C C . HIS B 1 254 ? 20.5 -11.977 -19.781 1 96.25 254 HIS B C 1
ATOM 5559 O O . HIS B 1 254 ? 21.281 -12.281 -20.672 1 96.25 254 HIS B O 1
ATOM 5565 N N . GLU B 1 255 ? 20.719 -12.102 -18.484 1 97.44 255 GLU B N 1
ATOM 5566 C CA . GLU B 1 255 ? 21.969 -12.75 -18.094 1 97.44 255 GLU B CA 1
ATOM 5567 C C . GLU B 1 255 ? 22 -14.203 -18.562 1 97.44 255 GLU B C 1
ATOM 5569 O O . GLU B 1 255 ? 23.031 -14.664 -19.078 1 97.44 255 GLU B O 1
ATOM 5574 N N . LEU B 1 256 ? 20.969 -14.906 -18.422 1 98.31 256 LEU B N 1
ATOM 5575 C CA . LEU B 1 256 ? 20.859 -16.312 -18.812 1 98.31 256 LEU B CA 1
ATOM 5576 C C . LEU B 1 256 ? 21.078 -16.469 -20.312 1 98.31 256 LEU B C 1
ATOM 5578 O O . LEU B 1 256 ? 21.719 -17.438 -20.75 1 98.31 256 LEU B O 1
ATOM 5582 N N . GLN B 1 257 ? 20.641 -15.516 -21.094 1 97.81 257 GLN B N 1
ATOM 5583 C CA . GLN B 1 257 ? 20.719 -15.539 -22.562 1 97.81 257 GLN B CA 1
ATOM 5584 C C . GLN B 1 257 ? 22.156 -15.523 -23.031 1 97.81 257 GLN B C 1
ATOM 5586 O O . GLN B 1 257 ? 22.438 -15.883 -24.188 1 97.81 257 GLN B O 1
ATOM 5591 N N . LYS B 1 258 ? 23.016 -15.141 -22.203 1 98.12 258 LYS B N 1
ATOM 5592 C CA . LYS B 1 258 ? 24.422 -15.148 -22.562 1 98.12 258 LYS B CA 1
ATOM 5593 C C . LYS B 1 258 ? 24.984 -16.562 -22.625 1 98.12 258 LYS B C 1
ATOM 5595 O O . LYS B 1 258 ? 26.031 -16.812 -23.219 1 98.12 258 LYS B O 1
ATOM 5600 N N . TYR B 1 259 ? 24.312 -17.484 -22.031 1 98.62 259 TYR B N 1
ATOM 5601 C CA . TYR B 1 259 ? 24.906 -18.797 -21.844 1 98.62 259 TYR B CA 1
ATOM 5602 C C . TYR B 1 259 ? 24.047 -19.875 -22.484 1 98.62 259 TYR B C 1
ATOM 5604 O O . TYR B 1 259 ? 24.516 -21 -22.688 1 98.62 259 TYR B O 1
ATOM 5612 N N . ILE B 1 260 ? 22.828 -19.609 -22.734 1 98.44 260 ILE B N 1
ATOM 5613 C CA . ILE B 1 260 ? 21.922 -20.562 -23.344 1 98.44 260 ILE B CA 1
ATOM 5614 C C . ILE B 1 260 ? 20.859 -19.828 -24.156 1 98.44 260 ILE B C 1
ATOM 5616 O O . ILE B 1 260 ? 20.469 -18.719 -23.812 1 98.44 260 ILE B O 1
ATOM 5620 N N . ASP B 1 261 ? 20.375 -20.5 -25.266 1 97.31 261 ASP B N 1
ATOM 5621 C CA . ASP B 1 261 ? 19.375 -19.875 -26.125 1 97.31 261 ASP B CA 1
ATOM 5622 C C . ASP B 1 261 ? 18.031 -19.781 -25.438 1 97.31 261 ASP B C 1
ATOM 5624 O O . ASP B 1 261 ? 17.438 -20.797 -25.062 1 97.31 261 ASP B O 1
ATOM 5628 N N . VAL B 1 262 ? 17.625 -18.531 -25.156 1 97.88 262 VAL B N 1
ATOM 5629 C CA . VAL B 1 262 ? 16.312 -18.266 -24.578 1 97.88 262 VAL B CA 1
ATOM 5630 C C . VAL B 1 262 ? 15.516 -17.344 -25.516 1 97.88 262 VAL B C 1
ATOM 5632 O O . VAL B 1 262 ? 15.93 -16.219 -25.781 1 97.88 262 VAL B O 1
ATOM 5635 N N . HIS B 1 263 ? 14.359 -17.859 -25.984 1 96.19 263 HIS B N 1
ATOM 5636 C CA . HIS B 1 263 ? 13.477 -17.047 -26.812 1 96.19 263 HIS B CA 1
ATOM 5637 C C . HIS B 1 263 ? 12.375 -16.391 -25.984 1 96.19 263 HIS B C 1
ATOM 5639 O O . HIS B 1 263 ? 11.625 -17.078 -25.281 1 96.19 263 HIS B O 1
ATOM 5645 N N . VAL B 1 264 ? 12.305 -15.062 -26.062 1 95.25 264 VAL B N 1
ATOM 5646 C CA . VAL B 1 264 ? 11.305 -14.312 -25.328 1 95.25 264 VAL B CA 1
ATOM 5647 C C . VAL B 1 264 ? 10.18 -13.883 -26.25 1 95.25 264 VAL B C 1
ATOM 5649 O O . VAL B 1 264 ? 10.406 -13.125 -27.203 1 95.25 264 VAL B O 1
ATOM 5652 N N . TYR B 1 265 ? 9.039 -14.445 -26 1 92.44 265 TYR B N 1
ATOM 5653 C CA . TYR B 1 265 ? 7.832 -14.07 -26.734 1 92.44 265 TYR B CA 1
ATOM 5654 C C . TYR B 1 265 ? 7.055 -12.992 -26 1 92.44 265 TYR B C 1
ATOM 5656 O O . TYR B 1 265 ? 7.098 -12.922 -24.766 1 92.44 265 TYR B O 1
ATOM 5664 N N . GLY B 1 266 ? 6.293 -12.125 -26.703 1 89.88 266 GLY B N 1
ATOM 5665 C CA . GLY B 1 266 ? 5.512 -11.055 -26.109 1 89.88 266 GLY B CA 1
ATOM 5666 C C . GLY B 1 266 ? 6.195 -9.703 -26.188 1 89.88 266 GLY B C 1
ATOM 5667 O O . GLY B 1 266 ? 7.191 -9.539 -26.891 1 89.88 266 GLY B O 1
ATOM 5668 N N . ALA B 1 267 ? 5.734 -8.727 -25.422 1 90.12 267 ALA B N 1
ATOM 5669 C CA . ALA B 1 267 ? 6.156 -7.332 -25.516 1 90.12 267 ALA B CA 1
ATOM 5670 C C . ALA B 1 267 ? 7.586 -7.156 -25.016 1 90.12 267 ALA B C 1
ATOM 5672 O O . ALA B 1 267 ? 8.258 -6.191 -25.375 1 90.12 267 ALA B O 1
ATOM 5673 N N . CYS B 1 268 ? 8.047 -8.109 -24.188 1 92.44 268 CYS B N 1
ATOM 5674 C CA . CYS B 1 268 ? 9.375 -7.969 -23.594 1 92.44 268 CYS B CA 1
ATOM 5675 C C . CYS B 1 268 ? 10.438 -8.547 -24.531 1 92.44 268 CYS B C 1
ATOM 5677 O O . CYS B 1 268 ? 11.633 -8.453 -24.25 1 92.44 268 CYS B O 1
ATOM 5679 N N . GLY B 1 269 ? 9.945 -9.164 -25.594 1 91.12 269 GLY B N 1
ATOM 5680 C CA . GLY B 1 269 ? 10.875 -9.773 -26.531 1 91.12 269 GLY B CA 1
ATOM 5681 C C . GLY B 1 269 ? 11.461 -8.773 -27.516 1 91.12 269 GLY B C 1
ATOM 5682 O O . GLY B 1 269 ? 11.211 -7.57 -27.422 1 91.12 269 GLY B O 1
ATOM 5683 N N . ASP B 1 270 ? 12.312 -9.312 -28.391 1 85.94 270 ASP B N 1
ATOM 5684 C CA . ASP B 1 270 ? 13.008 -8.469 -29.359 1 85.94 270 ASP B CA 1
ATOM 5685 C C . ASP B 1 270 ? 12.195 -8.336 -30.641 1 85.94 270 ASP B C 1
ATOM 5687 O O . ASP B 1 270 ? 12.688 -7.809 -31.641 1 85.94 270 ASP B O 1
ATOM 5691 N N . GLY B 1 271 ? 11.031 -8.773 -30.719 1 82.75 271 GLY B N 1
ATOM 5692 C CA . GLY B 1 271 ? 10.172 -8.648 -31.891 1 82.75 271 GLY B CA 1
ATOM 5693 C C . GLY B 1 271 ? 10.297 -9.82 -32.844 1 82.75 271 GLY B C 1
ATOM 5694 O O . GLY B 1 271 ? 9.508 -9.945 -33.781 1 82.75 271 GLY B O 1
ATOM 5695 N N . THR B 1 272 ? 11.172 -10.758 -32.625 1 80.88 272 THR B N 1
ATOM 5696 C CA . THR B 1 272 ? 11.406 -11.875 -33.531 1 80.88 272 THR B CA 1
ATOM 5697 C C . THR B 1 272 ? 10.508 -13.055 -33.188 1 80.88 272 THR B C 1
ATOM 5699 O O . THR B 1 272 ? 10.195 -13.875 -34.062 1 80.88 272 THR B O 1
ATOM 5702 N N . HIS B 1 273 ? 10.156 -13.148 -31.984 1 80.75 273 HIS B N 1
ATOM 5703 C CA . HIS B 1 273 ? 9.281 -14.211 -31.516 1 80.75 273 HIS B CA 1
ATOM 5704 C C . HIS B 1 273 ? 7.938 -13.648 -31.062 1 80.75 273 HIS B C 1
ATOM 5706 O O . HIS B 1 273 ? 7.855 -12.969 -30.031 1 80.75 273 HIS B O 1
ATOM 5712 N N . ASN B 1 274 ? 6.934 -13.75 -31.938 1 76.62 274 ASN B N 1
ATOM 5713 C CA . ASN B 1 274 ? 5.637 -13.148 -31.625 1 76.62 274 ASN B CA 1
ATOM 5714 C C . ASN B 1 274 ? 4.543 -14.203 -31.531 1 76.62 274 ASN B C 1
ATOM 5716 O O . ASN B 1 274 ? 4.535 -15.172 -32.281 1 76.62 274 ASN B O 1
ATOM 5720 N N . CYS B 1 275 ? 4.027 -14.273 -30.359 1 69.56 275 CYS B N 1
ATOM 5721 C CA . CYS B 1 275 ? 2.768 -15 -30.219 1 69.56 275 CYS B CA 1
ATOM 5722 C C . CYS B 1 275 ? 1.596 -14.031 -30.094 1 69.56 275 CYS B C 1
ATOM 5724 O O . CYS B 1 275 ? 1.687 -13.023 -29.391 1 69.56 275 CYS B O 1
ATOM 5726 N N . ASP B 1 276 ? 0.775 -13.875 -31.141 1 53.5 276 ASP B N 1
ATOM 5727 C CA . ASP B 1 276 ? -0.363 -12.992 -30.906 1 53.5 276 ASP B CA 1
ATOM 5728 C C . ASP B 1 276 ? -1.188 -13.461 -29.703 1 53.5 276 ASP B C 1
ATOM 5730 O O . ASP B 1 276 ? -1.587 -14.625 -29.641 1 53.5 276 ASP B O 1
ATOM 5734 N N . ARG B 1 277 ? -1.096 -12.797 -28.531 1 50.72 277 ARG B N 1
ATOM 5735 C CA . ARG B 1 277 ? -1.734 -13.102 -27.266 1 50.72 277 ARG B CA 1
ATOM 5736 C C . ARG B 1 277 ? -3.15 -13.625 -27.469 1 50.72 277 ARG B C 1
ATOM 5738 O O . ARG B 1 277 ? -3.625 -14.469 -26.703 1 50.72 277 ARG B O 1
ATOM 5745 N N . PHE B 1 278 ? -3.871 -13.102 -28.422 1 50.53 278 PHE B N 1
ATOM 5746 C CA . PHE B 1 278 ? -5.297 -13.375 -28.516 1 50.53 278 PHE B CA 1
ATOM 5747 C C . PHE B 1 278 ? -5.57 -14.406 -29.609 1 50.53 278 PHE B C 1
ATOM 5749 O O . PHE B 1 278 ? -6.418 -15.289 -29.438 1 50.53 278 PHE B O 1
ATOM 5756 N N . GLU B 1 279 ? -5 -14.242 -30.75 1 50.91 279 GLU B N 1
ATOM 5757 C CA . GLU B 1 279 ? -5.445 -15.062 -31.875 1 50.91 279 GLU B CA 1
ATOM 5758 C C . GLU B 1 279 ? -4.648 -16.359 -31.953 1 50.91 279 GLU B C 1
ATOM 5760 O O . GLU B 1 279 ? -5.184 -17.406 -32.344 1 50.91 279 GLU B O 1
ATOM 5765 N N . ASN B 1 280 ? -3.402 -16.375 -31.25 1 58.84 280 ASN B N 1
ATOM 5766 C CA . ASN B 1 280 ? -2.557 -17.516 -31.625 1 58.84 280 ASN B CA 1
ATOM 5767 C C . ASN B 1 280 ? -1.881 -18.125 -30.391 1 58.84 280 ASN B C 1
ATOM 5769 O O . ASN B 1 280 ? -0.768 -18.641 -30.484 1 58.84 280 ASN B O 1
ATOM 5773 N N . GLN B 1 281 ? -2.652 -18.062 -29.266 1 67.56 281 GLN B N 1
ATOM 5774 C CA . GLN B 1 281 ? -2.086 -18.641 -28.047 1 67.56 281 GLN B CA 1
ATOM 5775 C C . GLN B 1 281 ? -1.908 -20.156 -28.188 1 67.56 281 GLN B C 1
ATOM 5777 O O . GLN B 1 281 ? -0.896 -20.703 -27.75 1 67.56 281 GLN B O 1
ATOM 5782 N N . THR B 1 282 ? -2.881 -20.719 -28.812 1 74.94 282 THR B N 1
ATOM 5783 C CA . THR B 1 282 ? -2.812 -22.172 -29.031 1 74.94 282 THR B CA 1
ATOM 5784 C C . THR B 1 282 ? -1.601 -22.516 -29.891 1 74.94 282 THR B C 1
ATOM 5786 O O . THR B 1 282 ? -0.907 -23.5 -29.609 1 74.94 282 THR B O 1
ATOM 5789 N N . ALA B 1 283 ? -1.381 -21.656 -30.828 1 79.25 283 ALA B N 1
ATOM 5790 C CA . ALA B 1 283 ? -0.247 -21.922 -31.703 1 79.25 283 ALA B CA 1
ATOM 5791 C C . ALA B 1 283 ? 1.075 -21.781 -30.953 1 79.25 283 ALA B C 1
ATOM 5793 O O . ALA B 1 283 ? 2.004 -22.562 -31.172 1 79.25 283 ALA B O 1
ATOM 5794 N N . CYS B 1 284 ? 1.104 -20.844 -30.047 1 85 284 CYS B N 1
ATOM 5795 C CA . CYS B 1 284 ? 2.328 -20.641 -29.281 1 85 284 CYS B CA 1
ATOM 5796 C C . CYS B 1 284 ? 2.578 -21.797 -28.328 1 85 284 CYS B C 1
ATOM 5798 O O . CYS B 1 284 ? 3.713 -22.25 -28.188 1 85 284 CYS B O 1
ATOM 5800 N N . ILE B 1 285 ? 1.534 -22.234 -27.766 1 87.31 285 ILE B N 1
ATOM 5801 C CA . ILE B 1 285 ? 1.649 -23.344 -26.828 1 87.31 285 ILE B CA 1
ATOM 5802 C C . ILE B 1 285 ? 2.078 -24.609 -27.562 1 87.31 285 ILE B C 1
ATOM 5804 O O . ILE B 1 285 ? 2.893 -25.375 -27.062 1 87.31 285 ILE B O 1
ATOM 5808 N N . GLU B 1 286 ? 1.576 -24.719 -28.75 1 87.69 286 GLU B N 1
ATOM 5809 C CA . GLU B 1 286 ? 1.968 -25.875 -29.578 1 87.69 286 GLU B CA 1
ATOM 5810 C C . GLU B 1 286 ? 3.434 -25.781 -29.984 1 87.69 286 GLU B C 1
ATOM 5812 O O . GLU B 1 286 ? 4.141 -26.781 -30.016 1 87.69 286 GLU B O 1
ATOM 5817 N N . THR B 1 287 ? 3.773 -24.625 -30.297 1 88.75 287 THR B N 1
ATOM 5818 C CA . THR B 1 287 ? 5.176 -24.406 -30.641 1 88.75 287 THR B CA 1
ATOM 5819 C C . THR B 1 287 ? 6.078 -24.734 -29.453 1 88.75 287 THR B C 1
ATOM 5821 O O . THR B 1 287 ? 7.117 -25.391 -29.609 1 88.75 287 THR B O 1
ATOM 5824 N N . LEU B 1 288 ? 5.684 -24.344 -28.328 1 92.94 288 LEU B N 1
ATOM 5825 C CA . LEU B 1 288 ? 6.418 -24.641 -27.094 1 92.94 288 LEU B CA 1
ATOM 5826 C C . LEU B 1 288 ? 6.539 -26.141 -26.891 1 92.94 288 LEU B C 1
ATOM 5828 O O . LEU B 1 288 ? 7.637 -26.656 -26.688 1 92.94 288 LEU B O 1
ATOM 5832 N N . LYS B 1 289 ? 5.484 -26.828 -27.047 1 93.44 289 LYS B N 1
ATOM 5833 C CA . LYS B 1 289 ? 5.402 -28.266 -26.812 1 93.44 289 LYS B CA 1
ATOM 5834 C C . LYS B 1 289 ? 6.293 -29.031 -27.797 1 93.44 289 LYS B C 1
ATOM 5836 O O . LYS B 1 289 ? 6.957 -30 -27.406 1 93.44 289 LYS B O 1
ATOM 5841 N N . ARG B 1 290 ? 6.398 -28.547 -28.953 1 93.5 290 ARG B N 1
ATOM 5842 C CA . ARG B 1 290 ? 7.043 -29.297 -30.031 1 93.5 290 ARG B CA 1
ATOM 5843 C C . ARG B 1 290 ? 8.531 -28.984 -30.094 1 93.5 290 ARG B C 1
ATOM 5845 O O . ARG B 1 290 ? 9.336 -29.859 -30.453 1 93.5 290 ARG B O 1
ATOM 5852 N N . HIS B 1 291 ? 8.852 -27.781 -29.734 1 94.94 291 HIS B N 1
ATOM 5853 C CA . HIS B 1 291 ? 10.188 -27.391 -30.156 1 94.94 291 HIS B CA 1
ATOM 5854 C C . HIS B 1 291 ? 11.078 -27.078 -28.953 1 94.94 291 HIS B C 1
ATOM 5856 O O . HIS B 1 291 ? 12.305 -27.062 -29.078 1 94.94 291 HIS B O 1
ATOM 5862 N N . TYR B 1 292 ? 10.492 -26.859 -27.828 1 97.5 292 TYR B N 1
ATOM 5863 C CA . TYR B 1 292 ? 11.32 -26.359 -26.719 1 97.5 292 TYR B CA 1
ATOM 5864 C C . TYR B 1 292 ? 11.438 -27.406 -25.625 1 97.5 292 TYR B C 1
ATOM 5866 O O . TYR B 1 292 ? 10.5 -28.172 -25.375 1 97.5 292 TYR B O 1
ATOM 5874 N N . LYS B 1 293 ? 12.516 -27.375 -24.906 1 98.56 293 LYS B N 1
ATOM 5875 C CA . 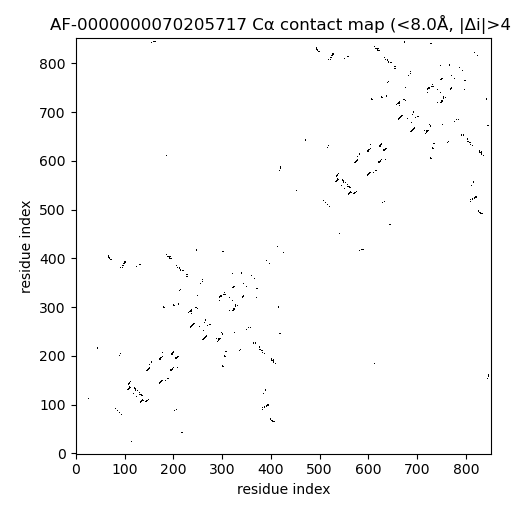LYS B 1 293 ? 12.75 -28.297 -23.797 1 98.56 293 LYS B CA 1
ATOM 5876 C C . LYS B 1 293 ? 12.414 -27.641 -22.453 1 98.56 293 LYS B C 1
ATOM 5878 O O . LYS B 1 293 ? 12.047 -28.312 -21.5 1 98.56 293 LYS B O 1
ATOM 5883 N N . PHE B 1 294 ? 12.617 -26.297 -22.375 1 98.81 294 PHE B N 1
ATOM 5884 C CA . PHE B 1 294 ? 12.422 -25.594 -21.109 1 98.81 294 PHE B CA 1
ATOM 5885 C C . PHE B 1 294 ? 11.5 -24.406 -21.281 1 98.81 294 PHE B C 1
ATOM 5887 O O . PHE B 1 294 ? 11.477 -23.781 -22.359 1 98.81 294 PHE B O 1
ATOM 5894 N N . TYR B 1 295 ? 10.695 -24.109 -20.281 1 98.56 295 TYR B N 1
ATOM 5895 C CA . TYR B 1 295 ? 9.898 -22.891 -20.219 1 98.56 295 TYR B CA 1
ATOM 5896 C C . TYR B 1 295 ? 10.211 -22.109 -18.953 1 98.56 295 TYR B C 1
ATOM 5898 O O . TYR B 1 295 ? 10.156 -22.656 -17.844 1 98.56 295 TYR B O 1
ATOM 5906 N N . LEU B 1 296 ? 10.555 -20.859 -19.125 1 98.75 296 LEU B N 1
ATOM 5907 C CA . LEU B 1 296 ? 10.812 -20 -17.969 1 98.75 296 LEU B CA 1
ATOM 5908 C C . LEU B 1 296 ? 9.508 -19.5 -17.359 1 98.75 296 LEU B C 1
ATOM 5910 O O . LEU B 1 296 ? 8.945 -18.5 -17.812 1 98.75 296 LEU B O 1
ATOM 5914 N N . SER B 1 297 ? 9.07 -20.203 -16.328 1 98.56 297 SER B N 1
ATOM 5915 C CA . SER B 1 297 ? 7.875 -19.828 -15.578 1 98.56 297 SER B CA 1
ATOM 5916 C C . SER B 1 297 ? 8.195 -18.797 -14.492 1 98.56 297 SER B C 1
ATOM 5918 O O . SER B 1 297 ? 7.992 -19.062 -13.305 1 98.56 297 SER B O 1
ATOM 5920 N N . PHE B 1 298 ? 8.586 -17.609 -14.922 1 98.38 298 PHE B N 1
ATOM 5921 C CA . PHE B 1 298 ? 9 -16.562 -13.984 1 98.38 298 PHE B CA 1
ATOM 5922 C C . PHE B 1 298 ? 7.828 -15.656 -13.641 1 98.38 298 PHE B C 1
ATOM 5924 O O . PHE B 1 298 ? 7.207 -15.07 -14.531 1 98.38 298 PHE B O 1
ATOM 5931 N N . GLU B 1 299 ? 7.57 -15.617 -12.359 1 98.12 299 GLU B N 1
ATOM 5932 C CA . GLU B 1 299 ? 6.539 -14.703 -11.883 1 98.12 299 GLU B CA 1
ATOM 5933 C C . GLU B 1 299 ? 7.035 -13.266 -11.867 1 98.12 299 GLU B C 1
ATOM 5935 O O . GLU B 1 299 ? 8.227 -13.008 -12.039 1 98.12 299 GLU B O 1
ATOM 5940 N N . ASN B 1 300 ? 6.09 -12.297 -11.719 1 95.94 300 ASN B N 1
ATOM 5941 C CA . ASN B 1 300 ? 6.441 -10.875 -11.719 1 95.94 300 ASN B CA 1
ATOM 5942 C C . ASN B 1 300 ? 6.922 -10.422 -10.344 1 95.94 300 ASN B C 1
ATOM 5944 O O . ASN B 1 300 ? 7.301 -9.266 -10.164 1 95.94 300 ASN B O 1
ATOM 5948 N N . CYS B 1 301 ? 6.871 -11.312 -9.422 1 96.56 301 CYS B N 1
ATOM 5949 C CA . CYS B 1 301 ? 7.332 -11.062 -8.062 1 96.56 301 CYS B CA 1
ATOM 5950 C C . CYS B 1 301 ? 7.801 -12.352 -7.398 1 96.56 301 CYS B C 1
ATOM 5952 O O . CYS B 1 301 ? 7.586 -13.445 -7.93 1 96.56 301 CYS B O 1
ATOM 5954 N N . ASN B 1 302 ? 8.523 -12.164 -6.328 1 96.62 302 ASN B N 1
ATOM 5955 C CA . ASN B 1 302 ? 8.883 -13.289 -5.477 1 96.62 302 ASN B CA 1
ATOM 5956 C C . ASN B 1 302 ? 8.07 -13.305 -4.188 1 96.62 302 ASN B C 1
ATOM 5958 O O . ASN B 1 302 ? 8.453 -12.68 -3.197 1 96.62 302 ASN B O 1
ATOM 5962 N N . CYS B 1 303 ? 6.957 -14 -4.238 1 97.38 303 CYS B N 1
ATOM 5963 C CA . CYS B 1 303 ? 6.051 -14.055 -3.098 1 97.38 303 CYS B CA 1
ATOM 5964 C C . CYS B 1 303 ? 5.625 -15.484 -2.809 1 97.38 303 CYS B C 1
ATOM 5966 O O . CYS B 1 303 ? 5.43 -16.281 -3.732 1 97.38 303 CYS B O 1
ATOM 5968 N N . ARG B 1 304 ? 5.391 -15.75 -1.564 1 96.62 304 ARG B N 1
ATOM 5969 C CA . ARG B 1 304 ? 4.977 -17.078 -1.117 1 96.62 304 ARG B CA 1
ATOM 5970 C C . ARG B 1 304 ? 3.666 -17.5 -1.774 1 96.62 304 ARG B C 1
ATOM 5972 O O . ARG B 1 304 ? 2.773 -16.672 -1.97 1 96.62 304 ARG B O 1
ATOM 5979 N N . HIS B 1 305 ? 3.59 -18.734 -2.23 1 95.81 305 HIS B N 1
ATOM 5980 C CA . HIS B 1 305 ? 2.4 -19.438 -2.699 1 95.81 305 HIS B CA 1
ATOM 5981 C C . HIS B 1 305 ? 1.966 -18.922 -4.07 1 95.81 305 HIS B C 1
ATOM 5983 O O . HIS B 1 305 ? 1.101 -19.531 -4.711 1 95.81 305 HIS B O 1
ATOM 5989 N N . TYR B 1 306 ? 2.547 -17.812 -4.535 1 97.81 306 TYR B N 1
ATOM 5990 C CA . TYR B 1 306 ? 2.121 -17.25 -5.809 1 97.81 306 TYR B CA 1
ATOM 5991 C C . TYR B 1 306 ? 2.717 -18.016 -6.977 1 97.81 306 TYR B C 1
ATOM 5993 O O . TYR B 1 306 ? 3.828 -17.734 -7.422 1 97.81 306 TYR B O 1
ATOM 6001 N N . ILE B 1 307 ? 1.985 -18.984 -7.469 1 98.31 307 ILE B N 1
ATOM 6002 C CA . ILE B 1 307 ? 2.314 -19.844 -8.594 1 98.31 307 ILE B CA 1
ATOM 6003 C C . ILE B 1 307 ? 1.162 -19.844 -9.602 1 98.31 307 ILE B C 1
ATOM 6005 O O . ILE B 1 307 ? 0.055 -20.297 -9.281 1 98.31 307 ILE B O 1
ATOM 6009 N N . THR B 1 308 ? 1.421 -19.391 -10.812 1 97.5 308 THR B N 1
ATOM 6010 C CA . THR B 1 308 ? 0.34 -19.062 -11.742 1 97.5 308 THR B CA 1
ATOM 6011 C C . THR B 1 308 ? 0.312 -20.062 -12.906 1 97.5 308 THR B C 1
ATOM 6013 O O . THR B 1 308 ? 0.919 -21.125 -12.828 1 97.5 308 THR B O 1
ATOM 6016 N N . GLU B 1 309 ? -0.458 -19.688 -13.93 1 95.19 309 GLU B N 1
ATOM 6017 C CA . GLU B 1 309 ? -0.66 -20.516 -15.117 1 95.19 309 GLU B CA 1
ATOM 6018 C C . GLU B 1 309 ? 0.655 -20.75 -15.859 1 95.19 309 GLU B C 1
ATOM 6020 O O . GLU B 1 309 ? 0.818 -21.766 -16.531 1 95.19 309 GLU B O 1
ATOM 6025 N N . LYS B 1 310 ? 1.626 -19.953 -15.656 1 96.06 310 LYS B N 1
ATOM 6026 C CA . LYS B 1 310 ? 2.91 -20.094 -16.344 1 96.06 310 LYS B CA 1
ATOM 6027 C C . LYS B 1 310 ? 3.58 -21.406 -15.977 1 96.06 310 LYS B C 1
ATOM 6029 O O . LYS B 1 310 ? 4.219 -22.047 -16.828 1 96.06 310 LYS B O 1
ATOM 6034 N N . PHE B 1 311 ? 3.416 -21.766 -14.773 1 97.94 311 PHE B N 1
ATOM 6035 C CA . PHE B 1 311 ? 3.984 -23 -14.266 1 97.94 311 PHE B CA 1
ATOM 6036 C C . PHE B 1 311 ? 3.113 -24.203 -14.656 1 97.94 311 PHE B C 1
ATOM 6038 O O . PHE B 1 311 ? 3.592 -25.156 -15.273 1 97.94 311 PHE B O 1
ATOM 6045 N N . PHE B 1 312 ? 1.872 -24.078 -14.391 1 96.56 312 PHE B N 1
ATOM 6046 C CA . PHE B 1 312 ? 0.969 -25.234 -14.469 1 96.56 312 PHE B CA 1
ATOM 6047 C C . PHE B 1 312 ? 0.531 -25.469 -15.906 1 96.56 312 PHE B C 1
ATOM 6049 O O . PHE B 1 312 ? 0.59 -26.609 -16.391 1 96.56 312 PHE B O 1
ATOM 6056 N N . VAL B 1 313 ? 0.168 -24.422 -16.531 1 93.19 313 VAL B N 1
ATOM 6057 C CA . VAL B 1 313 ? -0.473 -24.547 -17.828 1 93.19 313 VAL B CA 1
ATOM 6058 C C . VAL B 1 313 ? 0.578 -24.453 -18.938 1 93.19 313 VAL B C 1
ATOM 6060 O O . VAL B 1 313 ? 0.713 -25.375 -19.75 1 93.19 313 VAL B O 1
ATOM 6063 N N . ASN B 1 314 ? 1.352 -23.438 -18.875 1 93.88 314 ASN B N 1
ATOM 6064 C CA . ASN B 1 314 ? 2.309 -23.203 -19.953 1 93.88 314 ASN B CA 1
ATOM 6065 C C . ASN B 1 314 ? 3.375 -24.297 -20 1 93.88 314 ASN B C 1
ATOM 6067 O O . ASN B 1 314 ? 3.807 -24.719 -21.078 1 93.88 314 ASN B O 1
ATOM 6071 N N . ALA B 1 315 ? 3.729 -24.828 -18.844 1 96.69 315 ALA B N 1
ATOM 6072 C CA . ALA B 1 315 ? 4.871 -25.734 -18.828 1 96.69 315 ALA B CA 1
ATOM 6073 C C . ALA B 1 315 ? 4.426 -27.156 -18.531 1 96.69 315 ALA B C 1
ATOM 6075 O O . ALA B 1 315 ? 4.391 -28.016 -19.438 1 96.69 315 ALA B O 1
ATOM 6076 N N . LEU B 1 316 ? 3.91 -27.438 -17.375 1 96.44 316 LEU B N 1
ATOM 6077 C CA . LEU B 1 316 ? 3.617 -28.797 -16.953 1 96.44 316 LEU B CA 1
ATOM 6078 C C . LEU B 1 316 ? 2.609 -29.453 -17.891 1 96.44 316 LEU B C 1
ATOM 6080 O O . LEU B 1 316 ? 2.719 -30.656 -18.188 1 96.44 316 LEU B O 1
ATOM 6084 N N . SER B 1 317 ? 1.725 -28.688 -18.391 1 92.69 317 SER B N 1
ATOM 6085 C CA . SER B 1 317 ? 0.67 -29.266 -19.219 1 92.69 317 SER B CA 1
ATOM 6086 C C . SER B 1 317 ? 1.121 -29.375 -20.672 1 92.69 317 SER B C 1
ATOM 6088 O O . SER B 1 317 ? 0.389 -29.906 -21.516 1 92.69 317 SER B O 1
ATOM 6090 N N . THR B 1 318 ? 2.312 -28.953 -21.047 1 92.94 318 THR B N 1
ATOM 6091 C CA . THR B 1 318 ? 2.768 -28.969 -22.438 1 92.94 318 THR B CA 1
ATOM 6092 C C . THR B 1 318 ? 4.051 -29.781 -22.562 1 92.94 318 THR B C 1
ATOM 6094 O O . THR B 1 318 ? 4.793 -29.625 -23.531 1 92.94 318 THR B O 1
ATOM 6097 N N . ASP B 1 319 ? 4.332 -30.594 -21.641 1 94.69 319 ASP B N 1
ATOM 6098 C CA . ASP B 1 319 ? 5.465 -31.516 -21.656 1 94.69 319 ASP B CA 1
ATOM 6099 C C . ASP B 1 319 ? 6.785 -30.75 -21.797 1 94.69 319 ASP B C 1
ATOM 6101 O O . ASP B 1 319 ? 7.641 -31.141 -22.594 1 94.69 319 ASP B O 1
ATOM 6105 N N . VAL B 1 320 ? 6.891 -29.703 -21.219 1 97.44 320 VAL B N 1
ATOM 6106 C CA . VAL B 1 320 ? 8.109 -28.906 -21.125 1 97.44 320 VAL B CA 1
ATOM 6107 C C . VAL B 1 320 ? 8.508 -28.734 -19.656 1 97.44 320 VAL B C 1
ATOM 6109 O O . VAL B 1 320 ? 7.652 -28.609 -18.781 1 97.44 320 VAL B O 1
ATOM 6112 N N . ILE B 1 321 ? 9.836 -28.75 -19.359 1 98.69 321 ILE B N 1
ATOM 6113 C CA . ILE B 1 321 ? 10.289 -28.609 -17.984 1 98.69 321 ILE B CA 1
ATOM 6114 C C . ILE B 1 321 ? 10.211 -27.141 -17.562 1 98.69 321 ILE B C 1
ATOM 6116 O O . ILE B 1 321 ? 10.859 -26.281 -18.172 1 98.69 321 ILE B O 1
ATOM 6120 N N . PRO B 1 322 ? 9.438 -26.844 -16.547 1 98.88 322 PRO B N 1
ATOM 6121 C CA . PRO B 1 322 ? 9.445 -25.469 -16.047 1 98.88 322 PRO B CA 1
ATOM 6122 C C . PRO B 1 322 ? 10.711 -25.125 -15.266 1 98.88 322 PRO B C 1
ATOM 6124 O O . PRO B 1 322 ? 11.141 -25.906 -14.406 1 98.88 322 PRO B O 1
ATOM 6127 N N . VAL B 1 323 ? 11.312 -24.031 -15.625 1 98.94 323 VAL B N 1
ATOM 6128 C CA . VAL B 1 323 ? 12.273 -23.328 -14.781 1 98.94 323 VAL B CA 1
ATOM 6129 C C . VAL B 1 323 ? 11.578 -22.172 -14.047 1 98.94 323 VAL B C 1
ATOM 6131 O O . VAL B 1 323 ? 10.992 -21.297 -14.68 1 98.94 323 VAL B O 1
ATOM 6134 N N . VAL B 1 324 ? 11.688 -22.234 -12.664 1 98.88 324 VAL B N 1
ATOM 6135 C CA . VAL B 1 324 ? 10.734 -21.375 -11.961 1 98.88 324 VAL B CA 1
ATOM 6136 C C . VAL B 1 324 ? 11.477 -20.328 -11.148 1 98.88 324 VAL B C 1
ATOM 6138 O O . VAL B 1 324 ? 12.57 -20.578 -10.633 1 98.88 324 VAL B O 1
ATOM 6141 N N . MET B 1 325 ? 10.914 -19.125 -11.117 1 98.31 325 MET B N 1
ATOM 6142 C CA . MET B 1 325 ? 11.242 -17.984 -10.273 1 98.31 325 MET B CA 1
ATOM 6143 C C . MET B 1 325 ? 9.984 -17.328 -9.734 1 98.31 325 MET B C 1
ATOM 6145 O O . MET B 1 325 ? 9.055 -17.016 -10.492 1 98.31 325 MET B O 1
ATOM 6149 N N . GLY B 1 326 ? 9.828 -17.156 -8.523 1 97.69 326 GLY B N 1
ATOM 6150 C CA . GLY B 1 326 ? 8.656 -16.562 -7.895 1 97.69 326 GLY B CA 1
ATOM 6151 C C . GLY B 1 326 ? 8.469 -17 -6.453 1 97.69 326 GLY B C 1
ATOM 6152 O O . GLY B 1 326 ? 9.109 -16.453 -5.551 1 97.69 326 GLY B O 1
ATOM 6153 N N . ALA B 1 327 ? 7.629 -18.016 -6.234 1 97.94 327 ALA B N 1
ATOM 6154 C CA . ALA B 1 327 ? 7.34 -18.5 -4.891 1 97.94 327 ALA B CA 1
ATOM 6155 C C . ALA B 1 327 ? 8.547 -19.234 -4.309 1 97.94 327 ALA B C 1
ATOM 6157 O O . ALA B 1 327 ? 9.477 -19.594 -5.035 1 97.94 327 ALA B O 1
ATOM 6158 N N . HIS B 1 328 ? 8.5 -19.422 -3.006 1 97.06 328 HIS B N 1
ATOM 6159 C CA . HIS B 1 328 ? 9.523 -20.203 -2.318 1 97.06 328 HIS B CA 1
ATOM 6160 C C . HIS B 1 328 ? 9.609 -21.609 -2.879 1 97.06 328 HIS B C 1
ATOM 6162 O O . HIS B 1 328 ? 8.586 -22.219 -3.225 1 97.06 328 HIS B O 1
ATOM 6168 N N . PRO B 1 329 ? 10.844 -22.188 -2.9 1 96.94 329 PRO B N 1
ATOM 6169 C CA . PRO B 1 329 ? 10.977 -23.562 -3.393 1 96.94 329 PRO B CA 1
ATOM 6170 C C . PRO B 1 329 ? 10.047 -24.531 -2.678 1 96.94 329 PRO B C 1
ATOM 6172 O O . PRO B 1 329 ? 9.484 -25.438 -3.309 1 96.94 329 PRO B O 1
ATOM 6175 N N . ASP B 1 330 ? 9.828 -24.281 -1.421 1 94.69 330 ASP B N 1
ATOM 6176 C CA . ASP B 1 330 ? 8.945 -25.156 -0.657 1 94.69 330 ASP B CA 1
ATOM 6177 C C . ASP B 1 330 ? 7.512 -25.062 -1.169 1 94.69 330 ASP B C 1
ATOM 6179 O O . ASP B 1 330 ? 6.77 -26.047 -1.126 1 94.69 330 ASP B O 1
ATOM 6183 N N . ASP B 1 331 ? 7.129 -23.906 -1.57 1 95.62 331 ASP B N 1
ATOM 6184 C CA . ASP B 1 331 ? 5.785 -23.734 -2.113 1 95.62 331 ASP B CA 1
ATOM 6185 C C . ASP B 1 331 ? 5.609 -24.531 -3.406 1 95.62 331 ASP B C 1
ATOM 6187 O O . ASP B 1 331 ? 4.574 -25.172 -3.611 1 95.62 331 ASP B O 1
ATOM 6191 N N . TYR B 1 332 ? 6.613 -24.531 -4.266 1 97.38 332 TYR B N 1
ATOM 6192 C CA . TYR B 1 332 ? 6.566 -25.312 -5.488 1 97.38 332 TYR B CA 1
ATOM 6193 C C . TYR B 1 332 ? 6.5 -26.812 -5.168 1 97.38 332 TYR B C 1
ATOM 6195 O O . TYR B 1 332 ? 5.711 -27.547 -5.77 1 97.38 332 TYR B O 1
ATOM 6203 N N . ARG B 1 333 ? 7.277 -27.234 -4.254 1 96.12 333 ARG B N 1
ATOM 6204 C CA . ARG B 1 333 ? 7.312 -28.656 -3.9 1 96.12 333 ARG B CA 1
ATOM 6205 C C . ARG B 1 333 ? 5.961 -29.125 -3.367 1 96.12 333 ARG B C 1
ATOM 6207 O O . ARG B 1 333 ? 5.555 -30.266 -3.592 1 96.12 333 ARG B O 1
ATOM 6214 N N . ALA B 1 334 ? 5.34 -28.203 -2.734 1 93.25 334 ALA B N 1
ATOM 6215 C CA . ALA B 1 334 ? 4.07 -28.547 -2.098 1 93.25 334 ALA B CA 1
ATOM 6216 C C . ALA B 1 334 ? 2.967 -28.719 -3.135 1 93.25 334 ALA B C 1
ATOM 6218 O O . ALA B 1 334 ? 1.999 -29.453 -2.898 1 93.25 334 ALA B O 1
ATOM 6219 N N . VAL B 1 335 ? 3.127 -28.125 -4.289 1 95.19 335 VAL B N 1
ATOM 6220 C CA . VAL B 1 335 ? 1.964 -28.109 -5.168 1 95.19 335 VAL B CA 1
ATOM 6221 C C . VAL B 1 335 ? 2.301 -28.797 -6.488 1 95.19 335 VAL B C 1
ATOM 6223 O O . VAL B 1 335 ? 1.404 -29.125 -7.266 1 95.19 335 VAL B O 1
ATOM 6226 N N . ALA B 1 336 ? 3.545 -29.031 -6.77 1 97 336 ALA B N 1
ATOM 6227 C CA . ALA B 1 336 ? 3.977 -29.578 -8.047 1 97 336 ALA B CA 1
ATOM 6228 C C . ALA B 1 336 ? 4.035 -31.109 -8 1 97 336 ALA B C 1
ATOM 6230 O O . ALA B 1 336 ? 4.254 -31.688 -6.938 1 97 336 ALA B O 1
ATOM 6231 N N . PRO B 1 337 ? 3.832 -31.734 -9.227 1 95.69 337 PRO B N 1
ATOM 6232 C CA . PRO B 1 337 ? 4.234 -33.125 -9.266 1 95.69 337 PRO B CA 1
ATOM 6233 C C . PRO B 1 337 ? 5.699 -33.344 -8.875 1 95.69 337 PRO B C 1
ATOM 6235 O O . PRO B 1 337 ? 6.547 -32.5 -9.188 1 95.69 337 PRO B O 1
ATOM 6238 N N . PRO B 1 338 ? 5.941 -34.438 -8.195 1 94.31 338 PRO B N 1
ATOM 6239 C CA . PRO B 1 338 ? 7.316 -34.656 -7.742 1 94.31 338 PRO B CA 1
ATOM 6240 C C . PRO B 1 338 ? 8.328 -34.656 -8.891 1 94.31 338 PRO B C 1
ATOM 6242 O O . PRO B 1 338 ? 8.078 -35.25 -9.938 1 94.31 338 PRO B O 1
ATOM 6245 N N . GLY B 1 339 ? 9.398 -33.906 -8.719 1 96.44 339 GLY B N 1
ATOM 6246 C CA . GLY B 1 339 ? 10.5 -33.906 -9.664 1 96.44 339 GLY B CA 1
ATOM 6247 C C . GLY B 1 339 ? 10.148 -33.25 -10.984 1 96.44 339 GLY B C 1
ATOM 6248 O O . GLY B 1 339 ? 10.656 -33.656 -12.031 1 96.44 339 GLY B O 1
ATOM 6249 N N . SER B 1 340 ? 9.336 -32.25 -10.984 1 97.88 340 SER B N 1
ATOM 6250 C CA . SER B 1 340 ? 8.766 -31.797 -12.25 1 97.88 340 SER B CA 1
ATOM 6251 C C . SER B 1 340 ? 9.289 -30.406 -12.617 1 97.88 340 SER B C 1
ATOM 6253 O O . SER B 1 340 ? 8.922 -29.859 -13.656 1 97.88 340 SER B O 1
ATOM 6255 N N . PHE B 1 341 ? 10.195 -29.828 -11.789 1 98.75 341 PHE B N 1
ATOM 6256 C CA . PHE B 1 341 ? 10.594 -28.453 -12.094 1 98.75 341 PHE B CA 1
ATOM 6257 C C . PHE B 1 341 ? 12.031 -28.188 -11.664 1 98.75 341 PHE B C 1
ATOM 6259 O O . PHE B 1 341 ? 12.633 -2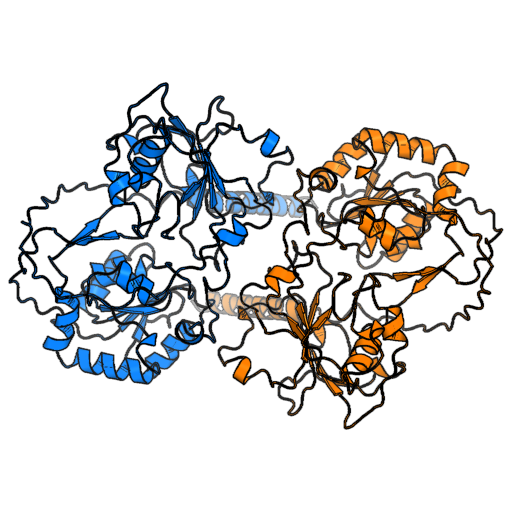9.016 -10.961 1 98.75 341 PHE B O 1
ATOM 6266 N N . ILE B 1 342 ? 12.562 -27.078 -12.18 1 98.81 342 ILE B N 1
ATOM 6267 C CA . ILE B 1 342 ? 13.883 -26.578 -11.828 1 98.81 342 ILE B CA 1
ATOM 6268 C C . ILE B 1 342 ? 13.758 -25.188 -11.219 1 98.81 342 ILE B C 1
ATOM 6270 O O . ILE B 1 342 ? 13.203 -24.281 -11.844 1 98.81 342 ILE B O 1
ATOM 6274 N N . HIS B 1 343 ? 14.188 -25.047 -9.969 1 98.62 343 HIS B N 1
ATOM 6275 C CA . HIS B 1 343 ? 14.141 -23.734 -9.336 1 98.62 343 HIS B CA 1
ATOM 6276 C C . HIS B 1 343 ? 15.445 -22.969 -9.547 1 98.62 343 HIS B C 1
ATOM 6278 O O . HIS B 1 343 ? 16.531 -23.531 -9.344 1 98.62 343 HIS B O 1
ATOM 6284 N N . VAL B 1 344 ? 15.383 -21.719 -9.852 1 98.12 344 VAL B N 1
ATOM 6285 C CA . VAL B 1 344 ? 16.562 -20.938 -10.195 1 98.12 344 VAL B CA 1
ATOM 6286 C C . VAL B 1 344 ? 17.5 -20.859 -8.984 1 98.12 344 VAL B C 1
ATOM 6288 O O . VAL B 1 344 ? 18.719 -20.781 -9.141 1 98.12 344 VAL B O 1
ATOM 6291 N N . GLU B 1 345 ? 16.922 -20.938 -7.82 1 95.88 345 GLU B N 1
ATOM 6292 C CA . GLU B 1 345 ? 17.734 -20.719 -6.621 1 95.88 345 GLU B CA 1
ATOM 6293 C C . GLU B 1 345 ? 18.484 -21.984 -6.223 1 95.88 345 GLU B C 1
ATOM 6295 O O . GLU B 1 345 ? 19.266 -21.984 -5.27 1 95.88 345 GLU B O 1
ATOM 6300 N N . ASP B 1 346 ? 18.25 -23 -6.906 1 96.56 346 ASP B N 1
ATOM 6301 C CA . ASP B 1 346 ? 19.078 -24.188 -6.711 1 96.56 346 ASP B CA 1
ATOM 6302 C C . ASP B 1 346 ? 20.453 -24.016 -7.348 1 96.56 346 ASP B C 1
ATOM 6304 O O . ASP B 1 346 ? 21.344 -24.844 -7.168 1 96.56 346 ASP B O 1
ATOM 6308 N N . TYR B 1 347 ? 20.656 -22.953 -7.992 1 97.19 347 TYR B N 1
ATOM 6309 C CA . TYR B 1 347 ? 21.906 -22.656 -8.688 1 97.19 347 TYR B CA 1
ATOM 6310 C C . TYR B 1 347 ? 22.469 -21.312 -8.242 1 97.19 347 TYR B C 1
ATOM 6312 O O . TYR B 1 347 ? 21.719 -20.422 -7.828 1 97.19 347 TYR B O 1
ATOM 6320 N N . ASN B 1 348 ? 23.734 -21.109 -8.43 1 94.12 348 ASN B N 1
ATOM 6321 C CA . ASN B 1 348 ? 24.422 -19.953 -7.879 1 94.12 348 ASN B CA 1
ATOM 6322 C C . ASN B 1 348 ? 24.281 -18.734 -8.789 1 94.12 348 ASN B C 1
ATOM 6324 O O . ASN B 1 348 ? 24.469 -17.594 -8.352 1 94.12 348 ASN B O 1
ATOM 6328 N N . SER B 1 349 ? 24.094 -19 -10.07 1 95.31 349 SER B N 1
ATOM 6329 C CA . SER B 1 349 ? 24.016 -17.938 -11.078 1 95.31 349 SER B CA 1
ATOM 6330 C C . SER B 1 349 ? 23.281 -18.406 -12.32 1 95.31 349 SER B C 1
ATOM 6332 O O . SER B 1 349 ? 23.047 -19.609 -12.5 1 95.31 349 SER B O 1
ATOM 6334 N N . PRO B 1 350 ? 22.891 -17.453 -13.141 1 97.81 350 PRO B N 1
ATOM 6335 C CA . PRO B 1 350 ? 22.312 -17.844 -14.43 1 97.81 350 PRO B CA 1
ATOM 6336 C C . PRO B 1 350 ? 23.266 -18.734 -15.25 1 97.81 350 PRO B C 1
ATOM 6338 O O . PRO B 1 350 ? 22.812 -19.641 -15.945 1 97.81 350 PRO B O 1
ATOM 6341 N N . GLU B 1 351 ? 24.547 -18.469 -15.133 1 98.56 351 GLU B N 1
ATOM 6342 C CA . GLU B 1 351 ? 25.516 -19.297 -15.828 1 98.56 351 GLU B CA 1
ATOM 6343 C C . GLU B 1 351 ? 25.484 -20.734 -15.312 1 98.56 351 GLU B C 1
ATOM 6345 O O . GLU B 1 351 ? 25.516 -21.672 -16.094 1 98.56 351 GLU B O 1
ATOM 6350 N N . ASP B 1 352 ? 25.406 -20.781 -14.016 1 98.56 352 ASP B N 1
ATOM 6351 C CA . ASP B 1 352 ? 25.344 -22.094 -13.398 1 98.56 352 ASP B CA 1
ATOM 6352 C C . ASP B 1 352 ? 24.078 -22.844 -13.812 1 98.56 352 ASP B C 1
ATOM 6354 O O . ASP B 1 352 ? 24.109 -24.031 -14.102 1 98.56 352 ASP B O 1
ATOM 6358 N N . LEU B 1 353 ? 23 -22.156 -13.883 1 98.75 353 LEU B N 1
ATOM 6359 C CA . LEU B 1 353 ? 21.75 -22.734 -14.344 1 98.75 353 LEU B CA 1
ATOM 6360 C C . LEU B 1 353 ? 21.859 -23.188 -15.797 1 98.75 353 LEU B C 1
ATOM 6362 O O . LEU B 1 353 ? 21.438 -24.297 -16.141 1 98.75 353 LEU B O 1
ATOM 6366 N N . ALA B 1 354 ? 22.453 -22.375 -16.578 1 98.88 354 ALA B N 1
ATOM 6367 C CA . ALA B 1 354 ? 22.625 -22.688 -18 1 98.88 354 ALA B CA 1
ATOM 6368 C C . ALA B 1 354 ? 23.422 -23.969 -18.188 1 98.88 354 ALA B C 1
ATOM 6370 O O . ALA B 1 354 ? 23.094 -24.797 -19.047 1 98.88 354 ALA B O 1
ATOM 6371 N N . LYS B 1 355 ? 24.453 -24.141 -17.422 1 98.75 355 LYS B N 1
ATOM 6372 C CA . LYS B 1 355 ? 25.25 -25.359 -17.5 1 98.75 355 LYS B CA 1
ATOM 6373 C C . LYS B 1 355 ? 24.391 -26.594 -17.25 1 98.75 355 LYS B C 1
ATOM 6375 O O . LYS B 1 355 ? 24.5 -27.594 -17.969 1 98.75 355 LYS B O 1
ATOM 6380 N N . TYR B 1 356 ? 23.562 -26.484 -16.312 1 98.81 356 TYR B N 1
ATOM 6381 C CA . TYR B 1 356 ? 22.688 -27.609 -15.992 1 98.81 356 TYR B CA 1
ATOM 6382 C C . TYR B 1 356 ? 21.688 -27.859 -17.109 1 98.81 356 TYR B C 1
ATOM 6384 O O . TYR B 1 356 ? 21.422 -29 -17.469 1 98.81 356 TYR B O 1
ATOM 6392 N N . LEU B 1 357 ? 21.125 -26.812 -17.641 1 98.88 357 LEU B N 1
ATOM 6393 C CA . LEU B 1 357 ? 20.172 -26.969 -18.734 1 98.88 357 LEU B CA 1
ATOM 6394 C C . LEU B 1 357 ? 20.828 -27.594 -19.969 1 98.88 357 LEU B C 1
ATOM 6396 O O . LEU B 1 357 ? 20.203 -28.406 -20.656 1 98.88 357 LEU B O 1
ATOM 6400 N N . HIS B 1 358 ? 22.062 -27.281 -20.25 1 98.75 358 HIS B N 1
ATOM 6401 C CA . HIS B 1 358 ? 22.812 -27.906 -21.328 1 98.75 358 HIS B CA 1
ATOM 6402 C C . HIS B 1 358 ? 23.016 -29.406 -21.078 1 98.75 358 HIS B C 1
ATOM 6404 O O . HIS B 1 358 ? 22.938 -30.203 -22 1 98.75 358 HIS B O 1
ATOM 6410 N N . LYS B 1 359 ? 23.312 -29.656 -19.828 1 98.62 359 LYS B N 1
ATOM 6411 C CA . LYS B 1 359 ? 23.453 -31.062 -19.453 1 98.62 359 LYS B CA 1
ATOM 6412 C C . LYS B 1 359 ? 22.188 -31.844 -19.75 1 98.62 359 LYS B C 1
ATOM 6414 O O . LYS B 1 359 ? 22.234 -32.938 -20.328 1 98.62 359 LYS B O 1
ATOM 6419 N N . LEU B 1 360 ? 21.047 -31.266 -19.375 1 98.69 360 LEU B N 1
ATOM 6420 C CA . LEU B 1 360 ? 19.766 -31.906 -19.625 1 98.69 360 LEU B CA 1
ATOM 6421 C C . LEU B 1 360 ? 19.484 -32 -21.125 1 98.69 360 LEU B C 1
ATOM 6423 O O . LEU B 1 360 ? 18.953 -33 -21.609 1 98.69 360 LEU B O 1
ATOM 6427 N N . ASP B 1 361 ? 19.875 -30.969 -21.859 1 98.12 361 ASP B N 1
ATOM 6428 C CA . ASP B 1 361 ? 19.656 -30.922 -23.297 1 98.12 361 ASP B CA 1
ATOM 6429 C C . ASP B 1 361 ? 20.406 -32.031 -24.016 1 98.12 361 ASP B C 1
ATOM 6431 O O . ASP B 1 361 ? 19.922 -32.594 -25.016 1 98.12 361 ASP B O 1
ATOM 6435 N N . LYS B 1 362 ? 21.5 -32.469 -23.531 1 97.44 362 LYS B N 1
ATOM 6436 C CA . LYS B 1 362 ? 22.375 -33.406 -24.203 1 97.44 362 LYS B CA 1
ATOM 6437 C C . LYS B 1 362 ? 22.141 -34.844 -23.688 1 97.44 362 LYS B C 1
ATOM 6439 O O . LYS B 1 362 ? 22.75 -35.781 -24.188 1 97.44 362 LYS B O 1
ATOM 6444 N N . ASN B 1 363 ? 21.281 -34.938 -22.703 1 98 363 ASN B N 1
ATOM 6445 C CA . ASN B 1 363 ? 21.062 -36.219 -22.078 1 98 363 ASN B CA 1
ATOM 6446 C C . ASN B 1 363 ? 19.562 -36.531 -21.938 1 98 363 ASN B C 1
ATOM 6448 O O . ASN B 1 363 ? 18.953 -36.156 -20.938 1 98 363 ASN B O 1
ATOM 6452 N N . ASP B 1 364 ? 19.062 -37.281 -22.875 1 97.06 364 ASP B N 1
ATOM 6453 C CA . ASP B 1 364 ? 17.641 -37.562 -22.922 1 97.06 364 ASP B CA 1
ATOM 6454 C C . ASP B 1 364 ? 17.172 -38.312 -21.656 1 97.06 364 ASP B C 1
ATOM 6456 O O . ASP B 1 364 ? 16.062 -38.062 -21.172 1 97.06 364 ASP B O 1
ATOM 6460 N N . ASP B 1 365 ? 18 -39.188 -21.219 1 96.12 365 ASP B N 1
ATOM 6461 C CA . ASP B 1 365 ? 17.625 -39.938 -20.031 1 96.12 365 ASP B CA 1
ATOM 6462 C C . ASP B 1 365 ? 17.422 -39 -18.828 1 96.12 365 ASP B C 1
ATOM 6464 O O . ASP B 1 365 ? 16.438 -39.094 -18.109 1 96.12 365 ASP B O 1
ATOM 6468 N N . LEU B 1 366 ? 18.344 -38.094 -18.641 1 97.5 366 LEU B N 1
ATOM 6469 C CA . LEU B 1 366 ? 18.25 -37.125 -17.547 1 97.5 366 LEU B CA 1
ATOM 6470 C C . LEU B 1 366 ? 17.062 -36.219 -17.75 1 97.5 366 LEU B C 1
ATOM 6472 O O . LEU B 1 366 ? 16.344 -35.875 -16.797 1 97.5 366 LEU B O 1
ATOM 6476 N N . TYR B 1 367 ? 16.859 -35.812 -18.953 1 98 367 TYR B N 1
ATOM 6477 C CA . TYR B 1 367 ? 15.734 -34.938 -19.297 1 98 367 TYR B CA 1
ATOM 6478 C C . TYR B 1 367 ? 14.414 -35.625 -18.969 1 98 367 TYR B C 1
ATOM 6480 O O . TYR B 1 367 ? 13.531 -35.031 -18.359 1 98 367 TYR B O 1
ATOM 6488 N N . ASN B 1 368 ? 14.305 -36.875 -19.297 1 97 368 ASN B N 1
ATOM 6489 C CA . ASN B 1 368 ? 13.055 -37.625 -19.172 1 97 368 ASN B CA 1
ATOM 6490 C C . ASN B 1 368 ? 12.727 -37.906 -17.703 1 97 368 ASN B C 1
ATOM 6492 O O . ASN B 1 368 ? 11.578 -38.188 -17.375 1 97 368 ASN B O 1
ATOM 6496 N N . GLU B 1 369 ? 13.711 -37.781 -16.797 1 96.12 369 GLU B N 1
ATOM 6497 C CA . GLU B 1 369 ? 13.453 -37.938 -15.367 1 96.12 369 GLU B CA 1
ATOM 6498 C C . GLU B 1 369 ? 12.43 -36.906 -14.867 1 96.12 369 GLU B C 1
ATOM 6500 O O . GLU B 1 369 ? 11.656 -37.219 -13.953 1 96.12 369 GLU B O 1
ATOM 6505 N N . TYR B 1 370 ? 12.344 -35.812 -15.461 1 97.31 370 TYR B N 1
ATOM 6506 C CA . TYR B 1 370 ? 11.453 -34.75 -15.047 1 97.31 370 TYR B CA 1
ATOM 6507 C C . TYR B 1 370 ? 10.016 -35.031 -15.453 1 97.31 370 TYR B C 1
ATOM 6509 O O . TYR B 1 370 ? 9.102 -34.281 -15.125 1 97.31 370 TYR B O 1
ATOM 6517 N N . PHE B 1 371 ? 9.773 -36.094 -16.125 1 95.75 371 PHE B N 1
ATOM 6518 C CA . PHE B 1 371 ? 8.445 -36.406 -16.625 1 95.75 371 PHE B CA 1
ATOM 6519 C C . PHE B 1 371 ? 7.941 -37.719 -16.047 1 95.75 371 PHE B C 1
ATOM 6521 O O . PHE B 1 371 ? 6.898 -38.25 -16.469 1 95.75 371 PHE B O 1
ATOM 6528 N N . LYS B 1 372 ? 8.672 -38.25 -15.086 1 92.94 372 LYS B N 1
ATOM 6529 C CA . LYS B 1 372 ? 8.281 -39.5 -14.461 1 92.94 372 LYS B CA 1
ATOM 6530 C C . LYS B 1 372 ? 6.922 -39.375 -13.781 1 92.94 372 LYS B C 1
ATOM 6532 O O . LYS B 1 372 ? 6.246 -40.375 -13.555 1 92.94 372 LYS B O 1
ATOM 6537 N N . TRP B 1 373 ? 6.582 -38.125 -13.469 1 93.75 373 TRP B N 1
ATOM 6538 C CA . TRP B 1 373 ? 5.316 -37.875 -12.781 1 93.75 373 TRP B CA 1
ATOM 6539 C C . TRP B 1 373 ? 4.137 -38.094 -13.727 1 93.75 373 TRP B C 1
ATOM 6541 O O . TRP B 1 373 ? 2.994 -38.219 -13.281 1 93.75 373 TRP B O 1
ATOM 6551 N N . LYS B 1 374 ? 4.395 -38.062 -15.016 1 92.38 374 LYS B N 1
ATOM 6552 C CA . LYS B 1 374 ? 3.311 -38.219 -15.984 1 92.38 374 LYS B CA 1
ATOM 6553 C C . LYS B 1 374 ? 2.566 -39.531 -15.773 1 92.38 374 LYS B C 1
ATOM 6555 O O . LYS B 1 374 ? 3.188 -40.594 -15.648 1 92.38 374 LYS B O 1
ATOM 6560 N N . GLY B 1 375 ? 1.224 -39.438 -15.719 1 88 375 GLY B N 1
ATOM 6561 C CA . GLY B 1 375 ? 0.392 -40.625 -15.516 1 88 375 GLY B CA 1
ATOM 6562 C C . GLY B 1 375 ? 0.18 -40.969 -14.055 1 88 375 GLY B C 1
ATOM 6563 O O . GLY B 1 375 ? -0.625 -41.844 -13.727 1 88 375 GLY B O 1
ATOM 6564 N N . THR B 1 376 ? 0.849 -40.25 -13.156 1 91.31 376 THR B N 1
ATOM 6565 C CA . THR B 1 376 ? 0.768 -40.594 -11.734 1 91.31 376 THR B CA 1
ATOM 6566 C C . THR B 1 376 ? -0.264 -39.719 -11.031 1 91.31 376 THR B C 1
ATOM 6568 O O . THR B 1 376 ? -0.546 -39.906 -9.852 1 91.31 376 THR B O 1
ATOM 6571 N N . GLY B 1 377 ? -0.784 -38.781 -11.656 1 92.19 377 GLY B N 1
ATOM 6572 C CA . GLY B 1 377 ? -1.79 -37.875 -11.133 1 92.19 377 GLY B CA 1
ATOM 6573 C C . GLY B 1 377 ? -2.412 -37 -12.203 1 92.19 377 GLY B C 1
ATOM 6574 O O . GLY B 1 377 ? -2.236 -37.25 -13.398 1 92.19 377 GLY B O 1
ATOM 6575 N N . SER B 1 378 ? -3.227 -36.094 -11.766 1 90.31 378 SER B N 1
ATOM 6576 C CA . SER B 1 378 ? -3.869 -35.188 -12.711 1 90.31 378 SER B CA 1
ATOM 6577 C C . SER B 1 378 ? -4.086 -33.812 -12.086 1 90.31 378 SER B C 1
ATOM 6579 O O . SER B 1 378 ? -4.098 -33.688 -10.859 1 90.31 378 SER B O 1
ATOM 6581 N N . PHE B 1 379 ? -4.086 -32.844 -12.93 1 92.44 379 PHE B N 1
ATOM 6582 C CA . PHE B 1 379 ? -4.531 -31.5 -12.516 1 92.44 379 PHE B CA 1
ATOM 6583 C C . PHE B 1 379 ? -6.051 -31.438 -12.484 1 92.44 379 PHE B C 1
ATOM 6585 O O . PHE B 1 379 ? -6.723 -31.906 -13.414 1 92.44 379 PHE B O 1
ATOM 6592 N N . ILE B 1 380 ? -6.562 -30.828 -11.367 1 90.38 380 ILE B N 1
ATOM 6593 C CA . ILE B 1 380 ? -8.016 -30.875 -11.203 1 90.38 380 ILE B CA 1
ATOM 6594 C C . ILE B 1 380 ? -8.562 -29.453 -11.133 1 90.38 380 ILE B C 1
ATOM 6596 O O . ILE B 1 380 ? -7.863 -28.531 -10.695 1 90.38 380 ILE B O 1
ATOM 6600 N N . ASP B 1 381 ? -9.82 -29.297 -11.625 1 90.75 381 ASP B N 1
ATOM 6601 C CA . ASP B 1 381 ? -10.602 -28.094 -11.375 1 90.75 381 ASP B CA 1
ATOM 6602 C C . ASP B 1 381 ? -11.047 -28.031 -9.914 1 90.75 381 ASP B C 1
ATOM 6604 O O . ASP B 1 381 ? -11.672 -28.953 -9.406 1 90.75 381 ASP B O 1
ATOM 6608 N N . THR B 1 382 ? -10.773 -26.938 -9.234 1 94.75 382 THR B N 1
ATOM 6609 C CA . THR B 1 382 ? -11.031 -26.859 -7.797 1 94.75 382 THR B CA 1
ATOM 6610 C C . THR B 1 382 ? -12.469 -26.422 -7.535 1 94.75 382 THR B C 1
ATOM 6612 O O . THR B 1 382 ? -12.914 -26.406 -6.383 1 94.75 382 THR B O 1
ATOM 6615 N N . LYS B 1 383 ? -13.234 -26.109 -8.57 1 95.81 383 LYS B N 1
ATOM 6616 C CA . LYS B 1 383 ? -14.672 -25.844 -8.5 1 95.81 383 LYS B CA 1
ATOM 6617 C C . LYS B 1 383 ? -14.977 -24.781 -7.449 1 95.81 383 LYS B C 1
ATOM 6619 O O . LYS B 1 383 ? -15.789 -25 -6.555 1 95.81 383 LYS B O 1
ATOM 6624 N N . PHE B 1 384 ? -14.414 -23.656 -7.566 1 97 384 PHE B N 1
ATOM 6625 C CA . PHE B 1 384 ? -14.523 -22.562 -6.598 1 97 384 PHE B CA 1
ATOM 6626 C C . PHE B 1 384 ? -15.977 -22.297 -6.25 1 97 384 PHE B C 1
ATOM 6628 O O . PHE B 1 384 ? -16.344 -22.266 -5.07 1 97 384 PHE B O 1
ATOM 6635 N N . TRP B 1 385 ? -16.844 -22.141 -7.242 1 97.5 385 TRP B N 1
ATOM 6636 C CA . TRP B 1 385 ? -18.234 -21.734 -7.031 1 97.5 385 TRP B CA 1
ATOM 6637 C C . TRP B 1 385 ? -19.016 -22.812 -6.297 1 97.5 385 TRP B C 1
ATOM 6639 O O . TRP B 1 385 ? -19.844 -22.516 -5.434 1 97.5 385 TRP B O 1
ATOM 6649 N N . CYS B 1 386 ? -18.734 -24.062 -6.66 1 97.75 386 CYS B N 1
ATOM 6650 C CA . CYS B 1 386 ? -19.391 -25.156 -5.961 1 97.75 386 CYS B CA 1
ATOM 6651 C C . CYS B 1 386 ? -19 -25.188 -4.488 1 97.75 386 CYS B C 1
ATOM 6653 O O . CYS B 1 386 ? -19.859 -25.359 -3.617 1 97.75 386 CYS B O 1
ATOM 6655 N N . ARG B 1 387 ? -17.734 -24.984 -4.227 1 97.38 387 ARG B N 1
ATOM 6656 C CA . ARG B 1 387 ? -17.25 -24.969 -2.852 1 97.38 387 ARG B CA 1
ATOM 6657 C C . ARG B 1 387 ? -17.828 -23.781 -2.086 1 97.38 387 ARG B C 1
ATOM 6659 O O . ARG B 1 387 ? -18.219 -23.922 -0.923 1 97.38 387 ARG B O 1
ATOM 6666 N N . LEU B 1 388 ? -17.859 -22.609 -2.727 1 98 388 LEU B N 1
ATOM 6667 C CA . LEU B 1 388 ? -18.438 -21.422 -2.121 1 98 388 LEU B CA 1
ATOM 6668 C C . LEU B 1 388 ? -19.891 -21.672 -1.714 1 98 388 LEU B C 1
ATOM 6670 O O . LEU B 1 388 ? -20.281 -21.375 -0.583 1 98 388 LEU B 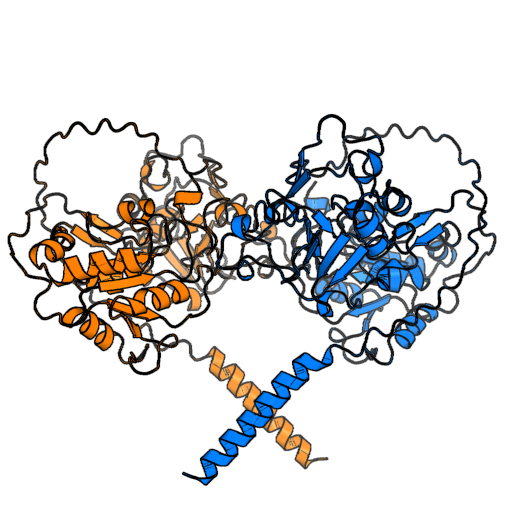O 1
ATOM 6674 N N . CYS B 1 389 ? -20.672 -22.25 -2.627 1 98.25 389 CYS B N 1
ATOM 6675 C CA . CYS B 1 389 ? -22.078 -22.516 -2.35 1 98.25 389 CYS B CA 1
ATOM 6676 C C . CYS B 1 389 ? -22.234 -23.516 -1.207 1 98.25 389 CYS B C 1
ATOM 6678 O O . CYS B 1 389 ? -23.062 -23.328 -0.315 1 98.25 389 CYS B O 1
ATOM 6680 N N . ALA B 1 390 ? -21.453 -24.547 -1.235 1 97.5 390 ALA B N 1
ATOM 6681 C CA . ALA B 1 390 ? -21.516 -25.547 -0.174 1 97.5 390 ALA B CA 1
ATOM 6682 C C . ALA B 1 390 ? -21.219 -24.922 1.187 1 97.5 390 ALA B C 1
ATOM 6684 O O . ALA B 1 390 ? -21.938 -25.156 2.156 1 97.5 390 ALA B O 1
ATOM 6685 N N . LEU B 1 391 ? -20.219 -24.094 1.271 1 96.25 391 LEU B N 1
ATOM 6686 C CA . LEU B 1 391 ? -19.812 -23.469 2.531 1 96.25 391 LEU B CA 1
ATOM 6687 C C . LEU B 1 391 ? -20.875 -22.5 3.023 1 96.25 391 LEU B C 1
ATOM 6689 O O . LEU B 1 391 ? -21.156 -22.422 4.223 1 96.25 391 LEU B O 1
ATOM 6693 N N . LEU B 1 392 ? -21.469 -21.75 2.105 1 96.88 392 LEU B N 1
ATOM 6694 C CA . LEU B 1 392 ? -22.5 -20.797 2.48 1 96.88 392 LEU B CA 1
ATOM 6695 C C . LEU B 1 392 ? -23.719 -21.5 3.07 1 96.88 392 LEU B C 1
ATOM 6697 O O . LEU B 1 392 ? -24.422 -20.953 3.918 1 96.88 392 LEU B O 1
ATOM 6701 N N . ASN B 1 393 ? -23.953 -22.734 2.625 1 96.81 393 ASN B N 1
ATOM 6702 C CA . ASN B 1 393 ? -25.125 -23.469 3.064 1 96.81 393 ASN B CA 1
ATOM 6703 C C . ASN B 1 393 ? -24.844 -24.297 4.32 1 96.81 393 ASN B C 1
ATOM 6705 O O . ASN B 1 393 ? -25.719 -24.969 4.844 1 96.81 393 ASN B O 1
ATOM 6709 N N . ASP B 1 394 ? -23.609 -24.266 4.789 1 94.19 394 ASP B N 1
ATOM 6710 C CA . ASP B 1 394 ? -23.266 -24.969 6.016 1 94.19 394 ASP B CA 1
ATOM 6711 C C . ASP B 1 394 ? -23.984 -24.359 7.219 1 94.19 394 ASP B C 1
ATOM 6713 O O . ASP B 1 394 ? -23.703 -23.219 7.602 1 94.19 394 ASP B O 1
ATOM 6717 N N . PRO B 1 395 ? -24.922 -25.141 7.785 1 91.31 395 PRO B N 1
ATOM 6718 C CA . PRO B 1 395 ? -25.609 -24.578 8.945 1 91.31 395 PRO B CA 1
ATOM 6719 C C . PRO B 1 395 ? -24.703 -24.359 10.148 1 91.31 395 PRO B C 1
ATOM 6721 O O . PRO B 1 395 ? -25.031 -23.594 11.055 1 91.31 395 PRO B O 1
ATOM 6724 N N . ASP B 1 396 ? -23.547 -24.984 10.109 1 87 396 ASP B N 1
ATOM 6725 C CA . ASP B 1 396 ? -22.609 -24.922 11.227 1 87 396 ASP B CA 1
ATOM 6726 C C . ASP B 1 396 ? -21.391 -24.062 10.875 1 87 396 ASP B C 1
ATOM 6728 O O . ASP B 1 396 ? -20.344 -24.203 11.5 1 87 396 ASP B O 1
ATOM 6732 N N . LYS B 1 397 ? -21.531 -23.25 9.812 1 88.69 397 LYS B N 1
ATOM 6733 C CA . LYS B 1 397 ? -20.375 -22.453 9.414 1 88.69 397 LYS B CA 1
ATOM 6734 C C . LYS B 1 397 ? -19.922 -21.531 10.555 1 88.69 397 LYS B C 1
ATOM 6736 O O . LYS B 1 397 ? -20.75 -20.953 11.258 1 88.69 397 LYS B O 1
ATOM 6741 N N . PRO B 1 398 ? -18.656 -21.484 10.75 1 85.94 398 PRO B N 1
ATOM 6742 C CA . PRO B 1 398 ? -18.141 -20.594 11.789 1 85.94 398 PRO B CA 1
ATOM 6743 C C . PRO B 1 398 ? -18.281 -19.125 11.422 1 85.94 398 PRO B C 1
ATOM 6745 O O . PRO B 1 398 ? -18.359 -18.781 10.242 1 85.94 398 PRO B O 1
ATOM 6748 N N . SER B 1 399 ? -18.375 -18.344 12.5 1 85.25 399 SER B N 1
ATOM 6749 C CA . SER B 1 399 ? -18.266 -16.891 12.297 1 85.25 399 SER B CA 1
ATOM 6750 C C . SER B 1 399 ? -16.812 -16.453 12.148 1 85.25 399 SER B C 1
ATOM 6752 O O . SER B 1 399 ? -16.031 -16.562 13.094 1 85.25 399 SER B O 1
ATOM 6754 N N . VAL B 1 400 ? -16.5 -16.109 10.953 1 87.5 400 VAL B N 1
ATOM 6755 C CA . VAL B 1 400 ? -15.117 -15.727 10.656 1 87.5 400 VAL B CA 1
ATOM 6756 C C . VAL B 1 400 ? -15.062 -14.234 10.336 1 87.5 400 VAL B C 1
ATOM 6758 O O . VAL B 1 400 ? -15.922 -13.711 9.625 1 87.5 400 VAL B O 1
ATOM 6761 N N . VAL B 1 401 ? -14.125 -13.555 10.992 1 88.81 401 VAL B N 1
ATOM 6762 C CA . VAL B 1 401 ? -13.844 -12.156 10.656 1 88.81 401 VAL B CA 1
ATOM 6763 C C . VAL B 1 401 ? -12.352 -11.969 10.445 1 88.81 401 VAL B C 1
ATOM 6765 O O . VAL B 1 401 ? -11.539 -12.422 11.25 1 88.81 401 VAL B O 1
ATOM 6768 N N . VAL B 1 402 ? -12.031 -11.375 9.281 1 91.5 402 VAL B N 1
ATOM 6769 C CA . VAL B 1 402 ? -10.633 -11.016 9.031 1 91.5 402 VAL B CA 1
ATOM 6770 C C . VAL B 1 402 ? -10.297 -9.719 9.758 1 91.5 402 VAL B C 1
ATOM 6772 O O . VAL B 1 402 ? -10.648 -8.633 9.297 1 91.5 402 VAL B O 1
ATOM 6775 N N . LYS B 1 403 ? -9.562 -9.82 10.773 1 89.19 403 LYS B N 1
ATOM 6776 C CA . LYS B 1 403 ? -9.297 -8.672 11.641 1 89.19 403 LYS B CA 1
ATOM 6777 C C . LYS B 1 403 ? -8.5 -7.602 10.906 1 89.19 403 LYS B C 1
ATOM 6779 O O . LYS B 1 403 ? -8.789 -6.41 11.023 1 89.19 403 LYS B O 1
ATOM 6784 N N . SER B 1 404 ? -7.469 -8.023 10.242 1 89.25 404 SER B N 1
ATOM 6785 C CA . SER B 1 404 ? -6.668 -7.133 9.406 1 89.25 404 SER B CA 1
ATOM 6786 C C . SER B 1 404 ? -6.332 -7.781 8.07 1 89.25 404 SER B C 1
ATOM 6788 O O . SER B 1 404 ? -5.406 -8.594 7.98 1 89.25 404 SER B O 1
ATOM 6790 N N . LEU B 1 405 ? -7.105 -7.367 7.062 1 92.31 405 LEU B N 1
ATOM 6791 C CA . LEU B 1 405 ? -6.887 -7.934 5.734 1 92.31 405 LEU B CA 1
ATOM 6792 C C . LEU B 1 405 ? -5.516 -7.535 5.195 1 92.31 405 LEU B C 1
ATOM 6794 O O . LEU B 1 405 ? -4.852 -8.328 4.523 1 92.31 405 LEU B O 1
ATOM 6798 N N . SER B 1 406 ? -5.09 -6.293 5.535 1 91.56 406 SER B N 1
ATOM 6799 C CA . SER B 1 406 ? -3.795 -5.805 5.074 1 91.56 406 SER B CA 1
ATOM 6800 C C . SER B 1 406 ? -2.654 -6.641 5.645 1 91.56 406 SER B C 1
ATOM 6802 O O . SER B 1 406 ? -1.735 -7.023 4.918 1 91.56 406 SER B O 1
ATOM 6804 N N . THR B 1 407 ? -2.742 -6.961 6.926 1 88.88 407 THR B N 1
ATOM 6805 C CA . THR B 1 407 ? -1.697 -7.746 7.578 1 88.88 407 THR B CA 1
ATOM 6806 C C . THR B 1 407 ? -1.729 -9.195 7.098 1 88.88 407 THR B C 1
ATOM 6808 O O . THR B 1 407 ? -0.68 -9.82 6.941 1 88.88 407 THR B O 1
ATOM 6811 N N . TRP B 1 408 ? -2.881 -9.656 6.859 1 91.69 408 TRP B N 1
ATOM 6812 C CA . TRP B 1 408 ? -3.008 -11.016 6.344 1 91.69 408 TRP B CA 1
ATOM 6813 C C . TRP B 1 408 ? -2.41 -11.125 4.945 1 91.69 408 TRP B C 1
ATOM 6815 O O . TRP B 1 408 ? -1.731 -12.102 4.629 1 91.69 408 TRP B O 1
ATOM 6825 N N . TRP B 1 409 ? -2.604 -10.141 4.145 1 94.19 409 TRP B N 1
ATOM 6826 C CA . TRP B 1 409 ? -2.221 -10.164 2.736 1 94.19 409 TRP B CA 1
ATOM 6827 C C . TRP B 1 409 ? -0.734 -9.867 2.57 1 94.19 409 TRP B C 1
ATOM 6829 O O . TRP B 1 409 ? -0.066 -10.453 1.719 1 94.19 409 TRP B O 1
ATOM 6839 N N . ARG B 1 410 ? -0.185 -8.984 3.418 1 91.5 410 ARG B N 1
ATOM 6840 C CA . ARG B 1 410 ? 1.203 -8.555 3.293 1 91.5 410 ARG B CA 1
ATOM 6841 C C . ARG B 1 410 ? 1.938 -8.688 4.621 1 91.5 410 ARG B C 1
ATOM 6843 O O . ARG B 1 410 ? 2.568 -7.73 5.086 1 91.5 410 ARG B O 1
ATOM 6850 N N . PRO B 1 411 ? 1.92 -9.859 5.18 1 86.44 411 PRO B N 1
ATOM 6851 C CA . PRO B 1 411 ? 2.736 -10.055 6.383 1 86.44 411 PRO B CA 1
ATOM 6852 C C . PRO B 1 411 ? 4.234 -10.008 6.094 1 86.44 411 PRO B C 1
ATOM 6854 O O . PRO B 1 411 ? 4.648 -10.133 4.938 1 86.44 411 PRO B O 1
ATOM 6857 N N . PRO B 1 412 ? 4.996 -9.789 7.156 1 82.5 412 PRO B N 1
ATOM 6858 C CA . PRO B 1 412 ? 6.445 -9.844 6.953 1 82.5 412 PRO B CA 1
ATOM 6859 C C . PRO B 1 412 ? 6.91 -11.18 6.375 1 82.5 412 PRO B C 1
ATOM 6861 O O . PRO B 1 412 ? 6.422 -12.234 6.781 1 82.5 412 PRO B O 1
ATOM 6864 N N . GLY B 1 413 ? 7.738 -11.094 5.359 1 86.56 413 GLY B N 1
ATOM 6865 C CA . GLY B 1 413 ? 8.375 -12.297 4.84 1 86.56 413 GLY B CA 1
ATOM 6866 C C . GLY B 1 413 ? 7.578 -12.961 3.734 1 86.56 413 GLY B C 1
ATOM 6867 O O . GLY B 1 413 ? 8.031 -13.953 3.148 1 86.56 413 GLY B O 1
ATOM 6868 N N . VAL B 1 414 ? 6.434 -12.453 3.4 1 93.44 414 VAL B N 1
ATOM 6869 C CA . VAL B 1 414 ? 5.602 -13.102 2.387 1 93.44 414 VAL B CA 1
ATOM 6870 C C . VAL B 1 414 ? 6.219 -12.891 1.005 1 93.44 414 VAL B C 1
ATOM 6872 O O . VAL B 1 414 ? 6.09 -13.75 0.127 1 93.44 414 VAL B O 1
ATOM 6875 N N . CYS B 1 415 ? 6.863 -11.75 0.793 1 94.88 415 CYS B N 1
ATOM 6876 C CA . CYS B 1 415 ? 7.59 -11.453 -0.437 1 94.88 415 CYS B CA 1
ATOM 6877 C C . CYS B 1 415 ? 9.031 -11.047 -0.137 1 94.88 415 CYS B C 1
ATOM 6879 O O . CYS B 1 415 ? 9.344 -10.664 0.99 1 94.88 415 CYS B O 1
ATOM 6881 N N . ILE B 1 416 ? 9.844 -11.156 -1.104 1 91.94 416 ILE B N 1
ATOM 6882 C CA . ILE B 1 416 ? 11.211 -10.664 -0.968 1 91.94 416 ILE B CA 1
ATOM 6883 C C . ILE B 1 416 ? 11.523 -9.695 -2.104 1 91.94 416 ILE B C 1
ATOM 6885 O O . ILE B 1 416 ? 10.883 -9.734 -3.156 1 91.94 416 ILE B O 1
ATOM 6889 N N . ARG B 1 417 ? 12.484 -8.883 -1.897 1 88.94 417 ARG B N 1
ATOM 6890 C CA . ARG B 1 417 ? 12.898 -7.883 -2.871 1 88.94 417 ARG B CA 1
ATOM 6891 C C . ARG B 1 417 ? 13.758 -8.5 -3.967 1 88.94 417 ARG B C 1
ATOM 6893 O O . ARG B 1 417 ? 14.211 -9.641 -3.838 1 88.94 417 ARG B O 1
ATOM 6900 N N . ARG B 1 418 ? 13.945 -7.738 -5.023 1 87.44 418 ARG B N 1
ATOM 6901 C CA . ARG B 1 418 ? 14.664 -8.227 -6.195 1 87.44 418 ARG B CA 1
ATOM 6902 C C . ARG B 1 418 ? 16.125 -8.5 -5.855 1 87.44 418 ARG B C 1
ATOM 6904 O O . ARG B 1 418 ? 16.781 -9.289 -6.539 1 87.44 418 ARG B O 1
ATOM 6911 N N . ASP B 1 419 ? 16.641 -7.816 -4.824 1 83.44 419 ASP B N 1
ATOM 6912 C CA . ASP B 1 419 ? 18.047 -8.008 -4.477 1 83.44 419 ASP B CA 1
ATOM 6913 C C . ASP B 1 419 ? 18.219 -9.109 -3.434 1 83.44 419 ASP B C 1
ATOM 6915 O O . ASP B 1 419 ? 19.312 -9.352 -2.947 1 83.44 419 ASP B O 1
ATOM 6919 N N . GLN B 1 420 ? 17.141 -9.797 -3.104 1 86.38 420 GLN B N 1
ATOM 6920 C CA . GLN B 1 420 ? 17.141 -10.852 -2.092 1 86.38 420 GLN B CA 1
ATOM 6921 C C . GLN B 1 420 ? 16.828 -12.211 -2.709 1 86.38 420 GLN B C 1
ATOM 6923 O O . GLN B 1 420 ? 16.328 -12.289 -3.828 1 86.38 420 GLN B O 1
ATOM 6928 N N . THR B 1 421 ? 17.266 -13.258 -2.012 1 90.44 421 THR B N 1
ATOM 6929 C CA . THR B 1 421 ? 16.875 -14.633 -2.316 1 90.44 421 THR B CA 1
ATOM 6930 C C . THR B 1 421 ? 16.109 -15.25 -1.149 1 90.44 421 THR B C 1
ATOM 6932 O O . THR B 1 421 ? 16.172 -14.742 -0.027 1 90.44 421 THR B O 1
ATOM 6935 N N . TRP B 1 422 ? 15.336 -16.234 -1.42 1 93.25 422 TRP B N 1
ATOM 6936 C CA . TRP B 1 422 ? 14.586 -16.906 -0.36 1 93.25 422 TRP B CA 1
ATOM 6937 C C . TRP B 1 422 ? 15.531 -17.5 0.679 1 93.25 422 TRP B C 1
ATOM 6939 O O . TRP B 1 422 ? 15.156 -17.672 1.843 1 93.25 422 TRP B O 1
ATOM 6949 N N . LYS B 1 423 ? 16.734 -17.781 0.289 1 87.12 423 LYS B N 1
ATOM 6950 C CA . LYS B 1 423 ? 17.719 -18.344 1.204 1 87.12 423 LYS B CA 1
ATOM 6951 C C . LYS B 1 423 ? 18.188 -17.297 2.211 1 87.12 423 LYS B C 1
ATOM 6953 O O . LYS B 1 423 ? 18.703 -17.641 3.283 1 87.12 423 LYS B O 1
ATOM 6958 N N . ASP B 1 424 ? 18.078 -15.977 1.821 1 77.56 424 ASP B N 1
ATOM 6959 C CA . ASP B 1 424 ? 18.484 -14.883 2.693 1 77.56 424 ASP B CA 1
ATOM 6960 C C . ASP B 1 424 ? 17.547 -14.766 3.9 1 77.56 424 ASP B C 1
ATOM 6962 O O . ASP B 1 424 ? 17.922 -14.18 4.918 1 77.56 424 ASP B O 1
ATOM 6966 N N . LEU B 1 425 ? 16.312 -15.156 3.746 1 69.81 425 LEU B N 1
ATOM 6967 C CA . LEU B 1 425 ? 15.328 -15 4.812 1 69.81 425 LEU B CA 1
ATOM 6968 C C . LEU B 1 425 ? 15.414 -16.156 5.801 1 69.81 425 LEU B C 1
ATOM 6970 O O . LEU B 1 425 ? 14.719 -16.172 6.816 1 69.81 425 LEU B O 1
ATOM 6974 N N . ARG B 1 426 ? 16.453 -17.047 5.867 1 52.72 426 ARG B N 1
ATOM 6975 C CA . ARG B 1 426 ? 16.547 -18.125 6.84 1 52.72 426 ARG B CA 1
ATOM 6976 C C . ARG B 1 426 ? 16.953 -17.594 8.211 1 52.72 426 ARG B C 1
ATOM 6978 O O . ARG B 1 426 ? 17.688 -16.609 8.305 1 52.72 426 ARG B O 1
#

Secondary structure (DSSP, 8-state):
-HHHHHHHHHHHHHHHHHHHHHHHGGGGTT----------------------------S--------EEEE--TT--S-HHHH--TTS---HHHHHT--PPP-SSPEEEEE-HHHHT--SBSGGGTTSS---EEEE--TT-S--SEEEE-TT--GGGS-SS-HHHHS-TTPEEEEEE-S-GGGS---TT-TTT-SEEEESSTTSSEE--S-EEEE-SS---------TTTT--EEEEEE----S-TT-HHHHHHHHTTTS-EEEESTTS-SSS---TTT-HHHHHHHHHHHEEEEEEE-SSEETT---HHHHTTTGGGT-EEEEESS-HHHHHHHSPTT--EEGGGSSSHHHHHHHHHHHHH-HHHHHGGGTTTTSEEEE---HHHHHHHHHT-TT--EEEES-HHHHHS-TTSEE-TT--GGGG-/-HHHHHHHHHHHHHHHHHHHHHHHTTSSS--------------------------------------EEEE--TT--S-HHHH--TTS---HHHHHT--PPP-SSPEEEEE-HHHHT--SBSGGGTTSS---EEEE--TT-S--SEEEE-TT--GGGS-SS-HHHHS-TTPEEEEEE-S-GGGS---TT-TTT--EEEESSTTSSEE--S-EEEE-SS---------TTTT--EEEEEE----S-TT-HHHHHHHHTTTS-EEEESTTS-SSS---TTTSHHHHHHHHHHHEEEEEEE-SSEETT---HHHHTTTGGGT-EEEEESS-HHHHHHHSPTT--EEGGGSSSHHHHHHHHHHHHT-HHHHHGGGTTTTSEEEE---HHHHHHHHHT-TT--EEEES-HHHHHS-TTSEE-TT--GGGG-

Radius of gyration: 32.15 Å; Cα contacts (8 Å, |Δi|>4): 1393; chains: 2; bounding box: 70×96×89 Å